Protein AF-A0A3D5BDI9-F1 (afdb_monomer_lite)

Radius of gyration: 42.27 Å; chains: 1; bounding box: 110×122×107 Å

Secondary structure (DSSP, 8-state):
--SHHHHHHHTTTS-HHHHHHHHTT-HHHHHHHHHTTEEEHHHHHHHHHHHHHHHHHHHHHHHHHTTS-SSS-----HHHHHHHHHHHHHHHHHHHHHHHHHHTT-EEE-STT-TTSPPHHHHHHHHT-SS-EEEEEEE-THHHHH-HHHHHHHHHHHHHHHHHHHHTTTSEEEEEE---TT-HHHHHHHHTTPPEEEEGGGTEEEEEEEEEEETT--EEEES---GGGGGGHHHHHHHHHHHTT--PEEEEEEESS-TT-EE-TTSS-EEPPPHHHHHHHHHEEEEE--SGGGGGS--SEEEEES--S--HHHHHHHHHHHHEEEEEEEE--SS-SGGGGT---S--------TTHHHHHTEEE-TTEEEEETTTEEEEE--S-TTT---EEEEEEEEEEEGGGB-TT-TTTTT--EEEEES---EEEPTT-SEEEEEEEE--SSEEEEETHHHHTT--HHHHHHH--------EEEEEEEE--TTSEEEEEEES-SGGGSHHHHEEEEEETTEEEEEESSSHHHHHHHHHHHHTT--TTTTTTT-SPPP---HHHHHHHHHHHHHHHHHHHHHHHHHHHHHHHHHHHHHHHHHTT-SS--HHHHHHHHHHHHHHHHHHHHHHHHHHHHHHHHHHHHHHHHHHHHHHHHHHHHHHHHHHHHH---------------THHHHHHHHHHHHHHHHHHHHHHTT--TTTTTTT-BSSTTHHHHGGGEEEEEEE-SS-EEEEEEETTEEEETT-TTSBB-HHHHHHHHHHHHH-EEEEE----GGGGGGGT---TTSTT---EEEEEEETTS-EEEEEEE-S--EEEETTEEEEEEEETT---EEEEE---------HHHHBT-BSS-GGG--EEEETTB--HHHHHHHHHHHTT-BEEEEES--SS-EEEEEEEEEETTTEEEEEEEEEETTEEEEEEEEE-SS--HHHHHHHHHHHH-EEEE-HHHHHHHHHHHHHHHHHTT--

Sequence (984 aa):
SGFEFVLSFFRLFLPDYMIDTIASFSFLTHFNSLINGLLEWRDVLFFASIIILFNFMTMLIVSFKTAGSSFWLKSTNKWVYACAIFLMLIGFMGFNLLANNLTRGTQFDFTQEKTWTLNKDSVHVLENLPENVTAKLYFSNILSKRNPDLRQMFDRVKMLLENYKTASNGKFNYRIYHPQNLDDSEDKAISDGLQAIPLIDINQNALFGLSITDSLDNKEVIPYLSPERLSFLEQDLTSLIYRLSHKKKTVGVISSLPILGGASENDSIMLQPFEISKKIGELYHLKLIQKPEDFDERPDLLLIIHPKSLSDEMVQKIRQYSQDFGKILLLLDGAAEAQRLYMNTANPYGASELGGLDNFWGFKFYSDYVVADLKNSITVDATSNYKTNPAYTQDVIQFKLSENNFNPFSSITKNLKSLMMTSASVIMPLENAEINFMPLLMASDDSALMPISVVYNGLNPRQILSFYQKDENVKFLAAYIHGRNPKNQFDLIVAGDTDFIYDSFWGSKQNFLEESYFVPLFNNADFILNALDFLANDKTLLDLRGKGAKNRPFNSLENLRKQSIFEYKVKEEEIFQRIEETKLKLQEVWNKRDFEERETFTPDELSLISNIKKELNTLRLNLSDVRSLSTSKIEKIALKTKLVNIFAVPLILSLCLIIIILLRRPRVQKTKSEKHLNKELGKIAALCLLLLVCGLLTSFMNNLSEIEQYEGKPIFPKLANEINQIKEIKISTHDKALTFVLKDGLWGLKERPEIPVYQERIRSFLSALIEGTLYEKKSDRAENLSAFGLTPTEIEGSVATRIELFADNGALIEGMDVGKYDIELGRGGSAAYIKFDGKFQVWKAEIELVDLSLDPDLWTYSHLWDLRFGRLFKINGQEDEALIAEYMKHFLNSTFKSTAQNLHQKKKIAGFMLDVENGVTAKIDIYQEDQKYFAKYKFEGENVNKHIELFDKSAQMYYFEIDAEDWEKIKNVNNLAKGKNRTL

pLDDT: mean 87.04, std 10.29, range [32.88, 98.62]

Structure (mmCIF, N/CA/C/O backbone):
data_AF-A0A3D5BDI9-F1
#
_entry.id   AF-A0A3D5BDI9-F1
#
loop_
_atom_site.group_PDB
_atom_site.id
_atom_site.type_symbol
_atom_site.label_atom_id
_atom_site.label_alt_id
_atom_site.label_comp_id
_atom_site.label_asym_id
_atom_site.label_entity_id
_atom_site.label_seq_id
_atom_site.pdbx_PDB_ins_code
_atom_site.Cartn_x
_atom_site.Cartn_y
_atom_site.Cartn_z
_atom_site.occupancy
_atom_site.B_iso_or_equiv
_atom_site.auth_seq_id
_atom_site.auth_comp_id
_atom_site.auth_asym_id
_atom_site.auth_atom_id
_atom_site.pdbx_PDB_model_num
ATOM 1 N N . SER A 1 1 ? 18.687 24.118 14.478 1.00 51.53 1 SER A N 1
ATOM 2 C CA . SER A 1 1 ? 17.332 23.794 14.961 1.00 51.53 1 SER A CA 1
ATOM 3 C C . SER A 1 1 ? 16.760 22.576 14.251 1.00 51.53 1 SER A C 1
ATOM 5 O O . SER A 1 1 ? 16.351 21.678 14.957 1.00 51.53 1 SER A O 1
ATOM 7 N N . GLY A 1 2 ? 16.788 22.469 12.916 1.00 58.03 2 GLY A N 1
ATOM 8 C CA . GLY A 1 2 ? 16.208 21.319 12.188 1.00 58.03 2 GLY A CA 1
ATOM 9 C C . GLY A 1 2 ? 17.203 20.258 11.719 1.00 58.03 2 GLY A C 1
ATOM 10 O O . GLY A 1 2 ? 16.930 19.552 10.761 1.00 58.03 2 GLY A O 1
ATOM 11 N N . PHE A 1 3 ? 18.372 20.166 12.358 1.00 67.88 3 PHE A N 1
ATOM 12 C CA . PHE A 1 3 ? 19.197 18.963 12.247 1.00 67.88 3 PHE A CA 1
ATOM 13 C C . PHE A 1 3 ? 18.609 17.911 13.186 1.00 67.88 3 PHE A C 1
ATOM 15 O O . PHE A 1 3 ? 18.302 18.245 14.332 1.00 67.88 3 PHE A O 1
ATOM 22 N N . GLU A 1 4 ? 18.510 16.660 12.736 1.00 66.06 4 GLU A N 1
ATOM 23 C CA . GLU A 1 4 ? 17.937 15.568 13.536 1.00 66.06 4 GLU A CA 1
ATOM 24 C C . GLU A 1 4 ? 18.602 15.432 14.908 1.00 66.06 4 GLU A C 1
ATOM 26 O O . GLU A 1 4 ? 17.901 15.298 15.898 1.00 66.06 4 GLU A O 1
ATOM 31 N N . PHE A 1 5 ? 19.920 15.629 15.010 1.00 70.81 5 PHE A N 1
ATOM 32 C CA . PHE A 1 5 ? 20.630 15.614 16.297 1.00 70.81 5 PHE A CA 1
ATOM 33 C C . PHE A 1 5 ? 20.089 16.632 17.324 1.00 70.81 5 PHE A C 1
ATOM 35 O O . PHE A 1 5 ? 20.125 16.396 18.529 1.00 70.81 5 PHE A O 1
ATOM 42 N N . VAL A 1 6 ? 19.585 17.780 16.858 1.00 76.00 6 VAL A N 1
ATOM 43 C CA . VAL A 1 6 ? 18.976 18.800 17.724 1.00 76.00 6 VAL A CA 1
ATOM 44 C C . VAL A 1 6 ? 17.532 18.424 18.050 1.00 76.00 6 VAL A C 1
ATOM 46 O O . VAL A 1 6 ? 17.134 18.494 19.209 1.00 76.00 6 VAL A O 1
ATOM 49 N N . LEU A 1 7 ? 16.749 18.005 17.052 1.00 77.00 7 LEU A N 1
ATOM 50 C CA . LEU A 1 7 ? 15.338 17.649 17.242 1.00 77.00 7 LEU A CA 1
ATOM 51 C C . LEU A 1 7 ? 15.169 16.398 18.115 1.00 77.00 7 LEU A C 1
ATOM 53 O O . LEU A 1 7 ? 14.285 16.367 18.969 1.00 77.00 7 LEU A O 1
ATOM 57 N N . SER A 1 8 ? 16.046 15.403 17.967 1.00 74.38 8 SER A N 1
ATOM 58 C CA . SER A 1 8 ? 16.024 14.158 18.739 1.00 74.38 8 SER A CA 1
ATOM 59 C C . SER A 1 8 ? 16.188 14.389 20.238 1.00 74.38 8 SER A C 1
ATOM 61 O O . SER A 1 8 ? 15.608 13.651 21.028 1.00 74.38 8 SER A O 1
ATOM 63 N N . PHE A 1 9 ? 16.952 15.412 20.636 1.00 78.81 9 PHE A N 1
ATOM 64 C CA . PHE A 1 9 ? 17.097 15.797 22.039 1.00 78.81 9 PHE A CA 1
ATOM 65 C C . PHE A 1 9 ? 15.774 16.312 22.615 1.00 78.81 9 PHE A C 1
ATOM 67 O O . PHE A 1 9 ? 15.340 15.860 23.670 1.00 78.81 9 PHE A O 1
ATOM 74 N N . PHE A 1 10 ? 15.105 17.222 21.905 1.00 79.56 10 PHE A N 1
ATOM 75 C CA . PHE A 1 10 ? 13.837 17.794 22.354 1.00 79.56 10 PHE A CA 1
ATOM 76 C C . PHE A 1 10 ? 12.688 16.776 22.340 1.00 79.56 10 PHE A C 1
ATOM 78 O O . PHE A 1 10 ? 11.836 16.820 23.223 1.00 79.56 10 PHE A O 1
ATOM 85 N N . ARG A 1 11 ? 12.689 15.815 21.401 1.00 75.44 11 ARG A N 1
ATOM 86 C CA . ARG A 1 11 ? 11.680 14.736 21.308 1.00 75.44 11 ARG A CA 1
ATOM 87 C C . ARG A 1 11 ? 11.629 13.827 22.541 1.00 75.44 11 ARG A C 1
ATOM 89 O O . ARG A 1 11 ? 10.670 13.087 22.703 1.00 75.44 11 ARG A O 1
ATOM 96 N N . LEU A 1 12 ? 12.643 13.860 23.409 1.00 72.25 12 LEU A N 1
ATOM 97 C CA . LEU A 1 12 ? 12.642 13.088 24.656 1.00 72.25 12 LEU A CA 1
ATOM 98 C C . LEU A 1 12 ? 11.611 13.594 25.674 1.00 72.25 12 LEU A C 1
ATOM 100 O O . LEU A 1 12 ? 11.240 12.841 26.568 1.00 72.25 12 LEU A O 1
ATOM 104 N N . PHE A 1 13 ? 11.192 14.858 25.579 1.00 78.81 13 PHE A N 1
ATOM 105 C CA . PHE A 1 13 ? 10.337 15.483 26.594 1.00 78.81 13 PHE A CA 1
ATOM 106 C C . PHE A 1 13 ? 9.327 16.497 26.042 1.00 78.81 13 PHE A C 1
ATOM 108 O O . PHE A 1 13 ? 8.457 16.939 26.790 1.00 78.81 13 PHE A O 1
ATOM 115 N N . LEU A 1 14 ? 9.429 16.896 24.770 1.00 75.94 14 LEU A N 1
ATOM 116 C CA . LEU A 1 14 ? 8.476 17.803 24.135 1.00 75.94 14 LEU A CA 1
ATOM 117 C C . LEU A 1 14 ? 7.514 17.046 23.204 1.00 75.94 14 LEU A C 1
ATOM 119 O O . LEU A 1 14 ? 7.967 16.183 22.451 1.00 75.94 14 LEU A O 1
ATOM 123 N N . PRO A 1 15 ? 6.219 17.412 23.185 1.00 68.56 15 PRO A N 1
ATOM 124 C CA . PRO A 1 15 ? 5.261 16.909 22.202 1.00 68.56 15 PRO A CA 1
ATOM 125 C C . PRO A 1 15 ? 5.637 17.286 20.761 1.00 68.56 15 PRO A C 1
ATOM 127 O O . PRO A 1 15 ? 6.251 18.332 20.529 1.00 68.56 15 PRO A O 1
ATOM 130 N N . ASP A 1 16 ? 5.171 16.507 19.783 1.00 68.25 16 ASP A N 1
ATOM 131 C CA . ASP A 1 16 ? 5.478 16.695 18.356 1.00 68.25 16 ASP A CA 1
ATOM 132 C C . ASP A 1 16 ? 5.198 18.111 17.835 1.00 68.25 16 ASP A C 1
ATOM 134 O O . ASP A 1 16 ? 5.994 18.651 17.071 1.00 68.25 16 ASP A O 1
ATOM 138 N N . TYR A 1 17 ? 4.137 18.780 18.298 1.00 68.88 17 TYR A N 1
ATOM 139 C CA . TYR A 1 17 ? 3.846 20.152 17.866 1.00 68.88 17 TYR A CA 1
ATOM 140 C C . TYR A 1 17 ? 4.933 21.164 18.276 1.00 68.88 17 TYR A C 1
ATOM 142 O O . TYR A 1 17 ? 5.201 22.141 17.567 1.00 68.88 17 TYR A O 1
ATOM 150 N N . MET A 1 18 ? 5.590 20.944 19.420 1.00 73.62 18 MET A N 1
ATOM 151 C CA . MET A 1 18 ? 6.717 21.769 19.861 1.00 73.62 18 MET A CA 1
ATOM 152 C C . MET A 1 18 ? 7.987 21.426 19.083 1.00 73.62 18 MET A C 1
ATOM 154 O O . MET A 1 18 ? 8.814 22.302 18.836 1.00 73.62 18 MET A O 1
ATOM 158 N N . ILE A 1 19 ? 8.131 20.173 18.653 1.00 77.69 19 ILE A N 1
ATOM 159 C CA . ILE A 1 19 ? 9.227 19.745 17.781 1.00 77.69 19 ILE A CA 1
ATOM 160 C C . ILE A 1 19 ? 9.089 20.377 16.401 1.00 77.69 19 ILE A C 1
ATOM 162 O O . ILE A 1 19 ? 10.052 20.972 15.918 1.00 77.69 19 ILE A O 1
ATOM 166 N N . ASP A 1 20 ? 7.893 20.337 15.816 1.00 72.88 20 ASP A N 1
ATOM 167 C CA . ASP A 1 20 ? 7.567 20.998 14.549 1.00 72.88 20 ASP A CA 1
ATOM 168 C C . ASP A 1 20 ? 7.825 22.512 14.650 1.00 72.88 20 ASP A C 1
ATOM 170 O O . ASP A 1 20 ? 8.404 23.120 13.748 1.00 72.88 20 ASP A O 1
ATOM 174 N N . THR A 1 21 ? 7.499 23.116 15.798 1.00 76.25 21 THR A N 1
ATOM 175 C CA . THR A 1 21 ? 7.841 24.512 16.108 1.00 76.25 21 THR A CA 1
ATOM 176 C C . THR A 1 21 ? 9.352 24.753 16.075 1.00 76.25 21 THR A C 1
ATOM 178 O O . THR A 1 21 ? 9.813 25.674 15.402 1.00 76.25 21 THR A O 1
ATOM 181 N N . ILE A 1 22 ? 10.154 23.930 16.755 1.00 82.06 22 ILE A N 1
ATOM 182 C CA . ILE A 1 22 ? 11.619 24.066 16.754 1.00 82.06 22 ILE A CA 1
ATOM 183 C C . ILE A 1 22 ? 12.176 23.860 15.338 1.00 82.06 22 ILE A C 1
ATOM 185 O O . ILE A 1 22 ? 13.044 24.622 14.900 1.00 82.06 22 ILE A O 1
ATOM 189 N N . ALA A 1 23 ? 11.661 22.873 14.605 1.00 79.69 23 ALA A N 1
ATOM 190 C CA . ALA A 1 23 ? 12.052 22.573 13.234 1.00 79.69 23 ALA A CA 1
ATOM 191 C C . ALA A 1 23 ? 11.729 23.724 12.267 1.00 79.69 23 ALA A C 1
ATOM 193 O O . ALA A 1 23 ? 12.532 23.987 11.371 1.00 79.69 23 ALA A O 1
ATOM 194 N N . SER A 1 24 ? 10.633 24.461 12.488 1.00 79.44 24 SER A N 1
ATOM 195 C CA . SER A 1 24 ? 10.248 25.642 11.695 1.00 79.44 24 SER A CA 1
ATOM 196 C C . SER A 1 24 ? 11.217 26.827 11.819 1.00 79.44 24 SER A C 1
ATOM 198 O O . SER A 1 24 ? 11.177 27.755 11.027 1.00 79.44 24 SER A O 1
ATOM 200 N N . PHE A 1 25 ? 12.146 26.814 12.780 1.00 83.31 25 PHE A N 1
ATOM 201 C CA . PHE A 1 25 ? 13.216 27.818 12.847 1.00 83.31 25 PHE A CA 1
ATOM 202 C C . PHE A 1 25 ? 14.475 27.406 12.083 1.00 83.31 25 PHE A C 1
ATOM 204 O O . PHE A 1 25 ? 15.537 28.011 12.247 1.00 83.31 25 PHE A O 1
ATOM 211 N N . SER A 1 26 ? 14.427 26.313 11.330 1.00 84.56 26 SER A N 1
ATOM 212 C CA . SER A 1 26 ? 15.588 25.760 10.646 1.00 84.56 26 SER A CA 1
ATOM 213 C C . SER A 1 26 ? 15.671 26.230 9.210 1.00 84.56 26 SER A C 1
ATOM 215 O O . SER A 1 26 ? 14.778 25.968 8.412 1.00 84.56 26 SER A O 1
ATOM 217 N N . PHE A 1 27 ? 16.823 26.792 8.845 1.00 86.25 27 PHE A N 1
ATOM 218 C CA . PHE A 1 27 ? 17.146 27.061 7.446 1.00 86.25 27 PHE A CA 1
ATOM 219 C C . PHE A 1 27 ? 16.989 25.812 6.573 1.00 86.25 27 PHE A C 1
ATOM 221 O O . PHE A 1 27 ? 16.417 25.890 5.494 1.00 86.25 27 PHE A O 1
ATOM 228 N N . LEU A 1 28 ? 17.470 24.660 7.054 1.00 81.38 28 LEU A N 1
ATOM 229 C CA . LEU A 1 28 ? 17.475 23.425 6.272 1.00 81.38 28 LEU A CA 1
ATOM 230 C C . LEU A 1 28 ? 16.056 22.918 5.984 1.00 81.38 28 LEU A C 1
ATOM 232 O O . LEU A 1 28 ? 15.816 22.423 4.893 1.00 81.38 28 LEU A O 1
ATOM 236 N N . THR A 1 29 ? 15.118 23.096 6.922 1.00 80.62 29 THR A N 1
ATOM 237 C CA . THR A 1 29 ? 13.716 22.683 6.744 1.00 80.62 29 THR A CA 1
ATOM 238 C C . THR A 1 29 ? 13.091 23.422 5.563 1.00 80.62 29 THR A C 1
ATOM 240 O O . THR A 1 29 ? 12.624 22.786 4.626 1.00 80.62 29 THR A O 1
ATOM 243 N N . HIS A 1 30 ? 13.186 24.753 5.554 1.00 85.38 30 HIS A N 1
ATOM 244 C CA . HIS A 1 30 ? 12.644 25.588 4.476 1.00 85.38 30 HIS A CA 1
ATOM 245 C C . HIS A 1 30 ? 13.423 25.456 3.160 1.00 85.38 30 HIS A C 1
ATOM 247 O O . HIS A 1 30 ? 12.868 25.565 2.070 1.00 85.38 30 HIS A O 1
ATOM 253 N N . PHE A 1 31 ? 14.735 25.225 3.239 1.00 85.00 31 PHE A N 1
ATOM 254 C CA . PHE A 1 31 ? 15.569 25.052 2.053 1.00 85.00 31 PHE A CA 1
ATOM 255 C C . PHE A 1 31 ? 15.320 23.708 1.354 1.00 85.00 31 PHE A C 1
ATOM 257 O O . PHE A 1 31 ? 15.345 23.647 0.126 1.00 85.00 31 PHE A O 1
ATOM 264 N N . ASN A 1 32 ? 15.040 22.646 2.114 1.00 78.69 32 ASN A N 1
ATOM 265 C CA . ASN A 1 32 ? 14.738 21.329 1.558 1.00 78.69 32 ASN A CA 1
ATOM 266 C C . ASN A 1 32 ? 13.440 21.333 0.740 1.00 78.69 32 ASN A C 1
ATOM 268 O O . ASN A 1 32 ? 13.427 20.729 -0.331 1.00 78.69 32 ASN A O 1
ATOM 272 N N . SER A 1 33 ? 12.394 22.048 1.179 1.00 79.56 33 SER A N 1
ATOM 273 C CA . SER A 1 33 ? 11.170 22.244 0.382 1.00 79.56 33 SER A CA 1
ATOM 274 C C . SER A 1 33 ? 11.510 22.796 -1.009 1.00 79.56 33 SER A C 1
ATOM 276 O O . SER A 1 33 ? 11.173 22.181 -2.023 1.00 79.56 33 SER A O 1
ATOM 278 N N . LEU A 1 34 ? 12.303 23.876 -1.061 1.00 84.00 34 LEU A N 1
ATOM 279 C CA . LEU A 1 34 ? 12.725 24.516 -2.312 1.00 84.00 34 LEU A CA 1
ATOM 280 C C . LEU A 1 34 ? 13.545 23.592 -3.220 1.00 84.00 34 LEU A C 1
ATOM 282 O O . LEU A 1 34 ? 13.296 23.548 -4.425 1.00 84.00 34 LEU A O 1
ATOM 286 N N . ILE A 1 35 ? 14.518 22.853 -2.667 1.00 83.31 35 ILE A N 1
ATOM 287 C CA . ILE A 1 35 ? 15.323 21.891 -3.443 1.00 83.31 35 ILE A CA 1
ATOM 288 C C . ILE A 1 35 ? 14.434 20.801 -4.049 1.00 83.31 35 ILE A C 1
ATOM 290 O O . ILE A 1 35 ? 14.657 20.387 -5.186 1.00 83.31 35 ILE A O 1
ATOM 294 N N . ASN A 1 36 ? 13.409 20.370 -3.316 1.00 78.69 36 ASN A N 1
ATOM 295 C CA . ASN A 1 36 ? 12.465 19.349 -3.757 1.00 78.69 36 ASN A CA 1
ATOM 296 C C . ASN A 1 36 ? 11.431 19.865 -4.774 1.00 78.69 36 ASN A C 1
ATOM 298 O O . ASN A 1 36 ? 10.546 19.108 -5.177 1.00 78.69 36 ASN A O 1
ATOM 302 N N . GLY A 1 37 ? 11.539 21.129 -5.202 1.00 83.81 37 GLY A N 1
ATOM 303 C CA . GLY A 1 37 ? 10.620 21.761 -6.147 1.00 83.81 37 GLY A CA 1
ATOM 304 C C . GLY A 1 37 ? 9.299 22.205 -5.520 1.00 83.81 37 GLY A C 1
ATOM 305 O O . GLY A 1 37 ? 8.358 22.499 -6.255 1.00 83.81 37 GLY A O 1
ATOM 306 N N . LEU A 1 38 ? 9.215 22.265 -4.190 1.00 85.94 38 LEU A N 1
ATOM 307 C CA . LEU A 1 38 ? 8.049 22.733 -3.451 1.00 85.94 38 LEU A CA 1
ATOM 308 C C . LEU A 1 38 ? 8.302 24.154 -2.936 1.00 85.94 38 LEU A C 1
ATOM 310 O O . LEU A 1 38 ? 9.282 24.413 -2.243 1.00 85.94 38 LEU A O 1
ATOM 314 N N . LEU A 1 39 ? 7.420 25.090 -3.276 1.00 88.75 39 LEU A N 1
ATOM 315 C CA . LEU A 1 39 ? 7.457 26.449 -2.744 1.00 88.75 39 LEU A CA 1
ATOM 316 C C . LEU A 1 39 ? 6.278 26.649 -1.802 1.00 88.75 39 LEU A C 1
ATOM 318 O O . LEU A 1 39 ? 5.142 26.827 -2.247 1.00 88.75 39 LEU A O 1
ATOM 322 N N . GLU A 1 40 ? 6.543 26.664 -0.504 1.00 87.50 40 GLU A N 1
ATOM 323 C CA . GLU A 1 40 ? 5.521 26.949 0.495 1.00 87.50 40 GLU A CA 1
ATOM 324 C C . GLU A 1 40 ? 5.587 28.427 0.891 1.00 87.50 40 GLU A C 1
ATOM 326 O O . GLU A 1 40 ? 6.665 29.024 0.996 1.00 87.50 40 GLU A O 1
ATOM 331 N N . TRP A 1 41 ? 4.435 29.050 1.154 1.00 90.00 41 TRP A N 1
ATOM 332 C CA . TRP A 1 41 ? 4.426 30.447 1.604 1.00 90.00 41 TRP A CA 1
ATOM 333 C C . TRP A 1 41 ? 5.192 30.644 2.913 1.00 90.00 41 TRP A C 1
ATOM 335 O O . TRP A 1 41 ? 5.843 31.677 3.083 1.00 90.00 41 TRP A O 1
ATOM 345 N N . ARG A 1 42 ? 5.189 29.645 3.805 1.00 88.19 42 ARG A N 1
ATOM 346 C CA . ARG A 1 42 ? 5.994 29.680 5.032 1.00 88.19 42 ARG A CA 1
ATOM 347 C C . ARG A 1 42 ? 7.491 29.798 4.748 1.00 88.19 42 ARG A C 1
ATOM 349 O O . ARG A 1 42 ? 8.166 30.519 5.474 1.00 88.19 42 ARG A O 1
ATOM 356 N N . ASP A 1 43 ? 7.995 29.177 3.680 1.00 90.25 43 ASP A N 1
ATOM 357 C CA . ASP A 1 43 ? 9.415 29.222 3.312 1.00 90.25 43 ASP A CA 1
ATOM 358 C C . ASP A 1 43 ? 9.789 30.615 2.814 1.00 90.25 43 ASP A C 1
ATOM 360 O O . ASP A 1 43 ? 10.785 31.200 3.242 1.00 90.25 43 ASP A O 1
ATOM 364 N N . VAL A 1 44 ? 8.945 31.185 1.948 1.00 91.44 44 VAL A N 1
ATOM 365 C CA . VAL A 1 44 ? 9.119 32.550 1.434 1.00 91.44 44 VAL A CA 1
ATOM 366 C C . VAL A 1 44 ? 9.130 33.552 2.586 1.00 91.44 44 VAL A C 1
ATOM 368 O O . VAL A 1 44 ? 10.025 34.397 2.662 1.00 91.44 44 VAL A O 1
ATOM 371 N N . LEU A 1 45 ? 8.168 33.443 3.506 1.00 92.75 45 LEU A N 1
ATOM 372 C CA . LEU A 1 45 ? 8.072 34.309 4.681 1.00 92.75 45 LEU A CA 1
ATOM 373 C C . LEU A 1 45 ? 9.257 34.109 5.633 1.00 92.75 45 LEU A C 1
ATOM 375 O O . LEU A 1 45 ? 9.785 35.096 6.151 1.00 92.75 45 LEU A O 1
ATOM 379 N N . PHE A 1 46 ? 9.735 32.876 5.808 1.00 92.56 46 PHE A N 1
ATOM 380 C CA . PHE A 1 46 ? 10.919 32.574 6.604 1.00 92.56 46 PHE A CA 1
ATOM 381 C C . PHE A 1 46 ? 12.174 33.231 6.025 1.00 92.56 46 PHE A C 1
ATOM 383 O O . PHE A 1 46 ? 12.827 34.016 6.719 1.00 92.56 46 PHE A O 1
ATOM 390 N N . PHE A 1 47 ? 12.489 33.010 4.744 1.00 92.88 47 PHE A N 1
ATOM 391 C CA . PHE A 1 47 ? 13.667 33.615 4.114 1.00 92.88 47 PHE A CA 1
ATOM 392 C C . PHE A 1 47 ? 13.569 35.141 4.055 1.00 92.88 47 PHE A C 1
ATOM 394 O O . PHE A 1 47 ? 14.550 35.828 4.349 1.00 92.88 47 PHE A O 1
ATOM 401 N N . ALA A 1 48 ? 12.386 35.690 3.763 1.00 93.38 48 ALA A N 1
ATOM 402 C CA . ALA A 1 48 ? 12.151 37.129 3.824 1.00 93.38 48 ALA A CA 1
ATOM 403 C C . ALA A 1 48 ? 12.385 37.675 5.241 1.00 93.38 48 ALA A C 1
ATOM 405 O O . ALA A 1 48 ? 13.067 38.688 5.403 1.00 93.38 48 ALA A O 1
ATOM 406 N N . SER A 1 49 ? 11.891 36.989 6.277 1.00 93.12 49 SER A N 1
ATOM 407 C CA . SER A 1 49 ? 12.081 37.407 7.669 1.00 93.12 49 SER A CA 1
ATOM 408 C C . SER A 1 49 ? 13.542 37.310 8.116 1.00 93.12 49 SER A C 1
ATOM 410 O O . SER A 1 49 ? 14.004 38.205 8.819 1.00 93.12 49 SER A O 1
ATOM 412 N N . ILE A 1 50 ? 14.307 36.312 7.648 1.00 91.62 50 ILE A N 1
ATOM 413 C CA . ILE A 1 50 ? 15.762 36.228 7.853 1.00 91.62 50 ILE A CA 1
ATOM 414 C C . ILE A 1 50 ? 16.457 37.430 7.217 1.00 91.62 50 ILE A C 1
ATOM 416 O O . ILE A 1 50 ? 17.254 38.103 7.873 1.00 91.62 50 ILE A O 1
ATOM 420 N N . ILE A 1 51 ? 16.148 37.730 5.954 1.00 91.50 51 ILE A N 1
ATOM 421 C CA . ILE A 1 51 ? 16.742 38.863 5.236 1.00 91.50 51 ILE A CA 1
ATOM 422 C C . ILE A 1 51 ? 16.438 40.170 5.976 1.00 91.50 51 ILE A C 1
ATOM 424 O O . ILE A 1 51 ? 17.337 40.988 6.180 1.00 91.50 51 ILE A O 1
ATOM 428 N N . ILE A 1 52 ? 15.191 40.365 6.413 1.00 90.31 52 ILE A N 1
ATOM 429 C CA . ILE A 1 52 ? 14.769 41.545 7.176 1.00 90.31 52 ILE A CA 1
ATOM 430 C C . ILE A 1 52 ? 15.508 41.613 8.519 1.00 90.31 52 ILE A C 1
ATOM 432 O O . ILE A 1 52 ? 16.064 42.663 8.845 1.00 90.31 52 ILE A O 1
ATOM 436 N N . LEU A 1 53 ? 15.580 40.505 9.263 1.00 90.31 53 LEU A N 1
ATOM 437 C CA . LEU A 1 53 ? 16.256 40.417 10.559 1.00 90.31 53 LEU A CA 1
ATOM 438 C C . LEU A 1 53 ? 17.734 40.810 10.446 1.00 90.31 53 LEU A C 1
ATOM 440 O O . LEU A 1 53 ? 18.194 41.676 11.189 1.00 90.31 53 LEU A O 1
ATOM 444 N N . PHE A 1 54 ? 18.478 40.231 9.499 1.00 89.69 54 PHE A N 1
ATOM 445 C CA . PHE A 1 54 ? 19.908 40.511 9.333 1.00 89.69 54 PHE A CA 1
ATOM 446 C C . PHE A 1 54 ? 20.189 41.905 8.768 1.00 89.69 54 PHE A C 1
ATOM 448 O O . PHE A 1 54 ? 21.155 42.548 9.192 1.00 89.69 54 PHE A O 1
ATOM 455 N N . ASN A 1 55 ? 19.348 42.420 7.867 1.00 87.38 55 ASN A N 1
ATOM 456 C CA . ASN A 1 55 ? 19.460 43.807 7.413 1.00 87.38 55 ASN A CA 1
ATOM 457 C C . ASN A 1 55 ? 19.224 44.786 8.567 1.00 87.38 55 ASN A C 1
ATOM 459 O O . ASN A 1 55 ? 19.996 45.728 8.753 1.00 87.38 55 ASN A O 1
ATOM 463 N N . PHE A 1 56 ? 18.206 44.541 9.392 1.00 84.94 56 PHE A N 1
ATOM 464 C CA . PHE A 1 56 ? 17.915 45.393 10.539 1.00 84.94 56 PHE A CA 1
ATOM 465 C C . PHE A 1 56 ? 18.982 45.273 11.630 1.00 84.94 56 PHE A C 1
ATOM 467 O O . PHE A 1 56 ? 19.385 46.280 12.208 1.00 84.94 56 PHE A O 1
ATOM 474 N N . MET A 1 57 ? 19.514 44.071 11.865 1.00 84.94 57 MET A N 1
ATOM 475 C CA . MET A 1 57 ? 20.644 43.857 12.769 1.00 84.94 57 MET A CA 1
ATOM 476 C C . MET A 1 57 ? 21.888 44.598 12.272 1.00 84.94 57 MET A C 1
ATOM 478 O O . MET A 1 57 ? 22.552 45.276 13.054 1.00 84.94 57 MET A O 1
ATOM 482 N N . THR A 1 58 ? 22.166 44.554 10.967 1.00 84.44 58 THR A N 1
ATOM 483 C CA . THR A 1 58 ? 23.255 45.322 10.350 1.00 84.44 58 THR A CA 1
ATOM 484 C C . THR A 1 58 ? 23.038 46.817 10.558 1.00 84.44 58 THR A C 1
ATOM 486 O O . THR A 1 58 ? 23.955 47.516 10.983 1.00 84.44 58 THR A O 1
ATOM 489 N N . MET A 1 59 ? 21.818 47.314 10.350 1.00 78.88 59 MET A N 1
ATOM 490 C CA . MET A 1 59 ? 21.467 48.711 10.597 1.00 78.88 59 MET A CA 1
ATOM 491 C C . MET A 1 59 ? 21.617 49.104 12.073 1.00 78.88 59 MET A C 1
ATOM 493 O O . MET A 1 59 ? 22.127 50.185 12.357 1.00 78.88 59 MET A O 1
ATOM 497 N N . LEU A 1 60 ? 21.246 48.232 13.017 1.00 79.06 60 LEU A N 1
ATOM 498 C CA . LEU A 1 60 ? 21.455 48.432 14.455 1.00 79.06 60 LEU A CA 1
ATOM 499 C C . LEU A 1 60 ? 22.945 48.480 14.812 1.00 79.06 60 LEU A C 1
ATOM 501 O O . LEU A 1 60 ? 23.361 49.373 15.547 1.00 79.06 60 LEU A O 1
ATOM 505 N N . ILE A 1 61 ? 23.756 47.568 14.266 1.00 79.94 61 ILE A N 1
ATOM 506 C CA . ILE A 1 61 ? 25.208 47.507 14.495 1.00 79.94 61 ILE A CA 1
ATOM 507 C C . ILE A 1 61 ? 25.908 48.726 13.885 1.00 79.94 61 ILE A C 1
ATOM 509 O O . ILE A 1 61 ? 26.766 49.331 14.530 1.00 79.94 61 ILE A O 1
ATOM 513 N N . VAL A 1 62 ? 25.540 49.113 12.661 1.00 77.56 62 VAL A N 1
ATOM 514 C CA . VAL A 1 62 ? 26.045 50.326 12.007 1.00 77.56 62 VAL A CA 1
ATOM 515 C C . VAL A 1 62 ? 25.626 51.547 12.815 1.00 77.56 62 VAL A C 1
ATOM 517 O O . VAL A 1 62 ? 26.492 52.333 13.174 1.00 77.56 62 VAL A O 1
ATOM 520 N N . SER A 1 63 ? 24.350 51.669 13.195 1.00 73.50 63 SER A N 1
ATOM 521 C CA . SER A 1 63 ? 23.849 52.778 14.016 1.00 73.50 63 SER A CA 1
ATOM 522 C C . SER A 1 63 ? 24.591 52.873 15.348 1.00 73.50 63 SER A C 1
ATOM 524 O O . SER A 1 63 ? 25.003 53.969 15.723 1.00 73.50 63 SER A O 1
ATOM 526 N N . PHE A 1 64 ? 24.857 51.744 16.012 1.00 71.00 64 PHE A N 1
ATOM 527 C CA . PHE A 1 64 ? 25.685 51.688 17.216 1.00 71.00 64 PHE A CA 1
ATOM 528 C C . PHE A 1 64 ? 27.108 52.210 16.953 1.00 71.00 64 PHE A C 1
ATOM 530 O O . PHE A 1 64 ? 27.574 53.095 17.670 1.00 71.00 64 PHE A O 1
ATOM 537 N N . LYS A 1 65 ? 27.773 51.738 15.887 1.00 71.88 65 LYS A N 1
ATOM 538 C CA . LYS A 1 65 ? 29.132 52.176 15.504 1.00 71.88 65 LYS A CA 1
ATOM 539 C C . LYS A 1 65 ? 29.199 53.633 15.034 1.00 71.88 65 LYS A C 1
ATOM 541 O O . LYS A 1 65 ? 30.231 54.274 15.193 1.00 71.88 65 LYS A O 1
ATOM 546 N N . THR A 1 66 ? 28.114 54.164 14.478 1.00 68.62 66 THR A N 1
ATOM 547 C CA . THR A 1 66 ? 28.010 55.549 13.987 1.00 68.62 66 THR A CA 1
ATOM 548 C C . THR A 1 66 ? 27.288 56.486 14.965 1.00 68.62 66 THR A C 1
ATOM 550 O O . THR A 1 66 ? 26.910 57.586 14.576 1.00 68.62 66 THR A O 1
ATOM 553 N N . ALA A 1 67 ? 27.074 56.058 16.216 1.00 62.00 67 ALA A N 1
ATOM 554 C CA . ALA A 1 67 ? 26.440 56.833 17.288 1.00 62.00 67 ALA A CA 1
ATOM 555 C C . ALA A 1 67 ? 25.018 57.372 16.983 1.00 62.00 67 ALA A C 1
ATOM 557 O O . ALA A 1 67 ? 24.703 58.519 17.296 1.00 62.00 67 ALA A O 1
ATOM 558 N N . GLY A 1 68 ? 24.131 56.537 16.429 1.00 58.94 68 GLY A N 1
ATOM 559 C CA . GLY A 1 68 ? 22.700 56.840 16.281 1.00 58.94 68 GLY A CA 1
ATOM 560 C C . GLY A 1 68 ? 22.285 57.406 14.919 1.00 58.94 68 GLY A C 1
ATOM 561 O O . GLY A 1 68 ? 21.454 58.311 14.864 1.00 58.94 68 GLY A O 1
ATOM 562 N N . SER A 1 69 ? 22.850 56.891 13.822 1.00 59.75 69 SER A N 1
ATOM 563 C CA . SER A 1 69 ? 22.478 57.291 12.453 1.00 59.75 69 SER A CA 1
ATOM 564 C C . SER A 1 69 ? 21.122 56.738 11.988 1.00 59.75 69 SER A C 1
ATOM 566 O O . SER A 1 69 ? 20.585 57.215 10.990 1.00 59.75 69 SER A O 1
ATOM 568 N N . SER A 1 70 ? 20.548 55.759 12.698 1.00 61.75 70 SER A N 1
ATOM 569 C CA . SER A 1 70 ? 19.220 55.219 12.387 1.00 61.75 70 SER A CA 1
ATOM 570 C C . SER A 1 70 ? 18.092 56.166 12.822 1.00 61.75 70 SER A C 1
ATOM 572 O O . SER A 1 70 ? 18.138 56.777 13.892 1.00 61.75 70 SER A O 1
ATOM 574 N N . PHE A 1 71 ? 17.039 56.253 12.003 1.00 61.34 71 PHE A N 1
ATOM 575 C CA . PHE A 1 71 ? 15.871 57.103 12.246 1.00 61.34 71 PHE A CA 1
ATOM 576 C C . PHE A 1 71 ? 15.054 56.679 13.485 1.00 61.34 71 PHE A C 1
ATOM 578 O O . PHE A 1 71 ? 14.520 57.552 14.169 1.00 61.34 71 PHE A O 1
ATOM 585 N N . TRP A 1 72 ? 14.985 55.379 13.823 1.00 59.50 72 TRP A N 1
ATOM 586 C CA . TRP A 1 72 ? 14.102 54.878 14.898 1.00 59.50 72 TRP A CA 1
ATOM 587 C C . TRP A 1 72 ? 14.799 54.593 16.244 1.00 59.50 72 TRP A C 1
ATOM 589 O O . TRP A 1 72 ? 14.121 54.544 17.271 1.00 59.50 72 TRP A O 1
ATOM 599 N N . LEU A 1 73 ? 16.128 54.405 16.277 1.00 65.81 73 LEU A N 1
ATOM 600 C CA . LEU A 1 73 ? 16.873 54.067 17.500 1.00 65.81 73 LEU A CA 1
ATOM 601 C C . LEU A 1 73 ? 18.117 54.947 17.659 1.00 65.81 73 LEU A C 1
ATOM 603 O O . LEU A 1 73 ? 19.192 54.649 17.137 1.00 65.81 73 LEU A O 1
ATOM 607 N N . LYS A 1 74 ? 17.970 56.023 18.435 1.00 67.31 74 LYS A N 1
ATOM 608 C CA . LYS A 1 74 ? 19.046 56.968 18.756 1.00 67.31 74 LYS A CA 1
ATOM 609 C C . LYS A 1 74 ? 19.474 56.785 20.206 1.00 67.31 74 LYS A C 1
ATOM 611 O O . LYS A 1 74 ? 18.963 57.439 21.110 1.00 67.31 74 LYS A O 1
ATOM 616 N N . SER A 1 75 ? 20.395 55.859 20.435 1.00 67.00 75 SER A N 1
ATOM 617 C CA . SER A 1 75 ? 20.990 55.624 21.752 1.00 67.00 75 SER A CA 1
ATOM 618 C C . SER A 1 75 ? 22.489 55.388 21.611 1.00 67.00 75 SER A C 1
ATOM 620 O O . SER A 1 75 ? 22.962 54.992 20.546 1.00 67.00 75 SER A O 1
ATOM 622 N N . THR A 1 76 ? 23.237 55.624 22.682 1.00 65.62 76 THR A N 1
ATOM 623 C CA . THR A 1 76 ? 24.650 55.238 22.823 1.00 65.62 76 THR A CA 1
ATOM 624 C C . THR A 1 76 ? 24.826 54.066 23.794 1.00 65.62 76 THR A C 1
ATOM 626 O O . THR A 1 76 ? 25.928 53.545 23.945 1.00 65.62 76 THR A O 1
ATOM 629 N N . ASN A 1 77 ? 23.749 53.618 24.452 1.00 74.69 77 ASN A N 1
ATOM 630 C CA . ASN A 1 77 ? 23.801 52.552 25.446 1.00 74.69 77 ASN A CA 1
ATOM 631 C C . ASN A 1 77 ? 23.731 51.168 24.783 1.00 74.69 77 ASN A C 1
ATOM 633 O O . ASN A 1 77 ? 22.714 50.814 24.184 1.00 74.69 77 ASN A O 1
ATOM 637 N N . LYS A 1 78 ? 24.782 50.358 24.967 1.00 77.06 78 LYS A N 1
ATOM 638 C CA . LYS A 1 78 ? 24.885 48.975 24.468 1.00 77.06 78 LYS A CA 1
ATOM 639 C C . LYS A 1 78 ? 23.686 48.094 24.841 1.00 77.06 78 LYS A C 1
ATOM 641 O O . LYS A 1 78 ? 23.240 47.300 24.020 1.00 77.06 78 LYS A O 1
ATOM 646 N N . TRP A 1 79 ? 23.115 48.277 26.032 1.00 78.31 79 TRP A N 1
ATOM 647 C CA . TRP A 1 79 ? 21.983 47.477 26.505 1.00 78.31 79 TRP A CA 1
ATOM 648 C C . TRP A 1 79 ? 20.677 47.798 25.779 1.00 78.31 79 TRP A C 1
ATOM 650 O O . TRP A 1 79 ? 19.847 46.914 25.612 1.00 78.31 79 TRP A O 1
ATOM 660 N N . VAL A 1 80 ? 20.508 49.029 25.282 1.00 77.44 80 VAL A N 1
ATOM 661 C CA . VAL A 1 80 ? 19.329 49.406 24.485 1.00 77.44 80 VAL A CA 1
ATOM 662 C C . VAL A 1 80 ? 19.364 48.718 23.120 1.00 77.44 80 VAL A C 1
ATOM 664 O O . VAL A 1 80 ? 18.340 48.217 22.667 1.00 77.44 80 VAL A O 1
ATOM 667 N N . TYR A 1 81 ? 20.539 48.624 22.489 1.00 78.50 81 TYR A N 1
ATOM 668 C CA . TYR A 1 81 ? 20.702 47.855 21.250 1.00 78.50 81 TYR A CA 1
ATOM 669 C C . TYR A 1 81 ? 20.571 46.351 21.492 1.00 78.50 81 TYR A C 1
ATOM 671 O O . TYR A 1 81 ? 19.915 45.678 20.705 1.00 78.50 81 TYR A O 1
ATOM 679 N N . ALA A 1 82 ? 21.131 45.827 22.589 1.00 81.44 82 ALA A N 1
ATOM 680 C CA . ALA A 1 82 ? 20.963 44.422 22.963 1.00 81.44 82 ALA A CA 1
ATOM 681 C C . ALA A 1 82 ? 19.482 44.069 23.197 1.00 81.44 82 ALA A C 1
ATOM 683 O O . ALA A 1 82 ? 19.003 43.067 22.677 1.00 81.44 82 ALA A O 1
ATOM 684 N N . CYS A 1 83 ? 18.740 44.931 23.898 1.00 83.44 83 CYS A N 1
ATOM 685 C CA . CYS A 1 83 ? 17.300 44.784 24.105 1.00 83.44 83 CYS A CA 1
ATOM 686 C C . CYS A 1 83 ? 16.521 44.868 22.782 1.00 83.44 83 CYS A C 1
ATOM 688 O O . CYS A 1 83 ? 15.651 44.041 22.533 1.00 83.44 83 CYS A O 1
ATOM 690 N N . ALA A 1 84 ? 16.867 45.799 21.886 1.00 83.12 84 ALA A N 1
ATOM 691 C CA . ALA A 1 84 ? 16.239 45.898 20.567 1.00 83.12 84 ALA A CA 1
ATOM 692 C C . ALA A 1 84 ? 16.485 44.648 19.701 1.00 83.12 84 ALA A C 1
ATOM 694 O O . ALA A 1 84 ? 15.558 44.162 19.058 1.00 83.12 84 ALA A O 1
ATOM 695 N N . ILE A 1 85 ? 17.706 44.099 19.717 1.00 85.69 85 ILE A N 1
ATOM 696 C CA . ILE A 1 85 ? 18.035 42.832 19.047 1.00 85.69 85 ILE A CA 1
ATOM 697 C C . ILE A 1 85 ? 17.218 41.688 19.653 1.00 85.69 85 ILE A C 1
ATOM 699 O O . ILE A 1 85 ? 16.639 40.895 18.919 1.00 85.69 85 ILE A O 1
ATOM 703 N N . PHE A 1 86 ? 17.129 41.617 20.980 1.00 87.38 86 PHE A N 1
ATOM 704 C CA . PHE A 1 86 ? 16.362 40.580 21.664 1.00 87.38 86 PHE A CA 1
ATOM 705 C C . PHE A 1 86 ? 14.863 40.647 21.334 1.00 87.38 86 PHE A C 1
ATOM 707 O O . PHE A 1 86 ? 14.267 39.635 20.975 1.00 87.38 86 PHE A O 1
ATOM 714 N N . LEU A 1 87 ? 14.263 41.842 21.359 1.00 87.06 87 LEU A N 1
ATOM 715 C CA . LEU A 1 87 ? 12.871 42.052 20.951 1.00 87.06 87 LEU A CA 1
ATOM 716 C C . LEU A 1 87 ? 12.638 41.659 19.491 1.00 87.06 87 LEU A C 1
ATOM 718 O O . LEU A 1 87 ? 11.616 41.055 19.179 1.00 87.06 87 LEU A O 1
ATOM 722 N N . MET A 1 88 ? 13.592 41.942 18.603 1.00 86.88 88 MET A N 1
ATOM 723 C CA . MET A 1 88 ? 13.520 41.483 17.219 1.00 86.88 88 MET A CA 1
ATOM 724 C C . MET A 1 88 ? 13.591 39.972 17.078 1.00 86.88 88 MET A C 1
ATOM 726 O O . MET A 1 88 ? 12.866 39.429 16.254 1.00 86.88 88 MET A O 1
ATOM 730 N N . LEU A 1 89 ? 14.423 39.292 17.867 1.00 89.12 89 LEU A N 1
ATOM 731 C CA . LEU A 1 89 ? 14.462 37.831 17.879 1.00 89.12 89 LEU A CA 1
ATOM 732 C C . LEU A 1 89 ? 13.121 37.253 18.350 1.00 89.12 89 LEU A C 1
ATOM 734 O O . LEU A 1 89 ? 12.632 36.309 17.739 1.00 89.12 89 LEU A O 1
ATOM 738 N N . ILE A 1 90 ? 12.483 37.859 19.358 1.00 88.56 90 ILE A N 1
ATOM 739 C CA . ILE A 1 90 ? 11.128 37.485 19.800 1.00 88.56 90 ILE A CA 1
ATOM 740 C C . ILE A 1 90 ? 10.097 37.735 18.693 1.00 88.56 90 ILE A C 1
ATOM 742 O O . ILE A 1 90 ? 9.279 36.866 18.406 1.00 88.56 90 ILE A O 1
ATOM 746 N N . GLY A 1 91 ? 10.138 38.902 18.046 1.00 89.88 91 GLY A N 1
ATOM 747 C CA . GLY A 1 91 ? 9.229 39.232 16.949 1.00 89.88 91 GLY A CA 1
ATOM 748 C C . GLY A 1 91 ? 9.408 38.309 15.745 1.00 89.88 91 GLY A C 1
ATOM 749 O O . GLY A 1 91 ? 8.423 37.849 15.180 1.00 89.88 91 GLY A O 1
ATOM 750 N N . PHE A 1 92 ? 10.654 37.985 15.398 1.00 90.50 92 PHE A N 1
ATOM 751 C CA . PHE A 1 92 ? 11.001 36.982 14.394 1.00 90.50 92 PHE A CA 1
ATOM 752 C C . PHE A 1 92 ? 10.448 35.608 14.780 1.00 90.50 92 PHE A C 1
ATOM 754 O O . PHE A 1 92 ? 9.855 34.938 13.938 1.00 90.50 92 PHE A O 1
ATOM 761 N N . MET A 1 93 ? 10.587 35.213 16.049 1.00 88.94 93 MET A N 1
ATOM 762 C CA . MET A 1 93 ? 10.069 33.947 16.559 1.00 88.94 93 MET A CA 1
ATOM 763 C C . MET A 1 93 ? 8.543 33.867 16.416 1.00 88.94 93 MET A C 1
ATOM 765 O O . MET A 1 93 ? 8.024 32.925 15.822 1.00 88.94 93 MET A O 1
ATOM 769 N N . GLY A 1 94 ? 7.831 34.885 16.904 1.00 89.00 94 GLY A N 1
ATOM 770 C CA . GLY A 1 94 ? 6.374 34.968 16.829 1.00 89.00 94 GLY A CA 1
ATOM 771 C C . GLY A 1 94 ? 5.839 35.053 15.401 1.00 89.00 94 GLY A C 1
ATOM 772 O O . GLY A 1 94 ? 4.892 34.353 15.055 1.00 89.00 94 GLY A O 1
ATOM 773 N N . PHE A 1 95 ? 6.478 35.858 14.547 1.00 91.12 95 PHE A N 1
ATOM 774 C CA . PHE A 1 95 ? 6.105 35.984 13.139 1.00 91.12 95 PHE A CA 1
ATOM 775 C C . PHE A 1 95 ? 6.254 34.662 12.387 1.00 91.12 95 PHE A C 1
ATOM 777 O O . PHE A 1 95 ? 5.336 34.276 11.675 1.00 91.12 95 PHE A O 1
ATOM 784 N N . ASN A 1 96 ? 7.373 33.952 12.560 1.00 90.62 96 ASN A N 1
ATOM 785 C CA . ASN A 1 96 ? 7.585 32.673 11.882 1.00 90.62 96 ASN A CA 1
ATOM 786 C C . ASN A 1 96 ? 6.650 31.580 12.406 1.00 90.62 96 ASN A C 1
ATOM 788 O O . ASN A 1 96 ? 6.145 30.803 11.606 1.00 90.62 96 ASN A O 1
ATOM 792 N N . LEU A 1 97 ? 6.335 31.563 13.706 1.00 87.19 97 LEU A N 1
ATOM 793 C CA . LEU A 1 97 ? 5.293 30.687 14.256 1.00 87.19 97 LEU A CA 1
ATOM 794 C C . LEU A 1 97 ? 3.928 30.948 13.619 1.00 87.19 97 LEU A C 1
ATOM 796 O O . LEU A 1 97 ? 3.241 30.022 13.189 1.00 87.19 97 LEU A O 1
ATOM 800 N N . LEU A 1 98 ? 3.537 32.218 13.553 1.00 88.31 98 LEU A N 1
ATOM 801 C CA . LEU A 1 98 ? 2.269 32.629 12.968 1.00 88.31 98 LEU A CA 1
ATOM 802 C C . LEU A 1 98 ? 2.218 32.294 11.470 1.00 88.31 98 LEU A C 1
ATOM 804 O O . LEU A 1 98 ? 1.253 31.692 11.007 1.00 88.31 98 LEU A O 1
ATOM 808 N N . ALA A 1 99 ? 3.275 32.632 10.730 1.00 87.31 99 ALA A N 1
ATOM 809 C CA . ALA A 1 99 ? 3.412 32.341 9.308 1.00 87.31 99 ALA A CA 1
ATOM 810 C C . ALA A 1 99 ? 3.376 30.834 9.039 1.00 87.31 99 ALA A C 1
ATOM 812 O O . ALA A 1 99 ? 2.602 30.393 8.192 1.00 87.31 99 ALA A O 1
ATOM 813 N N . ASN A 1 100 ? 4.149 30.040 9.783 1.00 83.94 100 ASN A N 1
ATOM 814 C CA . ASN A 1 100 ? 4.188 28.590 9.634 1.00 83.94 100 ASN A CA 1
ATOM 815 C C . ASN A 1 100 ? 2.802 27.975 9.828 1.00 83.94 100 ASN A C 1
ATOM 817 O O . ASN A 1 100 ? 2.419 27.140 9.027 1.00 83.94 100 ASN A O 1
ATOM 821 N N . ASN A 1 101 ? 2.027 28.413 10.824 1.00 81.25 101 ASN A N 1
ATOM 822 C CA . ASN A 1 101 ? 0.707 27.836 11.088 1.00 81.25 101 ASN A CA 1
ATOM 823 C C . ASN A 1 101 ? -0.382 28.314 10.115 1.00 81.25 101 ASN A C 1
ATOM 825 O O . ASN A 1 101 ? -1.187 27.501 9.671 1.00 81.25 101 ASN A O 1
ATOM 829 N N . LEU A 1 102 ? -0.406 29.604 9.757 1.00 82.81 102 LEU A N 1
ATOM 830 C CA . LEU A 1 102 ? -1.437 30.161 8.869 1.00 82.81 102 LEU A CA 1
ATOM 831 C C . LEU A 1 102 ? -1.217 29.822 7.394 1.00 82.81 102 LEU A C 1
ATOM 833 O O . LEU A 1 102 ? -2.175 29.769 6.630 1.00 82.81 102 LEU A O 1
ATOM 837 N N . THR A 1 103 ? 0.036 29.624 6.977 1.00 83.62 103 THR A N 1
ATOM 838 C CA . THR A 1 103 ? 0.379 29.433 5.559 1.00 83.62 103 THR A CA 1
ATOM 839 C C . THR A 1 103 ? 0.822 28.013 5.212 1.00 83.62 103 THR A C 1
ATOM 841 O O . THR A 1 103 ? 1.116 27.749 4.049 1.00 83.62 103 THR A O 1
ATOM 844 N N . ARG A 1 104 ? 0.807 27.076 6.179 1.00 71.94 104 ARG A N 1
ATOM 845 C CA . ARG A 1 104 ? 1.187 25.659 5.983 1.00 71.94 104 ARG A CA 1
ATOM 846 C C . ARG A 1 104 ? 0.443 24.991 4.828 1.00 71.94 104 ARG A C 1
ATOM 848 O O . ARG A 1 104 ? 1.039 24.223 4.092 1.00 71.94 104 ARG A O 1
ATOM 855 N N . GLY A 1 105 ? -0.846 25.297 4.669 1.00 67.19 105 GLY A N 1
ATOM 856 C CA . GLY A 1 105 ? -1.694 24.694 3.637 1.00 67.19 105 GLY A CA 1
ATOM 857 C C . GLY A 1 105 ? -1.547 25.313 2.245 1.00 67.19 105 GLY A C 1
ATOM 858 O O . GLY A 1 105 ? -2.170 24.834 1.304 1.00 67.19 105 GLY A O 1
ATOM 859 N N . THR A 1 106 ? -0.769 26.392 2.086 1.00 80.69 106 THR A N 1
ATOM 860 C CA . THR A 1 106 ? -0.606 27.059 0.786 1.00 80.69 106 THR A CA 1
ATOM 861 C C . THR A 1 106 ? 0.766 26.752 0.198 1.00 80.69 106 THR A C 1
ATOM 863 O O . THR A 1 106 ? 1.761 27.426 0.483 1.00 80.69 106 THR A O 1
ATOM 866 N N . GLN A 1 107 ? 0.788 25.730 -0.651 1.00 83.38 107 GLN A N 1
ATOM 867 C CA . GLN A 1 107 ? 1.979 25.229 -1.325 1.00 83.38 107 GLN A CA 1
ATOM 868 C C . GLN A 1 107 ? 1.830 25.307 -2.845 1.00 83.38 107 GLN A C 1
ATOM 870 O O . GLN A 1 107 ? 0.749 25.090 -3.395 1.00 83.38 107 GLN A O 1
ATOM 875 N N . PHE A 1 108 ? 2.937 25.586 -3.526 1.00 87.50 108 PHE A N 1
ATOM 876 C CA . PHE A 1 108 ? 3.039 25.511 -4.975 1.00 87.50 108 PHE A CA 1
ATOM 877 C C . PHE A 1 108 ? 4.066 24.456 -5.350 1.00 87.50 108 PHE A C 1
ATOM 879 O O . PHE A 1 108 ? 5.265 24.611 -5.128 1.00 87.50 108 PHE A O 1
ATOM 886 N N . ASP A 1 109 ? 3.576 23.380 -5.946 1.00 88.25 109 ASP A N 1
ATOM 887 C CA . ASP A 1 109 ? 4.413 22.319 -6.474 1.00 88.25 109 ASP A CA 1
ATOM 888 C C . ASP A 1 109 ? 4.918 22.706 -7.872 1.00 88.25 109 ASP A C 1
ATOM 890 O O . ASP A 1 109 ? 4.157 22.720 -8.847 1.00 88.25 109 ASP A O 1
ATOM 894 N N . PHE A 1 110 ? 6.197 23.056 -7.975 1.00 89.38 110 PHE A N 1
ATOM 895 C CA . PHE A 1 110 ? 6.874 23.372 -9.235 1.00 89.38 110 PHE A CA 1
ATOM 896 C C . PHE A 1 110 ? 7.494 22.140 -9.900 1.00 89.38 110 PHE A C 1
ATOM 898 O O . PHE A 1 110 ? 8.086 22.266 -10.974 1.00 89.38 110 PHE A O 1
ATOM 905 N N . THR A 1 111 ? 7.344 20.948 -9.315 1.00 84.88 111 THR A N 1
ATOM 906 C CA . THR A 1 111 ? 7.748 19.716 -9.992 1.00 84.88 111 THR A CA 1
ATOM 907 C C . THR A 1 111 ? 6.879 19.500 -11.233 1.00 84.88 111 THR A C 1
ATOM 909 O O . THR A 1 111 ? 5.682 19.808 -11.253 1.00 84.88 111 THR A O 1
ATOM 912 N N . GLN A 1 112 ? 7.487 18.994 -12.308 1.00 82.00 112 GLN A N 1
ATOM 913 C CA . GLN A 1 112 ? 6.790 18.815 -13.583 1.00 82.00 112 GLN A CA 1
ATOM 914 C C . GLN A 1 112 ? 5.662 17.773 -13.466 1.00 82.00 112 GLN A C 1
ATOM 916 O O . GLN A 1 112 ? 4.611 17.937 -14.078 1.00 82.00 112 GLN A O 1
ATOM 921 N N . GLU A 1 113 ? 5.864 16.727 -12.663 1.00 79.56 113 GLU A N 1
ATOM 922 C CA . GLU A 1 113 ? 4.920 15.627 -12.426 1.00 79.56 113 GLU A CA 1
ATOM 923 C C . GLU A 1 113 ? 3.997 15.846 -11.233 1.00 79.56 113 GLU A C 1
ATOM 925 O O . GLU A 1 113 ? 3.212 14.957 -10.904 1.00 79.56 113 GLU A O 1
ATOM 930 N N . LYS A 1 114 ? 4.094 17.003 -10.574 1.00 85.31 114 LYS A N 1
ATOM 931 C CA . LYS A 1 114 ? 3.300 17.317 -9.389 1.00 85.31 114 LYS A CA 1
ATOM 932 C C . LYS A 1 114 ? 3.438 16.248 -8.294 1.00 85.31 114 LYS A C 1
ATOM 934 O O . LYS A 1 114 ? 2.447 15.721 -7.793 1.00 85.31 114 LYS A O 1
ATOM 939 N N . THR A 1 115 ? 4.677 15.879 -7.954 1.00 78.69 115 THR A N 1
ATOM 940 C CA . THR A 1 115 ? 4.982 14.777 -7.020 1.00 78.69 115 THR A CA 1
ATOM 941 C C . THR A 1 115 ? 4.590 15.059 -5.570 1.00 78.69 115 THR A C 1
ATOM 943 O O . THR A 1 115 ? 4.587 14.131 -4.765 1.00 78.69 115 THR A O 1
ATOM 946 N N . TRP A 1 116 ? 4.292 16.316 -5.237 1.00 79.31 116 TRP A N 1
ATOM 947 C CA . TRP A 1 116 ? 3.874 16.771 -3.908 1.00 79.31 116 TRP A CA 1
ATOM 948 C C . TRP A 1 116 ? 2.408 17.223 -3.867 1.00 79.31 116 TRP A C 1
ATOM 950 O O . TRP A 1 116 ? 1.854 17.438 -2.793 1.00 79.31 116 TRP A O 1
ATOM 960 N N . THR A 1 117 ? 1.761 17.345 -5.026 1.00 86.69 117 THR A N 1
ATOM 961 C CA . THR A 1 117 ? 0.319 17.601 -5.141 1.00 86.69 117 THR A CA 1
ATOM 962 C C . THR A 1 117 ? -0.417 16.276 -5.236 1.00 86.69 117 THR A C 1
ATOM 964 O O . THR A 1 117 ? 0.052 15.385 -5.934 1.00 86.69 117 THR A O 1
ATOM 967 N N . LEU A 1 118 ? -1.589 16.137 -4.617 1.00 90.19 118 LEU A N 1
ATOM 968 C CA . LEU A 1 118 ? -2.417 14.941 -4.804 1.00 90.19 118 LEU A CA 1
ATOM 969 C C . LEU A 1 118 ? -2.851 14.770 -6.265 1.00 90.19 118 LEU A C 1
ATOM 971 O O . LEU A 1 118 ? -3.073 15.738 -6.993 1.00 90.19 118 LEU A O 1
ATOM 975 N N . ASN A 1 119 ? -2.939 13.518 -6.709 1.00 91.50 119 ASN A N 1
ATOM 976 C CA . ASN A 1 119 ? -3.519 13.169 -7.996 1.00 91.50 119 ASN A CA 1
ATOM 977 C C . ASN A 1 119 ? -5.006 13.536 -7.982 1.00 91.50 119 ASN A C 1
ATOM 979 O O . ASN A 1 119 ? -5.666 13.455 -6.948 1.00 91.50 119 ASN A O 1
ATOM 983 N N . LYS A 1 120 ? -5.534 13.917 -9.145 1.00 90.75 120 LYS A N 1
ATOM 984 C CA . LYS A 1 120 ? -6.960 14.188 -9.324 1.00 90.75 120 LYS A CA 1
ATOM 985 C C . LYS A 1 120 ? -7.810 12.972 -8.965 1.00 90.75 120 LYS A C 1
ATOM 987 O O . LYS A 1 120 ? -8.851 13.149 -8.350 1.00 90.75 120 LYS A O 1
ATOM 992 N N . ASP A 1 121 ? -7.329 11.774 -9.280 1.00 91.81 121 ASP A N 1
ATOM 993 C CA . ASP A 1 121 ? -7.980 10.513 -8.924 1.00 91.81 121 ASP A CA 1
ATOM 994 C C . ASP A 1 121 ? -8.020 10.312 -7.406 1.00 91.81 121 ASP A C 1
ATOM 996 O O . ASP A 1 121 ? -9.080 10.036 -6.854 1.00 91.81 121 ASP A O 1
ATOM 1000 N N . SER A 1 122 ? -6.904 10.563 -6.706 1.00 94.44 122 SER A N 1
ATOM 1001 C CA . SER A 1 122 ? -6.850 10.538 -5.237 1.00 94.44 122 SER A CA 1
ATOM 1002 C C . SER A 1 122 ? -7.850 11.520 -4.630 1.00 94.44 122 SER A C 1
ATOM 1004 O O . SER A 1 122 ? -8.608 11.159 -3.737 1.00 94.44 122 SER A O 1
ATOM 1006 N N . VAL A 1 123 ? -7.897 12.757 -5.141 1.00 94.44 123 VAL A N 1
ATOM 1007 C CA . VAL A 1 123 ? -8.865 13.771 -4.691 1.00 94.44 123 VAL A CA 1
ATOM 1008 C C . VAL A 1 123 ? -10.298 13.304 -4.950 1.00 94.44 123 VAL A C 1
ATOM 1010 O O . VAL A 1 123 ? -11.119 13.350 -4.042 1.00 94.44 123 VAL A O 1
ATOM 1013 N N . HIS A 1 124 ? -10.588 12.781 -6.141 1.00 93.25 124 HIS A N 1
ATOM 1014 C CA . HIS A 1 124 ? -11.914 12.285 -6.494 1.00 93.25 124 HIS A CA 1
ATOM 1015 C C . HIS A 1 124 ? -12.356 11.116 -5.601 1.00 93.25 124 HIS A C 1
ATOM 1017 O O . HIS A 1 124 ? -13.513 11.077 -5.184 1.00 93.25 124 HIS A O 1
ATOM 1023 N N . VAL A 1 125 ? -11.461 10.173 -5.284 1.00 94.44 125 VAL A N 1
ATOM 1024 C CA . VAL A 1 125 ? -11.740 9.085 -4.330 1.00 94.44 125 VAL A CA 1
ATOM 1025 C C . VAL A 1 125 ? -12.064 9.657 -2.949 1.00 94.44 125 VAL A C 1
ATOM 1027 O O . VAL A 1 125 ? -13.053 9.255 -2.343 1.00 94.44 125 VAL A O 1
ATOM 1030 N N . LEU A 1 126 ? -11.279 10.626 -2.472 1.00 95.12 126 LEU A N 1
ATOM 1031 C CA . LEU A 1 126 ? -11.437 11.224 -1.144 1.00 95.12 126 LEU A CA 1
ATOM 1032 C C . LEU A 1 126 ? -12.705 12.086 -1.004 1.00 95.12 126 LEU A C 1
ATOM 1034 O O . LEU A 1 126 ? -13.345 12.064 0.045 1.00 95.12 126 LEU A O 1
ATOM 1038 N N . GLU A 1 127 ? -13.099 12.826 -2.042 1.00 93.56 127 GLU A N 1
ATOM 1039 C CA . GLU A 1 127 ? -14.337 13.622 -2.049 1.00 93.56 127 GLU A CA 1
ATOM 1040 C C . GLU A 1 127 ? -15.590 12.723 -2.066 1.00 93.56 127 GLU A C 1
ATOM 1042 O O . GLU A 1 127 ? -16.600 13.009 -1.405 1.00 93.56 127 GLU A O 1
ATOM 1047 N N . ASN A 1 128 ? -15.505 11.591 -2.772 1.00 92.44 128 ASN A N 1
ATOM 1048 C CA . ASN A 1 128 ? -16.611 10.658 -2.989 1.00 92.44 128 ASN A CA 1
ATOM 1049 C C . ASN A 1 128 ? -16.597 9.441 -2.052 1.00 92.44 128 ASN A C 1
ATOM 1051 O O . ASN A 1 128 ? -17.244 8.439 -2.354 1.00 92.44 128 ASN A O 1
ATOM 1055 N N . LEU A 1 129 ? -15.916 9.521 -0.903 1.00 92.31 129 LEU A N 1
ATOM 1056 C CA . LEU A 1 129 ? -15.960 8.448 0.093 1.00 92.31 129 LEU A CA 1
ATOM 1057 C C . LEU A 1 129 ? -17.414 8.185 0.535 1.00 92.31 129 LEU A C 1
ATOM 1059 O O . LEU A 1 129 ? -18.104 9.146 0.920 1.00 92.31 129 LEU A O 1
ATOM 1063 N N . PRO A 1 130 ? -17.895 6.926 0.474 1.00 89.00 130 PRO A N 1
ATOM 1064 C CA . PRO A 1 130 ? -19.254 6.583 0.891 1.00 89.00 130 PRO A CA 1
ATOM 1065 C C . PRO A 1 130 ? -19.408 6.634 2.414 1.00 89.00 130 PRO A C 1
ATOM 1067 O O . PRO A 1 130 ? -20.435 7.089 2.922 1.00 89.00 130 PRO A O 1
ATOM 1070 N N . GLU A 1 131 ? -18.356 6.233 3.123 1.00 89.62 131 GLU A N 1
ATOM 1071 C CA . GLU A 1 131 ? -18.262 6.184 4.577 1.00 89.62 131 GLU A CA 1
ATOM 1072 C C . GLU A 1 131 ? -17.053 6.981 5.067 1.00 89.62 131 GLU A C 1
ATOM 1074 O O . GLU A 1 131 ? -16.089 7.191 4.326 1.00 89.62 131 GLU A O 1
ATOM 1079 N N . ASN A 1 132 ? -17.099 7.429 6.322 1.00 91.88 132 ASN A N 1
ATOM 1080 C CA . ASN A 1 132 ? -15.941 8.066 6.943 1.00 91.88 132 ASN A CA 1
ATOM 1081 C C . ASN A 1 132 ? -14.818 7.038 7.115 1.00 91.88 132 ASN A C 1
ATOM 1083 O O . ASN A 1 132 ? -15.060 5.918 7.562 1.00 91.88 132 ASN A O 1
ATOM 1087 N N . VAL A 1 133 ? -13.592 7.435 6.789 1.00 94.69 133 VAL A N 1
ATOM 1088 C CA . VAL A 1 133 ? -12.399 6.588 6.821 1.00 94.69 133 VAL A CA 1
ATOM 1089 C C . VAL A 1 133 ? -11.419 7.124 7.857 1.00 94.69 133 VAL A C 1
ATOM 1091 O O . VAL A 1 133 ? -11.106 8.315 7.875 1.00 94.69 133 VAL A O 1
ATOM 1094 N N . THR A 1 134 ? -10.902 6.236 8.703 1.00 93.94 134 THR A N 1
ATOM 1095 C CA . THR A 1 134 ? -9.879 6.550 9.703 1.00 93.94 134 THR A CA 1
ATOM 1096 C C . THR A 1 134 ? -8.616 5.742 9.441 1.00 93.94 134 THR A C 1
ATOM 1098 O O . THR A 1 134 ? -8.656 4.513 9.409 1.00 93.94 134 THR A O 1
ATOM 1101 N N . ALA A 1 135 ? -7.486 6.431 9.288 1.00 95.62 135 ALA A N 1
ATOM 1102 C CA . ALA A 1 135 ? -6.170 5.817 9.154 1.00 95.62 135 ALA A CA 1
ATOM 1103 C C . ALA A 1 135 ? -5.367 5.897 10.466 1.00 95.62 135 ALA A C 1
ATOM 1105 O O . ALA A 1 135 ? -5.231 6.967 11.058 1.00 95.62 135 ALA A O 1
ATOM 1106 N N . LYS A 1 136 ? -4.776 4.791 10.910 1.00 95.06 136 LYS A N 1
ATOM 1107 C CA . LYS A 1 136 ? -3.889 4.731 12.076 1.00 95.06 136 LYS A CA 1
ATOM 1108 C C . LYS A 1 136 ? -2.464 4.463 11.622 1.00 95.06 136 LYS A C 1
ATOM 1110 O O . LYS A 1 136 ? -2.153 3.393 11.106 1.00 95.06 136 LYS A O 1
ATOM 1115 N N . LEU A 1 137 ? -1.595 5.451 11.796 1.00 96.38 137 LEU A N 1
ATOM 1116 C CA . LEU A 1 137 ? -0.172 5.353 11.485 1.00 96.38 137 LEU A CA 1
ATOM 1117 C C . LEU A 1 137 ? 0.595 4.973 12.747 1.00 96.38 137 LEU A C 1
ATOM 1119 O O . LEU A 1 137 ? 0.591 5.727 13.715 1.00 96.38 137 LEU A O 1
ATOM 1123 N N . TYR A 1 138 ? 1.300 3.850 12.719 1.00 96.00 138 TYR A N 1
ATOM 1124 C CA . TYR A 1 138 ? 2.128 3.401 13.833 1.00 96.00 138 TYR A CA 1
ATOM 1125 C C . TYR A 1 138 ? 3.598 3.612 13.493 1.00 96.00 138 TYR A C 1
ATOM 1127 O O . TYR A 1 138 ? 4.059 3.178 12.438 1.00 96.00 138 TYR A O 1
ATOM 1135 N N . PHE A 1 139 ? 4.342 4.276 14.379 1.00 95.00 139 PHE A N 1
ATOM 1136 C CA . PHE A 1 139 ? 5.775 4.503 14.204 1.00 95.00 139 PHE A CA 1
ATOM 1137 C C . PHE A 1 139 ? 6.528 4.456 15.535 1.00 95.00 139 PHE A C 1
ATOM 1139 O O . PHE A 1 139 ? 6.467 5.390 16.341 1.00 95.00 139 PHE A O 1
ATOM 1146 N N . SER A 1 140 ? 7.304 3.394 15.749 1.00 94.19 140 SER A N 1
ATOM 1147 C CA . SER A 1 140 ? 8.178 3.275 16.915 1.00 94.19 140 SER A CA 1
ATOM 1148 C C . SER A 1 140 ? 9.371 4.228 16.809 1.00 94.19 140 SER A C 1
ATOM 1150 O O . SER A 1 140 ? 10.240 4.095 15.944 1.00 94.19 140 SER A O 1
ATOM 1152 N N . ASN A 1 141 ? 9.479 5.158 17.759 1.00 88.00 141 ASN A N 1
ATOM 1153 C CA . ASN A 1 141 ? 10.487 6.226 17.742 1.00 88.00 141 ASN A CA 1
ATOM 1154 C C . ASN A 1 141 ? 11.948 5.734 17.705 1.00 88.00 141 ASN A C 1
ATOM 1156 O O . ASN A 1 141 ? 12.827 6.456 17.224 1.00 88.00 141 ASN A O 1
ATOM 1160 N N . ILE A 1 142 ? 12.228 4.512 18.173 1.00 88.19 142 ILE A N 1
ATOM 1161 C CA . ILE A 1 142 ? 13.557 3.883 18.089 1.00 88.19 142 ILE A CA 1
ATOM 1162 C C . ILE A 1 142 ? 14.069 3.777 16.641 1.00 88.19 142 ILE A C 1
ATOM 1164 O O . ILE A 1 142 ? 15.272 3.913 16.419 1.00 88.19 142 ILE A O 1
ATOM 1168 N N . LEU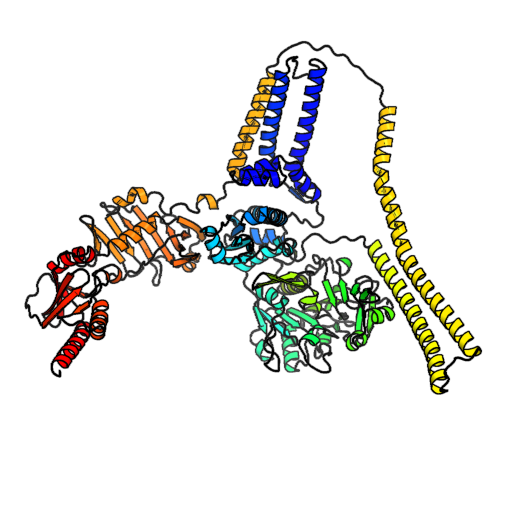 A 1 143 ? 13.179 3.629 15.652 1.00 90.00 143 LEU A N 1
ATOM 1169 C CA . LEU A 1 143 ? 13.548 3.525 14.237 1.00 90.00 143 LEU A CA 1
ATOM 1170 C C . LEU A 1 143 ? 14.230 4.802 13.744 1.00 90.00 143 LEU A C 1
ATOM 1172 O O . LEU A 1 143 ? 15.261 4.728 13.080 1.00 90.00 143 LEU A O 1
ATOM 1176 N N . SER A 1 144 ? 13.728 5.971 14.158 1.00 84.50 144 SER A N 1
ATOM 1177 C CA . SER A 1 144 ? 14.324 7.265 13.793 1.00 84.50 144 SER A CA 1
ATOM 1178 C C . SER A 1 144 ? 15.748 7.448 14.327 1.00 84.50 144 SER A C 1
ATOM 1180 O O . SER A 1 144 ? 16.589 8.041 13.658 1.00 84.50 144 SER A O 1
ATOM 1182 N N . LYS A 1 145 ? 16.043 6.905 15.518 1.00 80.19 145 LYS A N 1
ATOM 1183 C CA . LYS A 1 145 ? 17.378 6.981 16.131 1.00 80.19 145 LYS A CA 1
ATOM 1184 C C . LYS A 1 145 ? 18.401 6.119 15.391 1.00 80.19 145 LYS A C 1
ATOM 1186 O O . LYS A 1 145 ? 19.585 6.440 15.414 1.00 80.19 145 LYS A O 1
ATOM 1191 N N . ARG A 1 146 ? 17.953 5.022 14.773 1.00 81.94 146 ARG A N 1
ATOM 1192 C CA . ARG A 1 146 ? 18.816 4.049 14.088 1.00 81.94 146 ARG A CA 1
ATOM 1193 C C . ARG A 1 146 ? 18.999 4.369 12.611 1.00 81.94 146 ARG A C 1
ATOM 1195 O O . ARG A 1 146 ? 20.097 4.202 12.093 1.00 81.94 146 ARG A O 1
ATOM 1202 N N . ASN A 1 147 ? 17.937 4.820 11.948 1.00 82.81 147 ASN A N 1
ATOM 1203 C CA . ASN A 1 147 ? 17.950 5.150 10.532 1.00 82.81 147 ASN A CA 1
ATOM 1204 C C . ASN A 1 147 ? 17.215 6.485 10.276 1.00 82.81 147 ASN A C 1
ATOM 1206 O O . ASN A 1 147 ? 15.980 6.519 10.288 1.00 82.81 147 ASN A O 1
ATOM 1210 N N . PRO A 1 148 ? 17.955 7.578 10.006 1.00 80.19 148 PRO A N 1
ATOM 1211 C CA . PRO A 1 148 ? 17.371 8.870 9.651 1.00 80.19 148 PRO A CA 1
ATOM 1212 C C . PRO A 1 148 ? 16.450 8.829 8.421 1.00 80.19 148 PRO A C 1
ATOM 1214 O O . PRO A 1 148 ? 15.521 9.631 8.340 1.00 80.19 148 PRO A O 1
ATOM 1217 N N . ASP A 1 149 ? 16.648 7.892 7.491 1.00 83.00 149 ASP A N 1
ATOM 1218 C CA . ASP A 1 149 ? 15.811 7.773 6.291 1.00 83.00 149 ASP A CA 1
ATOM 1219 C C . ASP A 1 149 ? 14.401 7.276 6.637 1.00 83.00 149 ASP A C 1
ATOM 1221 O O . ASP A 1 149 ? 13.418 7.765 6.080 1.00 83.00 149 ASP A O 1
ATOM 1225 N N . LEU A 1 150 ? 14.267 6.388 7.634 1.00 87.75 150 LEU A N 1
ATOM 1226 C CA . LEU A 1 150 ? 12.954 5.964 8.145 1.00 87.75 150 LEU A CA 1
ATOM 1227 C C . LEU A 1 150 ? 12.195 7.129 8.782 1.00 87.75 150 LEU A C 1
ATOM 1229 O O . LEU A 1 150 ? 10.967 7.180 8.713 1.00 87.75 150 LEU A O 1
ATOM 1233 N N . ARG A 1 151 ? 12.910 8.100 9.365 1.00 83.56 151 ARG A N 1
ATOM 1234 C CA . ARG A 1 151 ? 12.277 9.320 9.872 1.00 83.56 151 ARG A CA 1
ATOM 1235 C C . ARG A 1 151 ? 11.747 10.188 8.736 1.00 83.56 151 ARG A C 1
ATOM 1237 O O . ARG A 1 151 ? 10.592 10.597 8.790 1.00 83.56 151 ARG A O 1
ATOM 1244 N N . GLN A 1 152 ? 12.557 10.425 7.705 1.00 81.19 152 GLN A N 1
ATOM 1245 C CA . GLN A 1 152 ? 12.113 11.178 6.526 1.00 81.19 152 GLN A CA 1
ATOM 1246 C C . GLN A 1 152 ? 10.908 10.508 5.857 1.00 81.19 152 GLN A C 1
ATOM 1248 O O . GLN A 1 152 ? 9.976 11.184 5.421 1.00 81.19 152 GLN A O 1
ATOM 1253 N N . MET A 1 153 ? 10.904 9.175 5.817 1.00 88.56 153 MET A N 1
ATOM 1254 C CA . MET A 1 153 ? 9.777 8.398 5.322 1.00 88.56 153 MET A CA 1
ATOM 1255 C C . MET A 1 153 ? 8.517 8.618 6.168 1.00 88.56 153 MET A C 1
ATOM 1257 O O . MET A 1 153 ? 7.470 8.929 5.605 1.00 88.56 153 MET A O 1
ATOM 1261 N N . PHE A 1 154 ? 8.610 8.519 7.498 1.00 90.44 154 PHE A N 1
ATOM 1262 C CA . PHE A 1 154 ? 7.497 8.818 8.405 1.00 90.44 154 PHE A CA 1
ATOM 1263 C C . PHE A 1 154 ? 6.939 10.232 8.187 1.00 90.44 154 PHE A C 1
ATOM 1265 O O . PHE A 1 154 ? 5.727 10.397 8.049 1.00 90.44 154 PHE A O 1
ATOM 1272 N N . ASP A 1 155 ? 7.810 11.239 8.081 1.00 82.62 155 ASP A N 1
ATOM 1273 C CA . ASP A 1 155 ? 7.394 12.627 7.854 1.00 82.62 155 ASP A CA 1
ATOM 1274 C C . ASP A 1 155 ? 6.668 12.785 6.499 1.00 82.62 155 ASP A C 1
ATOM 1276 O O . ASP A 1 155 ? 5.675 13.510 6.404 1.00 82.62 155 ASP A O 1
ATOM 1280 N N . ARG A 1 156 ? 7.088 12.043 5.462 1.00 84.94 156 ARG A N 1
ATOM 1281 C CA . ARG A 1 156 ? 6.402 12.004 4.159 1.00 84.94 156 ARG A CA 1
ATOM 1282 C C . ARG A 1 156 ? 5.033 11.324 4.230 1.00 84.94 156 ARG A C 1
ATOM 1284 O O . ARG A 1 156 ? 4.094 11.808 3.601 1.00 84.94 156 ARG A O 1
ATOM 1291 N N . VAL A 1 157 ? 4.899 10.239 4.995 1.00 92.88 157 VAL A N 1
ATOM 1292 C CA . VAL A 1 157 ? 3.609 9.559 5.212 1.00 92.88 157 VAL A CA 1
ATOM 1293 C C . VAL A 1 157 ? 2.650 10.471 5.976 1.00 92.88 157 VAL A C 1
ATOM 1295 O O . VAL A 1 157 ? 1.521 10.667 5.535 1.00 92.88 157 VAL A O 1
ATOM 1298 N N . LYS A 1 158 ? 3.114 11.105 7.062 1.00 88.75 158 LYS A N 1
ATOM 1299 C CA . LYS A 1 158 ? 2.338 12.091 7.829 1.00 88.75 158 LYS A CA 1
ATOM 1300 C C . LYS A 1 158 ? 1.828 13.222 6.932 1.00 88.75 158 LYS A C 1
ATOM 1302 O O . LYS A 1 158 ? 0.639 13.523 6.952 1.00 88.75 158 LYS A O 1
ATOM 1307 N N . MET A 1 159 ? 2.699 13.801 6.104 1.00 83.56 159 MET A N 1
ATOM 1308 C CA . MET A 1 159 ? 2.321 14.866 5.167 1.00 83.56 159 MET A CA 1
ATOM 1309 C C . MET A 1 159 ? 1.267 14.404 4.147 1.00 83.56 159 MET A C 1
ATOM 1311 O O . MET A 1 159 ? 0.344 15.150 3.825 1.00 83.56 159 MET A O 1
ATOM 1315 N N . LEU A 1 160 ? 1.368 13.169 3.649 1.00 90.56 160 LEU A N 1
ATOM 1316 C CA . LEU A 1 160 ? 0.371 12.613 2.735 1.00 90.56 160 LEU A CA 1
ATOM 1317 C C . LEU A 1 160 ? -1.001 12.463 3.412 1.00 90.56 160 LEU A C 1
ATOM 1319 O O . LEU A 1 160 ? -2.004 12.873 2.834 1.00 90.56 160 LEU A O 1
ATOM 1323 N N . LEU A 1 161 ? -1.042 11.939 4.642 1.00 93.19 161 LEU A N 1
ATOM 1324 C CA . LEU A 1 161 ? -2.277 11.802 5.424 1.00 93.19 161 LEU A CA 1
ATOM 1325 C C . LEU A 1 161 ? -2.912 13.168 5.749 1.00 93.19 161 LEU A C 1
ATOM 1327 O O . LEU A 1 161 ? -4.132 13.312 5.660 1.00 93.19 161 LEU A O 1
ATOM 1331 N N . GLU A 1 162 ? -2.096 14.188 6.048 1.00 86.06 162 GLU A N 1
ATOM 1332 C CA . GLU A 1 162 ? -2.539 15.586 6.205 1.00 86.06 162 GLU A CA 1
ATOM 1333 C C . GLU A 1 162 ? -3.228 16.106 4.929 1.00 86.06 162 GLU A C 1
ATOM 1335 O O . GLU A 1 162 ? -4.316 16.694 4.987 1.00 86.06 162 GLU A O 1
ATOM 1340 N N . ASN A 1 163 ? -2.637 15.839 3.760 1.00 87.69 163 ASN A N 1
ATOM 1341 C CA . ASN A 1 163 ? -3.221 16.217 2.473 1.00 87.69 163 ASN A CA 1
ATOM 1342 C C . ASN A 1 163 ? -4.533 15.465 2.197 1.00 87.69 163 ASN A C 1
ATOM 1344 O O . ASN A 1 163 ? -5.479 16.066 1.688 1.00 87.69 163 ASN A O 1
ATOM 1348 N N . TYR A 1 164 ? -4.621 14.182 2.561 1.00 94.00 164 TYR A N 1
ATOM 1349 C CA . TYR A 1 164 ? -5.830 13.372 2.368 1.00 94.00 164 TYR A CA 1
ATOM 1350 C C . TYR A 1 164 ? -6.985 13.882 3.228 1.00 94.00 164 TYR A C 1
ATOM 1352 O O . TYR A 1 164 ? -8.093 14.078 2.727 1.00 94.00 164 TYR A O 1
ATOM 1360 N N . LYS A 1 165 ? -6.710 14.186 4.503 1.00 90.56 165 LYS A N 1
ATOM 1361 C CA . LYS A 1 165 ? -7.683 14.809 5.406 1.00 90.56 165 LYS A CA 1
ATOM 1362 C C . LYS A 1 165 ? -8.230 16.103 4.808 1.00 90.56 165 LYS A C 1
ATOM 1364 O O . LYS A 1 165 ? -9.445 16.277 4.734 1.00 90.56 165 LYS A O 1
ATOM 1369 N N . THR A 1 166 ? -7.336 16.963 4.321 1.00 86.81 166 THR A N 1
ATOM 1370 C CA . THR A 1 166 ? -7.698 18.253 3.715 1.00 86.81 166 THR A CA 1
ATOM 1371 C C . THR A 1 166 ? -8.551 18.084 2.452 1.00 86.81 166 THR A C 1
ATOM 1373 O O . THR A 1 166 ? -9.526 18.809 2.284 1.00 86.81 166 THR A O 1
ATOM 1376 N N . ALA A 1 167 ? -8.227 17.119 1.585 1.00 91.00 167 ALA A N 1
ATOM 1377 C CA . ALA A 1 167 ? -8.962 16.873 0.340 1.00 91.00 167 ALA A CA 1
ATOM 1378 C C . ALA A 1 167 ? -10.326 16.182 0.545 1.00 91.00 167 ALA A C 1
ATOM 13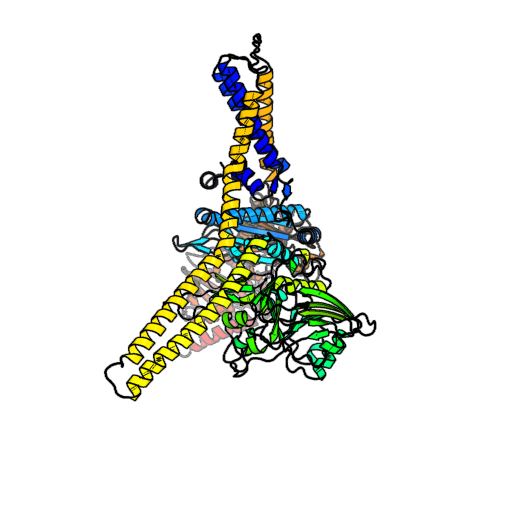80 O O . ALA A 1 167 ? -11.226 16.347 -0.268 1.00 91.00 167 ALA A O 1
ATOM 1381 N N . SER A 1 168 ? -10.501 15.428 1.632 1.00 92.38 168 SER A N 1
ATOM 1382 C CA . SER A 1 168 ? -11.719 14.642 1.893 1.00 92.38 168 SER A CA 1
ATOM 1383 C C . SER A 1 168 ? -12.922 15.428 2.435 1.00 92.38 168 SER A C 1
ATOM 1385 O O . SER A 1 168 ? -13.970 14.836 2.696 1.00 92.38 168 SER A O 1
ATOM 1387 N N . ASN A 1 169 ? -12.778 16.735 2.687 1.00 84.88 169 ASN A N 1
ATOM 1388 C CA . ASN A 1 169 ? -13.794 17.563 3.353 1.00 84.88 169 ASN A CA 1
ATOM 1389 C C . ASN A 1 169 ? -14.297 16.979 4.695 1.00 84.88 169 ASN A C 1
ATOM 1391 O O . ASN A 1 169 ? -15.474 17.095 5.027 1.00 84.88 169 ASN A O 1
ATOM 1395 N N . GLY A 1 170 ? -13.405 16.348 5.467 1.00 83.88 170 GLY A N 1
ATOM 1396 C CA . GLY A 1 170 ? -13.705 15.797 6.796 1.00 83.88 170 GLY A CA 1
ATOM 1397 C C . GLY A 1 170 ? -14.139 14.328 6.818 1.00 83.88 170 GLY A C 1
ATOM 1398 O O . GLY A 1 170 ? -14.314 13.780 7.903 1.00 83.88 170 GLY A O 1
ATOM 1399 N N . LYS A 1 171 ? -14.269 13.666 5.658 1.00 90.38 171 LYS A N 1
ATOM 1400 C CA . LYS A 1 171 ? -14.582 12.226 5.586 1.00 90.38 171 LYS A CA 1
ATOM 1401 C C . LYS A 1 171 ? -13.381 11.324 5.865 1.00 90.38 171 LYS A C 1
ATOM 1403 O O . LYS A 1 171 ? -13.566 10.179 6.256 1.00 90.38 171 LYS A O 1
ATOM 1408 N N . PHE A 1 172 ? -12.159 11.811 5.661 1.00 93.75 172 PHE A N 1
ATOM 1409 C CA . PHE A 1 172 ? -10.925 11.100 5.985 1.00 93.75 172 PHE A CA 1
ATOM 1410 C C . PHE A 1 172 ? -10.252 11.744 7.195 1.00 93.75 172 PHE A C 1
ATOM 1412 O O . PHE A 1 172 ? -9.961 12.941 7.199 1.00 93.75 172 PHE A O 1
ATOM 1419 N N . ASN A 1 173 ? -9.943 10.936 8.200 1.00 92.31 173 ASN A N 1
ATOM 1420 C CA . ASN A 1 173 ? -9.201 11.339 9.387 1.00 92.31 173 ASN A CA 1
ATOM 1421 C C . ASN A 1 173 ? -8.033 10.377 9.636 1.00 92.31 173 ASN A C 1
ATOM 1423 O O . ASN A 1 173 ? -7.996 9.266 9.110 1.00 92.31 173 ASN A O 1
ATOM 1427 N N . TYR A 1 174 ? -7.053 10.801 10.435 1.00 92.62 174 TYR A N 1
ATOM 1428 C CA . TYR A 1 174 ? -5.934 9.939 10.806 1.00 92.62 174 TYR A CA 1
ATOM 1429 C C . TYR A 1 174 ? -5.441 10.196 12.232 1.00 92.62 174 TYR A C 1
ATOM 1431 O O . TYR A 1 174 ? -5.593 11.300 12.765 1.00 92.62 174 TYR A O 1
ATOM 1439 N N . ARG A 1 175 ? -4.820 9.175 12.826 1.00 89.94 175 ARG A N 1
ATOM 1440 C CA . ARG A 1 175 ? -4.195 9.194 14.155 1.00 89.94 175 ARG A CA 1
ATOM 1441 C C . ARG A 1 175 ? -2.797 8.586 14.083 1.00 89.94 175 ARG A C 1
ATOM 1443 O O . ARG A 1 175 ? -2.575 7.643 13.328 1.00 89.94 175 ARG A O 1
ATOM 1450 N N . ILE A 1 176 ? -1.855 9.137 14.849 1.00 91.81 176 ILE A N 1
ATOM 1451 C CA . ILE A 1 176 ? -0.473 8.644 14.911 1.00 91.81 176 ILE A CA 1
ATOM 1452 C C . ILE A 1 176 ? -0.212 8.031 16.286 1.00 91.81 176 ILE A C 1
ATOM 1454 O O . ILE A 1 176 ? -0.368 8.698 17.310 1.00 91.81 176 ILE A O 1
ATOM 1458 N N . TYR A 1 177 ? 0.241 6.783 16.295 1.00 90.94 177 TYR A N 1
ATOM 1459 C CA . TYR A 1 177 ? 0.646 6.045 17.483 1.00 90.94 177 TYR A CA 1
ATOM 1460 C C . TYR A 1 177 ? 2.161 5.851 17.486 1.00 90.94 177 TYR A C 1
ATOM 1462 O O . TYR A 1 177 ? 2.783 5.637 16.440 1.00 90.94 177 TYR A O 1
ATOM 1470 N N . HIS A 1 178 ? 2.753 5.866 18.679 1.00 91.81 178 HIS A N 1
ATOM 1471 C CA . HIS A 1 178 ? 4.183 5.638 18.875 1.00 91.81 178 HIS A CA 1
ATOM 1472 C C . HIS A 1 178 ? 4.438 4.410 19.756 1.00 91.81 178 HIS A C 1
ATOM 1474 O O . HIS A 1 178 ? 4.834 4.589 20.911 1.00 91.81 178 HIS A O 1
ATOM 1480 N N . PRO A 1 179 ? 4.247 3.182 19.224 1.00 92.00 179 PRO A N 1
ATOM 1481 C CA . PRO A 1 179 ? 4.395 1.963 20.005 1.00 92.00 179 PRO A CA 1
ATOM 1482 C C . PRO A 1 179 ? 5.751 1.836 20.677 1.00 92.00 179 PRO A C 1
ATOM 1484 O O . PRO A 1 179 ? 6.800 2.007 20.032 1.00 92.00 179 PRO A O 1
ATOM 1487 N N . GLN A 1 180 ? 5.703 1.516 21.967 1.00 88.94 180 GLN A N 1
ATOM 1488 C CA . GLN A 1 180 ? 6.850 1.138 22.781 1.00 88.94 180 GLN A CA 1
ATOM 1489 C C . GLN A 1 180 ? 6.808 -0.368 23.052 1.00 88.94 180 GLN A C 1
ATOM 1491 O O . GLN A 1 180 ? 5.764 -0.995 22.937 1.00 88.94 180 GLN A O 1
ATOM 1496 N N . ASN A 1 181 ? 7.960 -0.948 23.380 1.00 86.75 181 ASN A N 1
ATOM 1497 C CA . ASN A 1 181 ? 8.058 -2.378 23.657 1.00 86.75 181 ASN A CA 1
ATOM 1498 C C . ASN A 1 181 ? 7.211 -2.745 24.888 1.00 86.75 181 ASN A C 1
ATOM 1500 O O . ASN A 1 181 ? 7.430 -2.167 25.954 1.00 86.75 181 ASN A O 1
ATOM 1504 N N . LEU A 1 182 ? 6.326 -3.733 24.739 1.00 84.75 182 LEU A N 1
ATOM 1505 C CA . LEU A 1 182 ? 5.375 -4.224 25.743 1.00 84.75 182 LEU A CA 1
ATOM 1506 C C . LEU A 1 182 ? 4.329 -3.186 26.192 1.00 84.75 182 LEU A C 1
ATOM 1508 O O . LEU A 1 182 ? 3.881 -3.231 27.335 1.00 84.75 182 LEU A O 1
ATOM 1512 N N . ASP A 1 183 ? 3.973 -2.247 25.314 1.00 87.38 183 ASP A N 1
ATOM 1513 C CA . ASP A 1 183 ? 2.930 -1.241 25.554 1.00 87.38 183 ASP A CA 1
ATOM 1514 C C . ASP A 1 183 ? 1.614 -1.605 24.847 1.00 87.38 183 ASP A C 1
ATOM 1516 O O . ASP A 1 183 ? 1.633 -2.210 23.775 1.00 87.38 183 ASP A O 1
ATOM 1520 N N . ASP A 1 184 ? 0.473 -1.150 25.373 1.00 85.94 184 ASP A N 1
ATOM 1521 C CA . ASP A 1 184 ? -0.861 -1.439 24.813 1.00 85.94 184 ASP A CA 1
ATOM 1522 C C . ASP A 1 184 ? -0.976 -1.014 23.340 1.00 85.94 184 ASP A C 1
ATOM 1524 O O . ASP A 1 184 ? -1.683 -1.625 22.536 1.00 85.94 184 ASP A O 1
ATOM 1528 N N . SER A 1 185 ? -0.269 0.054 22.953 1.00 87.94 185 SER A N 1
ATOM 1529 C CA . SER A 1 185 ? -0.265 0.532 21.570 1.00 87.94 185 SER A CA 1
ATOM 1530 C C . SER A 1 185 ? 0.520 -0.373 20.609 1.00 87.94 185 SER A C 1
ATOM 1532 O O . SER A 1 185 ? 0.217 -0.372 19.414 1.00 87.94 185 SER A O 1
ATOM 1534 N N . GLU A 1 186 ? 1.486 -1.161 21.100 1.00 90.81 186 GLU A N 1
ATOM 1535 C CA . GLU A 1 186 ? 2.139 -2.234 20.335 1.00 90.81 186 GLU A CA 1
ATOM 1536 C C . GLU A 1 186 ? 1.162 -3.383 20.094 1.00 90.81 186 GLU A C 1
ATOM 1538 O O . GLU A 1 186 ? 1.014 -3.834 18.958 1.00 90.81 186 GLU A O 1
ATOM 1543 N N . ASP A 1 187 ? 0.437 -3.797 21.130 1.00 88.88 187 ASP A N 1
ATOM 1544 C CA . ASP A 1 187 ? -0.513 -4.906 21.043 1.00 88.88 187 ASP A CA 1
ATOM 1545 C C . ASP A 1 187 ? -1.683 -4.573 20.112 1.00 88.88 187 ASP A C 1
ATOM 1547 O O . ASP A 1 187 ? -2.035 -5.377 19.244 1.00 88.88 187 ASP A O 1
ATOM 1551 N N . LYS A 1 188 ? -2.187 -3.335 20.188 1.00 89.00 188 LYS A N 1
ATOM 1552 C CA . LYS A 1 188 ? -3.178 -2.792 19.248 1.00 89.00 188 LYS A CA 1
ATOM 1553 C C . LYS A 1 188 ? -2.663 -2.754 17.819 1.00 89.00 188 LYS A C 1
ATOM 1555 O O . LYS A 1 188 ? -3.412 -3.070 16.904 1.00 89.00 188 LYS A O 1
ATOM 1560 N N . ALA A 1 189 ? -1.402 -2.387 17.602 1.00 92.31 189 ALA A N 1
ATOM 1561 C CA . ALA A 1 189 ? -0.811 -2.374 16.267 1.00 92.31 189 ALA A CA 1
ATOM 1562 C C . ALA A 1 189 ? -0.712 -3.786 15.668 1.00 92.31 189 ALA A C 1
ATOM 1564 O O . ALA A 1 189 ? -1.037 -3.986 14.498 1.00 92.31 189 ALA A O 1
ATOM 1565 N N . ILE A 1 190 ? -0.288 -4.766 16.470 1.00 91.19 190 ILE A N 1
ATOM 1566 C CA . ILE A 1 190 ? -0.174 -6.170 16.052 1.00 91.19 190 ILE A CA 1
ATOM 1567 C C . ILE A 1 190 ? -1.563 -6.750 15.765 1.00 91.19 190 ILE A C 1
ATOM 1569 O O . ILE A 1 190 ? -1.767 -7.330 14.700 1.00 91.19 190 ILE A O 1
ATOM 1573 N N . SER A 1 191 ? -2.538 -6.516 16.652 1.00 89.12 191 SER A N 1
ATOM 1574 C CA . SER A 1 191 ? -3.953 -6.835 16.401 1.00 89.12 191 SER A CA 1
ATOM 1575 C C . SER A 1 191 ? -4.479 -6.103 15.165 1.00 89.12 191 SER A C 1
ATOM 1577 O O . SER A 1 191 ? -5.371 -6.593 14.463 1.00 89.12 191 SER A O 1
ATOM 1579 N N . ASP A 1 192 ? -3.901 -4.937 14.852 1.00 90.00 192 ASP A N 1
ATOM 1580 C CA . ASP A 1 192 ? -4.217 -4.201 13.644 1.00 90.00 192 ASP A CA 1
ATOM 1581 C C . ASP A 1 192 ? -3.634 -4.784 12.348 1.00 90.00 192 ASP A C 1
ATOM 1583 O O . ASP A 1 192 ? -3.986 -4.321 11.264 1.00 90.00 192 ASP A O 1
ATOM 1587 N N . GLY A 1 193 ? -2.856 -5.864 12.441 1.00 91.44 193 GLY A N 1
ATOM 1588 C CA . GLY A 1 193 ? -2.244 -6.561 11.312 1.00 91.44 193 GLY A CA 1
ATOM 1589 C C . GLY A 1 193 ? -0.868 -6.016 10.931 1.00 91.44 193 GLY A C 1
ATOM 1590 O O . GLY A 1 193 ? -0.382 -6.305 9.837 1.00 91.44 193 GLY A O 1
ATOM 1591 N N . LEU A 1 194 ? -0.242 -5.199 11.787 1.00 93.38 194 LEU A N 1
ATOM 1592 C CA . LEU A 1 194 ? 1.108 -4.701 11.539 1.00 93.38 194 LEU A CA 1
ATOM 1593 C C . LEU A 1 194 ? 2.164 -5.759 11.841 1.00 93.38 194 LEU A C 1
ATOM 1595 O O . LEU A 1 194 ? 2.042 -6.556 12.770 1.00 93.38 194 LEU A O 1
ATOM 1599 N N . GLN A 1 195 ? 3.254 -5.702 11.078 1.00 91.12 195 GLN A N 1
ATOM 1600 C CA . GLN A 1 195 ? 4.381 -6.605 11.240 1.00 91.12 195 GLN A CA 1
ATOM 1601 C C . GLN A 1 195 ? 5.493 -5.940 12.057 1.00 91.12 195 GLN A C 1
ATOM 1603 O O . GLN A 1 195 ? 5.952 -4.836 11.749 1.00 91.12 195 GLN A O 1
ATOM 1608 N N . ALA A 1 196 ? 5.947 -6.633 13.100 1.00 90.94 196 ALA A N 1
ATOM 1609 C CA . ALA A 1 196 ? 7.062 -6.190 13.925 1.00 90.94 196 ALA A CA 1
ATOM 1610 C C . ALA A 1 196 ? 8.394 -6.240 13.159 1.00 90.94 196 ALA A C 1
ATOM 1612 O O . ALA A 1 196 ? 8.699 -7.200 12.461 1.00 90.94 196 ALA A O 1
ATOM 1613 N N . ILE A 1 197 ? 9.219 -5.213 13.343 1.00 91.12 197 ILE A N 1
ATOM 1614 C CA . ILE A 1 197 ? 10.603 -5.102 12.882 1.00 91.12 197 ILE A CA 1
ATOM 1615 C C . ILE A 1 197 ? 11.512 -5.471 14.064 1.00 91.12 197 ILE A C 1
ATOM 1617 O O . ILE A 1 197 ? 11.644 -4.667 14.994 1.00 91.12 197 ILE A O 1
ATOM 1621 N N . PRO A 1 198 ? 12.150 -6.655 14.070 1.00 89.88 198 PRO A N 1
ATOM 1622 C CA . PRO A 1 198 ? 12.983 -7.072 15.186 1.00 89.88 198 PRO A CA 1
ATOM 1623 C C . PRO A 1 198 ? 14.292 -6.283 15.213 1.00 89.88 198 PRO A C 1
ATOM 1625 O O . PRO A 1 198 ? 15.047 -6.230 14.240 1.00 89.88 198 PRO A O 1
ATOM 1628 N N . LEU A 1 199 ? 14.594 -5.697 16.367 1.00 89.94 199 LEU A N 1
ATOM 1629 C CA . LEU A 1 199 ? 15.863 -5.037 16.655 1.00 89.94 199 LEU A CA 1
ATOM 1630 C C . LEU A 1 199 ? 16.712 -5.985 17.504 1.00 89.94 199 LEU A C 1
ATOM 1632 O O . LEU A 1 199 ? 16.713 -5.932 18.734 1.00 89.94 199 LEU A O 1
ATOM 1636 N N . ILE A 1 200 ? 17.401 -6.891 16.806 1.00 87.19 200 ILE A N 1
ATOM 1637 C CA . ILE A 1 200 ? 18.097 -8.058 17.374 1.00 87.19 200 ILE A CA 1
ATOM 1638 C C . ILE A 1 200 ? 19.116 -7.660 18.452 1.00 87.19 200 ILE A C 1
ATOM 1640 O O . ILE A 1 200 ? 19.251 -8.339 19.463 1.00 87.19 200 ILE A O 1
ATOM 1644 N N . ASP A 1 201 ? 19.816 -6.542 18.268 1.00 88.75 201 ASP A N 1
ATOM 1645 C CA . ASP A 1 201 ? 20.870 -6.071 19.172 1.00 88.75 201 ASP A CA 1
ATOM 1646 C C . ASP A 1 201 ? 20.361 -5.608 20.543 1.00 88.75 201 ASP A C 1
ATOM 1648 O O . ASP A 1 201 ? 21.121 -5.595 21.509 1.00 88.75 201 ASP A O 1
ATOM 1652 N N . ILE A 1 202 ? 19.085 -5.236 20.628 1.00 88.50 202 ILE A N 1
ATOM 1653 C CA . ILE A 1 202 ? 18.437 -4.746 21.850 1.00 88.50 202 ILE A CA 1
ATOM 1654 C C . ILE A 1 202 ? 17.251 -5.621 22.279 1.00 88.50 202 ILE A C 1
ATOM 1656 O O . ILE A 1 202 ? 16.569 -5.282 23.241 1.00 88.50 202 ILE A O 1
ATOM 1660 N N . ASN A 1 203 ? 17.035 -6.751 21.593 1.00 88.12 203 ASN A N 1
ATOM 1661 C CA . ASN A 1 203 ? 15.983 -7.732 21.862 1.00 88.12 203 ASN A CA 1
ATOM 1662 C C . ASN A 1 203 ? 14.591 -7.101 22.060 1.00 88.12 203 ASN A C 1
ATOM 1664 O O . ASN A 1 203 ? 13.879 -7.409 23.015 1.00 88.12 203 ASN A O 1
ATOM 1668 N N . GLN A 1 204 ? 14.227 -6.181 21.169 1.00 90.69 204 GLN A N 1
ATOM 1669 C CA . GLN A 1 204 ? 12.918 -5.527 21.161 1.00 90.69 204 GLN A CA 1
ATOM 1670 C C . GLN A 1 204 ? 12.386 -5.407 19.739 1.00 90.69 204 GLN A C 1
ATOM 1672 O O . GLN A 1 204 ? 13.152 -5.369 18.773 1.00 90.69 204 GLN A O 1
ATOM 1677 N N . ASN A 1 205 ? 11.072 -5.279 19.627 1.00 89.56 205 ASN A N 1
ATOM 1678 C CA . ASN A 1 205 ? 10.404 -5.023 18.365 1.00 89.56 205 ASN A CA 1
ATOM 1679 C C . ASN A 1 205 ? 10.195 -3.522 18.148 1.00 89.56 205 ASN A C 1
ATOM 1681 O O . ASN A 1 205 ? 10.209 -2.707 19.073 1.00 89.56 205 ASN A O 1
ATOM 1685 N N . ALA A 1 206 ? 10.048 -3.149 16.885 1.00 93.25 206 ALA A N 1
ATOM 1686 C CA . ALA A 1 206 ? 9.640 -1.823 16.462 1.00 93.25 206 ALA A CA 1
ATOM 1687 C C . ALA A 1 206 ? 8.585 -1.948 15.366 1.00 93.25 206 ALA A C 1
ATOM 1689 O O . ALA A 1 206 ? 8.573 -2.922 14.628 1.00 93.25 206 ALA A O 1
ATOM 1690 N N . LEU A 1 207 ? 7.713 -0.960 15.225 1.00 94.31 207 LEU A N 1
ATOM 1691 C CA . LEU A 1 207 ? 6.617 -0.995 14.263 1.00 94.31 207 LEU A CA 1
ATOM 1692 C C . LEU A 1 207 ? 6.688 0.218 13.342 1.00 94.31 207 LEU A C 1
ATOM 1694 O O . LEU A 1 207 ? 6.943 1.338 13.793 1.00 94.31 207 LEU A O 1
ATOM 1698 N N . PHE A 1 208 ? 6.454 -0.008 12.050 1.00 95.12 208 PHE A N 1
ATOM 1699 C CA . PHE A 1 208 ? 6.224 1.061 11.085 1.00 95.12 208 PHE A CA 1
ATOM 1700 C C . PHE A 1 208 ? 5.249 0.601 10.004 1.00 95.12 208 PHE A C 1
ATOM 1702 O O . PHE A 1 208 ? 5.651 -0.038 9.037 1.00 95.12 208 PHE A O 1
ATOM 1709 N N . GLY A 1 209 ? 3.974 0.932 10.174 1.00 95.56 209 GLY A N 1
ATOM 1710 C CA . GLY A 1 209 ? 2.895 0.483 9.297 1.00 95.56 209 GLY A CA 1
ATOM 1711 C C . GLY A 1 209 ? 1.651 1.353 9.441 1.00 95.56 209 GLY A C 1
ATOM 1712 O O . GLY A 1 209 ? 1.632 2.309 10.222 1.00 95.56 209 GLY A O 1
ATOM 1713 N N . LEU A 1 210 ? 0.616 1.034 8.671 1.00 96.81 210 LEU A N 1
ATOM 1714 C CA . LEU A 1 210 ? -0.620 1.810 8.601 1.00 96.81 210 LEU A CA 1
ATOM 1715 C C . LEU A 1 210 ? -1.822 0.866 8.564 1.00 96.81 210 LEU A C 1
ATOM 1717 O O . LEU A 1 210 ? -1.847 -0.033 7.730 1.00 96.81 210 LEU A O 1
ATOM 1721 N N . SER A 1 211 ? -2.835 1.098 9.394 1.00 96.06 211 SER A N 1
ATOM 1722 C CA . SER A 1 211 ? -4.156 0.475 9.245 1.00 96.06 211 SER A CA 1
ATOM 1723 C C . SER A 1 211 ? -5.182 1.521 8.809 1.00 96.06 211 SER A C 1
ATOM 1725 O O . SER A 1 211 ? -5.059 2.703 9.130 1.00 96.06 211 SER A O 1
ATOM 1727 N N . ILE A 1 212 ? -6.171 1.117 8.020 1.00 96.06 212 ILE A N 1
ATOM 1728 C CA . ILE A 1 212 ? -7.239 1.976 7.509 1.00 96.06 212 ILE A CA 1
ATOM 1729 C C . ILE A 1 212 ? -8.551 1.253 7.753 1.00 96.06 212 ILE A C 1
ATOM 1731 O O . ILE A 1 212 ? -8.681 0.078 7.420 1.00 96.06 212 ILE A O 1
ATOM 1735 N N . THR A 1 213 ? -9.512 1.958 8.334 1.00 94.50 213 THR A N 1
ATOM 1736 C CA . THR A 1 213 ? -10.835 1.414 8.644 1.00 94.50 213 THR A CA 1
ATOM 1737 C C . THR A 1 213 ? -11.923 2.369 8.188 1.00 94.50 213 THR A C 1
ATOM 1739 O O . THR A 1 213 ? -11.731 3.586 8.234 1.00 94.50 213 THR A O 1
ATOM 1742 N N . ASP A 1 214 ? -13.052 1.836 7.734 1.00 93.81 214 ASP A N 1
ATOM 1743 C CA . ASP A 1 214 ? -14.244 2.635 7.453 1.00 93.81 214 ASP A CA 1
ATOM 1744 C C . ASP A 1 214 ? -15.222 2.655 8.644 1.00 93.81 214 ASP A C 1
ATOM 1746 O O . ASP A 1 214 ? -14.975 2.084 9.716 1.00 93.81 214 ASP A O 1
ATOM 1750 N N . SER A 1 215 ? -16.355 3.336 8.458 1.00 91.19 215 SER A N 1
ATOM 1751 C CA . SER A 1 215 ? -17.396 3.442 9.479 1.00 91.19 215 SER A CA 1
ATOM 1752 C C . SER A 1 215 ? -18.026 2.092 9.829 1.00 91.19 215 SER A C 1
ATOM 1754 O O . SER A 1 215 ? -18.551 1.994 10.934 1.00 91.19 215 SER A O 1
ATOM 1756 N N . LEU A 1 216 ? -17.945 1.089 8.938 1.00 91.31 216 LEU A N 1
ATOM 1757 C CA . LEU A 1 216 ? -18.498 -0.269 9.030 1.00 91.31 216 LEU A CA 1
ATOM 1758 C C . LEU A 1 216 ? -17.518 -1.300 9.617 1.00 91.31 216 LEU A C 1
ATOM 1760 O O . LEU A 1 216 ? -17.873 -2.470 9.734 1.00 91.31 216 LEU A O 1
ATOM 1764 N N . ASP A 1 217 ? -16.326 -0.863 10.039 1.00 89.62 217 ASP A N 1
ATOM 1765 C CA . ASP A 1 217 ? -15.222 -1.716 10.514 1.00 89.62 217 ASP A CA 1
ATOM 1766 C C . ASP A 1 217 ? -14.609 -2.612 9.418 1.00 89.62 217 ASP A C 1
ATOM 1768 O O . ASP A 1 217 ? -13.863 -3.540 9.731 1.00 89.62 217 ASP A O 1
ATOM 1772 N N . ASN A 1 218 ? -14.846 -2.312 8.130 1.00 92.12 218 ASN A N 1
ATOM 1773 C CA . ASN A 1 218 ? -14.035 -2.877 7.051 1.00 92.12 218 ASN A CA 1
ATOM 1774 C C . ASN A 1 218 ? -12.615 -2.326 7.170 1.00 92.12 218 ASN A C 1
ATOM 1776 O O . ASN A 1 218 ? -12.424 -1.150 7.495 1.00 92.12 218 ASN A O 1
ATOM 1780 N N . LYS A 1 219 ? -11.616 -3.168 6.899 1.00 92.69 219 LYS A N 1
ATOM 1781 C CA . LYS A 1 219 ? -10.225 -2.871 7.229 1.00 92.69 219 LYS A CA 1
ATOM 1782 C C . LYS A 1 219 ? -9.261 -3.242 6.114 1.00 92.69 219 LYS A C 1
ATOM 1784 O O . LYS A 1 219 ? -9.341 -4.319 5.536 1.00 92.69 219 LYS A O 1
ATOM 1789 N N . GLU A 1 220 ? -8.304 -2.353 5.892 1.00 95.75 220 GLU A N 1
ATOM 1790 C CA . GLU A 1 220 ? -7.197 -2.490 4.951 1.00 95.75 220 GLU A CA 1
ATOM 1791 C C . GLU A 1 220 ? -5.894 -2.085 5.651 1.00 95.75 220 GLU A C 1
ATOM 1793 O O . GLU A 1 220 ? -5.886 -1.184 6.492 1.00 95.75 220 GLU A O 1
ATOM 1798 N N . VAL A 1 221 ? -4.784 -2.766 5.356 1.00 94.44 221 VAL A N 1
ATOM 1799 C CA . VAL A 1 221 ? -3.541 -2.629 6.136 1.00 94.44 221 VAL A CA 1
ATOM 1800 C C . VAL A 1 221 ? -2.321 -2.574 5.219 1.00 94.44 221 VAL A C 1
ATOM 1802 O O . VAL A 1 221 ? -2.218 -3.323 4.251 1.00 94.44 221 VAL A O 1
ATOM 1805 N N . ILE A 1 222 ? -1.368 -1.704 5.559 1.00 94.25 222 ILE A N 1
ATOM 1806 C CA . ILE A 1 222 ? 0.031 -1.766 5.127 1.00 94.25 222 ILE A CA 1
ATOM 1807 C C . ILE A 1 222 ? 0.829 -2.292 6.327 1.00 94.25 222 ILE A C 1
ATOM 1809 O O . ILE A 1 222 ? 1.156 -1.498 7.218 1.00 94.25 222 ILE A O 1
ATOM 1813 N N . PRO A 1 223 ? 1.147 -3.601 6.379 1.00 92.94 223 PRO A N 1
ATOM 1814 C CA . PRO A 1 223 ? 1.770 -4.205 7.558 1.00 92.94 223 PRO A CA 1
ATOM 1815 C C . PRO A 1 223 ? 3.135 -3.599 7.880 1.00 92.94 223 PRO A C 1
ATOM 1817 O O . PRO A 1 223 ? 3.491 -3.446 9.047 1.00 92.94 223 PRO A O 1
ATOM 1820 N N . TYR A 1 224 ? 3.871 -3.226 6.828 1.00 92.12 224 TYR A N 1
ATOM 1821 C CA . TYR A 1 224 ? 5.169 -2.577 6.899 1.00 92.12 224 TYR A CA 1
ATOM 1822 C C . TYR A 1 224 ? 5.320 -1.517 5.799 1.00 92.12 224 TYR A C 1
ATOM 1824 O O . TYR A 1 224 ? 5.150 -1.787 4.608 1.00 92.12 224 TYR A O 1
ATOM 1832 N N . LEU A 1 225 ? 5.672 -0.296 6.200 1.00 92.69 225 LEU A N 1
ATOM 1833 C CA . LEU A 1 225 ? 6.020 0.799 5.301 1.00 92.69 225 LEU A CA 1
ATOM 1834 C C . LEU A 1 225 ? 7.498 0.687 4.899 1.00 92.69 225 LEU A C 1
ATOM 1836 O O . LEU A 1 225 ? 8.390 1.167 5.599 1.00 92.69 225 LEU A O 1
ATOM 1840 N N . SER A 1 226 ? 7.742 0.073 3.737 1.00 88.69 226 SER A N 1
ATOM 1841 C CA . SER A 1 226 ? 9.091 -0.141 3.198 1.00 88.69 226 SER A CA 1
ATOM 1842 C C . SER A 1 226 ? 9.642 1.095 2.454 1.00 88.69 226 SER A C 1
ATOM 1844 O O . SER A 1 226 ? 8.923 1.703 1.646 1.00 88.69 226 SER A O 1
ATOM 1846 N N . PRO A 1 227 ? 10.923 1.469 2.656 1.00 87.94 227 PRO A N 1
ATOM 1847 C CA . PRO A 1 227 ? 11.567 2.562 1.921 1.00 87.94 227 PRO A CA 1
ATOM 1848 C C . PRO A 1 227 ? 11.509 2.407 0.396 1.00 87.94 227 PRO A C 1
ATOM 1850 O O . PRO A 1 227 ? 11.324 3.386 -0.328 1.00 87.94 227 PRO A O 1
ATOM 1853 N N . GLU A 1 228 ? 11.614 1.176 -0.100 1.00 87.56 228 GLU A N 1
ATOM 1854 C CA . GLU A 1 228 ? 11.594 0.827 -1.523 1.00 87.56 228 GLU A CA 1
ATOM 1855 C C . GLU A 1 228 ? 10.242 1.162 -2.170 1.00 87.56 228 GLU A C 1
ATOM 1857 O O . GLU A 1 228 ? 10.181 1.515 -3.351 1.00 87.56 228 GLU A O 1
ATOM 1862 N N . ARG A 1 229 ? 9.152 1.115 -1.392 1.00 87.88 229 ARG A N 1
ATOM 1863 C CA . ARG A 1 229 ? 7.794 1.437 -1.850 1.00 87.88 229 ARG A CA 1
ATOM 1864 C C . ARG A 1 229 ? 7.397 2.900 -1.664 1.00 87.88 229 ARG A C 1
ATOM 1866 O O . ARG A 1 229 ? 6.328 3.300 -2.118 1.00 87.88 229 ARG A O 1
ATOM 1873 N N . LEU A 1 230 ? 8.258 3.743 -1.090 1.00 85.81 230 LEU A N 1
ATOM 1874 C CA . LEU A 1 230 ? 7.932 5.142 -0.785 1.00 85.81 230 LEU A CA 1
ATOM 1875 C C . LEU A 1 230 ? 7.475 5.955 -2.011 1.00 85.81 230 LEU A C 1
ATOM 1877 O O . LEU A 1 230 ? 6.666 6.875 -1.888 1.00 85.81 230 LEU A O 1
ATOM 1881 N N . SER A 1 231 ? 7.977 5.630 -3.205 1.00 84.06 231 SER A N 1
ATOM 1882 C CA . SER A 1 231 ? 7.568 6.310 -4.442 1.00 84.06 231 SER A CA 1
ATOM 1883 C C . SER A 1 231 ? 6.140 5.977 -4.902 1.00 84.06 231 SER A C 1
ATOM 1885 O O . SER A 1 231 ? 5.572 6.759 -5.662 1.00 84.06 231 SER A O 1
ATOM 1887 N N . PHE A 1 232 ? 5.556 4.886 -4.396 1.00 88.12 232 PHE A N 1
ATOM 1888 C CA . PHE A 1 232 ? 4.204 4.404 -4.696 1.00 88.12 232 PHE A CA 1
ATOM 1889 C C . PHE A 1 232 ? 3.199 4.714 -3.581 1.00 88.12 232 PHE A C 1
ATOM 1891 O O . PHE A 1 232 ? 2.031 4.372 -3.709 1.00 88.12 232 PHE A O 1
ATOM 1898 N N . LEU A 1 233 ? 3.623 5.382 -2.503 1.00 90.62 233 LEU A N 1
ATOM 1899 C CA . LEU A 1 233 ? 2.821 5.549 -1.288 1.00 90.62 233 LEU A CA 1
ATOM 1900 C C . LEU A 1 233 ? 1.421 6.133 -1.544 1.00 90.62 233 LEU A C 1
ATOM 1902 O O . LEU A 1 233 ? 0.451 5.655 -0.970 1.00 90.62 233 LEU A O 1
ATOM 1906 N N . GLU A 1 234 ? 1.299 7.146 -2.408 1.00 93.12 234 GLU A N 1
ATOM 1907 C CA . GLU A 1 234 ? -0.007 7.719 -2.762 1.00 93.12 234 GLU A CA 1
ATOM 1908 C C . GLU A 1 234 ? -0.889 6.719 -3.522 1.00 93.12 234 GLU A C 1
ATOM 1910 O O . GLU A 1 234 ? -2.082 6.620 -3.241 1.00 93.12 234 GLU A O 1
ATOM 1915 N N . GLN A 1 235 ? -0.297 5.967 -4.455 1.00 92.06 235 GLN A N 1
ATOM 1916 C CA . GLN A 1 235 ? -0.995 4.931 -5.213 1.00 92.06 235 GLN A CA 1
ATOM 1917 C C . GLN A 1 235 ? -1.479 3.817 -4.284 1.00 92.06 235 GLN A C 1
ATOM 1919 O O . GLN A 1 235 ? -2.649 3.443 -4.346 1.00 92.06 235 GLN A O 1
ATOM 1924 N N . ASP A 1 236 ? -0.600 3.325 -3.412 1.00 92.31 236 ASP A N 1
ATOM 1925 C CA . ASP A 1 236 ? -0.902 2.269 -2.448 1.00 92.31 236 ASP A CA 1
ATOM 1926 C C . ASP A 1 236 ? -2.018 2.718 -1.495 1.00 92.31 236 ASP A C 1
ATOM 1928 O O . ASP A 1 236 ? -3.027 2.031 -1.353 1.00 92.31 236 ASP A O 1
ATOM 1932 N N . LEU A 1 237 ? -1.890 3.916 -0.914 1.00 94.94 237 LEU A N 1
ATOM 1933 C CA . LEU A 1 237 ? -2.857 4.449 0.042 1.00 94.94 237 LEU A CA 1
ATOM 1934 C C . LEU A 1 237 ? -4.234 4.700 -0.585 1.00 94.94 237 LEU A C 1
ATOM 1936 O O . LEU A 1 237 ? -5.247 4.293 -0.022 1.00 94.94 237 LEU A O 1
ATOM 1940 N N . THR A 1 238 ? -4.290 5.337 -1.758 1.00 95.62 238 THR A N 1
ATOM 1941 C CA . THR A 1 238 ? -5.569 5.569 -2.451 1.00 95.62 238 THR A CA 1
ATOM 1942 C C . THR A 1 238 ? -6.207 4.253 -2.892 1.00 95.62 238 THR A C 1
ATOM 1944 O O . THR A 1 238 ? -7.421 4.107 -2.776 1.00 95.62 238 THR A O 1
ATOM 1947 N N . SER A 1 239 ? -5.412 3.277 -3.345 1.00 94.12 239 SER A N 1
ATOM 1948 C CA . SER A 1 239 ? -5.935 1.961 -3.733 1.00 94.12 239 SER A CA 1
ATOM 1949 C C . SER A 1 239 ? -6.545 1.232 -2.535 1.00 94.12 239 SER A C 1
ATOM 1951 O O . SER A 1 239 ? -7.643 0.704 -2.660 1.00 94.12 239 SER A O 1
ATOM 1953 N N . LEU A 1 240 ? -5.896 1.259 -1.365 1.00 94.81 240 LEU A N 1
ATOM 1954 C CA . LEU A 1 240 ? -6.442 0.683 -0.128 1.00 94.81 240 LEU A CA 1
ATOM 1955 C C . LEU A 1 240 ? -7.775 1.328 0.259 1.00 94.81 240 LEU A C 1
ATOM 1957 O O . LEU A 1 240 ? -8.747 0.629 0.521 1.00 94.81 240 LEU A O 1
ATOM 1961 N N . ILE A 1 241 ? -7.842 2.661 0.236 1.00 95.38 241 ILE A N 1
ATOM 1962 C CA . ILE A 1 241 ? -9.075 3.398 0.543 1.00 95.38 241 ILE A CA 1
ATOM 1963 C C . ILE A 1 241 ? -10.187 3.045 -0.451 1.00 95.38 241 ILE A C 1
ATOM 1965 O O . ILE A 1 241 ? -11.330 2.836 -0.054 1.00 95.38 241 ILE A O 1
ATOM 1969 N N . TYR A 1 242 ? -9.857 2.945 -1.739 1.00 94.38 242 TYR A N 1
ATOM 1970 C CA . TYR A 1 242 ? -10.806 2.548 -2.773 1.00 94.38 242 TYR A CA 1
ATOM 1971 C C . TYR A 1 242 ? -11.353 1.130 -2.533 1.00 94.38 242 TYR A C 1
ATOM 1973 O O . TYR A 1 242 ? -12.560 0.913 -2.644 1.00 94.38 242 TYR A O 1
ATOM 1981 N N . ARG A 1 243 ? -10.502 0.177 -2.121 1.00 93.56 243 ARG A N 1
ATOM 1982 C CA . ARG A 1 243 ? -10.903 -1.216 -1.848 1.00 93.56 243 ARG A CA 1
ATOM 1983 C C . ARG A 1 243 ? -11.912 -1.372 -0.714 1.00 93.56 243 ARG A C 1
ATOM 1985 O O . ARG A 1 243 ? -12.732 -2.279 -0.806 1.00 93.56 243 ARG A O 1
ATOM 1992 N N . LEU A 1 244 ? -11.924 -0.477 0.278 1.00 92.38 244 LEU A N 1
ATOM 1993 C CA . LEU A 1 244 ? -12.873 -0.537 1.404 1.00 92.38 244 LEU A CA 1
ATOM 1994 C C . LEU A 1 244 ? -14.345 -0.563 0.962 1.00 92.38 244 LEU A C 1
ATOM 1996 O O . LEU A 1 244 ? -15.180 -1.132 1.654 1.00 92.38 244 LEU A O 1
ATOM 2000 N N . SER A 1 245 ? -14.668 0.034 -0.190 1.00 86.50 245 SER A N 1
ATOM 2001 C CA . SER A 1 245 ? -16.047 0.115 -0.698 1.00 86.50 245 SER A CA 1
ATOM 2002 C C . SER A 1 245 ? -16.221 -0.364 -2.143 1.00 86.50 245 SER A C 1
ATOM 2004 O O . SER A 1 245 ? -17.337 -0.362 -2.669 1.00 86.50 245 SER A O 1
ATOM 2006 N N . HIS A 1 246 ? -15.140 -0.786 -2.804 1.00 89.06 246 HIS A N 1
ATOM 2007 C CA . HIS A 1 246 ? -15.191 -1.203 -4.199 1.00 89.06 246 HIS A CA 1
ATOM 2008 C C . HIS A 1 246 ? -15.843 -2.580 -4.367 1.00 89.06 246 HIS A C 1
ATOM 2010 O O . HIS A 1 246 ? -15.381 -3.589 -3.831 1.00 89.06 246 HIS A O 1
ATOM 2016 N N . LYS A 1 247 ? -16.879 -2.645 -5.207 1.00 90.31 247 LYS A N 1
ATOM 2017 C CA . LYS A 1 247 ? -17.467 -3.911 -5.646 1.00 90.31 247 LYS A CA 1
ATOM 2018 C C . LYS A 1 247 ? -16.681 -4.474 -6.831 1.00 90.31 247 LYS A C 1
ATOM 2020 O O . LYS A 1 247 ? -16.771 -3.948 -7.939 1.00 90.31 247 LYS A O 1
ATOM 2025 N N . LYS A 1 248 ? -15.981 -5.585 -6.599 1.00 93.94 248 LYS A N 1
ATOM 2026 C CA . LYS A 1 248 ? -15.150 -6.260 -7.603 1.00 93.94 248 LYS A CA 1
ATOM 2027 C C . LYS A 1 248 ? -15.985 -6.806 -8.769 1.00 93.94 248 LYS A C 1
ATOM 2029 O O . LYS A 1 248 ? -16.981 -7.501 -8.560 1.00 93.94 248 LYS A O 1
ATOM 2034 N N . LYS A 1 249 ? -15.543 -6.528 -9.996 1.00 95.19 249 LYS A N 1
ATOM 2035 C CA . LYS A 1 249 ? -16.057 -7.143 -11.237 1.00 95.19 249 LYS A CA 1
ATOM 2036 C C . LYS A 1 249 ? -15.373 -8.485 -11.503 1.00 95.19 249 LYS A C 1
ATOM 2038 O O . LYS A 1 249 ? -14.268 -8.717 -11.014 1.00 95.19 249 LYS A O 1
ATOM 2043 N N . THR A 1 250 ? -15.997 -9.352 -12.292 1.00 96.88 250 THR A N 1
ATOM 2044 C CA . THR A 1 250 ? -15.460 -10.680 -12.620 1.00 96.88 250 THR A CA 1
ATOM 2045 C C . THR A 1 250 ? -14.602 -10.636 -13.883 1.00 96.88 250 THR A C 1
ATOM 2047 O O . THR A 1 250 ? -15.079 -10.271 -14.956 1.00 96.88 250 THR A O 1
ATOM 2050 N N . VAL A 1 251 ? -13.344 -11.061 -13.773 1.00 98.00 251 VAL A N 1
ATOM 2051 C CA . VAL A 1 251 ? -12.417 -11.256 -14.893 1.00 98.00 251 VAL A CA 1
ATOM 2052 C C . VAL A 1 251 ? -12.302 -12.751 -15.167 1.00 98.00 251 VAL A C 1
ATOM 2054 O O . VAL A 1 251 ? -11.757 -13.501 -14.355 1.00 98.00 251 VAL A O 1
ATOM 2057 N N . GLY A 1 252 ? -12.802 -13.181 -16.322 1.00 97.50 252 GLY A N 1
ATOM 2058 C CA . GLY A 1 252 ? -12.563 -14.516 -16.853 1.00 97.50 252 GLY A CA 1
ATOM 2059 C C . GLY A 1 252 ? -11.123 -14.636 -17.340 1.00 97.50 252 GLY A C 1
ATOM 2060 O O . GLY A 1 252 ? -10.665 -13.778 -18.086 1.00 97.50 252 GLY A O 1
ATOM 2061 N N . VAL A 1 253 ? -10.402 -15.675 -16.934 1.00 97.38 253 VAL A N 1
ATOM 2062 C CA . VAL A 1 253 ? -8.984 -15.872 -17.246 1.00 97.38 253 VAL A CA 1
ATOM 2063 C C . VAL A 1 253 ? -8.816 -17.140 -18.070 1.00 97.38 253 VAL A C 1
ATOM 2065 O O . VAL A 1 253 ? -9.120 -18.227 -17.591 1.00 97.38 253 VAL A O 1
ATOM 2068 N N . ILE A 1 254 ? -8.287 -17.012 -19.283 1.00 95.81 254 ILE A N 1
ATOM 2069 C CA . ILE A 1 254 ? -7.861 -18.129 -20.133 1.00 95.81 254 ILE A CA 1
ATOM 2070 C C . ILE A 1 254 ? -6.343 -18.044 -20.232 1.00 95.81 254 ILE A C 1
ATOM 2072 O O . ILE A 1 254 ? -5.824 -17.054 -20.743 1.00 95.81 254 ILE A O 1
ATOM 2076 N N . SER A 1 255 ? -5.619 -19.045 -19.737 1.00 92.19 255 SER A N 1
ATOM 2077 C CA . SER A 1 255 ? -4.155 -19.014 -19.737 1.00 92.19 255 SER A CA 1
ATOM 2078 C C . SER A 1 255 ? -3.559 -20.401 -19.907 1.00 92.19 255 SER A C 1
ATOM 2080 O O . SER A 1 255 ? -3.965 -21.322 -19.203 1.00 92.19 255 SER A O 1
ATOM 2082 N N . SER A 1 256 ? -2.561 -20.538 -20.786 1.00 87.69 256 SER A N 1
ATOM 2083 C CA . SER A 1 256 ? -1.698 -21.731 -20.806 1.00 87.69 256 SER A CA 1
ATOM 2084 C C . SER A 1 256 ? -0.521 -21.620 -19.827 1.00 87.69 256 SER A C 1
ATOM 2086 O O . SER A 1 256 ? 0.230 -22.575 -19.651 1.00 87.69 256 SER A O 1
ATOM 2088 N N . LEU A 1 257 ? -0.313 -20.442 -19.231 1.00 87.50 257 LEU A N 1
ATOM 2089 C CA . LEU A 1 257 ? 0.704 -20.191 -18.214 1.00 87.50 257 LEU A CA 1
ATOM 2090 C C . LEU A 1 257 ? 0.096 -20.337 -16.807 1.00 87.50 257 LEU A C 1
ATOM 2092 O O . LEU A 1 257 ? -1.068 -19.960 -16.615 1.00 87.50 257 LEU A O 1
ATOM 2096 N N . PRO A 1 258 ? 0.865 -20.800 -15.801 1.00 85.62 258 PRO A N 1
ATOM 2097 C CA . PRO A 1 258 ? 0.392 -21.040 -14.434 1.00 85.62 258 PRO A CA 1
ATOM 2098 C C . PRO A 1 258 ? 0.251 -19.738 -13.620 1.00 85.62 258 PRO A C 1
ATOM 2100 O O . PRO A 1 258 ? 0.742 -19.623 -12.500 1.00 85.62 258 PRO A O 1
ATOM 2103 N N . ILE A 1 259 ? -0.417 -18.724 -14.176 1.00 89.06 259 ILE A N 1
ATOM 2104 C CA . ILE A 1 259 ? -0.487 -17.377 -13.591 1.00 89.06 259 ILE A CA 1
ATOM 2105 C C . ILE A 1 259 ? -1.208 -17.339 -12.238 1.00 89.06 259 ILE A C 1
ATOM 2107 O O . ILE A 1 259 ? -0.866 -16.513 -11.396 1.00 89.06 259 ILE A O 1
ATOM 2111 N N . LEU A 1 260 ? -2.171 -18.243 -12.020 1.00 89.62 260 LEU A N 1
ATOM 2112 C CA . LEU A 1 260 ? -2.906 -18.407 -10.761 1.00 89.62 260 LEU A CA 1
ATOM 2113 C C . LEU A 1 260 ? -2.226 -19.417 -9.815 1.00 89.62 260 LEU A C 1
ATOM 2115 O O . LEU A 1 260 ? -2.762 -19.708 -8.749 1.00 89.62 260 LEU A O 1
ATOM 2119 N N . GLY A 1 261 ? -1.051 -19.939 -10.182 1.00 86.75 261 GLY A N 1
ATOM 2120 C CA . GLY A 1 261 ? -0.375 -21.019 -9.466 1.00 86.75 261 GLY A CA 1
ATOM 2121 C C . GLY A 1 261 ? -1.062 -22.372 -9.668 1.00 86.75 261 GLY A C 1
ATOM 2122 O O . GLY A 1 261 ? -1.791 -22.571 -10.640 1.00 86.75 261 GLY A O 1
ATOM 2123 N N . GLY A 1 262 ? -0.817 -23.305 -8.747 1.00 79.69 262 GLY A N 1
ATOM 2124 C CA . GLY A 1 262 ? -1.441 -24.633 -8.727 1.00 79.69 262 GLY A CA 1
ATOM 2125 C C . GLY A 1 262 ? -0.434 -25.783 -8.754 1.00 79.69 262 GLY A C 1
ATOM 2126 O O . GLY A 1 262 ? 0.779 -25.572 -8.766 1.00 79.69 262 GLY A O 1
ATOM 2127 N N . ALA A 1 263 ? -0.935 -27.016 -8.740 1.00 66.81 263 ALA A N 1
ATOM 2128 C CA . ALA A 1 263 ? -0.093 -28.198 -8.889 1.00 66.81 263 ALA A CA 1
ATOM 2129 C C . ALA A 1 263 ? 0.409 -28.311 -10.339 1.00 66.81 263 ALA A C 1
ATOM 2131 O O . ALA A 1 263 ? -0.348 -28.108 -11.288 1.00 66.81 263 ALA A O 1
ATOM 2132 N N . SER A 1 264 ? 1.698 -28.606 -10.510 1.00 66.50 264 SER A N 1
ATOM 2133 C CA . SER A 1 264 ? 2.268 -28.973 -11.813 1.00 66.50 264 SER A CA 1
ATOM 2134 C C . SER A 1 264 ? 1.646 -30.282 -12.330 1.00 66.50 264 SER A C 1
ATOM 2136 O O . SER A 1 264 ? 1.215 -31.102 -11.528 1.00 66.50 264 SER A O 1
ATOM 2138 N N . GLU A 1 265 ? 1.665 -30.527 -13.647 1.00 61.12 265 GLU A N 1
ATOM 2139 C CA . GLU A 1 265 ? 1.091 -31.726 -14.302 1.00 61.12 265 GLU A CA 1
ATOM 2140 C C . GLU A 1 265 ? 1.562 -33.076 -13.718 1.00 61.12 265 GLU A C 1
ATOM 2142 O O . GLU A 1 265 ? 0.871 -34.079 -13.865 1.00 61.12 265 GLU A O 1
ATOM 2147 N N . ASN A 1 266 ? 2.713 -33.111 -13.033 1.00 61.94 266 ASN A N 1
ATOM 2148 C CA . ASN A 1 266 ? 3.255 -34.308 -12.372 1.00 61.94 266 ASN A CA 1
ATOM 2149 C C . ASN A 1 266 ? 3.012 -34.349 -10.844 1.00 61.94 266 ASN A C 1
ATOM 2151 O O . ASN A 1 266 ? 3.698 -35.100 -10.147 1.00 61.94 266 ASN A O 1
ATOM 2155 N N . ASP A 1 267 ? 2.135 -33.495 -10.298 1.00 60.75 267 ASP A N 1
ATOM 2156 C CA . ASP A 1 267 ? 1.742 -33.370 -8.875 1.00 60.75 267 ASP A CA 1
ATOM 2157 C C . ASP A 1 267 ? 2.892 -33.212 -7.850 1.00 60.75 267 ASP A C 1
ATOM 2159 O O . ASP A 1 267 ? 2.680 -33.196 -6.639 1.00 60.75 267 ASP A O 1
ATOM 2163 N N . SER A 1 268 ? 4.135 -33.050 -8.313 1.00 66.50 268 SER A N 1
ATOM 2164 C CA . SER A 1 268 ? 5.338 -33.069 -7.467 1.00 66.50 268 SER A CA 1
ATOM 2165 C C . SER A 1 268 ? 5.834 -31.672 -7.071 1.00 66.50 268 SER A C 1
ATOM 2167 O O . SER A 1 268 ? 6.671 -31.543 -6.180 1.00 66.50 268 SER A O 1
ATOM 2169 N N . ILE A 1 269 ? 5.359 -30.621 -7.749 1.00 68.31 269 ILE A N 1
ATOM 2170 C CA . ILE A 1 269 ? 5.793 -29.230 -7.552 1.00 68.31 269 ILE A CA 1
ATOM 2171 C C . ILE A 1 269 ? 4.552 -28.337 -7.472 1.00 68.31 269 ILE A C 1
ATOM 2173 O O . ILE A 1 269 ? 3.751 -28.301 -8.406 1.00 68.31 269 ILE A O 1
ATOM 2177 N N . MET A 1 270 ? 4.417 -27.596 -6.370 1.00 75.81 270 MET A N 1
ATOM 2178 C CA . MET A 1 270 ? 3.417 -26.537 -6.214 1.00 75.81 270 MET A CA 1
ATOM 2179 C C . MET A 1 270 ? 3.953 -25.230 -6.800 1.00 75.81 270 MET A C 1
ATOM 2181 O O . MET A 1 270 ? 4.959 -24.694 -6.331 1.00 75.81 270 MET A O 1
ATOM 2185 N N . LEU A 1 271 ? 3.277 -24.718 -7.824 1.00 80.44 271 LEU A N 1
ATOM 2186 C CA . LEU A 1 271 ? 3.588 -23.448 -8.464 1.00 80.44 271 LEU A CA 1
ATOM 2187 C C . LEU A 1 271 ? 2.904 -22.309 -7.708 1.00 80.44 271 LEU A C 1
ATOM 2189 O O . LEU A 1 271 ? 1.703 -22.347 -7.434 1.00 80.44 271 LEU A O 1
ATOM 2193 N N . GLN A 1 272 ? 3.680 -21.280 -7.380 1.00 83.12 272 GLN A N 1
ATOM 2194 C CA . GLN A 1 272 ? 3.164 -20.066 -6.755 1.00 83.12 272 GLN A CA 1
ATOM 2195 C C . GLN A 1 272 ? 2.482 -19.173 -7.804 1.00 83.12 272 GLN A C 1
ATOM 2197 O O . GLN A 1 272 ? 3.008 -19.053 -8.914 1.00 83.12 272 GLN A O 1
ATOM 2202 N N . PRO A 1 273 ? 1.353 -18.519 -7.472 1.00 90.19 273 PRO A N 1
ATOM 2203 C CA . PRO A 1 273 ? 0.721 -17.545 -8.356 1.00 90.19 273 PRO A CA 1
ATOM 2204 C C . PRO A 1 273 ? 1.660 -16.375 -8.647 1.00 90.19 273 PRO A C 1
ATOM 2206 O O . PRO A 1 273 ? 2.406 -15.927 -7.771 1.00 90.19 273 PRO A O 1
ATOM 2209 N N . PHE A 1 274 ? 1.583 -15.851 -9.870 1.00 91.88 274 PHE A N 1
ATOM 2210 C CA . PHE A 1 274 ? 2.354 -14.674 -10.267 1.00 91.88 274 PHE A CA 1
ATOM 2211 C C . PHE A 1 274 ? 1.840 -13.451 -9.505 1.00 91.88 274 PHE A C 1
ATOM 2213 O O . PHE A 1 274 ? 0.634 -13.312 -9.275 1.00 91.88 274 PHE A O 1
ATOM 2220 N N . GLU A 1 275 ? 2.723 -12.516 -9.169 1.00 93.44 275 GLU A N 1
ATOM 2221 C CA . GLU A 1 275 ? 2.374 -11.322 -8.387 1.00 93.44 275 GLU A CA 1
ATOM 2222 C C . GLU A 1 275 ? 1.374 -10.420 -9.119 1.00 93.44 275 GLU A C 1
ATOM 2224 O O . GLU A 1 275 ? 0.553 -9.747 -8.493 1.00 93.44 275 GLU A O 1
ATOM 2229 N N . ILE A 1 276 ? 1.369 -10.456 -10.456 1.00 94.69 276 ILE A N 1
ATOM 2230 C CA . ILE A 1 276 ? 0.371 -9.746 -11.260 1.00 94.69 276 ILE A CA 1
ATOM 2231 C C . ILE A 1 276 ? -1.054 -10.244 -10.989 1.00 94.69 276 ILE A C 1
ATOM 2233 O O . ILE A 1 276 ? -1.975 -9.435 -10.894 1.00 94.69 276 ILE A O 1
ATOM 2237 N N . SER A 1 277 ? -1.246 -11.555 -10.807 1.00 95.12 277 SER A N 1
ATOM 2238 C CA . SER A 1 277 ? -2.568 -12.131 -10.544 1.00 95.12 277 SER A CA 1
ATOM 2239 C C . SER A 1 277 ? -3.091 -11.712 -9.171 1.00 95.12 277 SER A C 1
ATOM 2241 O O . SER A 1 277 ? -4.257 -11.340 -9.052 1.00 95.12 277 SER A O 1
ATOM 2243 N N . LYS A 1 278 ? -2.213 -11.657 -8.159 1.00 93.94 278 LYS A N 1
ATOM 2244 C CA . LYS A 1 278 ? -2.542 -11.146 -6.822 1.00 93.94 278 LYS A CA 1
ATOM 2245 C C . LYS A 1 278 ? -3.008 -9.692 -6.900 1.00 93.94 278 LYS A C 1
ATOM 2247 O O . LYS A 1 278 ? -4.081 -9.374 -6.400 1.00 93.94 278 LYS A O 1
ATOM 2252 N N . LYS A 1 279 ? -2.269 -8.841 -7.625 1.00 93.44 279 LYS A N 1
ATOM 2253 C CA . LYS A 1 279 ? -2.634 -7.431 -7.852 1.00 93.44 279 LYS A CA 1
ATOM 2254 C C . LYS A 1 279 ? -3.964 -7.251 -8.580 1.00 93.44 279 LYS A C 1
ATOM 2256 O O . LYS A 1 279 ? -4.722 -6.354 -8.231 1.00 93.44 279 LYS A O 1
ATOM 2261 N N . ILE A 1 280 ? -4.266 -8.078 -9.582 1.00 96.31 280 ILE A N 1
ATOM 2262 C CA . ILE A 1 280 ? -5.579 -8.035 -10.243 1.00 96.31 280 ILE A CA 1
ATOM 2263 C C . ILE A 1 280 ? -6.669 -8.487 -9.259 1.00 96.31 280 ILE A C 1
ATOM 2265 O O . ILE A 1 280 ? -7.705 -7.834 -9.157 1.00 96.31 280 ILE A O 1
ATOM 2269 N N . GLY A 1 281 ? -6.412 -9.545 -8.482 1.00 95.62 281 GLY A N 1
ATOM 2270 C CA . GLY A 1 281 ? -7.319 -10.084 -7.463 1.00 95.62 281 GLY A CA 1
ATOM 2271 C C . GLY A 1 281 ? -7.671 -9.107 -6.333 1.00 95.62 281 GLY A C 1
ATOM 2272 O O . GLY A 1 281 ? -8.718 -9.239 -5.695 1.00 95.62 281 GLY A O 1
ATOM 2273 N N . GLU A 1 282 ? -6.841 -8.089 -6.093 1.00 93.31 282 GLU A N 1
ATOM 2274 C CA . GLU A 1 282 ? -7.139 -7.001 -5.156 1.00 93.31 282 GLU A CA 1
ATOM 2275 C C . GLU A 1 282 ? -8.345 -6.156 -5.602 1.00 93.31 282 GLU A C 1
ATOM 2277 O O . GLU A 1 282 ? -9.099 -5.696 -4.746 1.00 93.31 282 GLU A O 1
ATOM 2282 N N . LEU A 1 283 ? -8.572 -5.998 -6.913 1.00 94.31 283 LEU A N 1
ATOM 2283 C CA . LEU A 1 283 ? -9.630 -5.149 -7.490 1.00 94.31 283 LEU A CA 1
ATOM 2284 C C . LEU A 1 283 ? -10.720 -5.940 -8.234 1.00 94.31 283 LEU A C 1
ATOM 2286 O O . LEU A 1 283 ? -11.837 -5.460 -8.389 1.00 94.31 283 LEU A O 1
ATOM 2290 N N . TYR A 1 284 ? -10.428 -7.168 -8.658 1.00 96.69 284 TYR A N 1
ATOM 2291 C CA . TYR A 1 284 ? -11.313 -7.993 -9.478 1.00 96.69 284 TYR A CA 1
ATOM 2292 C C . TYR A 1 284 ? -11.466 -9.403 -8.902 1.00 96.69 284 TYR A C 1
ATOM 2294 O O . TYR A 1 284 ? -10.581 -9.921 -8.225 1.00 96.69 284 TYR A O 1
ATOM 2302 N N . HIS A 1 285 ? -12.587 -10.057 -9.198 1.00 96.94 285 HIS A N 1
ATOM 2303 C CA . HIS A 1 285 ? -12.759 -11.489 -8.971 1.00 96.94 285 HIS A CA 1
ATOM 2304 C C . HIS A 1 285 ? -12.212 -12.258 -10.174 1.00 96.94 285 HIS A C 1
ATOM 2306 O O . HIS A 1 285 ? -12.748 -12.151 -11.273 1.00 96.94 285 HIS A O 1
ATOM 2312 N N . LEU A 1 286 ? -11.138 -13.024 -9.979 1.00 96.38 286 LEU A N 1
ATOM 2313 C CA . LEU A 1 286 ? -10.556 -13.855 -11.033 1.00 96.38 286 LEU A CA 1
ATOM 2314 C C . LEU A 1 286 ? -11.299 -15.193 -11.121 1.00 96.38 286 LEU A C 1
ATOM 2316 O O . LEU A 1 286 ? -11.347 -15.935 -10.141 1.00 96.38 286 LEU A O 1
ATOM 2320 N N . LYS A 1 287 ? -11.840 -15.515 -12.299 1.00 95.25 287 LYS A N 1
ATOM 2321 C CA . LYS A 1 287 ? -12.464 -16.809 -12.606 1.00 95.25 287 LYS A CA 1
ATOM 2322 C C . LYS A 1 287 ? -11.673 -17.490 -13.715 1.00 95.25 287 LYS A C 1
ATOM 2324 O O . LYS A 1 287 ? -11.606 -16.972 -14.823 1.00 95.25 287 LYS A O 1
ATOM 2329 N N . LEU A 1 288 ? -11.070 -18.641 -13.432 1.00 94.19 288 LEU A N 1
ATOM 2330 C CA . LEU A 1 288 ? -10.384 -19.431 -14.456 1.00 94.19 288 LEU A CA 1
ATOM 2331 C C . LEU A 1 288 ? -11.413 -20.050 -15.415 1.00 94.19 288 LEU A C 1
ATOM 2333 O O . LEU A 1 288 ? -12.418 -20.590 -14.961 1.00 94.19 288 LEU A O 1
ATOM 2337 N N . ILE A 1 289 ? -11.158 -19.967 -16.719 1.00 94.19 289 ILE A N 1
ATOM 2338 C CA . ILE A 1 289 ? -11.992 -20.535 -17.783 1.00 94.19 289 ILE A CA 1
ATOM 2339 C C . ILE A 1 289 ? -11.151 -21.585 -18.511 1.00 94.19 289 ILE A C 1
ATOM 2341 O O . ILE A 1 289 ? -10.199 -21.249 -19.218 1.00 94.19 289 ILE A O 1
ATOM 2345 N N . GLN A 1 290 ? -11.492 -22.857 -18.320 1.00 90.81 290 GLN A N 1
ATOM 2346 C CA . GLN A 1 290 ? -10.802 -23.996 -18.930 1.00 90.81 290 GLN A CA 1
ATOM 2347 C C . GLN A 1 290 ? -11.658 -24.686 -19.992 1.00 90.81 290 GLN A C 1
ATOM 2349 O O . GLN A 1 290 ? -11.111 -25.293 -20.913 1.00 90.81 290 GLN A O 1
ATOM 2354 N N . LYS A 1 291 ? -12.986 -24.613 -19.866 1.00 93.56 291 LYS A N 1
ATOM 2355 C CA . LYS A 1 291 ? -13.934 -25.311 -20.735 1.00 93.56 291 LYS A CA 1
ATOM 2356 C C . LYS A 1 291 ? -15.012 -24.364 -21.277 1.00 93.56 291 LYS A C 1
ATOM 2358 O O . LYS A 1 291 ? -15.281 -23.331 -20.662 1.00 93.56 291 LYS A O 1
ATOM 2363 N N . PRO A 1 292 ? -15.659 -24.699 -22.409 1.00 92.81 292 PRO A N 1
ATOM 2364 C CA . PRO A 1 292 ? -16.731 -23.885 -22.984 1.00 92.81 292 PRO A CA 1
ATOM 2365 C C . PRO A 1 292 ? -17.913 -23.612 -22.040 1.00 92.81 292 PRO A C 1
ATOM 2367 O O . PRO A 1 292 ? -18.547 -22.563 -22.168 1.00 92.81 292 PRO A O 1
ATOM 2370 N N . GLU A 1 293 ? -18.209 -24.518 -21.103 1.00 93.50 293 GLU A N 1
ATOM 2371 C CA . GLU A 1 293 ? -19.289 -24.383 -20.112 1.00 93.50 293 GLU A CA 1
ATOM 2372 C C . GLU A 1 293 ? -18.986 -23.323 -19.042 1.00 93.50 293 GLU A C 1
ATOM 2374 O O . GLU A 1 293 ? -19.900 -22.741 -18.465 1.00 93.50 293 GLU A O 1
ATOM 2379 N N . ASP A 1 294 ? -17.714 -22.981 -18.809 1.00 92.75 294 ASP A N 1
ATOM 2380 C CA . ASP A 1 294 ? -17.340 -21.967 -17.812 1.00 92.75 294 ASP A CA 1
ATOM 2381 C C . ASP A 1 294 ? -17.862 -20.559 -18.182 1.00 92.75 294 ASP A C 1
ATOM 2383 O O . ASP A 1 294 ? -17.940 -19.675 -17.320 1.00 92.75 294 ASP A O 1
ATOM 2387 N N . PHE A 1 295 ? -18.260 -20.364 -19.449 1.00 91.75 295 PHE A N 1
ATOM 2388 C CA . PHE A 1 295 ? -18.923 -19.161 -19.965 1.00 91.75 295 PHE A CA 1
ATOM 2389 C C . PHE A 1 295 ? -20.414 -19.053 -19.613 1.00 91.75 295 PHE A C 1
ATOM 2391 O O . PHE A 1 295 ? -21.010 -18.018 -19.919 1.00 91.75 295 PHE A O 1
ATOM 2398 N N . ASP A 1 296 ? -21.024 -20.068 -18.990 1.00 88.12 296 ASP A N 1
ATOM 2399 C CA . ASP A 1 296 ? -22.439 -20.028 -18.588 1.00 88.12 296 ASP A CA 1
ATOM 2400 C C . ASP A 1 296 ? -22.728 -18.842 -17.649 1.00 88.12 296 ASP A C 1
ATOM 2402 O O . ASP A 1 296 ? -23.764 -18.185 -17.757 1.00 88.12 296 ASP A O 1
ATOM 2406 N N . GLU A 1 297 ? -21.760 -18.488 -16.799 1.00 88.38 297 GLU A N 1
ATOM 2407 C CA . GLU A 1 297 ? -21.719 -17.188 -16.129 1.00 88.38 297 GLU A CA 1
ATOM 2408 C C . GLU A 1 297 ? -20.770 -16.263 -16.896 1.00 88.38 297 GLU A C 1
ATOM 2410 O O . GLU A 1 297 ? -19.545 -16.333 -16.752 1.00 88.38 297 GLU A O 1
ATOM 2415 N N . ARG A 1 298 ? -21.343 -15.387 -17.723 1.00 93.12 298 ARG A N 1
ATOM 2416 C CA . ARG A 1 298 ? -20.581 -14.438 -18.541 1.00 93.12 298 ARG A CA 1
ATOM 2417 C C . ARG A 1 298 ? -19.728 -13.516 -17.649 1.00 93.12 298 ARG A C 1
ATOM 2419 O O . ARG A 1 298 ? -20.304 -12.769 -16.857 1.00 93.12 298 ARG A O 1
ATOM 2426 N N . PRO A 1 299 ? -18.391 -13.489 -17.805 1.00 96.06 299 PRO A N 1
ATOM 2427 C CA . PRO A 1 299 ? -17.545 -12.557 -17.064 1.00 96.06 299 PRO A CA 1
ATOM 2428 C C . PRO A 1 299 ? -17.734 -11.109 -17.557 1.00 96.06 299 PRO A C 1
ATOM 2430 O O . PRO A 1 299 ? -18.164 -10.875 -18.690 1.00 96.06 299 PRO A O 1
ATOM 2433 N N . ASP A 1 300 ? -17.391 -10.126 -16.720 1.00 96.25 300 ASP A N 1
ATOM 2434 C CA . ASP A 1 300 ? -17.424 -8.704 -17.093 1.00 96.25 300 ASP A CA 1
ATOM 2435 C C . ASP A 1 300 ? -16.290 -8.352 -18.068 1.00 96.25 300 ASP A C 1
ATOM 2437 O O . ASP A 1 300 ? -16.457 -7.523 -18.965 1.00 96.25 300 ASP A O 1
ATOM 2441 N N . LEU A 1 301 ? -15.132 -8.990 -17.873 1.00 97.75 301 LEU A N 1
ATOM 2442 C CA . LEU A 1 301 ? -13.908 -8.832 -18.654 1.00 97.75 301 LEU A CA 1
ATOM 2443 C C . LEU A 1 301 ? -13.314 -10.206 -18.969 1.00 97.75 301 LEU A C 1
ATOM 2445 O O . LEU A 1 301 ? -13.410 -11.123 -18.156 1.00 97.75 301 LEU A O 1
ATOM 2449 N N . LEU A 1 302 ? -12.627 -10.333 -20.101 1.00 98.25 302 LEU A N 1
ATOM 2450 C CA . LEU A 1 302 ? -11.907 -11.547 -20.475 1.00 98.25 302 LEU A CA 1
ATOM 2451 C C . LEU A 1 302 ? -10.411 -11.246 -20.612 1.00 98.25 302 LEU A C 1
ATOM 2453 O O . LEU A 1 302 ? -10.013 -10.398 -21.405 1.00 98.25 302 LEU A O 1
ATOM 2457 N N . LEU A 1 303 ? -9.585 -11.945 -19.843 1.00 98.44 303 LEU A N 1
ATOM 2458 C CA . LEU A 1 303 ? -8.131 -11.910 -19.898 1.00 98.44 303 LEU A CA 1
ATOM 2459 C C . LEU A 1 303 ? -7.634 -13.209 -20.532 1.00 98.44 303 LEU A C 1
ATOM 2461 O O . LEU A 1 303 ? -7.782 -14.283 -19.955 1.00 98.44 303 LEU A O 1
ATOM 2465 N N . ILE A 1 304 ? -7.048 -13.110 -21.720 1.00 97.81 304 ILE A N 1
ATOM 2466 C CA . ILE A 1 304 ? -6.510 -14.247 -22.467 1.00 97.81 304 ILE A CA 1
ATOM 2467 C C . ILE A 1 304 ? -4.991 -14.105 -22.514 1.00 97.81 304 ILE A C 1
ATOM 2469 O O . ILE A 1 304 ? -4.479 -13.115 -23.030 1.00 97.81 304 ILE A O 1
ATOM 2473 N N . ILE A 1 305 ? -4.268 -15.082 -21.978 1.00 96.00 305 ILE A N 1
ATOM 2474 C CA . ILE A 1 305 ? -2.812 -15.053 -21.837 1.00 96.00 305 ILE A CA 1
ATOM 2475 C C . ILE A 1 305 ? -2.231 -16.283 -22.511 1.00 96.00 305 ILE A C 1
ATOM 2477 O O . ILE A 1 305 ? -2.490 -17.408 -22.095 1.00 96.00 305 ILE A O 1
ATOM 2481 N N . HIS A 1 306 ? -1.426 -16.060 -23.545 1.00 94.00 306 HIS A N 1
ATOM 2482 C CA . HIS A 1 306 ? -0.718 -17.116 -24.260 1.00 94.00 306 HIS A CA 1
ATOM 2483 C C . HIS A 1 306 ? -1.604 -18.334 -24.608 1.00 94.00 306 HIS A C 1
ATOM 2485 O O . HIS A 1 306 ? -1.313 -19.449 -24.189 1.00 94.00 306 HIS A O 1
ATOM 2491 N N . PRO A 1 307 ? -2.740 -18.163 -25.311 1.00 93.19 307 PRO A N 1
ATOM 2492 C CA . PRO A 1 307 ? -3.616 -19.293 -25.599 1.00 93.19 307 PRO A CA 1
ATOM 2493 C C . PRO A 1 307 ? -2.889 -20.316 -26.481 1.00 93.19 307 PRO A C 1
ATOM 2495 O O . PRO A 1 307 ? -2.248 -19.942 -27.463 1.00 93.19 307 PRO A O 1
ATOM 2498 N N . LYS A 1 308 ? -3.009 -21.602 -26.143 1.00 86.81 308 LYS A N 1
ATOM 2499 C CA . LYS A 1 308 ? -2.485 -22.728 -26.928 1.00 86.81 308 LYS A CA 1
ATOM 2500 C C . LYS A 1 308 ? -3.575 -23.763 -27.125 1.00 86.81 308 LYS A C 1
ATOM 2502 O O . LYS A 1 308 ? -4.290 -24.070 -26.174 1.00 86.81 308 LYS A O 1
ATOM 2507 N N . SER A 1 309 ? -3.690 -24.289 -28.345 1.00 82.62 309 SER A N 1
ATOM 2508 C CA . SER A 1 309 ? -4.571 -25.422 -28.648 1.00 82.62 309 SER A CA 1
ATOM 2509 C C . SER A 1 309 ? -6.030 -25.232 -28.189 1.00 82.62 309 SER A C 1
ATOM 2511 O O . SER A 1 309 ? -6.637 -26.142 -27.625 1.00 82.62 309 SER A O 1
ATOM 2513 N N . LEU A 1 310 ? -6.605 -24.043 -28.418 1.00 90.06 310 LEU A N 1
ATOM 2514 C CA . LEU A 1 310 ? -8.024 -23.783 -28.145 1.00 90.06 310 LEU A CA 1
ATOM 2515 C C . LEU A 1 310 ? -8.907 -24.708 -28.999 1.00 90.06 310 LEU A C 1
ATOM 2517 O O . LEU A 1 310 ? -8.714 -24.794 -30.211 1.00 90.06 310 LEU A O 1
ATOM 2521 N N . SER A 1 311 ? -9.896 -25.366 -28.387 1.00 93.81 311 SER A N 1
ATOM 2522 C CA . SER A 1 311 ? -10.878 -26.157 -29.137 1.00 93.81 311 SER A CA 1
ATOM 2523 C C . SER A 1 311 ? -11.760 -25.258 -30.011 1.00 93.81 311 SER A C 1
ATOM 2525 O O . SER A 1 311 ? -12.018 -24.102 -29.666 1.00 93.81 311 SER A O 1
ATOM 2527 N N . ASP A 1 312 ? -12.281 -25.794 -31.118 1.00 94.62 312 ASP A N 1
ATOM 2528 C CA . ASP A 1 312 ? -13.182 -25.045 -32.008 1.00 94.62 312 ASP A CA 1
ATOM 2529 C C . ASP A 1 312 ? -14.395 -24.480 -31.253 1.00 94.62 312 ASP A C 1
ATOM 2531 O O . ASP A 1 312 ? -14.817 -23.349 -31.494 1.00 94.62 312 ASP A O 1
ATOM 2535 N N . GLU A 1 313 ? -14.931 -25.235 -30.292 1.00 95.56 313 GLU A N 1
ATOM 2536 C CA . GLU A 1 313 ? -16.043 -24.801 -29.446 1.00 95.56 313 GLU A CA 1
ATOM 2537 C C . GLU A 1 313 ? -15.662 -23.613 -28.552 1.00 95.56 313 GLU A C 1
ATOM 2539 O O . GLU A 1 313 ? -16.407 -22.634 -28.463 1.00 95.56 313 GLU A O 1
ATOM 2544 N N . MET A 1 314 ? -14.471 -23.649 -27.950 1.00 95.88 314 MET A N 1
ATOM 2545 C CA . MET A 1 314 ? -13.942 -22.545 -27.153 1.00 95.88 314 MET A CA 1
ATOM 2546 C C . MET A 1 314 ? -13.757 -21.282 -28.004 1.00 95.88 314 MET A C 1
ATOM 2548 O O . MET A 1 314 ? -14.143 -20.186 -27.593 1.00 95.88 314 MET A O 1
ATOM 2552 N N . VAL A 1 315 ? -13.229 -21.430 -29.224 1.00 96.44 315 VAL A N 1
ATOM 2553 C CA . VAL A 1 315 ? -13.094 -20.328 -30.190 1.00 96.44 315 VAL A CA 1
ATOM 2554 C C . VAL A 1 315 ? -14.461 -19.721 -30.524 1.00 96.44 315 VAL A C 1
ATOM 2556 O O . VAL A 1 315 ? -14.586 -18.494 -30.575 1.00 96.44 315 VAL A O 1
ATOM 2559 N N . GLN A 1 316 ? -15.506 -20.540 -30.699 1.00 95.56 316 GLN A N 1
ATOM 2560 C CA . GLN A 1 316 ? -16.866 -20.033 -30.922 1.00 95.56 316 GLN A CA 1
ATOM 2561 C C . GLN A 1 316 ? -17.424 -19.290 -29.703 1.00 95.56 316 GLN A C 1
ATOM 2563 O O . GLN A 1 316 ? -18.012 -18.224 -29.877 1.00 95.56 316 GLN A O 1
ATOM 2568 N N . LYS A 1 317 ? -17.203 -19.782 -28.476 1.00 96.12 317 LYS A N 1
ATOM 2569 C CA . LYS A 1 317 ? -17.616 -19.078 -27.248 1.00 96.12 317 LYS A CA 1
ATOM 2570 C C . LYS A 1 317 ? -16.932 -17.718 -27.108 1.00 96.12 317 LYS A C 1
ATOM 2572 O O . LYS A 1 317 ? -17.606 -16.726 -26.838 1.00 96.12 317 LYS A O 1
ATOM 2577 N N . ILE A 1 318 ? -15.624 -17.639 -27.365 1.00 96.50 318 ILE A N 1
ATOM 2578 C CA . ILE A 1 318 ? -14.877 -16.369 -27.346 1.00 96.50 318 ILE A CA 1
ATOM 2579 C C . ILE A 1 318 ? -15.405 -15.416 -28.426 1.00 96.50 318 ILE A C 1
ATOM 2581 O O . ILE A 1 318 ? -15.579 -14.222 -28.171 1.00 96.50 318 ILE A O 1
ATOM 2585 N N . ARG A 1 319 ? -15.709 -15.931 -29.624 1.00 94.94 319 ARG A N 1
ATOM 2586 C CA . ARG A 1 319 ? -16.304 -15.138 -30.706 1.00 94.94 319 ARG A CA 1
ATOM 2587 C C . ARG A 1 319 ? -17.670 -14.582 -30.312 1.00 94.94 319 ARG A C 1
ATOM 2589 O O . ARG A 1 319 ? -17.899 -13.391 -30.502 1.00 94.94 319 ARG A O 1
ATOM 2596 N N . GLN A 1 320 ? -18.542 -15.409 -29.739 1.00 94.06 320 GLN A N 1
ATOM 2597 C CA . GLN A 1 320 ? -19.855 -14.984 -29.258 1.00 94.06 320 GLN A CA 1
ATOM 2598 C C . GLN A 1 320 ? -19.722 -13.916 -28.164 1.00 94.06 320 GLN A C 1
ATOM 2600 O O . GLN A 1 320 ? -20.321 -12.850 -28.277 1.00 94.06 320 GLN A O 1
ATOM 2605 N N . TYR A 1 321 ? -18.859 -14.146 -27.169 1.00 95.44 321 TYR A N 1
ATOM 2606 C CA . TYR A 1 321 ? -18.553 -13.157 -26.133 1.00 95.44 321 TYR A CA 1
ATOM 2607 C C . TYR A 1 321 ? -18.102 -11.821 -26.740 1.00 95.44 321 TYR A C 1
ATOM 2609 O O . TYR A 1 321 ? -18.564 -10.762 -26.319 1.00 95.44 321 TYR A O 1
ATOM 2617 N N . SER A 1 322 ? -17.230 -11.866 -27.753 1.00 93.75 322 SER A N 1
ATOM 2618 C CA . SER A 1 322 ? -16.758 -10.678 -28.463 1.00 93.75 322 SER A CA 1
ATOM 2619 C C . SER A 1 322 ? -17.890 -9.951 -29.194 1.00 93.75 322 SER A C 1
ATOM 2621 O O . SER A 1 322 ? -17.955 -8.732 -29.095 1.00 93.75 322 SER A O 1
ATOM 2623 N N . GLN A 1 323 ? -18.774 -10.665 -29.900 1.00 91.12 323 GLN A N 1
ATOM 2624 C CA . GLN A 1 323 ? -19.907 -10.074 -30.632 1.00 91.12 323 GLN A CA 1
ATOM 2625 C C . GLN A 1 323 ? -20.911 -9.388 -29.700 1.00 91.12 323 GLN A C 1
ATOM 2627 O O . GLN A 1 323 ? -21.469 -8.350 -30.059 1.00 91.12 323 GLN A O 1
ATOM 2632 N N . ASP A 1 324 ? -21.074 -9.914 -28.487 1.00 89.75 324 ASP A N 1
ATOM 2633 C CA . ASP A 1 324 ? -21.915 -9.353 -27.426 1.00 89.75 324 ASP A CA 1
ATOM 2634 C C . ASP A 1 324 ? -21.217 -8.200 -26.676 1.00 89.75 324 ASP A C 1
ATOM 2636 O O . ASP A 1 324 ? -21.315 -8.073 -25.450 1.00 89.75 324 ASP A O 1
ATOM 2640 N N . PHE A 1 325 ? -20.470 -7.361 -27.402 1.00 91.31 325 PHE A N 1
ATOM 2641 C CA . PHE A 1 325 ? -19.701 -6.235 -26.869 1.00 91.31 325 PHE A CA 1
ATOM 2642 C C . PHE A 1 325 ? -18.686 -6.626 -25.787 1.00 91.31 325 PHE A C 1
ATOM 2644 O O . PHE A 1 325 ? -18.474 -5.905 -24.804 1.00 91.31 325 PHE A O 1
ATOM 2651 N N . GLY A 1 326 ? -18.055 -7.785 -25.981 1.00 92.81 326 GLY A N 1
ATOM 2652 C CA . GLY A 1 326 ? -17.041 -8.325 -25.089 1.00 92.81 326 GLY A CA 1
ATOM 2653 C C . GLY A 1 326 ? -15.854 -7.382 -24.909 1.00 92.81 326 GLY A C 1
ATOM 2654 O O . GLY A 1 326 ? -15.416 -6.699 -25.840 1.00 92.81 326 GLY A O 1
ATOM 2655 N N . LYS A 1 327 ? -15.337 -7.356 -23.680 1.00 97.25 327 LYS A N 1
ATOM 2656 C CA . LYS A 1 327 ? -14.142 -6.609 -23.278 1.00 97.25 327 LYS A CA 1
ATOM 2657 C C . LYS A 1 327 ? -13.000 -7.586 -23.069 1.00 97.25 327 LYS A C 1
ATOM 2659 O O . LYS A 1 327 ? -13.143 -8.498 -22.250 1.00 97.25 327 LYS A O 1
ATOM 2664 N N . ILE A 1 328 ? -11.917 -7.436 -23.827 1.00 98.31 328 ILE A N 1
ATOM 2665 C CA . ILE A 1 328 ? -10.857 -8.442 -23.911 1.00 98.31 328 ILE A CA 1
ATOM 2666 C C . ILE A 1 328 ? -9.488 -7.787 -23.731 1.00 98.31 328 ILE A C 1
ATOM 2668 O O . ILE A 1 328 ? -9.142 -6.850 -24.447 1.00 98.31 328 ILE A O 1
ATOM 2672 N N . LEU A 1 329 ? -8.693 -8.311 -22.802 1.00 98.62 329 LEU A N 1
ATOM 2673 C CA . LEU A 1 329 ? -7.253 -8.086 -22.729 1.00 98.62 329 LEU A CA 1
ATOM 2674 C C . LEU A 1 329 ? -6.550 -9.362 -23.199 1.00 98.62 329 LEU A C 1
ATOM 2676 O O . LEU A 1 329 ? -6.705 -10.419 -22.593 1.00 98.62 329 LEU A O 1
ATOM 2680 N N . LEU A 1 330 ? -5.802 -9.262 -24.291 1.00 98.44 330 LEU A N 1
ATOM 2681 C CA . LEU A 1 330 ? -5.142 -10.373 -24.961 1.00 98.44 330 LEU A CA 1
ATOM 2682 C C . LEU A 1 330 ? -3.623 -10.193 -24.924 1.00 98.44 330 LEU A C 1
ATOM 2684 O O . LEU A 1 330 ? -3.091 -9.246 -25.500 1.00 98.44 330 LEU A O 1
ATOM 2688 N N . LEU A 1 331 ? -2.923 -11.122 -24.283 1.00 97.88 331 LEU A N 1
ATOM 2689 C CA . LEU A 1 331 ? -1.464 -11.174 -24.258 1.00 97.88 331 LEU A CA 1
ATOM 2690 C C . LEU A 1 331 ? -0.998 -12.354 -25.116 1.00 97.88 331 LEU A C 1
ATOM 2692 O O . LEU A 1 331 ? -1.380 -13.503 -24.879 1.00 97.88 331 LEU A O 1
ATOM 2696 N N . LEU A 1 332 ? -0.208 -12.057 -26.141 1.00 96.31 332 LEU A N 1
ATOM 2697 C CA . LEU A 1 332 ? 0.306 -13.012 -27.118 1.00 96.31 332 LEU A CA 1
ATOM 2698 C C . LEU A 1 332 ? 1.816 -13.094 -27.025 1.00 96.31 332 LEU A C 1
ATOM 2700 O O . LEU A 1 332 ? 2.457 -12.119 -26.669 1.00 96.31 332 LEU A O 1
ATOM 2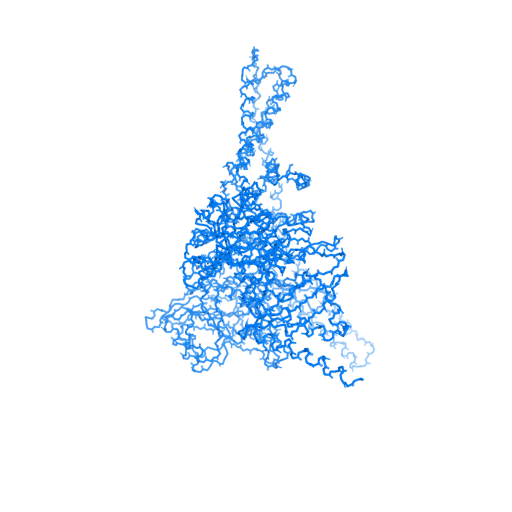704 N N . ASP A 1 333 ? 2.380 -14.231 -27.408 1.00 93.38 333 ASP A N 1
ATOM 2705 C CA . ASP A 1 333 ? 3.822 -14.408 -27.403 1.00 93.38 333 ASP A CA 1
ATOM 2706 C C . ASP A 1 333 ? 4.253 -15.358 -28.515 1.00 93.38 333 ASP A C 1
ATOM 2708 O O . ASP A 1 333 ? 3.584 -16.362 -28.773 1.00 93.38 333 ASP A O 1
ATOM 2712 N N . GLY A 1 334 ? 5.349 -15.029 -29.194 1.00 90.69 334 GLY A N 1
ATOM 2713 C CA . GLY A 1 334 ? 5.994 -15.923 -30.153 1.00 90.69 334 GLY A CA 1
ATOM 2714 C C . GLY A 1 334 ? 6.952 -16.891 -29.459 1.00 90.69 334 GLY A C 1
ATOM 2715 O O . GLY A 1 334 ? 7.130 -18.023 -29.911 1.00 90.69 334 GLY A O 1
ATOM 2716 N N . ALA A 1 335 ? 7.547 -16.474 -28.341 1.00 86.25 335 ALA A N 1
ATOM 2717 C CA . ALA A 1 335 ? 8.599 -17.195 -27.645 1.00 86.25 335 ALA A CA 1
ATOM 2718 C C . ALA A 1 335 ? 8.568 -16.934 -26.132 1.00 86.25 335 ALA A C 1
ATOM 2720 O O . ALA A 1 335 ? 9.559 -16.462 -25.589 1.00 86.25 335 ALA A O 1
ATOM 2721 N N . ALA A 1 336 ? 7.473 -17.314 -25.462 1.00 85.62 336 ALA A N 1
ATOM 2722 C CA . ALA A 1 336 ? 7.304 -17.122 -24.020 1.00 85.62 336 ALA A CA 1
ATOM 2723 C C . ALA A 1 336 ? 8.454 -17.762 -23.216 1.00 85.62 336 ALA A C 1
ATOM 2725 O O . ALA A 1 336 ? 8.502 -18.982 -23.011 1.00 85.62 336 ALA A O 1
ATOM 2726 N N . GLU A 1 337 ? 9.391 -16.947 -22.738 1.00 80.50 337 GLU A N 1
ATOM 2727 C CA . GLU A 1 337 ? 10.571 -17.396 -22.005 1.00 80.50 337 GLU A CA 1
ATOM 2728 C C . GLU A 1 337 ? 10.216 -17.892 -20.603 1.00 80.50 337 GLU A C 1
ATOM 2730 O O . GLU A 1 337 ? 10.834 -18.841 -20.103 1.00 80.50 337 GLU A O 1
ATOM 2735 N N . ALA A 1 338 ? 9.182 -17.312 -19.985 1.00 72.88 338 ALA A N 1
ATOM 2736 C CA . ALA A 1 338 ? 8.667 -17.729 -18.686 1.00 72.88 338 ALA A CA 1
ATOM 2737 C C . ALA A 1 338 ? 8.266 -19.214 -18.679 1.00 72.88 338 ALA A C 1
ATOM 2739 O O . ALA A 1 338 ? 8.486 -19.909 -17.687 1.00 72.88 338 ALA A O 1
ATOM 2740 N N . GLN A 1 339 ? 7.755 -19.744 -19.796 1.00 73.75 339 GLN A N 1
ATOM 2741 C CA . GLN A 1 339 ? 7.344 -21.146 -19.917 1.00 73.75 339 GLN A CA 1
ATOM 2742 C C . GLN A 1 339 ? 8.500 -22.127 -19.637 1.00 73.75 339 GLN A C 1
ATOM 2744 O O . GLN A 1 339 ? 8.284 -23.185 -19.037 1.00 73.75 339 GLN A O 1
ATOM 2749 N N . ARG A 1 340 ? 9.744 -21.757 -19.982 1.00 69.12 340 ARG A N 1
ATOM 2750 C CA . ARG A 1 340 ? 10.957 -22.570 -19.757 1.00 69.12 340 ARG A CA 1
ATOM 2751 C C . ARG A 1 340 ? 11.227 -22.844 -18.275 1.00 69.12 340 ARG A C 1
ATOM 2753 O O . ARG A 1 340 ? 11.921 -23.799 -17.943 1.00 69.12 340 ARG A O 1
ATOM 2760 N N . LEU A 1 341 ? 10.711 -21.998 -17.387 1.00 64.12 341 LEU A N 1
ATOM 2761 C CA . LEU A 1 341 ? 10.904 -22.130 -15.943 1.00 64.12 341 LEU A CA 1
ATOM 2762 C C . LEU A 1 341 ? 9.919 -23.118 -15.306 1.00 64.12 341 LEU A C 1
ATOM 2764 O O . LEU A 1 341 ? 10.173 -23.594 -14.202 1.00 64.12 341 LEU A O 1
ATOM 2768 N N . TYR A 1 342 ? 8.822 -23.436 -15.998 1.00 62.59 342 TYR A N 1
ATOM 2769 C CA . TYR A 1 342 ? 7.710 -24.217 -15.450 1.00 62.59 342 TYR A CA 1
ATOM 2770 C C . TYR A 1 342 ? 7.470 -25.545 -16.168 1.00 62.59 342 TYR A C 1
ATOM 2772 O O . TYR A 1 342 ? 6.864 -26.442 -15.586 1.00 62.59 342 TYR A O 1
ATOM 2780 N N . MET A 1 343 ? 7.952 -25.698 -17.406 1.00 64.19 343 MET A N 1
ATOM 2781 C CA . MET A 1 343 ? 7.794 -26.923 -18.191 1.00 64.19 343 MET A CA 1
ATOM 2782 C C . MET A 1 343 ? 9.134 -27.626 -18.395 1.00 64.19 343 MET A C 1
ATOM 2784 O O . MET A 1 343 ? 10.061 -27.080 -18.989 1.00 64.19 343 MET A O 1
ATOM 2788 N N . ASN A 1 344 ? 9.220 -28.880 -17.948 1.00 55.75 344 ASN A N 1
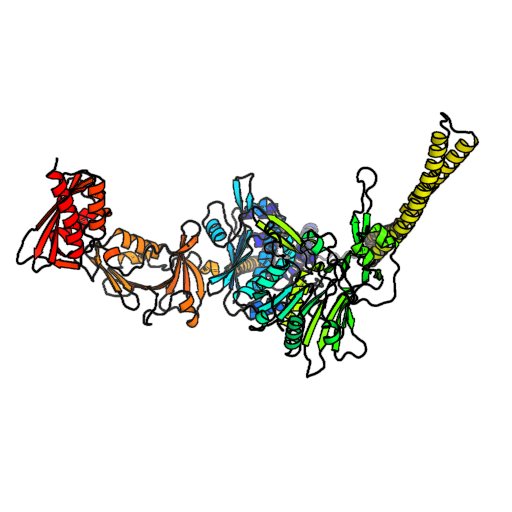ATOM 2789 C CA . ASN A 1 344 ? 10.388 -29.741 -18.144 1.00 55.75 344 ASN A CA 1
ATOM 2790 C C . ASN A 1 344 ? 10.273 -30.537 -19.459 1.00 55.75 344 ASN A C 1
ATOM 2792 O O . ASN A 1 344 ? 10.312 -31.767 -19.466 1.00 55.75 344 ASN A O 1
ATOM 2796 N N . THR A 1 345 ? 10.039 -29.842 -20.575 1.00 55.66 345 THR A N 1
ATOM 2797 C CA . THR A 1 345 ? 9.844 -30.458 -21.899 1.00 55.66 345 THR A CA 1
ATOM 2798 C C . THR A 1 345 ? 10.996 -30.131 -22.841 1.00 55.66 345 THR A C 1
ATOM 2800 O O . THR A 1 345 ? 11.499 -29.011 -22.840 1.00 55.66 345 THR A O 1
ATOM 2803 N N . ALA A 1 346 ? 11.363 -31.084 -23.705 1.00 48.94 346 ALA A N 1
ATOM 2804 C CA . ALA A 1 346 ? 12.477 -30.959 -24.653 1.00 48.94 346 ALA A CA 1
ATOM 2805 C C . ALA A 1 346 ? 12.307 -29.846 -25.711 1.00 48.94 346 ALA A C 1
ATOM 2807 O O . ALA A 1 346 ? 13.288 -29.473 -26.347 1.00 48.94 346 ALA A O 1
ATOM 2808 N N . ASN A 1 347 ? 11.091 -29.316 -25.901 1.00 52.03 347 ASN A N 1
ATOM 2809 C CA . ASN A 1 347 ? 10.822 -28.196 -26.801 1.00 52.03 347 ASN A CA 1
ATOM 2810 C C . ASN A 1 347 ? 9.807 -27.227 -26.151 1.00 52.03 347 ASN A C 1
ATOM 2812 O O . ASN A 1 347 ? 8.605 -27.376 -26.361 1.00 52.03 347 ASN A O 1
ATOM 2816 N N . PRO A 1 348 ? 10.250 -26.287 -25.294 1.00 58.31 348 PRO A N 1
ATOM 2817 C CA . PRO A 1 348 ? 9.350 -25.409 -24.538 1.00 58.31 348 PRO A CA 1
ATOM 2818 C C . PRO A 1 348 ? 8.728 -24.299 -25.400 1.00 58.31 348 PRO A C 1
ATOM 2820 O O . PRO A 1 348 ? 7.813 -23.615 -24.951 1.00 58.31 348 PRO A O 1
ATOM 2823 N N . TYR A 1 349 ? 9.212 -24.112 -26.629 1.00 63.88 349 TYR A N 1
ATOM 2824 C CA . TYR A 1 349 ? 8.830 -23.004 -27.489 1.00 63.88 349 TYR A CA 1
ATOM 2825 C C . TYR A 1 349 ? 7.620 -23.344 -28.363 1.00 63.88 349 TYR A C 1
ATOM 2827 O O . TYR A 1 349 ? 7.653 -24.268 -29.173 1.00 63.88 349 TYR A O 1
ATOM 2835 N N . GLY A 1 350 ? 6.560 -22.555 -28.216 1.00 74.50 350 GLY A N 1
ATOM 2836 C CA . GLY A 1 350 ? 5.430 -22.534 -29.138 1.00 74.50 350 GLY A CA 1
ATOM 2837 C C . GLY A 1 350 ? 4.747 -21.180 -29.060 1.00 74.50 350 GLY A C 1
ATOM 2838 O O . GLY A 1 350 ? 4.547 -20.672 -27.955 1.00 74.50 350 GLY A O 1
ATOM 2839 N N . ALA A 1 351 ? 4.420 -20.602 -30.211 1.00 89.31 351 ALA A N 1
ATOM 2840 C CA . ALA A 1 351 ? 3.712 -19.333 -30.279 1.00 89.31 351 ALA A CA 1
ATOM 2841 C C . ALA A 1 351 ? 2.273 -19.461 -29.752 1.00 89.31 351 ALA A C 1
ATOM 2843 O O . ALA A 1 351 ? 1.713 -20.556 -29.687 1.00 89.31 351 ALA A O 1
ATOM 2844 N N . SER A 1 352 ? 1.665 -18.333 -29.392 1.00 93.00 352 SER A N 1
ATOM 2845 C CA . SER A 1 352 ? 0.228 -18.265 -29.130 1.00 93.00 352 SER A CA 1
ATOM 2846 C C . SER A 1 352 ? -0.578 -18.680 -30.366 1.00 93.00 352 SER A C 1
ATOM 2848 O O . SER A 1 352 ? -0.345 -18.179 -31.466 1.00 93.00 352 SER A O 1
ATOM 2850 N N . GLU A 1 353 ? -1.590 -19.520 -30.166 1.00 91.94 353 GLU A N 1
ATOM 2851 C CA . GLU A 1 353 ? -2.496 -20.014 -31.203 1.00 91.94 353 GLU A CA 1
ATOM 2852 C C . GLU A 1 353 ? -3.920 -19.502 -30.955 1.00 91.94 353 GLU A C 1
ATOM 2854 O O . GLU A 1 353 ? -4.555 -19.814 -29.948 1.00 91.94 353 GLU A O 1
ATOM 2859 N N . LEU A 1 354 ? -4.443 -18.714 -31.897 1.00 91.50 354 LEU A N 1
ATOM 2860 C CA . LEU A 1 354 ? -5.733 -18.028 -31.752 1.00 91.50 354 LEU A CA 1
ATOM 2861 C C . LEU A 1 354 ? -6.897 -18.673 -32.513 1.00 91.50 354 LEU A C 1
ATOM 2863 O O . LEU A 1 354 ? -8.011 -18.159 -32.446 1.00 91.50 354 LEU A O 1
ATOM 2867 N N . GLY A 1 355 ? -6.669 -19.744 -33.279 1.00 90.81 355 GLY A N 1
ATOM 2868 C CA . GLY A 1 355 ? -7.734 -20.409 -34.048 1.00 90.81 355 GLY A CA 1
ATOM 2869 C C . GLY A 1 355 ? -8.474 -19.485 -35.034 1.00 90.81 355 GLY A C 1
ATOM 2870 O O . GLY A 1 355 ? -9.654 -19.686 -35.313 1.00 90.81 355 GLY A O 1
ATOM 2871 N N . GLY A 1 356 ? -7.811 -18.431 -35.530 1.00 92.12 356 GLY A N 1
ATOM 2872 C CA . GLY A 1 356 ? -8.390 -17.433 -36.438 1.00 92.12 356 GLY A CA 1
ATOM 2873 C C . GLY A 1 356 ? -9.128 -16.265 -35.766 1.00 92.12 356 GLY A C 1
ATOM 2874 O O . GLY A 1 356 ? -9.785 -15.487 -36.465 1.00 92.12 356 GLY A O 1
ATOM 2875 N N . LEU A 1 357 ? -9.059 -16.122 -34.435 1.00 94.69 357 LEU A N 1
ATOM 2876 C CA . LEU A 1 357 ? -9.629 -14.966 -33.725 1.00 94.69 357 LEU A CA 1
ATOM 2877 C C . LEU A 1 357 ? -8.931 -13.639 -34.075 1.00 94.69 357 LEU A C 1
ATOM 2879 O O . LEU A 1 357 ? -9.585 -12.602 -34.110 1.00 94.69 357 LEU A O 1
ATOM 2883 N N . ASP A 1 358 ? -7.638 -13.663 -34.393 1.00 94.44 358 ASP A N 1
ATOM 2884 C CA . ASP A 1 358 ? -6.870 -12.515 -34.897 1.00 94.44 358 ASP A CA 1
ATOM 2885 C C . ASP A 1 358 ? -7.486 -11.921 -36.172 1.00 94.44 358 ASP A C 1
ATOM 2887 O O . ASP A 1 358 ? -7.782 -10.724 -36.229 1.00 94.44 358 ASP A O 1
ATOM 2891 N N . ASN A 1 359 ? -7.803 -12.776 -37.150 1.00 93.31 359 ASN A N 1
ATOM 2892 C CA . ASN A 1 359 ? -8.491 -12.366 -38.375 1.00 93.31 359 ASN A CA 1
ATOM 2893 C C . ASN A 1 359 ? -9.897 -11.826 -38.090 1.00 93.31 359 ASN A C 1
ATOM 2895 O O . ASN A 1 359 ? -10.312 -10.832 -38.687 1.00 93.31 359 ASN A O 1
ATOM 2899 N N . PHE A 1 360 ? -10.625 -12.454 -37.162 1.00 93.38 360 PHE A N 1
ATOM 2900 C CA . PHE A 1 360 ? -11.949 -11.994 -36.738 1.00 93.38 360 PHE A CA 1
ATOM 2901 C C . PHE A 1 360 ? -11.906 -10.600 -36.088 1.00 93.38 360 PHE A C 1
ATOM 2903 O O . PHE A 1 360 ? -12.783 -9.775 -36.347 1.00 93.38 360 PHE A O 1
ATOM 2910 N N . TRP A 1 361 ? -10.873 -10.316 -35.291 1.00 95.38 361 TRP A N 1
ATOM 2911 C CA . TRP A 1 361 ? -10.639 -9.011 -34.669 1.00 95.38 361 TRP A CA 1
ATOM 2912 C C . TRP A 1 361 ? -9.927 -8.003 -35.584 1.00 95.38 361 TRP A C 1
ATOM 2914 O O . TRP A 1 361 ? -9.750 -6.849 -35.196 1.00 95.38 361 TRP A O 1
ATOM 2924 N N . GLY A 1 362 ? -9.546 -8.395 -36.802 1.00 95.31 362 GLY A N 1
ATOM 2925 C CA . GLY A 1 362 ? -9.006 -7.490 -37.815 1.00 95.31 362 GLY A CA 1
ATOM 2926 C C . GLY A 1 362 ? -7.522 -7.145 -37.657 1.00 95.31 362 GLY A C 1
ATOM 2927 O O . GLY A 1 362 ? -7.097 -6.104 -38.161 1.00 95.31 362 GLY A O 1
ATOM 2928 N N . PHE A 1 363 ? -6.724 -7.976 -36.982 1.00 96.69 363 PHE A N 1
ATOM 2929 C CA . PHE A 1 363 ? -5.275 -7.777 -36.854 1.00 96.69 363 PHE A CA 1
ATOM 2930 C C . PHE A 1 363 ? -4.486 -9.039 -37.215 1.00 96.69 363 PHE A C 1
ATOM 2932 O O . PHE A 1 363 ? -5.031 -10.133 -37.305 1.00 96.69 363 PHE A O 1
ATOM 2939 N N . LYS A 1 364 ? -3.179 -8.873 -37.419 1.00 96.25 364 LYS A N 1
ATOM 2940 C CA . LYS A 1 364 ? -2.213 -9.948 -37.623 1.00 96.25 364 LYS A CA 1
ATOM 2941 C C . LYS A 1 364 ? -1.152 -9.917 -36.530 1.00 96.25 364 LYS A C 1
ATOM 2943 O O . LYS A 1 364 ? -0.548 -8.872 -36.280 1.00 96.25 364 LYS A O 1
ATOM 2948 N N . PHE A 1 365 ? -0.918 -11.073 -35.919 1.00 96.06 365 PHE A N 1
ATOM 2949 C CA . PHE A 1 365 ? 0.193 -11.318 -35.004 1.00 96.06 365 PHE A CA 1
ATOM 2950 C C . PHE A 1 365 ? 1.354 -11.974 -35.763 1.00 96.06 365 PHE A C 1
ATOM 2952 O O . PHE A 1 365 ? 1.162 -12.983 -36.437 1.00 96.06 365 PHE A O 1
ATOM 2959 N N . TYR A 1 366 ? 2.551 -11.392 -35.693 1.00 95.19 366 TYR A N 1
ATOM 2960 C CA . TYR A 1 366 ? 3.735 -11.896 -36.400 1.00 95.19 366 TYR A CA 1
ATOM 2961 C C . TYR A 1 366 ? 4.571 -12.804 -35.491 1.00 95.19 366 TYR A C 1
ATOM 2963 O O . TYR A 1 366 ? 5.655 -12.420 -35.067 1.00 95.19 366 TYR A O 1
ATOM 2971 N N . SER A 1 367 ? 4.071 -14.009 -35.210 1.00 93.06 367 SER A N 1
ATOM 2972 C CA . SER A 1 367 ? 4.705 -14.979 -34.297 1.00 93.06 367 SER A CA 1
ATOM 2973 C C . SER A 1 367 ? 6.100 -15.456 -34.720 1.00 93.06 367 SER A C 1
ATOM 2975 O O . SER A 1 367 ? 6.865 -15.925 -33.884 1.00 93.06 367 SER A O 1
ATOM 2977 N N . ASP A 1 368 ? 6.437 -15.344 -36.006 1.00 93.62 368 ASP A N 1
ATOM 2978 C CA . ASP A 1 368 ? 7.721 -15.802 -36.557 1.00 93.62 368 ASP A CA 1
ATOM 2979 C C . ASP A 1 368 ? 8.863 -14.788 -36.366 1.00 93.62 368 ASP A C 1
ATOM 2981 O O . ASP A 1 368 ? 10.009 -15.056 -36.748 1.00 93.62 368 ASP A O 1
ATOM 2985 N N . TYR A 1 369 ? 8.572 -13.618 -35.787 1.00 94.94 369 TYR A N 1
ATOM 2986 C CA . TYR A 1 369 ? 9.515 -12.512 -35.655 1.00 94.94 369 TYR A CA 1
ATOM 2987 C C . TYR A 1 369 ? 9.519 -11.912 -34.253 1.00 94.94 369 TYR A C 1
ATOM 2989 O O . TYR A 1 369 ? 8.478 -11.735 -33.634 1.00 94.94 369 TYR A O 1
ATOM 2997 N N . VAL A 1 370 ? 10.702 -11.492 -33.817 1.00 95.62 370 VAL A N 1
ATOM 2998 C CA . VAL A 1 370 ? 10.928 -10.733 -32.587 1.00 95.62 370 VAL A CA 1
ATOM 2999 C C . VAL A 1 370 ? 11.441 -9.336 -32.918 1.00 95.62 370 VAL A C 1
ATOM 3001 O O . VAL A 1 370 ? 12.167 -9.134 -33.896 1.00 95.62 370 VAL A O 1
ATOM 3004 N N . VAL A 1 371 ? 11.065 -8.354 -32.107 1.00 97.12 371 VAL A N 1
ATOM 3005 C CA . VAL A 1 371 ? 11.581 -6.990 -32.197 1.00 97.12 371 VAL A CA 1
ATOM 3006 C C . VAL A 1 371 ? 12.915 -6.896 -31.466 1.00 97.12 371 VAL A C 1
ATOM 3008 O O . VAL A 1 371 ? 13.019 -7.224 -30.290 1.00 97.12 371 VAL A O 1
ATOM 3011 N N . ALA A 1 372 ? 13.927 -6.389 -32.161 1.00 96.50 372 ALA A N 1
ATOM 3012 C CA . ALA A 1 372 ? 15.196 -5.976 -31.586 1.00 96.50 372 ALA A CA 1
ATOM 3013 C C . ALA A 1 372 ? 15.265 -4.439 -31.550 1.00 96.50 372 ALA A C 1
ATOM 3015 O O . ALA A 1 372 ? 15.131 -3.804 -32.590 1.00 96.50 372 ALA A O 1
ATOM 3016 N N . ASP A 1 373 ? 15.478 -3.817 -30.392 1.00 96.00 373 ASP A N 1
ATOM 3017 C CA . ASP A 1 373 ? 15.487 -2.358 -30.210 1.00 96.00 373 ASP A CA 1
ATOM 3018 C C . ASP A 1 373 ? 16.791 -1.885 -29.550 1.00 96.00 373 ASP A C 1
ATOM 3020 O O . ASP A 1 373 ? 16.989 -1.997 -28.337 1.00 96.00 373 ASP A O 1
ATOM 3024 N N . LEU A 1 374 ? 17.698 -1.319 -30.353 1.00 94.19 374 LEU A N 1
ATOM 3025 C CA . LEU A 1 374 ? 19.010 -0.879 -29.877 1.00 94.19 374 LEU A CA 1
ATOM 3026 C C . LEU A 1 374 ? 18.921 0.380 -29.007 1.00 94.19 374 LEU A C 1
ATOM 3028 O O . LEU A 1 374 ? 19.667 0.535 -28.040 1.00 94.19 374 LEU A O 1
ATOM 3032 N N . LYS A 1 375 ? 17.997 1.295 -29.304 1.00 92.25 375 LYS A N 1
ATOM 3033 C CA . LYS A 1 375 ? 17.853 2.532 -28.523 1.00 92.25 375 LYS A CA 1
ATOM 3034 C C . LYS A 1 375 ? 17.263 2.268 -27.145 1.00 92.25 375 LYS A C 1
ATOM 3036 O O . LYS A 1 375 ? 17.675 2.917 -26.180 1.00 92.25 375 LYS A O 1
ATOM 3041 N N . ASN A 1 376 ? 16.364 1.295 -27.023 1.00 94.06 376 ASN A N 1
ATOM 3042 C CA . ASN A 1 376 ? 15.757 0.897 -25.752 1.00 94.06 376 ASN A CA 1
ATOM 3043 C C . ASN A 1 376 ? 16.472 -0.268 -25.045 1.00 94.06 376 ASN A C 1
ATOM 3045 O O . ASN A 1 376 ? 16.112 -0.582 -23.911 1.00 94.06 376 ASN A O 1
ATOM 3049 N N . SER A 1 377 ? 17.515 -0.844 -25.652 1.00 94.00 377 SER A N 1
ATOM 3050 C CA . SER A 1 377 ? 18.299 -1.969 -25.117 1.00 94.00 377 SER A CA 1
ATOM 3051 C C . SER A 1 377 ? 18.723 -1.800 -23.655 1.00 94.00 377 SER A C 1
ATOM 3053 O O . SER A 1 377 ? 18.973 -0.680 -23.182 1.00 94.00 377 SER A O 1
ATOM 3055 N N . ILE A 1 378 ? 18.884 -2.909 -22.941 1.00 91.31 378 ILE A N 1
ATOM 3056 C CA . ILE A 1 378 ? 19.541 -2.902 -21.630 1.00 91.31 378 ILE A CA 1
ATOM 3057 C C . ILE A 1 378 ? 20.974 -3.422 -21.727 1.00 91.31 378 ILE A C 1
ATOM 3059 O O . ILE A 1 378 ? 21.337 -4.164 -22.635 1.00 91.31 378 ILE A O 1
ATOM 3063 N N . THR A 1 379 ? 21.814 -3.009 -20.779 1.00 88.50 379 THR A N 1
ATOM 3064 C CA . THR A 1 379 ? 23.168 -3.558 -20.665 1.00 88.50 379 THR A CA 1
ATOM 3065 C C . THR A 1 379 ? 23.119 -4.814 -19.811 1.00 88.50 379 THR A C 1
ATOM 3067 O O . THR A 1 379 ? 22.667 -4.750 -18.669 1.00 88.50 379 THR A O 1
ATOM 3070 N N . VAL A 1 380 ? 23.611 -5.925 -20.349 1.00 88.75 380 VAL A N 1
ATOM 3071 C CA . VAL A 1 380 ? 23.627 -7.235 -19.691 1.00 88.75 380 VAL A CA 1
ATOM 3072 C C . VAL A 1 380 ? 25.051 -7.748 -19.535 1.00 88.75 380 VAL A C 1
ATOM 3074 O O . VAL A 1 380 ? 25.962 -7.381 -20.288 1.00 88.75 380 VAL A O 1
ATOM 3077 N N . ASP A 1 381 ? 25.242 -8.595 -18.530 1.00 84.00 381 ASP A N 1
ATOM 3078 C CA . ASP A 1 381 ? 26.489 -9.315 -18.324 1.00 84.00 381 ASP A CA 1
ATOM 3079 C C . ASP A 1 381 ? 26.539 -10.531 -19.262 1.00 84.00 381 ASP A C 1
ATOM 3081 O O . ASP A 1 381 ? 25.724 -11.443 -19.164 1.00 84.00 381 ASP A O 1
ATOM 3085 N N . ALA A 1 382 ? 27.490 -10.526 -20.193 1.00 78.31 382 ALA A N 1
ATOM 3086 C CA . ALA A 1 382 ? 27.761 -11.611 -21.134 1.00 78.31 382 ALA A CA 1
ATOM 3087 C C . ALA A 1 382 ? 29.087 -12.323 -20.801 1.00 78.31 382 ALA A C 1
ATOM 3089 O O . ALA A 1 382 ? 29.753 -12.878 -21.680 1.00 78.31 382 ALA A O 1
ATOM 3090 N N . THR A 1 383 ? 29.514 -12.269 -19.537 1.00 73.94 383 THR A N 1
ATOM 3091 C CA . THR A 1 383 ? 30.762 -12.874 -19.078 1.00 73.94 383 THR A CA 1
ATOM 3092 C C . THR A 1 383 ? 30.640 -14.392 -19.013 1.00 73.94 383 THR A C 1
ATOM 3094 O O . THR A 1 383 ? 29.951 -14.941 -18.162 1.00 73.94 383 THR A O 1
ATOM 3097 N N . SER A 1 384 ? 31.391 -15.093 -19.861 1.00 68.69 384 SER A N 1
ATOM 3098 C CA . SER A 1 384 ? 31.547 -16.551 -19.771 1.00 68.69 384 SER A CA 1
ATOM 3099 C C . SER A 1 384 ? 32.632 -16.981 -18.771 1.00 68.69 384 SER A C 1
ATOM 3101 O O . SER A 1 384 ? 32.587 -18.095 -18.256 1.00 68.69 384 SER A O 1
ATOM 3103 N N . ASN A 1 385 ? 33.610 -16.114 -18.467 1.00 65.88 385 ASN A N 1
ATOM 3104 C CA . ASN A 1 385 ? 34.674 -16.388 -17.496 1.00 65.88 385 ASN A CA 1
ATOM 3105 C C . ASN A 1 385 ? 35.121 -15.126 -16.729 1.00 65.88 385 ASN A C 1
ATOM 3107 O O . ASN A 1 385 ? 35.952 -14.342 -17.202 1.00 65.88 385 ASN A O 1
ATOM 3111 N N . TYR A 1 386 ? 34.632 -14.985 -15.493 1.00 70.50 386 TYR A N 1
ATOM 3112 C CA . TYR A 1 386 ? 34.953 -13.857 -14.608 1.00 70.50 386 TYR A CA 1
ATOM 3113 C C . TYR A 1 386 ? 36.425 -13.781 -14.181 1.00 70.50 386 TYR A C 1
ATOM 3115 O O . TYR A 1 386 ? 36.881 -12.709 -13.791 1.00 70.50 386 TYR A O 1
ATOM 3123 N N . LYS A 1 387 ? 37.197 -14.877 -14.254 1.00 62.94 387 LYS A N 1
ATOM 3124 C CA . LYS A 1 387 ? 38.605 -14.877 -13.817 1.00 62.94 387 LYS A CA 1
ATOM 3125 C C . LYS A 1 387 ? 39.530 -14.118 -14.767 1.00 62.94 387 LYS A C 1
ATOM 3127 O O . LYS A 1 387 ? 40.622 -13.742 -14.353 1.00 62.94 387 LYS A O 1
ATOM 3132 N N . THR A 1 388 ? 39.133 -13.926 -16.025 1.00 56.91 388 THR A N 1
ATOM 3133 C CA . THR A 1 388 ? 40.038 -13.392 -17.054 1.00 56.91 388 THR A CA 1
ATOM 3134 C C . THR A 1 388 ? 39.510 -12.162 -17.776 1.00 56.91 388 THR A C 1
ATOM 3136 O O . THR A 1 388 ? 40.332 -11.330 -18.151 1.00 56.91 388 THR A O 1
ATOM 3139 N N . ASN A 1 389 ? 38.192 -12.015 -17.994 1.00 61.06 389 ASN A N 1
ATOM 3140 C CA . ASN A 1 389 ? 37.665 -10.808 -18.643 1.00 61.06 389 ASN A CA 1
ATOM 3141 C C . ASN A 1 389 ? 36.136 -10.649 -18.466 1.00 61.06 389 ASN A C 1
ATOM 3143 O O . ASN A 1 389 ? 35.387 -11.323 -19.177 1.00 61.06 389 ASN A O 1
ATOM 3147 N N . PRO A 1 390 ? 35.648 -9.773 -17.567 1.00 69.00 390 PRO A N 1
ATOM 3148 C CA . PRO A 1 390 ? 34.229 -9.437 -17.528 1.00 69.00 390 PRO A CA 1
ATOM 3149 C C . PRO A 1 390 ? 33.818 -8.719 -18.822 1.00 69.00 390 PRO A C 1
ATOM 3151 O O . PRO A 1 390 ? 34.486 -7.779 -19.264 1.00 69.00 390 PRO A O 1
ATOM 3154 N N . ALA A 1 391 ? 32.730 -9.166 -19.444 1.00 74.00 391 ALA A N 1
ATOM 3155 C CA . ALA A 1 391 ? 32.244 -8.674 -20.724 1.00 74.00 391 ALA A CA 1
ATOM 3156 C C . ALA A 1 391 ? 30.767 -8.281 -20.621 1.00 74.00 391 ALA A C 1
ATOM 3158 O O . ALA A 1 391 ? 29.898 -9.131 -20.497 1.00 74.00 391 ALA A O 1
ATOM 3159 N N . TYR A 1 392 ? 30.481 -6.986 -20.750 1.00 82.88 392 TYR A N 1
ATOM 3160 C CA . TYR A 1 392 ? 29.115 -6.460 -20.834 1.00 82.88 392 TYR A CA 1
ATOM 3161 C C . TYR A 1 392 ? 28.748 -6.169 -22.289 1.00 82.88 392 TYR A C 1
ATOM 3163 O O . TYR A 1 392 ? 29.612 -5.747 -23.062 1.00 82.88 392 TYR A O 1
ATOM 3171 N N . THR A 1 393 ? 27.488 -6.368 -22.667 1.00 86.88 393 THR A N 1
ATOM 3172 C CA . THR A 1 393 ? 26.958 -6.064 -24.010 1.00 86.88 393 THR A CA 1
ATOM 3173 C C . THR A 1 393 ? 25.559 -5.453 -23.919 1.00 86.88 393 THR A C 1
ATOM 3175 O O . THR A 1 393 ? 24.982 -5.399 -22.835 1.00 86.88 393 THR A O 1
ATOM 3178 N N . GLN A 1 394 ? 25.032 -4.953 -25.037 1.00 90.62 394 GLN A N 1
ATOM 3179 C CA . GLN A 1 394 ? 23.619 -4.583 -25.135 1.00 90.62 394 GLN A CA 1
ATOM 3180 C C . GLN A 1 394 ? 22.792 -5.811 -25.505 1.00 90.62 394 GLN A C 1
ATOM 3182 O O . GLN A 1 394 ? 23.170 -6.536 -26.426 1.00 90.62 394 GLN A O 1
ATOM 3187 N N . ASP A 1 395 ? 21.680 -6.010 -24.808 1.00 93.00 395 ASP A N 1
ATOM 3188 C CA . ASP A 1 395 ? 20.625 -6.926 -25.220 1.00 93.00 395 ASP A CA 1
ATOM 3189 C C . ASP A 1 395 ? 19.572 -6.145 -26.003 1.00 93.00 395 ASP A C 1
ATOM 3191 O O . ASP A 1 395 ? 19.019 -5.169 -25.500 1.00 93.00 395 ASP A O 1
ATOM 3195 N N . VAL A 1 396 ? 19.368 -6.519 -27.264 1.00 94.56 396 VAL A N 1
ATOM 3196 C CA . VAL A 1 396 ? 18.445 -5.818 -28.164 1.00 94.56 396 VAL A CA 1
ATOM 3197 C C . VAL A 1 396 ? 17.056 -6.440 -28.174 1.00 94.56 396 VAL A C 1
ATOM 3199 O O . VAL A 1 396 ? 16.118 -5.732 -28.510 1.00 94.56 396 VAL A O 1
ATOM 3202 N N . ILE A 1 397 ? 16.896 -7.711 -27.800 1.00 94.31 397 ILE A N 1
ATOM 3203 C CA . ILE A 1 397 ? 15.576 -8.365 -27.720 1.00 94.31 397 ILE A CA 1
ATOM 3204 C C . ILE A 1 397 ? 14.938 -8.181 -26.341 1.00 94.31 397 ILE A C 1
ATOM 3206 O O . ILE A 1 397 ? 13.718 -8.241 -26.207 1.00 94.31 397 ILE A O 1
ATOM 3210 N N . GLN A 1 398 ? 15.762 -7.892 -25.333 1.00 93.56 398 GLN A N 1
ATOM 3211 C CA . GLN A 1 398 ? 15.327 -7.459 -24.019 1.00 93.56 398 GLN A CA 1
ATOM 3212 C C . GLN A 1 398 ? 15.545 -5.945 -23.876 1.00 93.56 398 GLN A C 1
ATOM 3214 O O . GLN A 1 398 ? 16.674 -5.457 -23.797 1.00 93.56 398 GLN A O 1
ATOM 3219 N N . PHE A 1 399 ? 14.465 -5.167 -23.835 1.00 94.75 399 PHE A N 1
ATOM 3220 C CA . PHE A 1 399 ? 14.552 -3.708 -23.889 1.00 94.75 399 PHE A CA 1
ATOM 3221 C C . PHE A 1 399 ? 13.538 -3.015 -22.982 1.00 94.75 399 PHE A C 1
ATOM 3223 O O . PHE A 1 399 ? 12.445 -3.502 -22.699 1.00 94.75 399 PHE A O 1
ATOM 3230 N N . LYS A 1 400 ? 13.915 -1.818 -22.529 1.00 95.19 400 LYS A N 1
ATOM 3231 C CA . LYS A 1 400 ? 13.103 -0.985 -21.648 1.00 95.19 400 LYS A CA 1
ATOM 3232 C C . LYS A 1 400 ? 12.454 0.136 -22.448 1.00 95.19 400 LYS A C 1
ATOM 3234 O O . LYS A 1 400 ? 13.116 1.118 -22.788 1.00 95.19 400 LYS A O 1
ATOM 3239 N N . LEU A 1 401 ? 11.151 0.027 -22.680 1.00 95.12 401 LEU A N 1
ATOM 3240 C CA . LEU A 1 401 ? 10.360 1.108 -23.254 1.00 95.12 401 LEU A CA 1
ATOM 3241 C C . LEU A 1 401 ? 10.296 2.296 -22.291 1.00 95.12 401 LEU A C 1
ATOM 3243 O O . LEU A 1 401 ? 10.246 2.134 -21.069 1.00 95.12 401 LEU A O 1
ATOM 3247 N N . SER A 1 402 ? 10.275 3.496 -22.860 1.00 92.06 402 SER A N 1
ATOM 3248 C CA . SER A 1 402 ? 10.168 4.764 -22.135 1.00 92.06 402 SER A CA 1
ATOM 3249 C C . SER A 1 402 ? 8.992 5.591 -22.656 1.00 92.06 402 SER A C 1
ATOM 3251 O O . SER A 1 402 ? 8.316 5.195 -23.595 1.00 92.06 402 SER A O 1
ATOM 3253 N N . GLU A 1 403 ? 8.761 6.772 -22.091 1.00 88.44 403 GLU A N 1
ATOM 3254 C CA . GLU A 1 403 ? 7.634 7.652 -22.446 1.00 88.44 403 GLU A CA 1
ATOM 3255 C C . GLU A 1 403 ? 7.472 7.920 -23.948 1.00 88.44 403 GLU A C 1
ATOM 3257 O O . GLU A 1 403 ? 6.352 8.006 -24.439 1.00 88.44 403 GLU A O 1
ATOM 3262 N N . ASN A 1 404 ? 8.574 8.007 -24.698 1.00 90.31 404 ASN A N 1
ATOM 3263 C CA . ASN A 1 404 ? 8.529 8.245 -26.146 1.00 90.31 404 ASN A CA 1
ATOM 3264 C C . ASN A 1 404 ? 7.975 7.049 -26.940 1.00 90.31 404 ASN A C 1
ATOM 3266 O O . ASN A 1 404 ? 7.649 7.190 -28.115 1.00 90.31 404 ASN A O 1
ATOM 3270 N N . ASN A 1 405 ? 7.906 5.876 -26.313 1.00 95.56 405 ASN A N 1
ATOM 3271 C CA . ASN A 1 405 ? 7.378 4.640 -26.877 1.00 95.56 405 ASN A CA 1
ATOM 3272 C C . ASN A 1 405 ? 5.899 4.424 -26.545 1.00 95.56 405 ASN A C 1
ATOM 3274 O O . ASN A 1 405 ? 5.294 3.469 -27.031 1.00 95.56 405 ASN A O 1
ATOM 3278 N N . PHE A 1 406 ? 5.328 5.276 -25.696 1.00 96.31 406 PHE A N 1
ATOM 3279 C CA . PHE A 1 406 ? 3.962 5.167 -25.208 1.00 96.31 406 PHE A CA 1
ATOM 3280 C C . PHE A 1 406 ? 3.061 6.146 -25.943 1.00 96.31 406 PHE A C 1
ATOM 3282 O O . PHE A 1 406 ? 3.477 7.246 -26.302 1.00 96.31 406 PHE A O 1
ATOM 3289 N N . ASN A 1 407 ? 1.796 5.778 -26.129 1.00 96.50 407 ASN A N 1
ATOM 3290 C CA . ASN A 1 407 ? 0.809 6.718 -26.635 1.00 96.50 407 ASN A CA 1
ATOM 3291 C C . ASN A 1 407 ? 0.488 7.769 -25.549 1.00 96.50 407 ASN A C 1
ATOM 3293 O O . ASN A 1 407 ? -0.093 7.412 -24.518 1.00 96.50 407 ASN A O 1
ATOM 3297 N N . PRO A 1 408 ? 0.819 9.059 -25.754 1.00 92.94 408 PRO A N 1
ATOM 3298 C CA . PRO A 1 408 ? 0.617 10.090 -24.736 1.00 92.94 408 PRO A CA 1
ATOM 3299 C C . PRO A 1 408 ? -0.854 10.510 -24.593 1.00 92.94 408 PRO A C 1
ATOM 3301 O O . PRO A 1 408 ? -1.204 11.196 -23.634 1.00 92.94 408 PRO A O 1
ATOM 3304 N N . PHE A 1 409 ? -1.720 10.118 -25.534 1.00 93.81 409 PHE A N 1
ATOM 3305 C CA . PHE A 1 409 ? -3.145 10.459 -25.541 1.00 93.81 409 PHE A CA 1
ATOM 3306 C C . PHE A 1 409 ? -4.026 9.373 -24.912 1.00 93.81 409 PHE A C 1
ATOM 3308 O O . PHE A 1 409 ? -5.182 9.639 -24.588 1.00 93.81 409 PHE A O 1
ATOM 3315 N N . SER A 1 410 ? -3.498 8.161 -24.723 1.00 94.25 410 SER A N 1
ATOM 3316 C CA . SER A 1 410 ? -4.233 7.061 -24.098 1.00 94.25 410 SER A CA 1
ATOM 3317 C C . SER A 1 410 ? -4.131 7.133 -22.576 1.00 94.25 410 SER A C 1
ATOM 3319 O O . SER A 1 410 ? -3.031 7.189 -22.027 1.00 94.25 410 SER A O 1
ATOM 3321 N N . SER A 1 411 ? -5.263 7.060 -21.870 1.00 91.88 411 SER A N 1
ATOM 3322 C CA . SER A 1 411 ? -5.281 6.955 -20.402 1.00 91.88 411 SER A CA 1
ATOM 3323 C C . SER A 1 411 ? -4.591 5.693 -19.886 1.00 91.88 411 SER A C 1
ATOM 3325 O O . SER A 1 411 ? -4.143 5.680 -18.749 1.00 91.88 411 SER A O 1
ATOM 3327 N N . ILE A 1 412 ? -4.451 4.661 -20.726 1.00 95.12 412 ILE A N 1
ATOM 3328 C CA . ILE A 1 412 ? -3.773 3.413 -20.362 1.00 95.12 412 ILE A CA 1
ATOM 3329 C C . ILE A 1 412 ? -2.267 3.649 -20.167 1.00 95.12 412 ILE A C 1
ATOM 3331 O O . ILE A 1 412 ? -1.666 3.106 -19.240 1.00 95.12 412 ILE A O 1
ATOM 3335 N N . THR A 1 413 ? -1.658 4.472 -21.031 1.00 94.81 413 THR A N 1
ATOM 3336 C CA . THR A 1 413 ? -0.195 4.573 -21.168 1.00 94.81 413 THR A CA 1
ATOM 3337 C C . THR A 1 413 ? 0.398 5.943 -20.830 1.00 94.81 413 THR A C 1
ATOM 3339 O O . THR A 1 413 ? 1.596 6.022 -20.573 1.00 94.81 413 THR A O 1
ATOM 3342 N N . LYS A 1 414 ? -0.398 7.024 -20.787 1.00 90.44 414 LYS A N 1
ATOM 3343 C CA . LYS A 1 414 ? 0.098 8.414 -20.650 1.00 90.44 414 LYS A CA 1
ATOM 3344 C C . LYS A 1 414 ? 0.945 8.689 -19.397 1.00 90.44 414 LYS A C 1
ATOM 3346 O O . LYS A 1 414 ? 1.806 9.568 -19.427 1.00 90.44 414 LYS A O 1
ATOM 3351 N N . ASN A 1 415 ? 0.698 7.956 -18.310 1.00 89.06 415 ASN A N 1
ATOM 3352 C CA . ASN A 1 415 ? 1.381 8.132 -17.024 1.00 89.06 415 ASN A CA 1
ATOM 3353 C C . ASN A 1 415 ? 2.440 7.056 -16.744 1.00 89.06 415 ASN A C 1
ATOM 3355 O O . ASN A 1 415 ? 3.146 7.153 -15.744 1.00 89.06 415 ASN A O 1
ATOM 3359 N N . LEU A 1 416 ? 2.586 6.050 -17.611 1.00 91.88 416 LEU A N 1
ATOM 3360 C CA . LEU A 1 416 ? 3.613 5.024 -17.441 1.00 91.88 416 LEU A CA 1
ATOM 3361 C C . LEU A 1 416 ? 5.000 5.641 -17.665 1.00 91.88 416 LEU A C 1
ATOM 3363 O O . LEU A 1 416 ? 5.189 6.473 -18.554 1.00 91.88 416 LEU A O 1
ATOM 3367 N N . LYS A 1 417 ? 5.988 5.230 -16.866 1.00 90.19 417 LYS A N 1
ATOM 3368 C CA . LYS A 1 417 ? 7.366 5.741 -16.957 1.00 90.19 417 LYS A CA 1
ATOM 3369 C C . LYS A 1 417 ? 8.246 4.821 -17.781 1.00 90.19 417 LYS A C 1
ATOM 3371 O O . LYS A 1 417 ? 9.003 5.271 -18.640 1.00 90.19 417 LYS A O 1
ATOM 3376 N N . SER A 1 418 ? 8.155 3.527 -17.498 1.00 92.69 418 SER A N 1
ATOM 3377 C CA . SER A 1 418 ? 8.924 2.513 -18.204 1.00 92.69 418 SER A CA 1
ATOM 3378 C C . SER A 1 418 ? 8.275 1.147 -18.121 1.00 92.69 418 SER A C 1
ATOM 3380 O O . SER A 1 418 ? 7.744 0.783 -17.073 1.00 92.69 418 SER A O 1
ATOM 3382 N N . LEU A 1 419 ? 8.394 0.389 -19.205 1.00 94.94 419 LEU A N 1
ATOM 3383 C CA . LEU A 1 419 ? 7.979 -1.005 -19.299 1.00 94.94 419 LEU A CA 1
ATOM 3384 C C . LEU A 1 419 ? 9.177 -1.839 -19.722 1.00 94.94 419 LEU A C 1
ATOM 3386 O O . LEU A 1 419 ? 9.940 -1.420 -20.593 1.00 94.94 419 LEU A O 1
ATOM 3390 N N . MET A 1 420 ? 9.333 -2.995 -19.097 1.00 95.12 420 MET A N 1
ATOM 3391 C CA . MET A 1 420 ? 10.313 -3.983 -19.520 1.00 95.12 420 MET A CA 1
ATOM 3392 C C . MET A 1 420 ? 9.647 -4.958 -20.482 1.00 95.12 420 MET A C 1
ATOM 3394 O O . MET A 1 420 ? 8.618 -5.517 -20.118 1.00 95.12 420 MET A O 1
ATOM 3398 N N . MET A 1 421 ? 10.216 -5.135 -21.670 1.00 94.75 421 MET A N 1
ATOM 3399 C CA . MET A 1 421 ? 9.753 -6.090 -22.678 1.00 94.75 421 MET A CA 1
ATOM 3400 C C . MET A 1 421 ? 10.871 -7.091 -22.958 1.00 94.75 421 MET A C 1
ATOM 3402 O O . MET A 1 421 ? 12.052 -6.718 -22.945 1.00 94.75 421 MET A O 1
ATOM 3406 N N . THR A 1 422 ? 10.498 -8.331 -23.249 1.00 91.69 422 THR A N 1
ATOM 3407 C CA . THR A 1 422 ? 11.443 -9.394 -23.587 1.00 91.69 422 THR A CA 1
ATOM 3408 C C . THR A 1 422 ? 10.860 -10.204 -24.728 1.00 91.69 422 THR A C 1
ATOM 3410 O O . THR A 1 422 ? 9.715 -10.620 -24.665 1.00 91.69 422 THR A O 1
ATOM 3413 N N . SER A 1 423 ? 11.630 -10.399 -25.796 1.00 91.62 423 SER A N 1
ATOM 3414 C CA . SER A 1 423 ? 11.214 -11.248 -26.919 1.00 91.62 423 SER A CA 1
ATOM 3415 C C . SER A 1 423 ? 9.870 -10.843 -27.564 1.00 91.62 423 SER A C 1
ATOM 3417 O O . SER A 1 423 ? 9.199 -11.636 -28.225 1.00 91.62 423 SER A O 1
ATOM 3419 N N . ALA A 1 424 ? 9.519 -9.558 -27.453 1.00 95.19 424 ALA A N 1
ATOM 3420 C CA . ALA A 1 424 ? 8.255 -9.013 -27.929 1.00 95.19 424 ALA A CA 1
ATOM 3421 C C . ALA A 1 424 ? 8.106 -9.089 -29.457 1.00 95.19 424 ALA A C 1
ATOM 3423 O O . ALA A 1 424 ? 9.031 -8.800 -30.218 1.00 95.19 424 ALA A O 1
ATOM 3424 N N . SER A 1 425 ? 6.898 -9.410 -29.905 1.00 95.44 425 SER A N 1
ATOM 3425 C CA . SER A 1 425 ? 6.501 -9.550 -31.307 1.00 95.44 425 SER A CA 1
ATOM 3426 C C . SER A 1 425 ? 5.605 -8.392 -31.772 1.00 95.44 425 SER A C 1
ATOM 3428 O O . SER A 1 425 ? 5.120 -7.580 -30.980 1.00 95.44 425 SER A O 1
ATOM 3430 N N . VAL A 1 426 ? 5.381 -8.299 -33.087 1.00 96.31 426 VAL A N 1
ATOM 3431 C CA . VAL A 1 426 ? 4.636 -7.188 -33.707 1.00 96.31 426 VAL A CA 1
ATOM 3432 C C . VAL A 1 426 ? 3.165 -7.537 -33.929 1.00 96.31 426 VAL A C 1
ATOM 3434 O O . VAL A 1 426 ? 2.826 -8.640 -34.364 1.00 96.31 426 VAL A O 1
ATOM 3437 N N . ILE A 1 427 ? 2.298 -6.548 -33.704 1.00 96.75 427 ILE A N 1
ATOM 3438 C CA . ILE A 1 427 ? 0.868 -6.590 -34.022 1.00 96.75 427 ILE A CA 1
ATOM 3439 C C . ILE A 1 427 ? 0.555 -5.510 -35.058 1.00 96.75 427 ILE A C 1
ATOM 3441 O O . ILE A 1 427 ? 0.832 -4.336 -34.830 1.00 96.75 427 ILE A O 1
ATOM 3445 N N . MET A 1 428 ? -0.065 -5.879 -36.179 1.00 96.50 428 MET A N 1
ATOM 3446 C CA . MET A 1 428 ? -0.475 -4.920 -37.216 1.00 96.50 428 MET A CA 1
ATOM 3447 C C . MET A 1 428 ? -1.957 -5.076 -37.559 1.00 96.50 428 MET A C 1
ATOM 3449 O O . MET A 1 428 ? -2.454 -6.201 -37.557 1.00 96.50 428 MET A O 1
ATOM 3453 N N . PRO A 1 429 ? -2.677 -3.992 -37.897 1.00 96.94 429 PRO A N 1
ATOM 3454 C CA . PRO A 1 429 ? -4.029 -4.110 -38.433 1.00 96.94 429 PRO A CA 1
ATOM 3455 C C . PRO A 1 429 ? -4.013 -4.796 -39.808 1.00 96.94 429 PRO A C 1
ATOM 3457 O O . PRO A 1 429 ? -3.081 -4.606 -40.592 1.00 96.94 429 PRO A O 1
ATOM 3460 N N . LEU A 1 430 ? -5.057 -5.568 -40.117 1.00 95.81 430 LEU A N 1
ATOM 3461 C CA . LEU A 1 430 ? -5.263 -6.117 -41.458 1.00 95.81 430 LEU A CA 1
ATOM 3462 C C . LEU A 1 430 ? -5.688 -5.015 -42.438 1.00 95.81 430 LEU A C 1
ATOM 3464 O O . LEU A 1 430 ? -6.388 -4.064 -42.076 1.00 95.81 430 LEU A O 1
ATOM 3468 N N . GLU A 1 431 ? -5.299 -5.165 -43.704 1.00 89.69 431 GLU A N 1
ATOM 3469 C CA . GLU A 1 431 ? -5.740 -4.265 -44.770 1.00 89.69 431 GLU A CA 1
ATOM 3470 C C . GLU A 1 431 ? -7.274 -4.283 -44.889 1.00 89.69 431 GLU A C 1
ATOM 3472 O O . GLU A 1 431 ? -7.896 -5.342 -44.939 1.00 89.69 431 GLU A O 1
ATOM 3477 N N . ASN A 1 432 ? -7.891 -3.097 -44.943 1.00 86.50 432 ASN A N 1
ATOM 3478 C CA . ASN A 1 432 ? -9.346 -2.897 -45.026 1.00 86.50 432 ASN A CA 1
ATOM 3479 C C . ASN A 1 432 ? -10.175 -3.434 -43.840 1.00 86.50 432 ASN A C 1
ATOM 3481 O O . ASN A 1 432 ? -11.388 -3.598 -43.971 1.00 86.50 432 ASN A O 1
ATOM 3485 N N . ALA A 1 433 ? -9.571 -3.664 -42.671 1.00 90.19 433 ALA A N 1
ATOM 3486 C CA . ALA A 1 433 ? -10.320 -4.065 -41.484 1.00 90.19 433 ALA A CA 1
ATOM 3487 C C . ALA A 1 433 ? -11.314 -2.975 -41.012 1.00 90.19 433 ALA A C 1
ATOM 3489 O O . ALA A 1 433 ? -10.998 -1.781 -40.918 1.00 90.19 433 ALA A O 1
ATOM 3490 N N . GLU A 1 434 ? -12.533 -3.381 -40.645 1.00 92.00 434 GLU A N 1
ATOM 3491 C CA . GLU A 1 434 ? -13.566 -2.502 -40.072 1.00 92.00 434 GLU A CA 1
ATOM 3492 C C . GLU A 1 434 ? -13.311 -2.207 -38.581 1.00 92.00 434 GLU A C 1
ATOM 3494 O O . GLU A 1 434 ? -14.193 -2.343 -37.735 1.00 92.00 434 GLU A O 1
ATOM 3499 N N . ILE A 1 435 ? -12.095 -1.775 -38.244 1.00 95.19 435 ILE A N 1
ATOM 3500 C CA . ILE A 1 435 ? -11.666 -1.503 -36.866 1.00 95.19 435 ILE A CA 1
ATOM 3501 C C . ILE A 1 435 ? -11.082 -0.099 -36.722 1.00 95.19 435 ILE A C 1
ATOM 3503 O O . ILE A 1 435 ? -10.629 0.501 -37.698 1.00 95.19 435 ILE A O 1
ATOM 3507 N N . ASN A 1 436 ? -11.078 0.411 -35.495 1.00 95.50 436 ASN A N 1
ATOM 3508 C CA . ASN A 1 436 ? -10.209 1.503 -35.078 1.00 95.50 436 ASN A CA 1
ATOM 3509 C C . ASN A 1 436 ? -8.994 0.896 -34.380 1.00 95.50 436 ASN A C 1
ATOM 3511 O O . ASN A 1 436 ? -9.155 0.247 -33.350 1.00 95.50 436 ASN A O 1
ATOM 3515 N N . PHE A 1 437 ? -7.801 1.114 -34.929 1.00 96.69 437 PHE A N 1
ATOM 3516 C CA . PHE A 1 437 ? -6.542 0.633 -34.363 1.00 96.69 437 PHE A CA 1
ATOM 3517 C C . PHE A 1 437 ? -5.785 1.805 -33.731 1.00 96.69 437 PHE A C 1
ATOM 3519 O O . PHE A 1 437 ? -5.326 2.704 -34.436 1.00 96.69 437 PHE A O 1
ATOM 3526 N N . MET A 1 438 ? -5.663 1.808 -32.404 1.00 97.69 438 MET A N 1
ATOM 3527 C CA . MET A 1 438 ? -4.914 2.809 -31.647 1.00 97.69 438 MET A CA 1
ATOM 3528 C C . MET A 1 438 ? -3.655 2.166 -31.051 1.00 97.69 438 MET A C 1
ATOM 3530 O O . MET A 1 438 ? -3.765 1.426 -30.071 1.00 97.69 438 MET A O 1
ATOM 3534 N N . PRO A 1 439 ? -2.454 2.460 -31.580 1.00 97.75 439 PRO A N 1
ATOM 3535 C CA . PRO A 1 439 ? -1.209 1.998 -30.977 1.00 97.75 439 PRO A CA 1
ATOM 3536 C C . PRO A 1 439 ? -1.105 2.466 -29.524 1.00 97.75 439 PRO A C 1
ATOM 3538 O O . PRO A 1 439 ? -1.382 3.630 -29.227 1.00 97.75 439 PRO A O 1
ATOM 3541 N N . LEU A 1 440 ? -0.703 1.572 -28.624 1.00 98.19 440 LEU A N 1
ATOM 3542 C CA . LEU A 1 440 ? -0.446 1.877 -27.214 1.00 98.19 440 LEU A CA 1
ATOM 3543 C C . LEU A 1 440 ? 1.054 1.905 -26.929 1.00 98.19 440 LEU A C 1
ATOM 3545 O O . LEU A 1 440 ? 1.533 2.845 -26.296 1.00 98.19 440 LEU A O 1
ATOM 3549 N N . LEU A 1 441 ? 1.776 0.898 -27.430 1.00 98.31 441 LEU A N 1
ATOM 3550 C CA . LEU A 1 441 ? 3.214 0.712 -27.246 1.00 98.31 441 LEU A CA 1
ATOM 3551 C C . LEU A 1 441 ? 3.892 0.519 -28.605 1.00 98.31 441 LEU A C 1
ATOM 3553 O O . LEU A 1 441 ? 3.400 -0.238 -29.445 1.00 98.31 441 LEU A O 1
ATOM 3557 N N . MET A 1 442 ? 5.029 1.180 -28.816 1.00 97.50 442 MET A N 1
ATOM 3558 C CA . MET A 1 442 ? 5.779 1.134 -30.076 1.00 97.50 442 MET A CA 1
ATOM 3559 C C . MET A 1 442 ? 7.276 0.973 -29.826 1.00 97.50 442 MET A C 1
ATOM 3561 O O . MET A 1 442 ? 7.826 1.604 -28.920 1.00 97.50 442 MET A O 1
ATOM 3565 N N . ALA A 1 443 ? 7.951 0.185 -30.660 1.00 96.94 443 ALA A N 1
ATOM 3566 C CA . ALA A 1 443 ? 9.411 0.132 -30.656 1.00 96.94 443 ALA A CA 1
ATOM 3567 C C . ALA A 1 443 ? 10.014 1.480 -31.086 1.00 96.94 443 ALA A C 1
ATOM 3569 O O . ALA A 1 443 ? 9.331 2.346 -31.640 1.00 96.94 443 ALA A O 1
ATOM 3570 N N . SER A 1 444 ? 11.300 1.678 -30.815 1.00 94.94 444 SER A N 1
ATOM 3571 C CA . SER A 1 444 ? 12.002 2.885 -31.232 1.00 94.94 444 SER A CA 1
ATOM 3572 C C . SER A 1 444 ? 12.235 2.945 -32.747 1.00 94.94 444 SER A C 1
ATOM 3574 O O . SER A 1 444 ? 12.097 1.965 -33.479 1.00 94.94 444 SER A O 1
ATOM 3576 N N . ASP A 1 445 ? 12.646 4.121 -33.214 1.00 93.12 445 ASP A N 1
ATOM 3577 C CA . ASP A 1 445 ? 13.127 4.368 -34.573 1.00 93.12 445 ASP A CA 1
ATOM 3578 C C . ASP A 1 445 ? 14.477 3.698 -34.883 1.00 93.12 445 ASP A C 1
ATOM 3580 O O . ASP A 1 445 ? 14.918 3.716 -36.030 1.00 93.12 445 ASP A O 1
ATOM 3584 N N . ASP A 1 446 ? 15.156 3.138 -33.884 1.00 93.62 446 ASP A N 1
ATOM 3585 C CA . ASP A 1 446 ? 16.367 2.331 -34.032 1.00 93.62 446 ASP A CA 1
ATOM 3586 C C . ASP A 1 446 ? 16.067 0.911 -33.542 1.00 93.62 446 ASP A C 1
ATOM 3588 O O . ASP A 1 446 ? 16.531 0.459 -32.491 1.00 93.62 446 ASP A O 1
ATOM 3592 N N . SER A 1 447 ? 15.203 0.252 -34.314 1.00 96.31 447 SER A N 1
ATOM 3593 C CA . SER A 1 447 ? 14.757 -1.117 -34.094 1.00 96.31 447 SER A CA 1
ATOM 3594 C C . SER A 1 447 ? 14.745 -1.924 -35.394 1.00 96.31 447 SER A C 1
ATOM 3596 O O . SER A 1 447 ? 14.695 -1.371 -36.496 1.00 96.31 447 SER A O 1
ATOM 3598 N N . ALA A 1 448 ? 14.736 -3.245 -35.259 1.00 96.50 448 ALA A N 1
ATOM 3599 C CA . ALA A 1 448 ? 14.762 -4.217 -36.338 1.00 96.50 448 ALA A CA 1
ATOM 3600 C C . ALA A 1 448 ? 13.822 -5.395 -36.047 1.00 96.50 448 ALA A C 1
ATOM 3602 O O . ALA A 1 448 ? 13.587 -5.727 -34.886 1.00 96.50 448 ALA A O 1
ATOM 3603 N N . LEU A 1 449 ? 13.311 -6.049 -37.087 1.00 96.19 449 LEU A N 1
ATOM 3604 C CA . LEU A 1 449 ? 12.718 -7.381 -36.982 1.00 96.19 449 LEU A CA 1
ATOM 3605 C C . LEU A 1 449 ? 13.797 -8.452 -37.141 1.00 96.19 449 LEU A C 1
ATOM 3607 O O . LEU A 1 449 ? 14.568 -8.442 -38.100 1.00 96.19 449 LEU A O 1
ATOM 3611 N N . MET A 1 450 ? 13.819 -9.408 -36.220 1.00 95.50 450 MET A N 1
ATOM 3612 C CA . MET A 1 450 ? 14.675 -10.589 -36.278 1.00 95.50 450 MET A CA 1
ATOM 3613 C C . MET A 1 450 ? 13.824 -11.856 -36.346 1.00 95.50 450 MET A C 1
ATOM 3615 O O . MET A 1 450 ? 12.715 -11.870 -35.813 1.00 95.50 450 MET A O 1
ATOM 3619 N N . PRO A 1 451 ? 14.309 -12.935 -36.983 1.00 95.00 451 PRO A N 1
ATOM 3620 C CA . PRO A 1 451 ? 13.605 -14.211 -36.957 1.00 95.00 451 PRO A CA 1
ATOM 3621 C C . PRO A 1 451 ? 13.543 -14.749 -35.523 1.00 95.00 451 PRO A C 1
ATOM 3623 O O . PRO A 1 451 ? 14.546 -14.716 -34.808 1.00 95.00 451 PRO A O 1
ATOM 3626 N N . ILE A 1 452 ? 12.400 -15.309 -35.119 1.00 92.06 452 ILE A N 1
ATOM 3627 C CA . ILE A 1 452 ? 12.174 -15.832 -33.757 1.00 92.06 452 ILE A CA 1
ATOM 3628 C C . ILE A 1 452 ? 13.197 -16.904 -33.339 1.00 92.06 452 ILE A C 1
ATOM 3630 O O . ILE A 1 452 ? 13.472 -17.103 -32.156 1.00 92.06 452 ILE A O 1
ATOM 3634 N N . SER A 1 453 ? 13.854 -17.541 -34.315 1.00 91.12 453 SER A N 1
ATOM 3635 C CA . SER A 1 453 ? 14.931 -18.508 -34.099 1.00 91.12 453 SER A CA 1
ATOM 3636 C C . SER A 1 453 ? 16.095 -17.970 -33.260 1.00 91.12 453 SER A C 1
ATOM 3638 O O . SER A 1 453 ? 16.808 -18.769 -32.660 1.00 91.12 453 SER A O 1
ATOM 3640 N N . VAL A 1 454 ? 16.318 -16.648 -33.204 1.00 91.56 454 VAL A N 1
ATOM 3641 C CA . VAL A 1 454 ? 17.362 -16.077 -32.331 1.00 91.56 454 VAL A CA 1
ATOM 3642 C C . VAL A 1 454 ? 17.078 -16.339 -30.848 1.00 91.56 454 VAL A C 1
ATOM 3644 O O . VAL A 1 454 ? 18.019 -16.550 -30.086 1.00 91.56 454 VAL A O 1
ATOM 3647 N N . VAL A 1 455 ? 15.795 -16.406 -30.471 1.00 89.12 455 VAL A N 1
ATOM 3648 C CA . VAL A 1 455 ? 15.328 -16.723 -29.115 1.00 89.12 455 VAL A CA 1
ATOM 3649 C C . VAL A 1 455 ? 15.288 -18.237 -28.910 1.00 89.12 455 VAL A C 1
ATOM 3651 O O . VAL A 1 455 ? 15.866 -18.742 -27.951 1.00 89.12 455 VAL A O 1
ATOM 3654 N N . TYR A 1 456 ? 14.690 -18.987 -29.846 1.00 85.88 456 TYR A N 1
ATOM 3655 C CA . TYR A 1 456 ? 14.560 -20.451 -29.736 1.00 85.88 456 TYR A CA 1
ATOM 3656 C C . TYR A 1 456 ? 15.908 -21.174 -29.652 1.00 85.88 456 TYR A C 1
ATOM 3658 O O . TYR A 1 456 ? 16.045 -22.157 -28.926 1.00 85.88 456 TYR A O 1
ATOM 3666 N N . ASN A 1 457 ? 16.920 -20.673 -30.364 1.00 86.56 457 ASN A N 1
ATOM 3667 C CA . ASN A 1 457 ? 18.265 -21.243 -30.339 1.00 86.56 457 ASN A CA 1
ATOM 3668 C C . ASN A 1 457 ? 19.088 -20.792 -29.119 1.00 86.56 457 ASN A C 1
ATOM 3670 O O . ASN A 1 457 ? 20.240 -21.205 -28.990 1.00 86.56 457 ASN A O 1
ATOM 3674 N N . GLY A 1 458 ? 18.540 -19.931 -28.250 1.00 83.50 458 GLY A N 1
ATOM 3675 C CA . GLY A 1 458 ? 19.227 -19.420 -27.065 1.00 83.50 458 GLY A CA 1
ATOM 3676 C C . GLY A 1 458 ? 20.521 -18.673 -27.394 1.00 83.50 458 GLY A C 1
ATOM 3677 O O . GLY A 1 458 ? 21.519 -18.836 -26.686 1.00 83.50 458 GLY A O 1
ATOM 3678 N N . LEU A 1 459 ? 20.539 -17.904 -28.491 1.00 87.69 459 LEU A N 1
ATOM 3679 C CA . LEU A 1 459 ? 21.724 -17.138 -28.876 1.00 87.69 459 LEU A CA 1
ATOM 3680 C C . LEU A 1 459 ? 22.064 -16.129 -27.780 1.00 87.69 459 LEU A C 1
ATOM 3682 O O . LEU A 1 459 ? 21.183 -15.493 -27.206 1.00 87.69 459 LEU A O 1
ATOM 3686 N N . ASN A 1 460 ? 23.352 -15.957 -27.486 1.00 85.81 460 ASN A N 1
ATOM 3687 C CA . ASN A 1 460 ? 23.731 -14.998 -26.456 1.00 85.81 460 ASN A CA 1
ATOM 3688 C C . ASN A 1 460 ? 23.528 -13.547 -26.954 1.00 85.81 460 ASN A C 1
ATOM 3690 O O . ASN A 1 460 ? 23.641 -13.284 -28.157 1.00 85.81 460 ASN A O 1
ATOM 3694 N N . PRO A 1 461 ? 23.311 -12.569 -26.055 1.00 89.75 461 PRO A N 1
ATOM 3695 C CA . PRO A 1 461 ? 23.024 -11.185 -26.450 1.00 89.75 461 PRO A CA 1
ATOM 3696 C C . PRO A 1 461 ? 24.096 -10.542 -27.341 1.00 89.75 461 PRO A C 1
ATOM 3698 O O . PRO A 1 461 ? 23.797 -9.710 -28.194 1.00 89.75 461 PRO A O 1
ATOM 3701 N N . ARG A 1 462 ? 25.364 -10.952 -27.199 1.00 84.69 462 ARG A N 1
ATOM 3702 C CA . ARG A 1 462 ? 26.471 -10.466 -28.037 1.00 84.69 462 ARG A CA 1
ATOM 3703 C C . ARG A 1 462 ? 26.343 -10.946 -29.487 1.00 84.69 462 ARG A C 1
ATOM 3705 O O . ARG A 1 462 ? 26.573 -10.159 -30.401 1.00 84.69 462 ARG A O 1
ATOM 3712 N N . GLN A 1 463 ? 25.966 -12.206 -29.697 1.00 85.75 463 GLN A N 1
ATOM 3713 C CA . GLN A 1 463 ? 25.703 -12.767 -31.023 1.00 85.75 463 GLN A CA 1
ATOM 3714 C C . GLN A 1 463 ? 24.482 -12.104 -31.660 1.00 85.75 463 GLN A C 1
ATOM 3716 O O . GLN A 1 463 ? 24.559 -11.674 -32.807 1.00 85.75 463 GLN A O 1
ATOM 3721 N N . ILE A 1 464 ? 23.393 -11.937 -30.905 1.00 90.62 464 ILE A N 1
ATOM 3722 C CA . ILE A 1 464 ? 22.181 -11.260 -31.390 1.00 90.62 464 ILE A CA 1
ATOM 3723 C C . ILE A 1 464 ? 22.506 -9.826 -31.833 1.00 90.62 464 ILE A C 1
ATOM 3725 O O . ILE A 1 464 ? 22.143 -9.423 -32.937 1.00 90.62 464 ILE A O 1
ATOM 3729 N N . LEU A 1 465 ? 23.274 -9.079 -31.029 1.00 90.88 465 LEU A N 1
ATOM 3730 C CA . LEU A 1 465 ? 23.716 -7.724 -31.368 1.00 90.88 465 LEU A CA 1
ATOM 3731 C C . LEU A 1 465 ? 24.530 -7.675 -32.672 1.00 90.88 465 LEU A C 1
ATOM 3733 O O . LEU A 1 465 ? 24.428 -6.704 -33.415 1.00 90.88 465 LEU A O 1
ATOM 3737 N N . SER A 1 466 ? 25.318 -8.712 -32.977 1.00 86.75 466 SER A N 1
ATOM 3738 C CA . SER A 1 466 ? 26.098 -8.776 -34.222 1.00 86.75 466 SER A CA 1
ATOM 3739 C C . SER A 1 466 ? 25.235 -8.961 -35.477 1.00 86.75 466 SER A C 1
ATOM 3741 O O . SER A 1 466 ? 25.633 -8.538 -36.560 1.00 86.75 466 SER A O 1
ATOM 3743 N N . PHE A 1 467 ? 24.038 -9.540 -35.328 1.00 89.75 467 PHE A N 1
ATOM 3744 C CA . PHE A 1 467 ? 23.062 -9.702 -36.408 1.00 89.75 467 PHE A CA 1
ATOM 3745 C C . PHE A 1 467 ? 22.105 -8.510 -36.537 1.00 89.75 467 PHE A C 1
ATOM 3747 O O . PHE A 1 467 ? 21.309 -8.465 -37.474 1.00 89.75 467 PHE A O 1
ATOM 3754 N N . TYR A 1 468 ? 22.172 -7.540 -35.620 1.00 93.56 468 TYR A N 1
ATOM 3755 C CA . TYR A 1 468 ? 21.303 -6.370 -35.634 1.00 93.56 468 TYR A CA 1
ATOM 3756 C C . TYR A 1 468 ? 21.548 -5.487 -36.857 1.00 93.56 468 TYR A C 1
ATOM 3758 O O . TYR A 1 468 ? 22.643 -4.965 -37.074 1.00 93.56 468 TYR A O 1
ATOM 3766 N N . GLN A 1 469 ? 20.481 -5.279 -37.626 1.00 92.12 469 GLN A N 1
ATOM 3767 C CA . GLN A 1 469 ? 20.434 -4.340 -38.737 1.00 92.12 469 GLN A CA 1
ATOM 3768 C C . GLN A 1 469 ? 19.121 -3.577 -38.667 1.00 92.12 469 GLN A C 1
ATOM 3770 O O . GLN A 1 469 ? 18.057 -4.158 -38.855 1.00 92.12 469 GLN A O 1
ATOM 3775 N N . LYS A 1 470 ? 19.207 -2.275 -38.384 1.00 93.69 470 LYS A N 1
ATOM 3776 C CA . LYS A 1 470 ? 18.047 -1.383 -38.337 1.00 93.69 470 LYS A CA 1
ATOM 3777 C C . LYS A 1 470 ? 17.222 -1.493 -39.626 1.00 93.69 470 LYS A C 1
ATOM 3779 O O . LYS A 1 470 ? 17.781 -1.415 -40.720 1.00 93.69 470 LYS A O 1
ATOM 3784 N N . ASP A 1 471 ? 15.901 -1.562 -39.479 1.00 93.12 471 ASP A N 1
ATOM 3785 C CA . ASP A 1 471 ? 14.947 -1.447 -40.585 1.00 93.12 471 ASP A CA 1
ATOM 3786 C C . ASP A 1 471 ? 14.038 -0.206 -40.421 1.00 93.12 471 ASP A C 1
ATOM 3788 O O . ASP A 1 471 ? 14.065 0.467 -39.388 1.00 93.12 471 ASP A O 1
ATOM 3792 N N . GLU A 1 472 ? 13.261 0.134 -41.455 1.00 92.81 472 GLU A N 1
ATOM 3793 C CA . GLU A 1 472 ? 12.394 1.328 -41.473 1.00 92.81 472 GLU A CA 1
ATOM 3794 C C . GLU A 1 472 ? 10.934 1.050 -41.066 1.00 92.81 472 GLU A C 1
ATOM 3796 O O . GLU A 1 472 ? 10.103 1.959 -41.060 1.00 92.81 472 GLU A O 1
ATOM 3801 N N . ASN A 1 473 ? 10.594 -0.191 -40.710 1.00 91.44 473 ASN A N 1
ATOM 3802 C CA . ASN A 1 473 ? 9.226 -0.565 -40.371 1.00 91.44 473 ASN A CA 1
ATOM 3803 C C . ASN 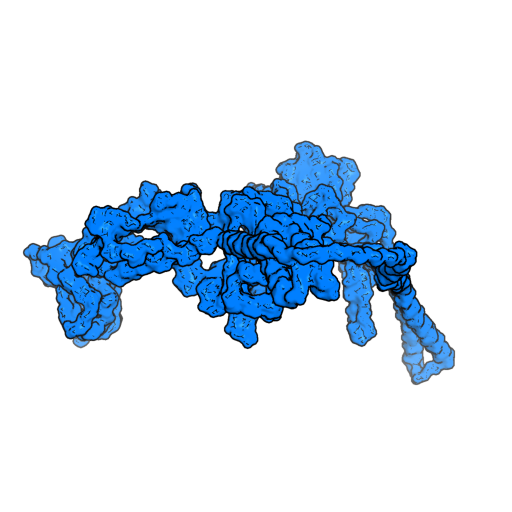A 1 473 ? 8.838 -0.036 -38.987 1.00 91.44 473 ASN A C 1
ATOM 3805 O O . ASN A 1 473 ? 9.582 -0.168 -38.009 1.00 91.44 473 ASN A O 1
ATOM 3809 N N . VAL A 1 474 ? 7.620 0.492 -38.878 1.00 93.94 474 VAL A N 1
ATOM 3810 C CA . VAL A 1 474 ? 7.007 0.797 -37.582 1.00 93.94 474 VAL A CA 1
ATOM 3811 C C . VAL A 1 474 ? 6.569 -0.513 -36.933 1.00 93.94 474 VAL A C 1
ATOM 3813 O O . VAL A 1 474 ? 5.888 -1.318 -37.564 1.00 93.94 474 VAL A O 1
ATOM 3816 N N . LYS A 1 475 ? 6.947 -0.726 -35.669 1.00 97.00 475 LYS A N 1
ATOM 3817 C CA . LYS A 1 475 ? 6.603 -1.936 -34.910 1.00 97.00 475 LYS A CA 1
ATOM 3818 C C . LYS A 1 475 ? 5.705 -1.567 -33.736 1.00 97.00 475 LYS A C 1
ATOM 3820 O O . LYS A 1 475 ? 6.165 -0.948 -32.772 1.00 97.00 475 LYS A O 1
ATOM 3825 N N . PHE A 1 476 ? 4.428 -1.933 -33.820 1.00 97.88 476 PHE A N 1
ATOM 3826 C CA . PHE A 1 476 ? 3.497 -1.809 -32.702 1.00 97.88 476 PHE A CA 1
ATOM 3827 C C . PHE A 1 476 ? 3.581 -3.062 -31.829 1.00 97.88 476 PHE A C 1
ATOM 3829 O O . PHE A 1 476 ? 3.412 -4.179 -32.314 1.00 97.88 476 PHE A O 1
ATOM 3836 N N . LEU A 1 477 ? 3.857 -2.856 -30.544 1.00 97.88 477 LEU A N 1
ATOM 3837 C CA . LEU A 1 477 ? 4.019 -3.917 -29.545 1.00 97.88 477 LEU A CA 1
ATOM 3838 C C . LEU A 1 477 ? 2.718 -4.167 -28.775 1.00 97.88 477 LEU A C 1
ATOM 3840 O O . LEU A 1 477 ? 2.490 -5.261 -28.272 1.00 97.88 477 LEU A O 1
ATOM 3844 N N . ALA A 1 478 ? 1.860 -3.148 -28.681 1.00 98.44 478 ALA A N 1
ATOM 3845 C CA . ALA A 1 478 ? 0.514 -3.271 -28.142 1.00 98.44 478 ALA A CA 1
ATOM 3846 C C . ALA A 1 478 ? -0.421 -2.228 -28.759 1.00 98.44 478 ALA A C 1
ATOM 3848 O O . ALA A 1 478 ? 0.012 -1.127 -29.119 1.00 98.44 478 ALA A O 1
ATOM 3849 N N . ALA A 1 479 ? -1.710 -2.549 -28.835 1.00 98.38 479 ALA A N 1
ATOM 3850 C CA . ALA A 1 479 ? -2.735 -1.676 -29.389 1.00 98.38 479 ALA A CA 1
ATOM 3851 C C . ALA A 1 479 ? -4.090 -1.872 -28.703 1.00 98.38 479 ALA A C 1
ATOM 3853 O O . ALA A 1 479 ? -4.407 -2.951 -28.206 1.00 98.38 479 ALA A O 1
ATOM 3854 N N . TYR A 1 480 ? -4.898 -0.817 -28.719 1.00 98.12 480 TYR A N 1
ATOM 3855 C CA . TYR A 1 480 ? -6.328 -0.880 -28.454 1.00 98.12 480 TYR A CA 1
ATOM 3856 C C . TYR A 1 480 ? -7.075 -0.928 -29.788 1.00 98.12 480 TYR A C 1
ATOM 3858 O O . TYR A 1 480 ? -6.824 -0.116 -30.683 1.00 98.12 480 TYR A O 1
ATOM 3866 N N . ILE A 1 481 ? -7.979 -1.890 -29.916 1.00 97.38 481 ILE A N 1
ATOM 3867 C CA . ILE A 1 481 ? -8.748 -2.189 -31.113 1.00 97.38 481 ILE A CA 1
ATOM 3868 C C . ILE A 1 481 ? -10.230 -2.131 -30.759 1.00 97.38 481 ILE A C 1
ATOM 3870 O O . ILE A 1 481 ? -10.695 -2.830 -29.860 1.00 97.38 481 ILE A O 1
ATOM 3874 N N . HIS A 1 482 ? -10.969 -1.314 -31.504 1.00 96.00 482 HIS A N 1
ATOM 3875 C CA . HIS A 1 482 ? -12.418 -1.201 -31.382 1.00 96.00 482 HIS A CA 1
ATOM 3876 C C . HIS A 1 482 ? -13.099 -1.596 -32.694 1.00 96.00 482 HIS A C 1
ATOM 3878 O O . HIS A 1 482 ? -12.787 -1.035 -33.751 1.00 96.00 482 HIS A O 1
ATOM 3884 N N . GLY A 1 483 ? -14.038 -2.541 -32.634 1.00 93.75 483 GLY A N 1
ATOM 3885 C CA . GLY A 1 483 ? -14.820 -2.979 -33.793 1.00 93.75 483 GLY A CA 1
ATOM 3886 C C . GLY A 1 483 ? -15.817 -1.908 -34.246 1.00 93.75 483 GLY A C 1
ATOM 3887 O O . GLY A 1 483 ? -16.718 -1.545 -33.495 1.00 93.75 483 GLY A O 1
ATOM 3888 N N . ARG A 1 484 ? -15.693 -1.402 -35.482 1.00 89.31 484 ARG A N 1
ATOM 3889 C CA . ARG A 1 484 ? -16.612 -0.377 -36.024 1.00 89.31 484 ARG A CA 1
ATOM 3890 C C . ARG A 1 484 ? -17.938 -0.953 -36.503 1.00 89.31 484 ARG A C 1
ATOM 3892 O O . ARG A 1 484 ? -18.905 -0.209 -36.654 1.00 89.31 484 ARG A O 1
ATOM 3899 N N . ASN A 1 485 ? -17.980 -2.251 -36.783 1.00 86.38 485 ASN A N 1
ATOM 3900 C CA . ASN A 1 485 ? -19.168 -2.904 -37.301 1.00 86.38 485 ASN A CA 1
ATOM 3901 C C . ASN A 1 485 ? -20.235 -3.013 -36.196 1.00 86.38 485 ASN A C 1
ATOM 3903 O O . ASN A 1 485 ? -19.996 -3.698 -35.205 1.00 86.38 485 ASN A O 1
ATOM 3907 N N . PRO A 1 486 ? -21.434 -2.421 -36.351 1.00 82.12 486 PRO A N 1
ATOM 3908 C CA . PRO A 1 486 ? -22.490 -2.504 -35.338 1.00 82.12 486 PRO A CA 1
ATOM 3909 C C . PRO A 1 486 ? -22.948 -3.931 -35.012 1.00 82.12 486 PRO A C 1
ATOM 3911 O O . PRO A 1 486 ? -23.501 -4.161 -33.944 1.00 82.12 486 PRO A O 1
ATOM 3914 N N . LYS A 1 487 ? -22.734 -4.889 -35.923 1.00 80.00 487 LYS A N 1
ATOM 3915 C CA . LYS A 1 487 ? -23.049 -6.314 -35.724 1.00 80.00 487 LYS A CA 1
ATOM 3916 C C . LYS A 1 487 ? -21.895 -7.108 -35.100 1.00 80.00 487 LYS A C 1
ATOM 3918 O O . LYS A 1 487 ? -22.050 -8.297 -34.850 1.00 80.00 487 LYS A O 1
ATOM 3923 N N . ASN A 1 488 ? -20.737 -6.478 -34.918 1.00 81.88 488 ASN A N 1
ATOM 3924 C CA . ASN A 1 488 ? -19.540 -7.069 -34.331 1.00 81.88 488 ASN A CA 1
ATOM 3925 C C . ASN A 1 488 ? -18.744 -5.987 -33.584 1.00 81.88 488 ASN A C 1
ATOM 3927 O O . ASN A 1 488 ? -17.623 -5.640 -33.965 1.00 81.88 488 ASN A O 1
ATOM 3931 N N . GLN A 1 489 ? -19.370 -5.393 -32.567 1.00 88.31 489 GLN A N 1
ATOM 3932 C CA . GLN A 1 489 ? -18.709 -4.416 -31.708 1.00 88.31 489 GLN A CA 1
ATOM 3933 C C . GLN A 1 489 ? -17.980 -5.153 -30.592 1.00 88.31 489 GLN A C 1
ATOM 3935 O O . GLN A 1 489 ? -18.574 -5.990 -29.928 1.00 88.31 489 GLN A O 1
ATOM 3940 N N . PHE A 1 490 ? -16.721 -4.806 -30.357 1.00 94.12 490 PHE A N 1
ATOM 3941 C CA . PHE A 1 490 ? -15.898 -5.347 -29.278 1.00 94.12 490 PHE A CA 1
ATOM 3942 C C . PHE A 1 490 ? -14.840 -4.321 -28.878 1.00 94.12 490 PHE A C 1
ATOM 3944 O O . PHE A 1 490 ? -14.491 -3.450 -29.682 1.00 94.12 490 PHE A O 1
ATOM 3951 N N . ASP A 1 491 ? -14.315 -4.456 -27.660 1.00 96.69 491 ASP A N 1
ATOM 3952 C CA . ASP A 1 491 ? -13.114 -3.747 -27.223 1.00 96.69 491 ASP A CA 1
ATOM 3953 C C . ASP A 1 491 ? -12.020 -4.754 -26.892 1.00 96.69 491 ASP A C 1
ATOM 3955 O O . ASP A 1 491 ? -12.185 -5.609 -26.021 1.00 96.69 491 ASP A O 1
ATOM 3959 N N . LEU A 1 492 ? -10.894 -4.622 -27.584 1.00 97.75 492 LEU A N 1
ATOM 3960 C CA . LEU A 1 492 ? -9.742 -5.495 -27.446 1.00 97.75 492 LEU A CA 1
ATOM 3961 C C . LEU A 1 492 ? -8.501 -4.653 -27.160 1.00 97.75 492 LEU A C 1
ATOM 3963 O O . LEU A 1 492 ? -8.151 -3.771 -27.936 1.00 97.75 492 LEU A O 1
ATOM 3967 N N . ILE A 1 493 ? -7.798 -4.947 -26.076 1.00 98.56 493 ILE A N 1
ATOM 3968 C CA . ILE A 1 493 ? -6.416 -4.510 -25.885 1.00 98.56 493 ILE A CA 1
ATOM 3969 C C . ILE A 1 493 ? -5.539 -5.724 -26.139 1.00 98.56 493 ILE A C 1
ATOM 3971 O O . ILE A 1 493 ? -5.730 -6.757 -25.507 1.00 98.56 493 ILE A O 1
ATOM 3975 N N . VAL A 1 494 ? -4.592 -5.609 -27.063 1.00 98.31 494 VAL A N 1
ATOM 3976 C CA . VAL A 1 494 ? -3.690 -6.700 -27.437 1.00 98.31 494 VAL A CA 1
ATOM 3977 C C . VAL A 1 494 ? -2.237 -6.277 -27.241 1.00 98.31 494 VAL A C 1
ATOM 3979 O O . VAL A 1 494 ? -1.875 -5.160 -27.610 1.00 98.31 494 VAL A O 1
ATOM 3982 N N . ALA A 1 495 ? -1.413 -7.152 -26.663 1.00 98.06 495 ALA A N 1
ATOM 3983 C CA . ALA A 1 495 ? 0.029 -6.968 -26.501 1.00 98.06 495 ALA A CA 1
ATOM 3984 C C . ALA A 1 495 ? 0.789 -8.213 -26.979 1.00 98.06 495 ALA A C 1
ATOM 3986 O O . ALA A 1 495 ? 0.354 -9.335 -26.735 1.00 98.06 495 ALA A O 1
ATOM 3987 N N . GLY A 1 496 ? 1.897 -8.002 -27.691 1.00 96.12 496 GLY A N 1
ATOM 3988 C CA . GLY A 1 496 ? 2.682 -9.043 -28.362 1.00 96.12 496 GLY A CA 1
ATOM 3989 C C . GLY A 1 496 ? 3.827 -9.599 -27.519 1.00 96.12 496 GLY A C 1
ATOM 3990 O O . GLY A 1 496 ? 4.866 -9.930 -28.075 1.00 96.12 496 GLY A O 1
ATOM 3991 N N . ASP A 1 497 ? 3.667 -9.619 -26.202 1.00 94.75 497 ASP A N 1
ATOM 3992 C CA . ASP A 1 497 ? 4.607 -10.205 -25.246 1.00 94.75 497 ASP A CA 1
ATOM 3993 C C . ASP A 1 497 ? 3.792 -10.715 -24.042 1.00 94.75 497 ASP A C 1
ATOM 3995 O O . ASP A 1 497 ? 2.820 -10.066 -23.637 1.00 94.75 497 ASP A O 1
ATOM 3999 N N . THR A 1 498 ? 4.146 -11.868 -23.475 1.00 93.88 498 THR A N 1
ATOM 4000 C CA . THR A 1 498 ? 3.590 -12.354 -22.200 1.00 93.88 498 THR A CA 1
ATOM 4001 C C . THR A 1 498 ? 4.614 -12.337 -21.074 1.00 93.88 498 THR A C 1
ATOM 4003 O O . THR A 1 498 ? 4.229 -12.224 -19.911 1.00 93.88 498 THR A O 1
ATOM 4006 N N . ASP A 1 499 ? 5.908 -12.360 -21.384 1.00 91.00 499 ASP A N 1
ATOM 4007 C CA . ASP A 1 499 ? 6.999 -12.345 -20.414 1.00 91.00 499 ASP A CA 1
ATOM 4008 C C . ASP A 1 499 ? 7.004 -11.068 -19.572 1.00 91.00 499 ASP A C 1
ATOM 4010 O O . ASP A 1 499 ? 7.369 -11.090 -18.396 1.00 91.00 499 ASP A O 1
ATOM 4014 N N . PHE A 1 500 ? 6.495 -9.957 -20.104 1.00 91.44 500 PHE A N 1
ATOM 4015 C CA . PHE A 1 500 ? 6.409 -8.707 -19.354 1.00 91.44 500 PHE A CA 1
ATOM 4016 C C . PHE A 1 500 ? 5.517 -8.788 -18.089 1.00 91.44 500 PHE A C 1
ATOM 4018 O O . PHE A 1 500 ? 5.619 -7.907 -17.230 1.00 91.44 500 PHE A O 1
ATOM 4025 N N . ILE A 1 501 ? 4.671 -9.818 -17.927 1.00 93.38 501 ILE A N 1
ATOM 4026 C CA . ILE A 1 501 ? 3.874 -10.040 -16.700 1.00 93.38 501 ILE A CA 1
ATOM 4027 C C . ILE A 1 501 ? 4.562 -10.970 -15.689 1.00 93.38 501 ILE A C 1
ATOM 4029 O O . ILE A 1 501 ? 4.088 -11.098 -14.557 1.00 93.38 501 ILE A O 1
ATOM 4033 N N . TYR A 1 502 ? 5.668 -11.612 -16.071 1.00 90.44 502 TYR A N 1
ATOM 4034 C CA . TYR A 1 502 ? 6.402 -12.525 -15.205 1.00 90.44 502 TYR A CA 1
ATOM 4035 C C . TYR A 1 502 ? 7.259 -11.762 -14.181 1.00 90.44 502 TYR A C 1
ATOM 4037 O O . TYR A 1 502 ? 7.999 -10.836 -14.520 1.00 90.44 502 TYR A O 1
ATOM 4045 N N . ASP A 1 503 ? 7.143 -12.160 -12.909 1.00 91.06 503 ASP A N 1
ATOM 4046 C CA . ASP A 1 503 ? 7.623 -11.437 -11.723 1.00 91.06 503 ASP A CA 1
ATOM 4047 C C . ASP A 1 503 ? 9.042 -10.857 -11.864 1.00 91.06 503 ASP A C 1
ATOM 4049 O O . ASP A 1 503 ? 9.261 -9.693 -11.526 1.00 91.06 503 ASP A O 1
ATOM 4053 N N . SER A 1 504 ? 10.002 -11.633 -12.386 1.00 88.19 504 SER A N 1
ATOM 4054 C CA . SER A 1 504 ? 11.412 -11.218 -12.460 1.00 88.19 504 SER A CA 1
ATOM 4055 C C . SER A 1 504 ? 11.705 -10.137 -13.500 1.00 88.19 504 SER A C 1
ATOM 4057 O O . SER A 1 504 ? 12.761 -9.511 -13.435 1.00 88.19 504 SER A O 1
ATOM 4059 N N . PHE A 1 505 ? 10.817 -9.925 -14.475 1.00 88.94 505 PHE A N 1
ATOM 4060 C CA . PHE A 1 505 ? 11.021 -8.904 -15.505 1.00 88.94 505 PHE A CA 1
ATOM 4061 C C . PHE A 1 505 ? 10.549 -7.524 -15.063 1.00 88.94 505 PHE A C 1
ATOM 4063 O O . PHE A 1 505 ? 11.107 -6.523 -15.510 1.00 88.94 505 PHE A O 1
ATOM 4070 N N . TRP A 1 506 ? 9.549 -7.449 -14.180 1.00 92.25 506 TRP A N 1
ATOM 4071 C CA . TRP A 1 506 ? 8.943 -6.171 -13.808 1.00 92.25 506 TRP A CA 1
ATOM 4072 C C . TRP A 1 506 ? 9.133 -5.759 -12.349 1.00 92.25 506 TRP A C 1
ATOM 4074 O O . TRP A 1 506 ? 8.883 -4.600 -12.001 1.00 92.25 506 TRP A O 1
ATOM 4084 N N . GLY A 1 507 ? 9.631 -6.650 -11.496 1.00 91.94 507 GLY A N 1
ATOM 4085 C CA . GLY A 1 507 ? 9.967 -6.305 -10.126 1.00 91.94 507 GLY A CA 1
ATOM 4086 C C . GLY A 1 507 ? 10.824 -7.346 -9.428 1.00 91.94 507 GLY A C 1
ATOM 4087 O O . GLY A 1 507 ? 11.451 -8.203 -10.044 1.00 91.94 507 GLY A O 1
ATOM 4088 N N . SER A 1 508 ? 10.906 -7.211 -8.112 1.00 91.19 508 SER A N 1
ATOM 4089 C CA . SER A 1 508 ? 11.729 -8.068 -7.269 1.00 91.19 508 SER A CA 1
ATOM 4090 C C . SER A 1 508 ? 11.000 -8.374 -5.967 1.00 91.19 508 SER A C 1
ATOM 4092 O O . SER A 1 508 ? 10.375 -7.490 -5.377 1.00 91.19 508 SER A O 1
ATOM 4094 N N . LYS A 1 509 ? 11.084 -9.631 -5.521 1.00 89.19 509 LYS A N 1
ATOM 4095 C CA . LYS A 1 509 ? 10.598 -10.060 -4.206 1.00 89.19 509 LYS A CA 1
ATOM 4096 C C . LYS A 1 509 ? 11.664 -9.736 -3.165 1.00 89.19 509 LYS A C 1
ATOM 4098 O O . LYS A 1 509 ? 12.806 -10.172 -3.287 1.00 89.19 509 LYS A O 1
ATOM 4103 N N . GLN A 1 510 ? 11.284 -8.953 -2.165 1.00 85.62 510 GLN A N 1
ATOM 4104 C CA . GLN A 1 510 ? 12.106 -8.659 -1.000 1.00 85.62 510 GLN A CA 1
ATOM 4105 C C . GLN A 1 510 ? 11.596 -9.499 0.165 1.00 85.62 510 GLN A C 1
ATOM 4107 O O . GLN A 1 510 ? 10.402 -9.486 0.464 1.00 85.62 510 GLN A O 1
ATOM 4112 N N . ASN A 1 511 ? 12.498 -10.232 0.813 1.00 82.31 511 ASN A N 1
ATOM 4113 C CA . ASN A 1 511 ? 12.155 -11.017 1.993 1.00 82.31 511 ASN A CA 1
ATOM 4114 C C . ASN A 1 511 ? 12.268 -10.130 3.231 1.00 82.31 511 ASN A C 1
ATOM 4116 O O . ASN A 1 511 ? 13.290 -9.474 3.446 1.00 82.31 511 ASN A O 1
ATOM 4120 N N . PHE A 1 512 ? 11.229 -10.141 4.053 1.00 76.94 512 PHE A N 1
ATOM 4121 C CA . PHE A 1 512 ? 11.198 -9.485 5.345 1.00 76.94 512 PHE A CA 1
ATOM 4122 C C . PHE A 1 512 ? 10.620 -10.451 6.379 1.00 76.94 512 PHE A C 1
ATOM 4124 O O . PHE A 1 512 ? 9.417 -10.704 6.430 1.00 76.94 512 PHE A O 1
ATOM 4131 N N . LEU A 1 513 ? 11.515 -10.986 7.214 1.00 79.25 513 LEU A N 1
ATOM 4132 C CA . LEU A 1 513 ? 11.220 -12.071 8.152 1.00 79.25 513 LEU A CA 1
ATOM 4133 C C . LEU A 1 513 ? 10.710 -13.313 7.410 1.00 79.25 513 LEU A C 1
ATOM 4135 O O . LEU A 1 513 ? 11.409 -13.815 6.533 1.00 79.25 513 LEU A O 1
ATOM 4139 N N . GLU A 1 514 ? 9.534 -13.811 7.778 1.00 74.38 514 GLU A N 1
ATOM 4140 C CA . GLU A 1 514 ? 8.888 -14.979 7.169 1.00 74.38 514 GLU A CA 1
ATOM 4141 C C . GLU A 1 514 ? 8.033 -14.611 5.946 1.00 74.38 514 GLU A C 1
ATOM 4143 O O . GLU A 1 514 ? 7.615 -15.490 5.198 1.00 74.38 514 GLU A O 1
ATOM 4148 N N . GLU A 1 515 ? 7.821 -13.315 5.709 1.00 71.44 515 GLU A N 1
ATOM 4149 C CA . GLU A 1 515 ? 6.995 -12.798 4.623 1.00 71.44 515 GLU A CA 1
ATOM 4150 C C . GLU A 1 515 ? 7.858 -12.241 3.487 1.00 71.44 515 GLU A C 1
ATOM 4152 O O . GLU A 1 515 ? 9.005 -11.821 3.669 1.00 71.44 515 GLU A O 1
ATOM 4157 N N . SER A 1 516 ? 7.295 -12.202 2.282 1.00 78.00 516 SER A N 1
ATOM 4158 C CA . SER A 1 516 ? 7.926 -11.538 1.140 1.00 78.00 516 SER A CA 1
ATOM 4159 C C . SER A 1 516 ? 6.976 -10.509 0.551 1.00 78.00 516 SER A C 1
ATOM 4161 O O . SER A 1 516 ? 5.788 -10.775 0.384 1.00 78.00 516 SER A O 1
ATOM 4163 N N . TYR A 1 517 ? 7.495 -9.329 0.222 1.00 84.19 517 TYR A N 1
ATOM 4164 C CA . TYR A 1 517 ? 6.728 -8.295 -0.462 1.00 84.19 517 TYR A CA 1
ATOM 4165 C C . TYR A 1 517 ? 7.342 -7.987 -1.822 1.00 84.19 517 TYR A C 1
ATOM 4167 O O . TYR A 1 517 ? 8.553 -8.080 -2.037 1.00 84.19 517 TYR A O 1
ATOM 4175 N N . PHE A 1 518 ? 6.485 -7.617 -2.768 1.00 89.00 518 PHE A N 1
ATOM 4176 C CA . PHE A 1 518 ? 6.903 -7.334 -4.130 1.00 89.00 518 PHE A CA 1
ATOM 4177 C C . PHE A 1 518 ? 7.194 -5.844 -4.322 1.00 89.00 518 PHE A C 1
ATOM 4179 O O . PHE A 1 518 ? 6.353 -4.992 -4.019 1.00 89.00 518 PHE A O 1
ATOM 4186 N N . VAL A 1 519 ? 8.364 -5.519 -4.871 1.00 90.94 519 VAL A N 1
ATOM 4187 C CA . VAL A 1 519 ? 8.760 -4.155 -5.243 1.00 90.94 519 VAL A CA 1
ATOM 4188 C C . VAL A 1 519 ? 8.752 -4.034 -6.769 1.00 90.94 519 VAL A C 1
ATOM 4190 O O . VAL A 1 519 ? 9.609 -4.627 -7.429 1.00 90.94 519 VAL A O 1
ATOM 4193 N N . PRO A 1 520 ? 7.811 -3.269 -7.354 1.00 91.56 520 PRO A N 1
ATOM 4194 C CA . PRO A 1 520 ? 7.810 -2.988 -8.784 1.00 91.56 520 PRO A CA 1
ATOM 4195 C C . PRO A 1 520 ? 9.029 -2.145 -9.173 1.00 91.56 520 PRO A C 1
ATOM 4197 O O . PRO A 1 520 ? 9.275 -1.089 -8.591 1.00 91.56 520 PRO A O 1
ATOM 4200 N N . LEU A 1 521 ? 9.769 -2.594 -10.185 1.00 91.06 521 LEU A N 1
ATOM 4201 C CA . LEU A 1 521 ? 10.858 -1.837 -10.813 1.00 91.06 521 LEU A CA 1
ATOM 4202 C C . LEU A 1 521 ? 10.381 -1.119 -12.084 1.00 91.06 521 LEU A C 1
ATOM 4204 O O . LEU A 1 521 ? 10.907 -0.063 -12.439 1.00 91.06 521 LEU A O 1
ATOM 4208 N N . PHE A 1 522 ? 9.365 -1.678 -12.745 1.00 92.94 522 PHE A N 1
ATOM 4209 C CA . PHE A 1 522 ? 8.763 -1.174 -13.976 1.00 92.94 522 PHE A CA 1
ATOM 4210 C C . PHE A 1 522 ? 7.231 -1.119 -13.853 1.00 92.94 522 PHE A C 1
ATOM 4212 O O . PHE A 1 522 ? 6.640 -1.750 -12.977 1.00 92.94 522 PHE A O 1
ATOM 4219 N N . ASN A 1 523 ? 6.566 -0.371 -14.738 1.00 93.88 523 ASN A N 1
ATOM 4220 C CA . ASN A 1 523 ? 5.118 -0.133 -14.697 1.00 93.88 523 ASN A CA 1
ATOM 4221 C C . ASN A 1 523 ? 4.294 -1.225 -15.406 1.00 93.88 523 ASN A C 1
ATOM 4223 O O . ASN A 1 523 ? 3.179 -0.968 -15.856 1.00 93.88 523 ASN A O 1
ATOM 4227 N N . ASN A 1 524 ? 4.829 -2.439 -15.535 1.00 95.50 524 ASN A N 1
ATOM 4228 C CA . ASN A 1 524 ? 4.185 -3.534 -16.264 1.00 95.50 524 ASN A CA 1
ATOM 4229 C C . ASN A 1 524 ? 2.839 -3.918 -15.643 1.00 95.50 524 ASN A C 1
ATOM 4231 O O . ASN A 1 524 ? 1.842 -4.033 -16.353 1.00 95.50 524 ASN A O 1
ATOM 4235 N N . ALA A 1 525 ? 2.781 -4.022 -14.312 1.00 94.69 525 ALA A N 1
ATOM 4236 C CA . ALA A 1 525 ? 1.519 -4.253 -13.619 1.00 94.69 525 ALA A CA 1
ATOM 4237 C C . ALA A 1 525 ? 0.541 -3.082 -13.762 1.00 94.69 525 ALA A C 1
ATOM 4239 O O . ALA A 1 525 ? -0.653 -3.310 -13.933 1.00 94.69 525 ALA A O 1
ATOM 4240 N N . ASP A 1 526 ? 1.038 -1.842 -13.745 1.00 95.19 526 ASP A N 1
ATOM 4241 C CA . ASP A 1 526 ? 0.193 -0.664 -13.949 1.00 95.19 526 ASP A CA 1
ATOM 4242 C C . ASP A 1 526 ? -0.424 -0.663 -15.355 1.00 95.19 526 ASP A C 1
ATOM 4244 O O . ASP A 1 526 ? -1.593 -0.327 -15.487 1.00 95.19 526 ASP A O 1
ATOM 4248 N N . PHE A 1 527 ? 0.306 -1.093 -16.394 1.00 96.88 527 PHE A N 1
ATOM 4249 C CA . PHE A 1 527 ? -0.243 -1.237 -17.749 1.00 96.88 527 PHE A CA 1
ATOM 4250 C C . PHE A 1 527 ? -1.404 -2.237 -17.795 1.00 96.88 527 PHE A C 1
ATOM 4252 O O . PHE A 1 527 ? -2.452 -1.918 -18.354 1.00 96.88 527 PHE A O 1
ATOM 4259 N N . ILE A 1 528 ? -1.247 -3.413 -17.177 1.00 97.38 528 ILE A N 1
ATOM 4260 C CA . ILE A 1 528 ? -2.303 -4.437 -17.118 1.00 97.38 528 ILE A CA 1
ATOM 4261 C C . ILE A 1 528 ? -3.523 -3.924 -16.350 1.00 97.38 528 ILE A C 1
ATOM 4263 O O . ILE A 1 528 ? -4.643 -4.009 -16.849 1.00 97.38 528 ILE A O 1
ATOM 4267 N N . LEU A 1 529 ? -3.320 -3.352 -15.160 1.00 96.56 529 LEU A N 1
ATOM 4268 C CA . LEU A 1 529 ? -4.415 -2.810 -14.354 1.00 96.56 529 LEU A CA 1
ATOM 4269 C C . LEU A 1 529 ? -5.109 -1.643 -15.064 1.00 96.56 529 LEU A C 1
ATOM 4271 O O . LEU A 1 529 ? -6.333 -1.570 -15.065 1.00 96.56 529 LEU A O 1
ATOM 4275 N N . ASN A 1 530 ? -4.353 -0.770 -15.735 1.00 96.69 530 ASN A N 1
ATOM 4276 C CA . ASN A 1 530 ? -4.924 0.318 -16.520 1.00 96.69 530 ASN A CA 1
ATOM 4277 C C . ASN A 1 530 ? -5.702 -0.186 -17.739 1.00 96.69 530 ASN A C 1
ATOM 4279 O O . ASN A 1 530 ? -6.722 0.396 -18.095 1.00 96.69 530 ASN A O 1
ATOM 4283 N N . ALA A 1 531 ? -5.241 -1.257 -18.388 1.00 97.38 531 ALA A N 1
ATOM 4284 C CA . ALA A 1 531 ? -5.965 -1.888 -19.482 1.00 97.38 531 ALA A CA 1
ATOM 4285 C C . ALA A 1 531 ? -7.298 -2.481 -18.997 1.00 97.38 531 ALA A C 1
ATOM 4287 O O . ALA A 1 531 ? -8.329 -2.244 -19.625 1.00 97.38 531 ALA A O 1
ATOM 4288 N N . LEU A 1 532 ? -7.294 -3.190 -17.863 1.00 97.44 532 LEU A N 1
ATOM 4289 C CA . LEU A 1 532 ? -8.503 -3.760 -17.262 1.00 97.44 532 LEU A CA 1
ATOM 4290 C C . LEU A 1 532 ? -9.490 -2.676 -16.816 1.00 97.44 532 LEU A C 1
ATOM 4292 O O . LEU A 1 532 ? -10.651 -2.740 -17.203 1.00 97.44 532 LEU A O 1
ATOM 4296 N N . ASP A 1 533 ? -9.034 -1.653 -16.092 1.00 95.50 533 ASP A N 1
ATOM 4297 C CA . ASP A 1 533 ? -9.874 -0.534 -15.646 1.00 95.50 533 ASP A CA 1
ATOM 4298 C C . ASP A 1 533 ? -10.472 0.226 -16.839 1.00 95.50 533 ASP A C 1
ATOM 4300 O O . ASP A 1 533 ? -11.678 0.480 -16.887 1.00 95.50 533 ASP A O 1
ATOM 4304 N N . PHE A 1 534 ? -9.664 0.502 -17.869 1.00 96.50 534 PHE A N 1
ATOM 4305 C CA . PHE A 1 534 ? -10.144 1.133 -19.097 1.00 96.50 534 PHE A CA 1
ATOM 4306 C C . PHE A 1 534 ? -11.237 0.299 -19.780 1.00 96.50 534 PHE A C 1
ATOM 4308 O O . PHE A 1 534 ? -12.284 0.838 -20.139 1.00 96.50 534 PHE A O 1
ATOM 4315 N N . LEU A 1 535 ? -11.028 -1.015 -19.916 1.00 96.88 535 LEU A N 1
ATOM 4316 C CA . LEU A 1 535 ? -12.008 -1.948 -20.483 1.00 96.88 535 LEU A CA 1
ATOM 4317 C C . LEU A 1 535 ? -13.268 -2.078 -19.615 1.00 96.88 535 LEU A C 1
ATOM 4319 O O . LEU A 1 535 ? -14.374 -2.191 -20.145 1.00 96.88 535 LEU A O 1
ATOM 4323 N N . ALA A 1 536 ? -13.116 -2.007 -18.291 1.00 94.62 536 ALA A N 1
ATOM 4324 C CA . ALA A 1 536 ? -14.209 -2.004 -17.323 1.00 94.62 536 ALA A CA 1
ATOM 4325 C C . ALA A 1 536 ? -15.019 -0.700 -17.346 1.00 94.62 536 ALA A C 1
ATOM 4327 O O . ALA A 1 536 ? -16.048 -0.622 -16.662 1.00 94.62 536 ALA A O 1
ATOM 4328 N N . ASN A 1 537 ? -14.545 0.312 -18.085 1.00 92.25 537 ASN A N 1
ATOM 4329 C CA . ASN A 1 537 ? -14.990 1.700 -18.030 1.00 92.25 537 ASN A CA 1
ATOM 4330 C C . ASN A 1 537 ? -14.928 2.279 -16.603 1.00 92.25 537 ASN A C 1
ATOM 4332 O O . ASN A 1 537 ? -15.763 3.093 -16.210 1.00 92.25 537 ASN A O 1
ATOM 4336 N N . ASP A 1 538 ? -13.939 1.837 -15.828 1.00 89.81 538 ASP A N 1
ATOM 4337 C CA . ASP A 1 538 ? -13.585 2.396 -14.533 1.00 89.81 538 ASP A CA 1
ATOM 4338 C C . ASP A 1 538 ? -12.404 3.350 -14.717 1.00 89.81 538 ASP A C 1
ATOM 4340 O O . ASP A 1 538 ? -11.347 2.978 -15.219 1.00 89.81 538 ASP A O 1
ATOM 4344 N N . LYS A 1 539 ? -12.600 4.622 -14.376 1.00 87.81 539 LYS A N 1
ATOM 4345 C CA . LYS A 1 539 ? -11.574 5.658 -14.548 1.00 87.81 539 LYS A CA 1
ATOM 4346 C C . LYS A 1 539 ? -10.998 6.128 -13.223 1.00 87.81 539 LYS A C 1
ATOM 4348 O O . LYS A 1 539 ? -10.185 7.041 -13.234 1.00 87.81 539 LYS A O 1
ATOM 4353 N N . THR A 1 540 ? -11.414 5.539 -12.102 1.00 88.62 540 THR A N 1
ATOM 4354 C CA . THR A 1 540 ? -11.147 6.091 -10.772 1.00 88.62 540 THR A CA 1
ATOM 4355 C C . THR A 1 540 ? -9.678 6.011 -10.366 1.00 88.62 540 THR A C 1
ATOM 4357 O O . THR A 1 540 ? -9.243 6.848 -9.584 1.00 88.62 540 THR A O 1
ATOM 4360 N N . LEU A 1 541 ? -8.917 5.040 -10.884 1.00 91.19 541 LEU A N 1
ATOM 4361 C CA . LEU A 1 541 ? -7.500 4.842 -10.545 1.00 91.19 541 LEU A CA 1
ATOM 4362 C C . LEU A 1 541 ? -6.551 4.944 -11.755 1.00 91.19 541 LEU A C 1
ATOM 4364 O O . LEU A 1 541 ? -5.343 4.750 -11.602 1.00 91.19 541 LEU A O 1
ATOM 4368 N N . LEU A 1 542 ? -7.062 5.216 -12.960 1.00 90.69 542 LEU A N 1
ATOM 4369 C CA . LEU A 1 542 ? -6.266 5.186 -14.196 1.00 90.69 542 LEU A CA 1
ATOM 4370 C C . LEU A 1 542 ? -5.158 6.241 -14.216 1.00 90.69 542 LEU A C 1
ATOM 4372 O O . LEU A 1 542 ? -4.031 5.955 -14.624 1.00 90.69 542 LEU A O 1
ATOM 4376 N N . ASP A 1 543 ? -5.461 7.460 -13.775 1.00 87.38 543 ASP A N 1
ATOM 4377 C CA . ASP A 1 543 ? -4.502 8.556 -13.770 1.00 87.38 543 ASP A CA 1
ATOM 4378 C C . ASP A 1 543 ? -3.581 8.491 -12.545 1.00 87.38 543 ASP A C 1
ATOM 4380 O O . ASP A 1 543 ? -2.510 9.104 -12.562 1.00 87.38 543 ASP A O 1
ATOM 4384 N N . LEU A 1 544 ? -3.956 7.738 -11.506 1.00 89.44 544 LEU A N 1
ATOM 4385 C CA . LEU A 1 544 ? -3.145 7.481 -10.315 1.00 89.44 544 LEU A CA 1
ATOM 4386 C C . LEU A 1 544 ? -1.908 6.621 -10.606 1.00 89.44 544 LEU A C 1
ATOM 4388 O O . LEU A 1 544 ? -0.815 6.942 -10.126 1.00 89.44 544 LEU A O 1
ATOM 4392 N N . ARG A 1 545 ? -2.067 5.539 -11.379 1.00 89.38 545 ARG A N 1
ATOM 4393 C CA . ARG A 1 545 ? -0.991 4.564 -11.609 1.00 89.38 545 ARG A CA 1
ATOM 4394 C C . ARG A 1 545 ? 0.117 5.130 -12.496 1.00 89.38 545 ARG A C 1
ATOM 4396 O O . ARG A 1 545 ? -0.131 5.812 -13.489 1.00 89.38 545 ARG A O 1
ATOM 4403 N N . GLY A 1 546 ? 1.368 4.858 -12.122 1.00 77.81 546 GLY A N 1
ATOM 4404 C CA . GLY A 1 546 ? 2.551 5.384 -12.814 1.00 77.81 546 GLY A CA 1
ATOM 4405 C C . GLY A 1 546 ? 2.938 6.821 -12.433 1.00 77.81 546 GLY A C 1
ATOM 4406 O O . GLY A 1 546 ? 3.960 7.328 -12.902 1.00 77.81 546 GLY A O 1
ATOM 4407 N N . LYS A 1 547 ? 2.206 7.483 -11.525 1.00 78.25 547 LYS A N 1
ATOM 4408 C CA . LYS A 1 547 ? 2.582 8.816 -11.032 1.00 78.25 547 LYS A CA 1
ATOM 4409 C C . LYS A 1 547 ? 3.900 8.778 -10.246 1.00 78.25 547 LYS A C 1
ATOM 4411 O O . LYS A 1 547 ? 4.143 7.926 -9.400 1.00 78.25 547 LYS A O 1
ATOM 4416 N N . GLY A 1 548 ? 4.781 9.742 -10.502 1.00 72.25 548 GLY A N 1
ATOM 4417 C CA . GLY A 1 548 ? 5.960 10.034 -9.682 1.00 72.25 548 GLY A CA 1
ATOM 4418 C C . GLY A 1 548 ? 7.102 10.613 -10.510 1.00 72.25 548 GLY A C 1
ATOM 4419 O O . GLY A 1 548 ? 6.974 10.754 -11.723 1.00 72.25 548 GLY A O 1
ATOM 4420 N N . ALA A 1 549 ? 8.232 10.914 -9.869 1.00 70.06 549 ALA A N 1
ATOM 4421 C CA . ALA A 1 549 ? 9.369 11.528 -10.551 1.00 70.06 549 ALA A CA 1
ATOM 4422 C C . ALA A 1 549 ? 9.836 10.666 -11.736 1.00 70.06 549 ALA A C 1
ATOM 4424 O O . ALA A 1 549 ? 10.077 9.462 -11.579 1.00 70.06 549 ALA A O 1
ATOM 4425 N N . LYS A 1 550 ? 9.930 11.279 -12.919 1.00 71.06 550 LYS A N 1
ATOM 4426 C CA . LYS A 1 550 ? 10.449 10.637 -14.128 1.00 71.06 550 LYS A CA 1
ATOM 4427 C C . LYS A 1 550 ? 11.967 10.732 -14.133 1.00 71.06 550 LYS A C 1
ATOM 4429 O O . LYS A 1 550 ? 12.538 11.790 -13.851 1.00 71.06 550 LYS A O 1
ATOM 4434 N N . ASN A 1 551 ? 12.630 9.628 -14.468 1.00 71.56 551 ASN A N 1
ATOM 4435 C CA . ASN A 1 551 ? 14.070 9.651 -14.671 1.00 71.56 551 ASN A CA 1
ATOM 4436 C C . ASN A 1 551 ? 14.359 10.382 -15.987 1.00 71.56 551 ASN A C 1
ATOM 4438 O O . ASN A 1 551 ? 13.927 9.939 -17.048 1.00 71.56 551 ASN A O 1
ATOM 4442 N N . ARG A 1 552 ? 15.081 11.503 -15.918 1.00 73.75 552 ARG A N 1
ATOM 4443 C CA . ARG A 1 552 ? 15.467 12.309 -17.083 1.00 73.75 552 ARG A CA 1
ATOM 4444 C C . ARG A 1 552 ? 16.968 12.178 -17.322 1.00 73.75 552 ARG A C 1
ATOM 4446 O O . ARG A 1 552 ? 17.721 13.086 -16.959 1.00 73.75 552 ARG A O 1
ATOM 4453 N N . PRO A 1 553 ? 17.437 11.057 -17.897 1.00 79.94 553 PRO A N 1
ATOM 4454 C CA . PRO A 1 553 ? 18.827 10.961 -18.290 1.00 79.94 553 PRO A CA 1
ATOM 4455 C C . PRO A 1 553 ? 19.110 11.947 -19.428 1.00 79.94 553 PRO A C 1
ATOM 4457 O O . PRO A 1 553 ? 18.215 12.413 -20.139 1.00 79.94 553 PRO A O 1
ATOM 4460 N N . PHE A 1 554 ? 20.387 12.248 -19.642 1.00 84.12 554 PHE A N 1
ATOM 4461 C CA . PHE A 1 554 ? 20.813 12.994 -20.820 1.00 84.12 554 PHE A CA 1
ATOM 4462 C C . PHE A 1 554 ? 20.661 12.107 -22.065 1.00 84.12 554 PHE A C 1
ATOM 4464 O O . PHE A 1 554 ? 21.633 11.501 -22.504 1.00 84.12 554 PHE A O 1
ATOM 4471 N N . ASN A 1 555 ? 19.449 12.024 -22.626 1.00 81.62 555 ASN A N 1
ATOM 4472 C CA . ASN A 1 555 ? 19.087 11.101 -23.714 1.00 81.62 555 ASN A CA 1
ATOM 4473 C C . ASN A 1 555 ? 20.082 11.122 -24.880 1.00 81.62 555 ASN A C 1
ATOM 4475 O O . ASN A 1 555 ? 20.509 10.073 -25.344 1.00 81.62 555 ASN A O 1
ATOM 4479 N N . SER A 1 556 ? 20.523 12.303 -25.319 1.00 83.06 556 SER A N 1
ATOM 4480 C CA . SER A 1 556 ? 21.514 12.412 -26.396 1.00 83.06 556 SER A CA 1
ATOM 4481 C C . SER A 1 556 ? 22.856 11.774 -26.028 1.00 83.06 556 SER A C 1
ATOM 4483 O O . SER A 1 556 ? 23.493 11.156 -26.874 1.00 83.06 556 SER A O 1
ATOM 4485 N N . LEU A 1 557 ? 23.291 11.905 -24.771 1.00 85.75 557 LEU A N 1
ATOM 4486 C CA . LEU A 1 557 ? 24.522 11.285 -24.285 1.00 85.75 557 LEU A CA 1
ATOM 4487 C C . LEU A 1 557 ? 24.361 9.771 -24.127 1.00 85.75 557 LEU A C 1
ATOM 4489 O O . LEU A 1 557 ? 25.289 9.027 -24.430 1.00 85.75 557 LEU A O 1
ATOM 4493 N N . GLU A 1 558 ? 23.196 9.323 -23.669 1.00 84.38 558 GLU A N 1
ATOM 4494 C CA . GLU A 1 558 ? 22.907 7.904 -23.481 1.00 84.38 558 GLU A CA 1
ATOM 4495 C C . GLU A 1 558 ? 22.792 7.168 -24.819 1.00 84.38 558 GLU A C 1
ATOM 4497 O O . GLU A 1 558 ? 23.416 6.127 -25.005 1.00 84.38 558 GLU A O 1
ATOM 4502 N N . ASN A 1 559 ? 22.121 7.764 -25.805 1.00 83.88 559 ASN A N 1
ATOM 4503 C CA . ASN A 1 559 ? 22.079 7.235 -27.169 1.00 83.88 559 ASN A CA 1
ATOM 4504 C C . ASN A 1 559 ? 23.484 7.182 -27.781 1.00 83.88 559 ASN A C 1
ATOM 4506 O O . ASN A 1 559 ? 23.861 6.174 -28.370 1.00 83.88 559 ASN A O 1
ATOM 4510 N N . LEU A 1 560 ? 24.302 8.227 -27.585 1.00 85.12 560 LEU A N 1
ATOM 4511 C CA . LEU A 1 560 ? 25.702 8.210 -28.020 1.00 85.12 560 LEU A CA 1
ATOM 4512 C C . LEU A 1 560 ? 26.506 7.092 -27.345 1.00 85.12 560 LEU A C 1
ATOM 4514 O O . LEU A 1 560 ? 27.331 6.470 -28.007 1.00 85.12 560 LEU A O 1
ATOM 4518 N N . ARG A 1 561 ? 26.275 6.813 -26.055 1.00 84.94 561 ARG A N 1
ATOM 4519 C CA . ARG A 1 561 ? 26.910 5.686 -25.352 1.00 84.94 561 ARG A CA 1
ATOM 4520 C C . ARG A 1 561 ? 26.515 4.351 -25.964 1.00 84.94 561 ARG A C 1
ATOM 4522 O O . ARG A 1 561 ? 27.405 3.562 -26.260 1.00 84.94 561 ARG A O 1
ATOM 4529 N N . LYS A 1 562 ? 25.220 4.110 -26.178 1.00 85.00 562 LYS A N 1
ATOM 4530 C CA . LYS A 1 562 ? 24.721 2.860 -26.770 1.00 85.00 562 LYS A CA 1
ATOM 4531 C C . LYS A 1 562 ? 25.253 2.646 -28.184 1.00 85.00 562 LYS A C 1
ATOM 4533 O O . LYS A 1 562 ? 25.796 1.583 -28.463 1.00 85.00 562 LYS A O 1
ATOM 4538 N N . GLN A 1 563 ? 25.215 3.685 -29.019 1.00 84.75 563 GLN A N 1
ATOM 4539 C CA . GLN A 1 563 ? 25.787 3.665 -30.366 1.00 84.75 563 GLN A CA 1
ATOM 4540 C C . GLN A 1 563 ? 27.292 3.358 -30.337 1.00 84.75 563 GLN A C 1
ATOM 4542 O O . GLN A 1 563 ? 27.764 2.484 -31.060 1.00 84.75 563 GLN A O 1
ATOM 4547 N N . SER A 1 564 ? 28.051 4.039 -29.469 1.00 84.75 564 SER A N 1
ATOM 4548 C CA . SER A 1 564 ? 29.486 3.786 -29.294 1.00 84.75 564 SER A CA 1
ATOM 4549 C C . SER A 1 564 ? 29.766 2.351 -28.848 1.00 84.75 564 SER A C 1
ATOM 4551 O O . SER A 1 564 ? 30.723 1.748 -29.327 1.00 84.75 564 SER A O 1
ATOM 4553 N N . ILE A 1 565 ? 28.955 1.802 -27.933 1.00 83.12 565 ILE A N 1
ATOM 4554 C CA . ILE A 1 565 ? 29.076 0.413 -27.476 1.00 83.12 565 ILE A CA 1
ATOM 4555 C C . ILE A 1 565 ? 28.775 -0.547 -28.627 1.00 83.12 565 ILE A C 1
ATOM 4557 O O . ILE A 1 565 ? 29.541 -1.481 -28.823 1.00 83.12 565 ILE A O 1
ATOM 4561 N N . PHE A 1 566 ? 27.721 -0.313 -29.408 1.00 84.62 566 PHE A N 1
ATOM 4562 C CA . PHE A 1 566 ? 27.395 -1.127 -30.580 1.00 84.62 566 PHE A CA 1
ATOM 4563 C C . PHE A 1 566 ? 28.548 -1.158 -31.594 1.00 84.62 566 PHE A C 1
ATOM 4565 O O . PHE A 1 566 ? 29.064 -2.230 -31.904 1.00 84.62 566 PHE A O 1
ATOM 4572 N N . GLU A 1 567 ? 29.030 0.010 -32.035 1.00 83.62 567 GLU A N 1
ATOM 4573 C CA . GLU A 1 567 ? 30.154 0.113 -32.980 1.00 83.62 567 GLU A CA 1
ATOM 4574 C C . GLU A 1 567 ? 31.430 -0.551 -32.439 1.00 83.62 567 GLU A C 1
ATOM 4576 O O . GLU A 1 567 ? 32.179 -1.183 -33.189 1.00 83.62 567 GLU A O 1
ATOM 4581 N N . TYR A 1 568 ? 31.678 -0.411 -31.133 1.00 85.25 568 TYR A N 1
ATOM 4582 C CA . TYR A 1 568 ? 32.770 -1.085 -30.439 1.00 85.25 568 TYR A CA 1
ATOM 4583 C C . TYR A 1 568 ? 32.602 -2.607 -30.475 1.00 85.25 568 TYR A C 1
ATOM 4585 O O . TYR A 1 568 ? 33.547 -3.301 -30.835 1.00 85.25 568 TYR A O 1
ATOM 4593 N N . LYS A 1 569 ? 31.417 -3.126 -30.134 1.00 82.69 569 LYS A N 1
ATOM 4594 C CA . LYS A 1 569 ? 31.147 -4.566 -30.025 1.00 82.69 569 LYS A CA 1
ATOM 4595 C C . LYS A 1 569 ? 31.203 -5.289 -31.359 1.00 82.69 569 LYS A C 1
ATOM 4597 O O . LYS A 1 569 ? 31.768 -6.375 -31.416 1.00 82.69 569 LYS A O 1
ATOM 4602 N N . VAL A 1 570 ? 30.701 -4.671 -32.423 1.00 82.56 570 VAL A N 1
ATOM 4603 C CA . VAL A 1 570 ? 30.794 -5.228 -33.779 1.00 82.56 570 VAL A CA 1
ATOM 4604 C C . VAL A 1 570 ? 32.261 -5.375 -34.203 1.00 82.56 570 VAL A C 1
ATOM 4606 O O . VAL A 1 570 ? 32.676 -6.446 -34.637 1.00 82.56 570 VAL A O 1
ATOM 4609 N N . LYS A 1 571 ? 33.080 -4.334 -34.002 1.00 85.81 571 LYS A N 1
ATOM 4610 C CA . LYS A 1 571 ? 34.522 -4.379 -34.313 1.00 85.81 571 LYS A CA 1
ATOM 4611 C C . LYS A 1 571 ? 35.300 -5.315 -33.390 1.00 85.81 571 LYS A C 1
ATOM 4613 O O . LYS A 1 571 ? 36.244 -5.966 -33.823 1.00 85.81 571 LYS A O 1
ATOM 4618 N N . GLU A 1 572 ? 34.933 -5.361 -32.112 1.00 83.56 572 GLU A N 1
ATOM 4619 C CA . GLU A 1 572 ? 35.505 -6.285 -31.134 1.00 83.56 572 GLU A CA 1
ATOM 4620 C C . GLU A 1 572 ? 35.279 -7.734 -31.581 1.00 83.56 572 GLU A C 1
ATOM 4622 O O . GLU A 1 572 ? 36.236 -8.502 -31.610 1.00 83.56 572 GLU A O 1
ATOM 4627 N N . GLU A 1 573 ? 34.057 -8.094 -31.984 1.00 80.94 573 GLU A N 1
ATOM 4628 C CA . GLU A 1 573 ? 33.736 -9.429 -32.498 1.00 80.94 573 GLU A CA 1
ATOM 4629 C C . GLU A 1 573 ? 34.538 -9.774 -33.755 1.00 80.94 573 GLU A C 1
ATOM 4631 O O . GLU A 1 573 ? 35.151 -10.838 -33.810 1.00 80.94 573 GLU A O 1
ATOM 4636 N N . GLU A 1 574 ? 34.626 -8.850 -34.715 1.00 84.56 574 GLU A N 1
ATOM 4637 C CA . GLU A 1 574 ? 35.436 -9.027 -35.925 1.00 84.56 574 GLU A CA 1
ATOM 4638 C C . GLU A 1 574 ? 36.916 -9.303 -35.590 1.00 84.56 574 GLU A C 1
ATOM 4640 O O . GLU A 1 574 ? 37.546 -10.197 -36.159 1.00 84.56 574 GLU A O 1
ATOM 4645 N N . ILE A 1 575 ? 37.488 -8.566 -34.629 1.00 86.50 575 ILE A N 1
ATOM 4646 C CA . ILE A 1 575 ? 38.870 -8.778 -34.176 1.00 86.50 575 ILE A CA 1
ATOM 4647 C C . ILE A 1 575 ? 39.007 -10.125 -33.457 1.00 86.50 575 ILE A C 1
ATOM 4649 O O . ILE A 1 575 ? 39.999 -10.823 -33.669 1.00 86.50 575 ILE A O 1
ATOM 4653 N N . PHE A 1 576 ? 38.039 -10.511 -32.623 1.00 83.44 576 PHE A N 1
ATOM 4654 C CA . PHE A 1 576 ? 38.055 -11.802 -31.933 1.00 83.44 576 PHE A CA 1
ATOM 4655 C C . PHE A 1 576 ? 37.988 -12.980 -32.905 1.00 83.44 576 PHE A C 1
ATOM 4657 O O . PHE A 1 576 ? 38.774 -13.913 -32.751 1.00 83.44 576 PHE A O 1
ATOM 4664 N N . GLN A 1 577 ? 37.138 -12.916 -33.931 1.00 84.44 577 GLN A N 1
ATOM 4665 C CA . GLN A 1 577 ? 37.076 -13.936 -34.982 1.00 84.44 577 GLN A CA 1
ATOM 4666 C C . GLN A 1 577 ? 38.433 -14.089 -35.677 1.00 84.44 577 GLN A C 1
ATOM 4668 O O . GLN A 1 577 ? 38.968 -15.193 -35.747 1.00 84.44 577 GLN A O 1
ATOM 4673 N N . ARG A 1 578 ? 39.077 -12.976 -36.053 1.00 87.38 578 ARG A N 1
ATOM 4674 C CA . ARG A 1 578 ? 40.433 -12.994 -36.632 1.00 87.38 578 ARG A CA 1
ATOM 4675 C C . ARG A 1 578 ? 41.493 -13.541 -35.674 1.00 87.38 578 ARG A C 1
ATOM 4677 O O . ARG A 1 578 ? 42.450 -14.174 -36.120 1.00 87.38 578 ARG A O 1
ATOM 4684 N N . ILE A 1 579 ? 41.356 -13.305 -34.365 1.00 85.75 579 ILE A N 1
ATOM 4685 C CA . ILE A 1 579 ? 42.243 -13.881 -33.342 1.00 85.75 579 ILE A CA 1
ATOM 4686 C C . ILE A 1 579 ? 42.069 -15.399 -33.289 1.00 85.75 579 ILE A C 1
ATOM 4688 O O . ILE A 1 579 ? 43.076 -16.103 -33.264 1.00 85.75 579 ILE A O 1
ATOM 4692 N N . GLU A 1 580 ? 40.835 -15.905 -33.266 1.00 85.25 580 GLU A N 1
ATOM 4693 C CA . GLU A 1 580 ? 40.565 -17.347 -33.235 1.00 85.25 580 GLU A CA 1
ATOM 4694 C C . GLU A 1 580 ? 41.018 -18.035 -34.527 1.00 85.25 580 GLU A C 1
ATOM 4696 O O . GLU A 1 580 ? 41.747 -19.019 -34.456 1.00 85.25 580 GLU A O 1
ATOM 4701 N N . GLU A 1 581 ? 40.735 -17.467 -35.702 1.00 89.62 581 GLU A N 1
ATOM 4702 C CA . GLU A 1 581 ? 41.274 -17.951 -36.983 1.00 89.62 581 GLU A CA 1
ATOM 4703 C C . GLU A 1 581 ? 42.809 -18.014 -36.971 1.00 89.62 581 GLU A C 1
ATOM 4705 O O . GLU A 1 581 ? 43.420 -18.989 -37.407 1.00 89.62 581 GLU A O 1
ATOM 4710 N N . THR A 1 582 ? 43.459 -16.984 -36.427 1.00 89.56 582 THR A N 1
ATOM 4711 C CA . THR A 1 582 ? 44.921 -16.926 -36.317 1.00 89.56 582 THR A CA 1
ATOM 4712 C C . THR A 1 582 ? 45.470 -17.928 -35.287 1.00 89.56 582 THR A C 1
ATOM 4714 O O . THR A 1 582 ? 46.545 -18.497 -35.490 1.00 89.56 582 THR A O 1
ATOM 4717 N N . LYS A 1 583 ? 44.741 -18.203 -34.197 1.00 87.25 583 LYS A N 1
ATOM 4718 C CA . LYS A 1 583 ? 45.081 -19.273 -33.243 1.00 87.25 583 LYS A CA 1
ATOM 4719 C C . LYS A 1 583 ? 44.916 -20.659 -33.859 1.00 87.25 583 LYS A C 1
ATOM 4721 O O . LYS A 1 583 ? 45.761 -21.508 -33.600 1.00 87.25 583 LYS A O 1
ATOM 4726 N N . LEU A 1 584 ? 43.889 -20.879 -34.681 1.00 89.69 584 LEU A N 1
ATOM 4727 C CA . LEU A 1 584 ? 43.702 -22.135 -35.407 1.00 89.69 584 LEU A CA 1
ATOM 4728 C C . LEU A 1 584 ? 44.878 -22.390 -36.351 1.00 89.69 584 LEU A C 1
ATOM 4730 O O . LEU A 1 584 ? 45.467 -23.462 -36.286 1.00 89.69 584 LEU A O 1
ATOM 4734 N N . LYS A 1 585 ? 45.330 -21.377 -37.107 1.00 89.50 585 LYS A N 1
ATOM 4735 C CA . LYS A 1 585 ? 46.568 -21.472 -37.909 1.00 89.50 585 LYS A CA 1
ATOM 4736 C C . LYS A 1 585 ? 47.783 -21.848 -37.056 1.00 89.50 585 LYS A C 1
ATOM 4738 O O . LYS A 1 585 ? 48.616 -22.644 -37.477 1.00 89.50 585 LYS A O 1
ATOM 4743 N N . LEU A 1 586 ? 47.909 -21.286 -35.848 1.00 87.94 586 LEU A N 1
ATOM 4744 C CA . LEU A 1 586 ? 48.990 -21.655 -34.928 1.00 87.94 586 LEU A CA 1
ATOM 4745 C C . LEU A 1 586 ? 48.869 -23.117 -34.489 1.00 87.94 586 LEU A C 1
ATOM 4747 O O . LEU A 1 586 ? 49.866 -23.832 -34.454 1.00 87.94 586 LEU A O 1
ATOM 4751 N N . GLN A 1 587 ? 47.657 -23.556 -34.165 1.00 89.00 587 GLN A N 1
ATOM 4752 C CA . GLN A 1 587 ? 47.373 -24.921 -33.752 1.00 89.00 587 GLN A CA 1
ATOM 4753 C C . GLN A 1 587 ? 47.616 -25.919 -34.888 1.00 89.00 587 GLN A C 1
ATOM 4755 O O . GLN A 1 587 ? 48.159 -26.982 -34.630 1.00 89.00 587 GLN A O 1
ATOM 4760 N N . GLU A 1 588 ? 47.321 -25.572 -36.141 1.00 89.00 588 GLU A N 1
ATOM 4761 C CA . GLU A 1 588 ? 47.656 -26.385 -37.316 1.00 89.00 588 GLU A CA 1
ATOM 4762 C C . GLU A 1 588 ? 49.166 -26.629 -37.434 1.00 89.00 588 GLU A C 1
ATOM 4764 O O . GLU A 1 588 ? 49.584 -27.753 -37.705 1.00 89.00 588 GLU A O 1
ATOM 4769 N N . VAL A 1 589 ? 49.999 -25.617 -37.161 1.00 88.00 589 VAL A N 1
ATOM 4770 C CA . VAL A 1 589 ? 51.468 -25.768 -37.153 1.00 88.00 589 VAL A CA 1
ATOM 4771 C C . VAL A 1 589 ? 51.928 -26.712 -36.042 1.00 88.00 589 VAL A C 1
ATOM 4773 O O . VAL A 1 589 ? 52.826 -27.526 -36.250 1.00 88.00 589 VAL A O 1
ATOM 4776 N N . TRP A 1 590 ? 51.312 -26.619 -34.862 1.00 84.25 590 TRP A N 1
ATOM 4777 C CA . TRP A 1 590 ? 51.606 -27.511 -33.738 1.00 84.25 590 TRP A CA 1
ATOM 4778 C C . TRP A 1 590 ? 51.148 -28.943 -34.026 1.00 84.25 590 TRP A C 1
ATOM 4780 O O . TRP A 1 590 ? 51.944 -29.867 -33.900 1.00 84.25 590 TRP A O 1
ATOM 4790 N N . ASN A 1 591 ? 49.923 -29.112 -34.523 1.00 88.69 591 ASN A N 1
ATOM 4791 C CA . ASN A 1 591 ? 49.365 -30.399 -34.927 1.00 88.69 591 ASN A CA 1
ATOM 4792 C C . ASN A 1 591 ? 50.210 -31.056 -36.022 1.00 88.69 591 ASN A C 1
ATOM 4794 O O . ASN A 1 591 ? 50.420 -32.262 -35.979 1.00 88.69 591 ASN A O 1
ATOM 4798 N N . LYS A 1 592 ? 50.726 -30.282 -36.986 1.00 88.12 592 LYS A N 1
ATOM 4799 C CA . LYS A 1 592 ? 51.630 -30.792 -38.021 1.00 88.12 592 LYS A CA 1
ATOM 4800 C C . LYS A 1 592 ? 52.941 -31.307 -37.424 1.00 88.12 592 LYS A C 1
ATOM 4802 O O . LYS A 1 592 ? 53.381 -32.392 -37.787 1.00 88.12 592 LYS A O 1
ATOM 4807 N N . ARG A 1 593 ? 53.558 -30.561 -36.498 1.00 89.62 593 ARG A N 1
ATOM 4808 C CA . ARG A 1 593 ? 54.770 -31.014 -35.793 1.00 89.62 593 ARG A CA 1
ATOM 4809 C C . ARG A 1 593 ? 54.514 -32.313 -35.028 1.00 89.62 593 ARG A C 1
ATOM 4811 O O . ARG A 1 593 ? 55.334 -33.222 -35.112 1.00 89.62 593 ARG A O 1
ATOM 4818 N N . ASP A 1 594 ? 53.398 -32.375 -34.307 1.00 85.69 594 ASP A N 1
ATOM 4819 C CA . ASP A 1 594 ? 53.039 -33.521 -33.472 1.00 85.69 594 ASP A CA 1
ATOM 4820 C C . ASP A 1 594 ? 52.684 -34.749 -34.331 1.00 85.69 594 ASP A C 1
ATOM 4822 O O . ASP A 1 594 ? 53.105 -35.856 -34.012 1.00 85.69 594 ASP A O 1
ATOM 4826 N N . PHE A 1 595 ? 51.993 -34.554 -35.461 1.00 86.88 595 PHE A N 1
ATOM 4827 C CA . PHE A 1 595 ? 51.705 -35.602 -36.449 1.00 86.88 595 PHE A CA 1
ATOM 4828 C C . PHE A 1 595 ? 52.974 -36.166 -37.102 1.00 86.88 595 PHE A C 1
ATOM 4830 O O . PHE A 1 595 ? 53.051 -37.361 -37.368 1.00 86.88 595 PHE A O 1
ATOM 4837 N N . GLU A 1 596 ? 53.978 -35.322 -37.350 1.00 87.62 596 GLU A N 1
ATOM 4838 C CA . GLU A 1 596 ? 55.287 -35.741 -37.868 1.00 87.62 596 GLU A CA 1
ATOM 4839 C C . GLU A 1 596 ? 56.224 -36.295 -36.766 1.00 87.62 596 GLU A C 1
ATOM 4841 O O . GLU A 1 596 ? 57.394 -36.555 -37.044 1.00 87.62 596 GLU A O 1
ATOM 4846 N N . GLU A 1 597 ? 55.735 -36.458 -35.526 1.00 83.69 597 GLU A N 1
ATOM 4847 C CA . GLU A 1 597 ? 56.467 -36.964 -34.348 1.00 83.69 597 GLU A CA 1
ATOM 4848 C C . GLU A 1 597 ? 57.803 -36.240 -34.078 1.00 83.69 597 GLU A C 1
ATOM 4850 O O . GLU A 1 597 ? 58.774 -36.817 -33.583 1.00 83.69 597 GLU A O 1
ATOM 4855 N N . ARG A 1 598 ? 57.881 -34.942 -34.403 1.00 87.75 598 ARG A N 1
ATOM 4856 C CA . ARG A 1 598 ? 59.119 -34.159 -34.258 1.00 87.75 598 ARG A CA 1
ATOM 4857 C C . ARG A 1 598 ? 59.203 -33.465 -32.904 1.00 87.75 598 ARG A C 1
ATOM 4859 O O . ARG A 1 598 ? 58.272 -32.782 -32.485 1.00 87.75 598 ARG A O 1
ATOM 4866 N N . GLU A 1 599 ? 60.379 -33.508 -32.277 1.00 79.38 599 GLU A N 1
ATOM 4867 C CA . GLU A 1 599 ? 60.628 -32.777 -31.022 1.00 79.38 599 GLU A CA 1
ATOM 4868 C C . GLU A 1 599 ? 60.776 -31.254 -31.219 1.00 79.38 599 GLU A C 1
ATOM 4870 O O . GLU A 1 599 ? 60.523 -30.475 -30.297 1.00 79.38 599 GLU A O 1
ATOM 4875 N N . THR A 1 600 ? 61.163 -30.795 -32.415 1.00 83.62 600 THR A N 1
ATOM 4876 C CA . THR A 1 600 ? 61.447 -29.378 -32.703 1.00 83.62 600 THR A CA 1
ATOM 4877 C C . THR A 1 600 ? 60.727 -28.871 -33.959 1.00 83.62 600 THR A C 1
ATOM 4879 O O . THR A 1 600 ? 60.361 -29.642 -34.844 1.00 83.62 600 THR A O 1
ATOM 4882 N N . PHE A 1 601 ? 60.481 -27.555 -34.020 1.00 88.75 601 PHE A N 1
ATOM 4883 C CA . PHE A 1 601 ? 59.903 -26.882 -35.192 1.00 88.75 601 PHE A CA 1
ATOM 4884 C C . PHE A 1 601 ? 60.979 -26.604 -36.250 1.00 88.75 601 PHE A C 1
ATOM 4886 O O . PHE A 1 601 ? 62.115 -26.266 -35.910 1.00 88.75 601 PHE A O 1
ATOM 4893 N N . THR A 1 602 ? 60.613 -26.677 -37.530 1.00 89.00 602 THR A N 1
ATOM 4894 C CA . THR A 1 602 ? 61.513 -26.313 -38.639 1.00 89.00 602 THR A CA 1
ATOM 4895 C C . THR A 1 602 ? 61.753 -24.795 -38.713 1.00 89.00 602 THR A C 1
ATOM 4897 O O . THR A 1 602 ? 60.945 -24.019 -38.194 1.00 89.00 602 THR A O 1
ATOM 4900 N N . PRO A 1 603 ? 62.830 -24.322 -39.375 1.00 86.38 603 PRO A N 1
ATOM 4901 C CA . PRO A 1 603 ? 63.073 -22.887 -39.569 1.00 86.38 603 PRO A CA 1
ATOM 4902 C C . PRO A 1 603 ? 61.906 -22.150 -40.243 1.00 86.38 603 PRO A C 1
ATOM 4904 O O . PRO A 1 603 ? 61.543 -21.050 -39.819 1.00 86.38 603 PRO A O 1
ATOM 4907 N N . ASP A 1 604 ? 61.272 -22.782 -41.235 1.00 83.94 604 ASP A N 1
ATOM 4908 C CA . ASP A 1 604 ? 60.117 -22.223 -41.939 1.00 83.94 604 ASP A CA 1
ATOM 4909 C C . ASP A 1 604 ? 58.895 -22.125 -41.012 1.00 83.94 604 ASP A C 1
ATOM 4911 O O . ASP A 1 604 ? 58.239 -21.083 -40.959 1.00 83.94 604 ASP A O 1
ATOM 4915 N N . GLU A 1 605 ? 58.633 -23.145 -40.189 1.00 87.38 605 GLU A N 1
ATOM 4916 C CA . GLU A 1 605 ? 57.560 -23.118 -39.184 1.00 87.38 605 GLU A CA 1
ATOM 4917 C C . GLU A 1 605 ? 57.822 -22.098 -38.072 1.00 87.38 605 GLU A C 1
ATOM 4919 O O . GLU A 1 605 ? 56.898 -21.406 -37.655 1.00 87.38 605 GLU A O 1
ATOM 4924 N N . LEU A 1 606 ? 59.068 -21.934 -37.616 1.00 85.69 606 LEU A N 1
ATOM 4925 C CA . LEU A 1 606 ? 59.438 -20.891 -36.652 1.00 85.69 606 LEU A CA 1
ATOM 4926 C C . LEU A 1 606 ? 59.193 -19.486 -37.218 1.00 85.69 606 LEU A C 1
ATOM 4928 O O . LEU A 1 606 ? 58.717 -18.606 -36.494 1.00 85.69 606 LEU A O 1
ATOM 4932 N N . SER A 1 607 ? 59.473 -19.277 -38.508 1.00 85.88 607 SER A N 1
ATOM 4933 C CA . SER A 1 607 ? 59.175 -18.015 -39.194 1.00 85.88 607 SER A CA 1
ATOM 4934 C C . SER A 1 607 ? 57.663 -17.755 -39.273 1.00 85.88 607 SER A C 1
ATOM 4936 O O . SER A 1 607 ? 57.204 -16.643 -38.997 1.00 85.88 607 SER A O 1
ATOM 4938 N N . LEU A 1 608 ? 56.875 -18.800 -39.540 1.00 86.81 608 LEU A N 1
ATOM 4939 C CA . LEU A 1 608 ? 55.420 -18.737 -39.628 1.00 86.81 608 LEU A CA 1
ATOM 4940 C C . LEU A 1 608 ? 54.781 -18.505 -38.248 1.00 86.81 608 LEU A C 1
ATOM 4942 O O . LEU A 1 608 ? 53.930 -17.630 -38.109 1.00 86.81 608 LEU A O 1
ATOM 4946 N N . ILE A 1 609 ? 55.272 -19.176 -37.199 1.00 88.25 609 ILE A N 1
ATOM 4947 C CA . ILE A 1 609 ? 54.898 -18.930 -35.796 1.00 88.25 609 ILE A CA 1
ATOM 4948 C C . ILE A 1 609 ? 55.225 -17.488 -35.391 1.00 88.25 609 ILE A C 1
ATOM 4950 O O . ILE A 1 609 ? 54.425 -16.848 -34.709 1.00 88.25 609 ILE A O 1
ATOM 4954 N N . SER A 1 610 ? 56.385 -16.957 -35.788 1.00 89.00 610 SER A N 1
ATOM 4955 C CA . SER A 1 610 ? 56.769 -15.566 -35.509 1.00 89.00 610 SER A CA 1
ATOM 4956 C C . SER A 1 610 ? 55.808 -14.569 -36.167 1.00 89.00 610 SER A C 1
ATOM 4958 O O . SER A 1 610 ? 55.327 -13.645 -35.506 1.00 89.00 610 SER A O 1
ATOM 4960 N N . ASN A 1 611 ? 55.454 -14.797 -37.436 1.00 90.06 611 ASN A N 1
ATOM 4961 C CA . ASN A 1 611 ? 54.481 -13.979 -38.161 1.00 90.06 611 ASN A CA 1
ATOM 4962 C C . ASN A 1 611 ? 53.090 -14.042 -37.515 1.00 90.06 611 ASN A C 1
ATOM 4964 O O . ASN A 1 611 ? 52.499 -12.994 -37.261 1.00 90.06 611 ASN A O 1
ATOM 4968 N N . ILE A 1 612 ? 52.619 -15.238 -37.148 1.00 90.31 612 ILE A N 1
ATOM 4969 C CA . ILE A 1 612 ? 51.355 -15.430 -36.425 1.00 90.31 612 ILE A CA 1
ATOM 4970 C C . ILE A 1 612 ? 51.373 -14.704 -35.071 1.00 90.31 612 ILE A C 1
ATOM 4972 O O . ILE A 1 612 ? 50.426 -14.003 -34.721 1.00 90.31 612 ILE A O 1
ATOM 4976 N N . LYS A 1 613 ? 52.462 -14.809 -34.297 1.00 88.81 613 LYS A N 1
ATOM 4977 C CA . LYS A 1 613 ? 52.605 -14.083 -33.022 1.00 88.81 613 LYS A CA 1
ATOM 4978 C C . LYS A 1 613 ? 52.562 -12.567 -33.219 1.00 88.81 613 LYS A C 1
ATOM 4980 O O . LYS A 1 613 ? 51.968 -11.867 -32.398 1.00 88.81 613 LYS A O 1
ATOM 4985 N N . LYS A 1 614 ? 53.180 -12.057 -34.288 1.00 92.50 614 LYS A N 1
ATOM 4986 C CA . LYS A 1 614 ? 53.150 -10.632 -34.639 1.00 92.50 614 LYS A CA 1
ATOM 4987 C C . LYS A 1 614 ? 51.734 -10.186 -35.004 1.00 92.50 614 LYS A C 1
ATOM 4989 O O . LYS A 1 614 ? 51.284 -9.174 -34.476 1.00 92.50 614 LYS A O 1
ATOM 4994 N N . GLU A 1 615 ? 51.026 -10.965 -35.818 1.00 91.12 615 GLU A N 1
ATOM 4995 C CA . GLU A 1 615 ? 49.626 -10.724 -36.186 1.00 91.12 615 GLU A CA 1
ATOM 4996 C C . GLU A 1 615 ? 48.709 -10.715 -34.954 1.00 91.12 615 GLU A C 1
ATOM 4998 O O . GLU A 1 615 ? 47.956 -9.762 -34.756 1.00 91.12 615 GLU A O 1
ATOM 5003 N N . LEU A 1 616 ? 48.852 -11.691 -34.047 1.00 89.00 616 LEU A N 1
ATOM 5004 C CA . LEU A 1 616 ? 48.124 -11.719 -32.772 1.00 89.00 616 LEU A CA 1
ATOM 5005 C C . LEU A 1 616 ? 48.391 -10.474 -31.916 1.00 89.00 616 LEU A C 1
ATOM 5007 O O . LEU A 1 616 ? 47.472 -9.957 -31.280 1.00 89.00 616 LEU A O 1
ATOM 5011 N N . ASN A 1 617 ? 49.631 -9.978 -31.881 1.00 90.69 617 ASN A N 1
ATOM 5012 C CA . ASN A 1 617 ? 49.955 -8.754 -31.149 1.00 90.69 617 ASN A CA 1
ATOM 5013 C C . ASN A 1 617 ? 49.311 -7.517 -31.796 1.00 90.69 617 ASN A C 1
ATOM 5015 O O . ASN A 1 617 ? 48.751 -6.677 -31.096 1.00 90.69 617 ASN A O 1
ATOM 5019 N N . THR A 1 618 ? 49.325 -7.426 -33.128 1.00 92.94 618 THR A N 1
ATOM 5020 C CA . THR A 1 618 ? 48.646 -6.353 -33.865 1.00 92.94 618 THR A CA 1
ATOM 5021 C C . THR A 1 618 ? 47.136 -6.370 -33.622 1.00 92.94 618 THR A C 1
ATOM 5023 O O . THR A 1 618 ? 46.561 -5.327 -33.329 1.00 92.94 618 THR A O 1
ATOM 5026 N N . LEU A 1 619 ? 46.495 -7.543 -33.653 1.00 89.62 619 LEU A N 1
ATOM 5027 C CA . LEU A 1 619 ? 45.067 -7.683 -33.351 1.00 89.62 619 LEU A CA 1
ATOM 5028 C C . LEU A 1 619 ? 44.736 -7.248 -31.911 1.00 89.62 619 LEU A C 1
ATOM 5030 O O . LEU A 1 619 ? 43.734 -6.568 -31.690 1.00 89.62 619 LEU A O 1
ATOM 5034 N N . ARG A 1 620 ? 45.601 -7.556 -30.934 1.00 85.50 620 ARG A N 1
ATOM 5035 C CA . ARG A 1 620 ? 45.453 -7.084 -29.542 1.00 85.50 620 ARG A CA 1
ATOM 5036 C C . ARG A 1 620 ? 45.584 -5.566 -29.405 1.00 85.50 620 ARG A C 1
ATOM 5038 O O . ARG A 1 620 ? 44.830 -4.968 -28.641 1.00 85.50 620 ARG A O 1
ATOM 5045 N N . LEU A 1 621 ? 46.516 -4.942 -30.127 1.00 88.31 621 LEU A N 1
ATOM 5046 C CA . LEU A 1 621 ? 46.662 -3.482 -30.141 1.00 88.31 621 LEU A CA 1
ATOM 5047 C C . LEU A 1 621 ? 45.441 -2.810 -30.781 1.00 88.31 621 LEU A C 1
ATOM 5049 O O . LEU A 1 621 ? 44.875 -1.899 -30.183 1.00 88.31 621 LEU A O 1
ATOM 5053 N N . ASN A 1 622 ? 44.960 -3.337 -31.910 1.00 88.62 622 ASN A N 1
ATOM 5054 C CA . ASN A 1 622 ? 43.738 -2.851 -32.556 1.00 88.62 622 ASN A CA 1
ATOM 5055 C C . ASN A 1 622 ? 42.530 -2.907 -31.606 1.00 88.62 622 ASN A C 1
ATOM 5057 O O . ASN A 1 622 ? 41.736 -1.970 -31.566 1.00 88.62 622 ASN A O 1
ATOM 5061 N N . LEU A 1 623 ? 42.406 -3.970 -30.803 1.00 84.81 623 LEU A N 1
ATOM 5062 C CA . LEU A 1 623 ? 41.351 -4.090 -29.792 1.00 84.81 623 LEU A CA 1
ATOM 5063 C C . LEU A 1 623 ? 41.421 -2.962 -28.745 1.00 84.81 623 LEU A C 1
ATOM 5065 O O . LEU A 1 623 ? 40.398 -2.377 -28.383 1.00 84.81 623 LEU A O 1
ATOM 5069 N N . SER A 1 624 ? 42.630 -2.631 -28.279 1.00 84.12 624 SER A N 1
ATOM 5070 C CA . SER A 1 624 ? 42.867 -1.520 -27.347 1.00 84.12 624 SER A CA 1
ATOM 5071 C C . SER A 1 624 ? 42.501 -0.167 -27.965 1.00 84.12 624 SER A C 1
ATOM 5073 O O . SER A 1 624 ? 41.826 0.647 -27.328 1.00 84.12 624 SER A O 1
ATOM 5075 N N . ASP A 1 625 ? 42.893 0.062 -29.219 1.00 87.31 625 ASP A N 1
ATOM 5076 C CA . ASP A 1 625 ? 42.606 1.308 -29.933 1.00 87.31 625 ASP A CA 1
ATOM 5077 C C . ASP A 1 625 ? 41.099 1.499 -30.128 1.00 87.31 625 ASP A C 1
ATOM 5079 O O . ASP A 1 625 ? 40.561 2.561 -29.801 1.00 87.31 625 ASP A O 1
ATOM 5083 N N . VAL A 1 626 ? 40.393 0.449 -30.561 1.00 86.31 626 VAL A N 1
ATOM 5084 C CA . VAL A 1 626 ? 38.931 0.451 -30.718 1.00 86.31 626 VAL A CA 1
ATOM 5085 C C . VAL A 1 626 ? 38.232 0.778 -29.394 1.00 86.31 626 VAL A C 1
ATOM 5087 O O . VAL A 1 626 ? 37.304 1.593 -29.374 1.00 86.31 626 VAL A O 1
ATOM 5090 N N . ARG A 1 627 ? 38.720 0.240 -28.269 1.00 79.56 627 ARG A N 1
ATOM 5091 C CA . ARG A 1 627 ? 38.197 0.568 -26.935 1.00 79.56 627 ARG A CA 1
ATOM 5092 C C . ARG A 1 627 ? 38.387 2.046 -26.590 1.00 79.56 627 ARG A C 1
ATOM 5094 O O . ARG A 1 627 ? 37.425 2.687 -26.172 1.00 79.56 627 ARG A O 1
ATOM 5101 N N . SER A 1 628 ? 39.580 2.604 -26.800 1.00 81.50 628 SER A N 1
ATOM 5102 C CA . SER A 1 628 ? 39.878 4.014 -26.488 1.00 81.50 628 SER A CA 1
ATOM 5103 C C . SER A 1 628 ? 39.073 5.007 -27.343 1.00 81.50 628 SER A C 1
ATOM 5105 O O . SER A 1 628 ? 38.601 6.038 -26.858 1.00 81.50 628 SER A O 1
ATOM 5107 N N . LEU A 1 629 ? 38.844 4.679 -28.617 1.00 82.94 629 LEU A N 1
ATOM 5108 C CA . LEU A 1 629 ? 38.085 5.526 -29.535 1.00 82.94 629 LEU A CA 1
ATOM 5109 C C . LEU A 1 629 ? 36.595 5.589 -29.173 1.00 82.94 629 LEU A C 1
ATOM 5111 O O . LEU A 1 629 ? 35.965 6.628 -29.385 1.00 82.94 629 LEU A O 1
ATOM 5115 N N . SER A 1 630 ? 36.047 4.521 -28.582 1.00 80.38 630 SER A N 1
ATOM 5116 C CA . SER A 1 630 ? 34.631 4.445 -28.199 1.00 80.38 630 SER A CA 1
ATOM 5117 C C . SER A 1 630 ? 34.226 5.480 -27.132 1.00 80.38 630 SER A C 1
ATOM 5119 O O . SER A 1 630 ? 33.105 5.998 -27.175 1.00 80.38 630 SER A O 1
ATOM 5121 N N . THR A 1 631 ? 35.140 5.859 -26.223 1.00 81.88 631 THR A N 1
ATOM 5122 C CA . THR A 1 631 ? 34.868 6.810 -25.124 1.00 81.88 631 THR A CA 1
ATOM 5123 C C . THR A 1 631 ? 35.261 8.254 -25.443 1.00 81.88 631 THR A C 1
ATOM 5125 O O . THR A 1 631 ? 34.715 9.187 -24.848 1.00 81.88 631 THR A O 1
ATOM 5128 N N . SER A 1 632 ? 36.134 8.480 -26.432 1.00 85.38 632 SER A N 1
ATOM 5129 C CA . SER A 1 632 ? 36.712 9.802 -26.730 1.00 85.38 632 SER A CA 1
ATOM 5130 C C . SER A 1 632 ? 35.668 10.902 -26.994 1.00 85.38 632 SER A C 1
ATOM 5132 O O . SER A 1 632 ? 35.823 12.044 -26.550 1.00 85.38 632 SER A O 1
ATOM 5134 N N . LYS A 1 633 ? 34.568 10.582 -27.694 1.00 84.25 633 LYS A N 1
ATOM 5135 C CA . LYS A 1 633 ? 33.478 11.546 -27.958 1.00 84.25 633 LYS A CA 1
ATOM 5136 C C . LYS A 1 633 ? 32.802 12.008 -26.659 1.00 84.25 633 LYS A C 1
ATOM 5138 O O . LYS A 1 633 ? 32.563 13.203 -26.484 1.00 84.25 633 LYS A O 1
ATOM 5143 N N . ILE A 1 634 ? 32.531 11.073 -25.748 1.00 84.94 634 ILE A N 1
ATOM 5144 C CA . ILE A 1 634 ? 31.876 11.328 -24.456 1.00 84.94 634 ILE A CA 1
ATOM 5145 C C . ILE A 1 634 ? 32.778 12.184 -23.562 1.00 84.94 634 ILE A C 1
ATOM 5147 O O . ILE A 1 634 ? 32.318 13.163 -22.971 1.00 84.94 634 ILE A O 1
ATOM 5151 N N . GLU A 1 635 ? 34.072 11.869 -23.509 1.00 88.25 635 GLU A N 1
ATOM 5152 C CA . GLU A 1 635 ? 35.053 12.601 -22.701 1.00 88.25 635 GLU A CA 1
ATOM 5153 C C . GLU A 1 635 ? 35.188 14.068 -23.129 1.00 88.25 635 GLU A C 1
ATOM 5155 O O . GLU A 1 635 ? 35.207 14.963 -22.279 1.00 88.25 635 GLU A O 1
ATOM 5160 N N . LYS A 1 636 ? 35.190 14.345 -24.441 1.00 89.62 636 LYS A N 1
ATOM 5161 C CA . LYS A 1 636 ? 35.232 15.718 -24.976 1.00 89.62 636 LYS A CA 1
ATOM 5162 C C . LYS A 1 636 ? 34.014 16.544 -24.553 1.00 89.62 636 LYS A C 1
ATOM 5164 O O . LYS A 1 636 ? 34.165 17.698 -24.144 1.00 89.62 636 LYS A O 1
ATOM 5169 N N . ILE A 1 637 ? 32.814 15.961 -24.619 1.00 88.94 637 ILE A N 1
ATOM 5170 C CA . ILE A 1 637 ? 31.570 16.622 -24.186 1.00 88.94 637 ILE A CA 1
ATOM 5171 C C . ILE A 1 637 ? 31.602 16.884 -22.674 1.00 88.94 637 ILE A C 1
ATOM 5173 O O . ILE A 1 637 ? 31.287 17.993 -22.227 1.00 88.94 637 ILE A O 1
ATOM 5177 N N . ALA A 1 638 ? 32.029 15.895 -21.885 1.00 87.06 638 ALA A N 1
ATOM 5178 C CA . ALA A 1 638 ? 32.124 16.013 -20.434 1.00 87.06 638 ALA A CA 1
ATOM 5179 C C . ALA A 1 638 ? 33.104 17.119 -20.010 1.00 87.06 638 ALA A C 1
ATOM 5181 O O . ALA A 1 638 ? 32.772 17.944 -19.157 1.00 87.06 638 ALA A O 1
ATOM 5182 N N . LEU A 1 639 ? 34.288 17.180 -20.628 1.00 90.69 639 LEU A N 1
ATOM 5183 C CA . LEU A 1 639 ? 35.302 18.190 -20.326 1.00 90.69 639 LEU A CA 1
ATOM 5184 C C . LEU A 1 639 ? 34.813 19.609 -20.648 1.00 90.69 639 LEU A C 1
ATOM 5186 O O . LEU A 1 639 ? 34.925 20.498 -19.804 1.00 90.69 639 LEU A O 1
ATOM 5190 N N . LYS A 1 640 ? 34.196 19.814 -21.821 1.00 92.00 640 LYS A N 1
ATOM 5191 C CA . LYS A 1 640 ? 33.618 21.113 -22.204 1.00 92.00 640 LYS A CA 1
ATOM 5192 C C . LYS A 1 640 ? 32.557 21.577 -21.201 1.00 92.00 640 LYS A C 1
ATOM 5194 O O . LYS A 1 640 ? 32.574 22.731 -20.781 1.00 92.00 640 LYS A O 1
ATOM 5199 N N . THR A 1 641 ? 31.670 20.673 -20.785 1.00 88.56 641 THR A N 1
ATOM 5200 C CA . THR A 1 641 ? 30.585 20.978 -19.837 1.00 88.56 641 THR A CA 1
ATOM 5201 C C . THR A 1 641 ? 31.128 21.357 -18.456 1.00 88.56 641 THR A C 1
ATOM 5203 O O . THR A 1 641 ? 30.688 22.344 -17.868 1.00 88.56 641 THR A O 1
ATOM 5206 N N . LYS A 1 642 ? 32.135 20.625 -17.956 1.00 89.31 642 LYS A N 1
ATOM 5207 C CA . LYS A 1 642 ? 32.798 20.928 -16.676 1.00 89.31 642 LYS A CA 1
ATOM 5208 C C . LYS A 1 642 ? 33.451 22.310 -16.680 1.00 89.31 642 LYS A C 1
ATOM 5210 O O . LYS A 1 642 ? 33.242 23.073 -15.741 1.00 89.31 642 LYS A O 1
ATOM 5215 N N . LEU A 1 643 ? 34.204 22.641 -17.734 1.00 91.69 643 LEU A N 1
ATOM 5216 C CA . LEU A 1 643 ? 34.877 23.940 -17.842 1.00 91.69 643 LEU A CA 1
ATOM 5217 C C . LEU A 1 643 ? 33.876 25.103 -17.819 1.00 91.69 643 LEU A C 1
ATOM 5219 O O . LEU A 1 643 ? 34.094 26.078 -17.106 1.00 91.69 643 LEU A O 1
ATOM 5223 N N . VAL A 1 644 ? 32.756 24.989 -18.536 1.00 93.44 644 VAL A N 1
ATOM 5224 C CA . VAL A 1 644 ? 31.727 26.040 -18.545 1.00 93.44 644 VAL A CA 1
ATOM 5225 C C . VAL A 1 644 ? 31.102 26.217 -17.156 1.00 93.44 644 VAL A C 1
ATOM 5227 O O . VAL A 1 644 ? 31.068 27.336 -16.652 1.00 93.44 644 VAL A O 1
ATOM 5230 N N . ASN A 1 645 ? 30.669 25.135 -16.500 1.00 87.69 645 ASN A N 1
ATOM 5231 C CA . ASN A 1 645 ? 29.977 25.232 -15.208 1.00 87.69 645 ASN A CA 1
ATOM 5232 C C . ASN A 1 645 ? 30.870 25.737 -14.066 1.00 87.69 645 ASN A C 1
ATOM 5234 O O . ASN A 1 645 ? 30.407 26.507 -13.230 1.00 87.69 645 ASN A O 1
ATOM 5238 N N . ILE A 1 646 ? 32.141 25.323 -14.026 1.00 89.31 646 ILE A N 1
ATOM 5239 C CA . ILE A 1 646 ? 33.070 25.724 -12.958 1.00 89.31 646 ILE A CA 1
ATOM 5240 C C . ILE A 1 646 ? 33.425 27.211 -13.074 1.00 89.31 646 ILE A C 1
ATOM 5242 O O . ILE A 1 646 ? 33.471 27.916 -12.067 1.00 89.31 646 ILE A O 1
ATOM 5246 N N . PHE A 1 647 ? 33.676 27.698 -14.292 1.00 90.88 647 PHE A N 1
ATOM 5247 C CA . PHE A 1 647 ? 34.240 29.033 -14.479 1.00 90.88 647 PHE A CA 1
ATOM 5248 C C . PHE A 1 647 ? 33.206 30.124 -14.776 1.00 90.88 647 PHE A C 1
ATOM 5250 O O . PHE A 1 647 ? 33.508 31.283 -14.508 1.00 90.88 647 PHE A O 1
ATOM 5257 N N . ALA A 1 648 ? 31.997 29.811 -15.260 1.00 91.81 648 ALA A N 1
ATOM 5258 C CA . ALA A 1 648 ? 31.039 30.832 -15.702 1.00 91.81 648 ALA A CA 1
ATOM 5259 C C . ALA A 1 648 ? 30.588 31.800 -14.590 1.00 91.81 648 ALA A C 1
ATOM 5261 O O . ALA A 1 648 ? 30.697 33.014 -14.759 1.00 91.81 648 ALA A O 1
ATOM 5262 N N . VAL A 1 649 ? 30.100 31.295 -13.448 1.00 89.88 649 VAL A N 1
ATOM 5263 C CA . VAL A 1 649 ? 29.533 32.144 -12.377 1.00 89.88 649 VAL A CA 1
ATOM 5264 C C . VAL A 1 649 ? 30.591 33.033 -11.708 1.00 89.88 649 VAL A C 1
ATOM 5266 O O . VAL A 1 649 ? 30.340 34.236 -11.598 1.00 89.88 649 VAL A O 1
ATOM 5269 N N . PRO A 1 650 ? 31.779 32.526 -11.311 1.00 89.06 650 PRO A N 1
ATOM 5270 C CA . PRO A 1 650 ? 32.840 33.383 -10.787 1.00 89.06 650 PRO A CA 1
ATOM 5271 C C . PRO A 1 650 ? 33.254 34.472 -11.779 1.00 89.06 650 PRO A C 1
ATOM 5273 O O . PRO A 1 650 ? 33.375 35.625 -11.375 1.00 89.06 650 PRO A O 1
ATOM 5276 N N . LEU A 1 651 ? 33.389 34.150 -13.075 1.00 91.12 651 LEU A N 1
ATOM 5277 C CA . LEU A 1 651 ? 33.729 35.145 -14.101 1.00 91.12 651 LEU A CA 1
ATOM 5278 C C . LEU A 1 651 ? 32.663 36.239 -14.215 1.00 91.12 651 LEU A C 1
ATOM 5280 O O . LEU A 1 651 ? 33.014 37.415 -14.278 1.00 91.12 651 LEU A O 1
ATOM 5284 N N . ILE A 1 652 ? 31.377 35.870 -14.202 1.00 92.75 652 ILE A N 1
ATOM 5285 C CA . ILE A 1 652 ? 30.263 36.827 -14.253 1.00 92.75 652 ILE A CA 1
ATOM 5286 C C . ILE A 1 652 ? 30.247 37.709 -12.998 1.00 92.75 652 ILE A C 1
ATOM 5288 O O . ILE A 1 652 ? 30.111 38.924 -13.113 1.00 92.75 652 ILE A O 1
ATOM 5292 N N . LEU A 1 653 ? 30.426 37.139 -11.803 1.00 85.88 653 LEU A N 1
ATOM 5293 C CA . LEU A 1 653 ? 30.470 37.908 -10.554 1.00 85.88 653 LEU A CA 1
ATOM 5294 C C . LEU A 1 653 ? 31.678 38.845 -10.499 1.00 85.88 653 LEU A C 1
ATOM 5296 O O . LEU A 1 653 ? 31.528 39.998 -10.098 1.00 85.88 653 LEU A O 1
ATOM 5300 N N . SER A 1 654 ? 32.854 38.388 -10.936 1.00 85.06 654 SER A N 1
ATOM 5301 C CA . SER A 1 654 ? 34.042 39.232 -11.064 1.00 85.06 654 SER A CA 1
ATOM 5302 C C . SER A 1 654 ? 33.803 40.374 -12.049 1.00 85.06 654 SER A C 1
ATOM 5304 O O . SER A 1 654 ? 34.118 41.517 -11.730 1.00 85.06 654 SER A O 1
ATOM 5306 N N . LEU A 1 655 ? 33.178 40.101 -13.199 1.00 91.12 655 LEU A N 1
ATOM 5307 C CA . LEU A 1 655 ? 32.814 41.123 -14.181 1.00 91.12 655 LEU A CA 1
ATOM 5308 C C . LEU A 1 655 ? 31.825 42.143 -13.590 1.00 91.12 655 LEU A C 1
ATOM 5310 O O . LEU A 1 655 ? 32.055 43.346 -13.687 1.00 91.12 655 LEU A O 1
ATOM 5314 N N . CYS A 1 656 ? 30.765 41.685 -12.918 1.00 85.56 656 CYS A N 1
ATOM 5315 C CA . CYS A 1 656 ? 29.784 42.543 -12.248 1.00 85.56 656 CYS A CA 1
ATOM 5316 C C . CYS A 1 656 ? 30.418 43.392 -11.141 1.00 85.56 656 CYS A C 1
ATOM 5318 O O . CYS A 1 656 ? 30.116 44.578 -11.030 1.00 85.56 656 CYS A O 1
ATOM 5320 N N . LEU A 1 657 ? 31.317 42.818 -10.337 1.00 82.38 657 LEU A N 1
ATOM 5321 C CA . LEU A 1 657 ? 32.046 43.542 -9.299 1.00 82.38 657 LEU A CA 1
ATOM 5322 C C . LEU A 1 657 ? 32.931 44.631 -9.914 1.00 82.38 657 LEU A C 1
ATOM 5324 O O . LEU A 1 657 ? 32.906 45.767 -9.446 1.00 82.38 657 LEU A O 1
ATOM 5328 N N . ILE A 1 658 ? 33.663 44.305 -10.984 1.00 82.44 658 ILE A N 1
ATOM 5329 C CA . ILE A 1 658 ? 34.484 45.263 -11.733 1.00 82.44 658 ILE A CA 1
ATOM 5330 C C . ILE A 1 658 ? 33.602 46.397 -12.270 1.00 82.44 658 ILE A C 1
ATOM 5332 O O . ILE A 1 658 ? 33.924 47.563 -12.064 1.00 82.44 658 ILE A O 1
ATOM 5336 N N . ILE A 1 659 ? 32.448 46.082 -12.862 1.00 82.88 659 ILE A N 1
ATOM 5337 C CA . ILE A 1 659 ? 31.489 47.076 -13.362 1.00 82.88 659 ILE A CA 1
ATOM 5338 C C . ILE A 1 659 ? 30.944 47.955 -12.221 1.00 82.88 659 ILE A C 1
ATOM 5340 O O . ILE A 1 659 ? 30.904 49.174 -12.355 1.00 82.88 659 ILE A O 1
ATOM 5344 N N . ILE A 1 660 ? 30.579 47.385 -11.068 1.00 76.56 660 ILE A N 1
ATOM 5345 C CA . ILE A 1 660 ? 30.086 48.142 -9.902 1.00 76.56 660 ILE A CA 1
ATOM 5346 C C . ILE A 1 660 ? 31.177 49.048 -9.320 1.00 76.56 660 ILE A C 1
ATOM 5348 O O . ILE A 1 660 ? 30.886 50.176 -8.921 1.00 76.56 660 ILE A O 1
ATOM 5352 N N . ILE A 1 661 ? 32.426 48.581 -9.274 1.00 75.00 661 ILE A N 1
ATOM 5353 C CA . ILE A 1 661 ? 33.577 49.381 -8.841 1.00 75.00 661 ILE A CA 1
ATOM 5354 C C . ILE A 1 661 ? 33.814 50.538 -9.821 1.00 75.00 661 ILE A C 1
ATOM 5356 O O . ILE A 1 661 ? 34.020 51.665 -9.378 1.00 75.00 661 ILE A O 1
ATOM 5360 N N . LEU A 1 662 ? 33.705 50.291 -11.131 1.00 76.25 662 LEU A N 1
ATOM 5361 C CA . LEU A 1 662 ? 33.841 51.314 -12.174 1.00 76.25 662 LEU A CA 1
ATOM 5362 C C . LEU A 1 662 ? 32.681 52.331 -12.176 1.00 76.25 662 LEU A C 1
ATOM 5364 O O . LEU A 1 662 ? 32.885 53.489 -12.537 1.00 76.25 662 LEU A O 1
ATOM 5368 N N . LEU A 1 663 ? 31.477 51.931 -11.751 1.00 72.81 663 LEU A N 1
ATOM 5369 C CA . LEU A 1 663 ? 30.275 52.778 -11.732 1.00 72.81 663 LEU A CA 1
ATOM 5370 C C . LEU A 1 663 ? 30.027 53.504 -10.395 1.00 72.81 663 LEU A C 1
ATOM 5372 O O . LEU A 1 663 ? 29.186 54.405 -10.330 1.00 72.81 663 LEU A O 1
ATOM 5376 N N . ARG A 1 664 ? 30.735 53.162 -9.311 1.00 61.84 664 ARG A N 1
ATOM 5377 C CA . ARG A 1 664 ? 30.560 53.821 -8.006 1.00 61.84 664 ARG A CA 1
ATOM 5378 C C . ARG A 1 664 ? 31.371 55.117 -7.905 1.00 61.84 664 ARG A C 1
ATOM 5380 O O . ARG A 1 664 ? 32.590 55.097 -7.787 1.00 61.84 664 ARG A O 1
ATOM 5387 N N . ARG A 1 665 ? 30.678 56.258 -7.802 1.00 55.50 665 ARG A N 1
ATOM 5388 C CA . ARG A 1 665 ? 31.228 57.486 -7.196 1.00 55.50 665 ARG A CA 1
ATOM 5389 C C . ARG A 1 665 ? 30.950 57.491 -5.686 1.00 55.50 665 ARG A C 1
ATOM 5391 O O . ARG A 1 665 ? 29.809 57.235 -5.295 1.00 55.50 665 ARG A O 1
ATOM 5398 N N . PRO A 1 666 ? 31.931 57.811 -4.824 1.00 44.91 666 PRO A N 1
ATOM 5399 C CA . PRO A 1 666 ? 31.695 57.896 -3.389 1.00 44.91 666 PRO A CA 1
ATOM 5400 C C . PRO A 1 666 ? 30.815 59.114 -3.075 1.00 44.91 666 PRO A C 1
ATOM 5402 O O . PRO A 1 666 ? 31.187 60.253 -3.349 1.00 44.91 666 PRO A O 1
ATOM 5405 N N . ARG A 1 667 ? 29.642 58.882 -2.476 1.00 37.44 667 ARG A N 1
ATOM 5406 C CA . ARG A 1 667 ? 28.850 59.922 -1.806 1.00 37.44 667 ARG A CA 1
ATOM 5407 C C . ARG A 1 667 ? 28.906 59.686 -0.305 1.00 37.44 667 ARG A C 1
ATOM 5409 O O . ARG A 1 667 ? 28.281 58.770 0.215 1.00 37.44 667 ARG A O 1
ATOM 5416 N N . VAL A 1 668 ? 29.651 60.547 0.377 1.00 42.88 668 VAL A N 1
ATOM 5417 C CA . VAL A 1 668 ? 29.563 60.724 1.825 1.00 42.88 668 VAL A CA 1
ATOM 5418 C C . VAL A 1 668 ? 28.562 61.846 2.069 1.00 42.88 668 VAL A C 1
ATOM 5420 O O . VAL A 1 668 ? 28.836 63.000 1.751 1.00 42.88 668 VAL A O 1
ATOM 5423 N N . GLN A 1 669 ? 27.401 61.517 2.628 1.00 39.31 669 GLN A N 1
ATOM 5424 C CA . GLN A 1 669 ? 26.502 62.503 3.224 1.00 39.31 669 GLN A CA 1
ATOM 5425 C C . GLN A 1 669 ? 26.570 62.356 4.742 1.00 39.31 669 GLN A C 1
ATOM 5427 O O . GLN A 1 669 ? 26.196 61.331 5.305 1.00 39.31 669 GLN A O 1
ATOM 5432 N N . LYS A 1 670 ? 27.081 63.399 5.402 1.00 40.66 670 LYS A N 1
ATOM 5433 C CA . LYS A 1 670 ? 26.923 63.605 6.842 1.00 40.66 670 LYS A CA 1
ATOM 5434 C C . LYS A 1 670 ? 25.591 64.310 7.066 1.00 40.66 670 LYS A C 1
ATOM 5436 O O . LYS A 1 670 ? 25.449 65.468 6.688 1.00 40.66 670 LYS A O 1
ATOM 5441 N N . THR A 1 671 ? 24.658 63.652 7.738 1.00 37.28 671 THR A N 1
ATOM 5442 C CA . THR A 1 671 ? 23.472 64.300 8.310 1.00 37.28 671 THR A CA 1
ATOM 5443 C C . THR A 1 671 ? 23.556 64.246 9.830 1.00 37.28 671 THR A C 1
ATOM 5445 O O . THR A 1 671 ? 23.636 63.170 10.422 1.00 37.28 671 THR A O 1
ATOM 5448 N N . LYS A 1 672 ? 23.565 65.425 10.463 1.00 42.41 672 LYS A N 1
ATOM 5449 C CA . LYS A 1 672 ? 23.338 65.585 11.905 1.00 42.41 672 LYS A CA 1
ATOM 5450 C C . LYS A 1 672 ? 21.897 65.188 12.210 1.00 42.41 672 LYS A C 1
ATOM 5452 O O . LYS A 1 672 ? 20.988 65.581 11.489 1.00 42.41 672 LYS A O 1
ATOM 5457 N N . SER A 1 673 ? 21.698 64.444 13.288 1.00 34.31 673 SER A N 1
ATOM 5458 C CA . SER A 1 673 ? 20.372 64.056 13.750 1.00 34.31 673 SER A CA 1
ATOM 5459 C C . SER A 1 673 ? 20.299 64.216 15.268 1.00 34.31 673 SER A C 1
ATOM 5461 O O . SER A 1 673 ? 21.097 63.641 16.008 1.00 34.31 673 SER A O 1
ATOM 5463 N N . GLU A 1 674 ? 19.343 65.032 15.705 1.00 40.84 674 GLU A N 1
ATOM 5464 C CA . GLU A 1 674 ? 19.057 65.366 17.097 1.00 40.84 674 GLU A CA 1
ATOM 5465 C C . GLU A 1 674 ? 18.437 64.194 17.871 1.00 40.84 674 GLU A C 1
ATOM 5467 O O . GLU A 1 674 ? 17.814 63.282 17.309 1.00 40.84 674 GLU A O 1
ATOM 5472 N N . LYS A 1 675 ? 18.656 64.231 19.189 1.00 38.38 675 LYS A N 1
ATOM 5473 C CA . LYS A 1 675 ? 18.258 63.228 20.178 1.00 38.38 675 LYS A CA 1
ATOM 5474 C C . LYS A 1 675 ? 16.770 63.344 20.500 1.00 38.38 675 LYS A C 1
ATOM 5476 O O . LYS A 1 675 ? 16.360 64.359 21.038 1.00 38.38 675 LYS A O 1
ATOM 5481 N N . HIS A 1 676 ? 16.023 62.258 20.320 1.00 45.69 676 HIS A N 1
ATOM 5482 C CA . HIS A 1 676 ? 14.872 61.937 21.166 1.00 45.69 676 HIS A CA 1
ATOM 5483 C C . HIS A 1 676 ? 14.765 60.414 21.320 1.00 45.69 676 HIS A C 1
ATOM 5485 O O . HIS A 1 676 ? 14.857 59.672 20.342 1.00 45.69 676 HIS A O 1
ATOM 5491 N N . LEU A 1 677 ? 14.602 59.957 22.565 1.00 49.78 677 LEU A N 1
ATOM 5492 C CA . LEU A 1 677 ? 14.259 58.578 22.907 1.00 49.78 677 LEU A CA 1
ATOM 5493 C C . LEU A 1 677 ? 12.757 58.409 22.639 1.00 49.78 677 LEU A C 1
ATOM 5495 O O . LEU A 1 677 ? 11.948 59.135 23.216 1.00 49.78 677 LEU A O 1
ATOM 5499 N N . ASN A 1 678 ? 12.388 57.532 21.708 1.00 55.69 678 ASN A N 1
ATOM 5500 C CA . ASN A 1 678 ? 11.079 57.587 21.064 1.00 55.69 678 ASN A CA 1
ATOM 5501 C C . ASN A 1 678 ? 10.095 56.545 21.633 1.00 55.69 678 ASN A C 1
ATOM 5503 O O . ASN A 1 678 ? 10.471 55.389 21.843 1.00 55.69 678 ASN A O 1
ATOM 5507 N N . LYS A 1 679 ? 8.817 56.936 21.787 1.00 62.06 679 LYS A N 1
ATOM 5508 C CA . LYS A 1 679 ? 7.657 56.054 22.075 1.00 62.06 679 LYS A CA 1
ATOM 5509 C C . LYS A 1 679 ? 7.587 54.832 21.139 1.00 62.06 679 LYS A C 1
ATOM 5511 O O . LYS A 1 679 ? 6.983 53.819 21.476 1.00 62.06 679 LYS A O 1
ATOM 5516 N N . GLU A 1 680 ? 8.228 54.923 19.978 1.00 66.44 680 GLU A N 1
ATOM 5517 C CA . GLU A 1 680 ? 8.297 53.898 18.935 1.00 66.44 680 GLU A CA 1
ATOM 5518 C C . GLU A 1 680 ? 8.966 52.585 19.374 1.00 66.44 680 GLU A C 1
ATOM 5520 O O . GLU A 1 680 ? 8.521 51.523 18.948 1.00 66.44 680 GLU A O 1
ATOM 5525 N N . LEU A 1 681 ? 9.960 52.602 20.278 1.00 70.56 681 LEU A N 1
ATOM 5526 C CA . LEU A 1 681 ? 10.551 51.347 20.778 1.00 70.56 681 LEU A CA 1
ATOM 5527 C C . LEU A 1 681 ? 9.530 50.521 21.574 1.00 70.56 681 LEU A C 1
ATOM 5529 O O . LEU A 1 681 ? 9.498 49.299 21.464 1.00 70.56 681 LEU A O 1
ATOM 5533 N N . GLY A 1 682 ? 8.670 51.201 22.341 1.00 72.56 682 GLY A N 1
ATOM 5534 C CA . GLY A 1 682 ? 7.582 50.567 23.084 1.00 72.56 682 GLY A CA 1
ATOM 5535 C C . GLY A 1 682 ? 6.531 49.948 22.160 1.00 72.56 682 GLY A C 1
ATOM 5536 O O . GLY A 1 682 ? 6.051 48.853 22.436 1.00 72.56 682 GLY A O 1
ATOM 5537 N N . LYS A 1 683 ? 6.228 50.591 21.023 1.00 78.81 683 LYS A N 1
ATOM 5538 C CA . LYS A 1 683 ? 5.324 50.034 20.002 1.00 78.81 683 LYS A CA 1
ATOM 5539 C C . LYS A 1 683 ? 5.913 48.795 19.324 1.00 78.81 683 LYS A C 1
ATOM 5541 O O . LYS A 1 683 ? 5.196 47.818 19.138 1.00 78.81 683 LYS A O 1
ATOM 5546 N N . ILE A 1 684 ? 7.210 48.810 19.004 1.00 78.31 684 ILE A N 1
ATOM 5547 C CA . ILE A 1 684 ? 7.915 47.645 18.441 1.00 78.31 684 ILE A CA 1
ATOM 5548 C C . ILE A 1 684 ? 7.912 46.492 19.449 1.00 78.31 684 ILE A C 1
ATOM 5550 O O . ILE A 1 684 ? 7.585 45.369 19.083 1.00 78.31 684 ILE A O 1
ATOM 5554 N N . ALA A 1 685 ? 8.201 46.769 20.725 1.00 80.44 685 ALA A N 1
ATOM 5555 C CA . ALA A 1 685 ? 8.152 45.760 21.780 1.00 80.44 685 ALA A CA 1
ATOM 5556 C C . ALA A 1 685 ? 6.753 45.133 21.916 1.00 80.44 685 ALA A C 1
ATOM 5558 O O . ALA A 1 685 ? 6.635 43.910 21.966 1.00 80.44 685 ALA A O 1
ATOM 5559 N N . ALA A 1 686 ? 5.698 45.958 21.917 1.00 85.12 686 ALA A N 1
ATOM 5560 C CA . ALA A 1 686 ? 4.313 45.494 21.977 1.00 85.12 686 ALA A CA 1
ATOM 5561 C C . ALA A 1 686 ? 3.930 44.643 20.754 1.00 85.12 686 ALA A C 1
ATOM 5563 O O . ALA A 1 686 ? 3.311 43.595 20.914 1.00 85.12 686 ALA A O 1
ATOM 5564 N N . LEU A 1 687 ? 4.344 45.045 19.547 1.00 87.56 687 LEU A N 1
ATOM 5565 C CA . LEU A 1 687 ? 4.107 44.283 18.319 1.00 87.56 687 LEU A CA 1
ATOM 5566 C C . LEU A 1 687 ? 4.830 42.929 18.332 1.00 87.56 687 LEU A C 1
ATOM 5568 O O . LEU A 1 687 ? 4.223 41.913 18.008 1.00 87.56 687 LEU A O 1
ATOM 5572 N N . CYS A 1 688 ? 6.108 42.893 18.726 1.00 88.25 688 CYS A N 1
ATOM 5573 C CA . CYS A 1 688 ? 6.878 41.651 18.817 1.00 88.25 688 CYS A CA 1
ATOM 5574 C C . CYS A 1 688 ? 6.273 40.674 19.838 1.00 88.25 688 CYS A C 1
ATOM 5576 O O . CYS A 1 688 ? 6.193 39.479 19.560 1.00 88.25 688 CYS A O 1
ATOM 5578 N N . LEU A 1 689 ? 5.809 41.177 20.989 1.00 88.19 689 LEU A N 1
ATOM 5579 C CA . LEU A 1 689 ? 5.112 40.369 21.995 1.00 88.19 689 LEU A CA 1
ATOM 5580 C C . LEU A 1 689 ? 3.752 39.865 21.498 1.00 88.19 689 LEU A C 1
ATOM 5582 O O . LEU A 1 689 ? 3.433 38.697 21.702 1.00 88.19 689 LEU A O 1
ATOM 5586 N N . LEU A 1 690 ? 2.974 40.706 20.812 1.00 90.69 690 LEU A N 1
ATOM 5587 C CA . LEU A 1 690 ? 1.697 40.305 20.217 1.00 90.69 690 LEU A CA 1
ATOM 5588 C C . LEU A 1 690 ? 1.895 39.194 19.180 1.00 90.69 690 LEU A C 1
ATOM 5590 O O . LEU A 1 690 ? 1.193 38.188 19.227 1.00 90.69 690 LEU A O 1
ATOM 5594 N N . LEU A 1 691 ? 2.888 39.333 18.294 1.00 90.12 691 LEU A N 1
ATOM 5595 C CA . LEU A 1 691 ? 3.236 38.300 17.313 1.00 90.12 691 LEU A CA 1
ATOM 5596 C C . LEU A 1 691 ? 3.606 36.974 17.985 1.00 90.12 691 LEU A C 1
ATOM 5598 O O . LEU A 1 691 ? 3.198 35.921 17.504 1.00 90.12 691 LEU A O 1
ATOM 5602 N N . LEU A 1 692 ? 4.339 37.012 19.103 1.00 88.06 692 LEU A N 1
ATOM 5603 C CA . LEU A 1 692 ? 4.673 35.812 19.874 1.00 88.06 692 LEU A CA 1
ATOM 5604 C C . LEU A 1 692 ? 3.416 35.137 20.440 1.00 88.06 692 LEU A C 1
ATOM 5606 O O . LEU A 1 692 ? 3.238 33.937 20.249 1.00 88.06 692 LEU A O 1
ATOM 5610 N N . VAL A 1 693 ? 2.536 35.897 21.100 1.00 88.06 693 VAL A N 1
ATOM 5611 C CA . VAL A 1 693 ? 1.300 35.359 21.698 1.00 88.06 693 VAL A CA 1
ATOM 5612 C C . VAL A 1 693 ? 0.383 34.769 20.626 1.00 88.06 693 VAL A C 1
ATOM 5614 O O . VAL A 1 693 ? -0.079 33.640 20.776 1.00 88.06 693 VAL A O 1
ATOM 5617 N N . CYS A 1 694 ? 0.166 35.480 19.516 1.00 88.81 694 CYS A N 1
ATOM 5618 C CA . CYS A 1 694 ? -0.621 34.971 18.392 1.00 88.81 694 CYS A CA 1
ATOM 5619 C C . CYS A 1 694 ? 0.012 33.716 17.773 1.00 88.81 694 CYS A C 1
ATOM 5621 O O . CYS A 1 694 ? -0.698 32.749 17.495 1.00 88.81 694 CYS A O 1
ATOM 5623 N N . GLY A 1 695 ? 1.336 33.702 17.588 1.00 84.06 695 GLY A N 1
ATOM 5624 C CA . GLY A 1 695 ? 2.061 32.543 17.069 1.00 84.06 695 GLY A CA 1
ATOM 5625 C C . GLY A 1 695 ? 1.895 31.302 17.951 1.00 84.06 695 GLY A C 1
ATOM 5626 O O . GLY A 1 695 ? 1.592 30.226 17.437 1.00 84.06 695 GLY A O 1
ATOM 5627 N N . LEU A 1 696 ? 2.016 31.460 19.274 1.00 82.62 696 LEU A N 1
ATOM 5628 C CA . LEU A 1 696 ? 1.829 30.376 20.246 1.00 82.62 696 LEU A CA 1
ATOM 5629 C C . LEU A 1 696 ? 0.378 29.871 20.294 1.00 82.62 696 LEU A C 1
ATOM 5631 O O . LEU A 1 696 ? 0.160 28.662 20.264 1.00 82.62 696 LEU A O 1
ATOM 5635 N N . LEU A 1 697 ? -0.614 30.771 20.314 1.00 83.69 697 LEU A N 1
ATOM 5636 C CA . LEU A 1 697 ? -2.036 30.397 20.326 1.00 83.69 697 LEU A CA 1
ATOM 5637 C C . LEU A 1 697 ? -2.443 29.627 19.063 1.00 83.69 697 LEU A C 1
ATOM 5639 O O . LEU A 1 697 ? -3.093 28.589 19.156 1.00 83.69 697 LEU A O 1
ATOM 5643 N N . THR A 1 698 ? -2.015 30.098 17.889 1.00 82.00 698 THR A N 1
ATOM 5644 C CA . THR A 1 698 ? -2.327 29.432 16.612 1.00 82.00 698 THR A CA 1
ATOM 5645 C C . THR A 1 698 ? -1.694 28.040 16.556 1.00 82.00 698 THR A C 1
ATOM 5647 O O . THR A 1 698 ? -2.331 27.086 16.117 1.00 82.00 698 THR A O 1
ATOM 5650 N N . SER A 1 699 ? -0.463 27.901 17.063 1.00 77.50 699 SER A N 1
ATOM 5651 C CA . SER A 1 699 ? 0.228 26.610 17.149 1.00 77.50 699 SER A CA 1
ATOM 5652 C C . SER A 1 699 ? -0.484 25.611 18.058 1.00 77.50 699 SER A C 1
ATOM 5654 O O . SER A 1 699 ? -0.437 24.415 17.791 1.00 77.50 699 SER A O 1
ATOM 5656 N N . PHE A 1 700 ? -1.110 26.074 19.139 1.00 75.00 700 PHE A N 1
ATOM 5657 C CA . PHE A 1 700 ? -1.847 25.205 20.052 1.00 75.00 700 PHE A CA 1
ATOM 5658 C C . PHE A 1 700 ? -3.153 24.702 19.421 1.00 75.00 700 PHE A C 1
ATOM 5660 O O . PHE A 1 700 ? -3.455 23.516 19.494 1.00 75.00 700 PHE A O 1
ATOM 5667 N N . MET A 1 701 ? -3.902 25.580 18.746 1.00 73.88 701 MET A N 1
ATOM 5668 C CA . MET A 1 701 ? -5.203 25.225 18.166 1.00 73.88 701 MET A CA 1
ATOM 5669 C C . MET A 1 701 ? -5.104 24.278 16.962 1.00 73.88 701 MET A C 1
ATOM 5671 O O . MET A 1 701 ? -5.914 23.365 16.849 1.00 73.88 701 MET A O 1
ATOM 5675 N N . ASN A 1 702 ? -4.119 24.465 16.076 1.00 68.56 702 ASN A N 1
ATOM 5676 C CA . ASN A 1 702 ? -4.014 23.686 14.832 1.00 68.56 702 ASN A CA 1
ATOM 5677 C C . ASN A 1 702 ? -3.605 22.216 15.035 1.00 68.56 702 ASN A C 1
ATOM 5679 O O . ASN A 1 702 ? -3.711 21.428 14.101 1.00 68.56 702 ASN A O 1
ATOM 5683 N N . ASN A 1 703 ? -3.104 21.852 16.220 1.00 62.28 703 ASN A N 1
ATOM 5684 C CA . ASN A 1 703 ? -2.551 20.522 16.490 1.00 62.28 703 ASN A CA 1
ATOM 5685 C C . ASN A 1 703 ? -3.468 19.622 17.333 1.00 62.28 703 ASN A C 1
ATOM 5687 O O . ASN A 1 703 ? -3.078 18.503 17.642 1.00 62.28 703 ASN A O 1
ATOM 5691 N N . LEU A 1 704 ? -4.673 20.072 17.695 1.00 61.84 704 LEU A N 1
ATOM 5692 C CA . LEU A 1 704 ? -5.668 19.212 18.341 1.00 61.84 704 LEU A CA 1
ATOM 5693 C C . LEU A 1 704 ? -6.330 18.330 17.274 1.00 61.84 704 LEU A C 1
ATOM 5695 O O . LEU A 1 704 ? -7.173 18.805 16.512 1.00 61.84 704 LEU A O 1
ATOM 5699 N N . SER A 1 705 ? -5.951 17.052 17.197 1.00 63.50 705 SER A N 1
ATOM 5700 C CA . SER A 1 705 ? -6.651 16.109 16.318 1.00 63.50 705 SER A CA 1
ATOM 5701 C C . SER A 1 705 ? -8.063 15.827 16.852 1.00 63.50 705 SER A C 1
ATOM 5703 O O . SER A 1 705 ? -8.289 15.799 18.060 1.00 63.50 705 SER A O 1
ATOM 5705 N N . GLU A 1 706 ? -9.043 15.614 15.966 1.00 72.31 706 GLU A N 1
ATOM 5706 C CA . GLU A 1 706 ? -10.418 15.276 16.381 1.00 72.31 706 GLU A CA 1
ATOM 5707 C C . GLU A 1 706 ? -10.486 13.951 17.151 1.00 72.31 706 GLU A C 1
ATOM 5709 O O . GLU A 1 706 ? -11.358 13.782 17.999 1.00 72.31 706 GLU A O 1
ATOM 5714 N N . ILE A 1 707 ? -9.556 13.030 16.874 1.00 78.94 707 ILE A N 1
ATOM 5715 C CA . ILE A 1 707 ? -9.492 11.704 17.496 1.00 78.94 707 ILE A CA 1
ATOM 5716 C C . ILE A 1 707 ? -9.012 11.808 18.950 1.00 78.94 707 ILE A C 1
ATOM 5718 O O . ILE A 1 707 ? -9.658 11.267 19.844 1.00 78.94 707 ILE A O 1
ATOM 5722 N N . GLU A 1 708 ? -7.980 12.615 19.225 1.00 79.25 708 GLU A N 1
ATOM 5723 C CA . GLU A 1 708 ? -7.496 12.884 20.595 1.00 79.25 708 GLU A CA 1
ATOM 5724 C C . GLU A 1 708 ? -8.549 13.560 21.491 1.00 79.25 708 GLU A C 1
ATOM 5726 O O . GLU A 1 708 ? -8.420 13.579 22.716 1.00 79.25 708 GLU A O 1
ATOM 5731 N N . GLN A 1 709 ? -9.619 14.119 20.913 1.00 81.88 709 GLN A N 1
ATOM 5732 C CA . GLN A 1 709 ? -10.712 14.687 21.701 1.00 81.88 709 GLN A CA 1
ATOM 5733 C C . GLN A 1 709 ? -11.607 13.632 22.349 1.00 81.88 709 GLN A C 1
ATOM 5735 O O . GLN A 1 709 ? -12.355 13.999 23.259 1.00 81.88 709 GLN A O 1
ATOM 5740 N N . TYR A 1 710 ? -11.577 12.374 21.911 1.00 86.94 710 TYR A N 1
ATOM 5741 C CA . TYR A 1 710 ? -12.426 11.321 22.471 1.00 86.94 710 TYR A CA 1
ATOM 5742 C C . TYR A 1 710 ? -11.665 10.048 22.838 1.00 86.94 710 TYR A C 1
ATOM 5744 O O . TYR A 1 710 ? -12.063 9.402 23.801 1.00 86.94 710 TYR A O 1
ATOM 5752 N N . GLU A 1 711 ? -10.602 9.694 22.115 1.00 88.69 711 GLU A N 1
ATOM 5753 C CA . GLU A 1 711 ? -9.859 8.453 22.335 1.00 88.69 711 GLU A CA 1
ATOM 5754 C C . GLU A 1 711 ? -9.317 8.382 23.774 1.00 88.69 711 GLU A C 1
ATOM 5756 O O . GLU A 1 711 ? -8.728 9.343 24.273 1.00 88.69 711 GLU A O 1
ATOM 5761 N N . GLY A 1 712 ? -9.563 7.264 24.460 1.00 89.19 712 GLY A N 1
ATOM 5762 C CA . GLY A 1 712 ? -9.148 7.039 25.847 1.00 89.19 712 GLY A CA 1
ATOM 5763 C C . GLY A 1 712 ? -9.956 7.816 26.893 1.00 89.19 712 GLY A C 1
ATOM 5764 O O . GLY A 1 712 ? -9.661 7.733 28.085 1.00 89.19 712 GLY A O 1
ATOM 5765 N N . LYS A 1 713 ? -10.984 8.581 26.497 1.00 92.44 713 LYS A N 1
ATOM 5766 C CA . LYS A 1 713 ? -11.888 9.217 27.465 1.00 92.44 713 LYS A CA 1
ATOM 5767 C C . LYS A 1 713 ? -12.904 8.206 27.992 1.00 92.44 713 LYS A C 1
ATOM 5769 O O . LYS A 1 713 ? -13.389 7.398 27.199 1.00 92.44 713 LYS A O 1
ATOM 5774 N N . PRO A 1 714 ? -13.287 8.288 29.280 1.00 93.00 714 PRO A N 1
ATOM 5775 C CA . PRO A 1 714 ? -14.302 7.409 29.844 1.00 93.00 714 PRO A CA 1
ATOM 5776 C C . PRO A 1 714 ? -15.599 7.463 29.042 1.00 93.00 714 PRO A C 1
ATOM 5778 O O . PRO A 1 714 ? -16.050 8.550 28.662 1.00 93.00 714 PRO A O 1
ATOM 5781 N N . ILE A 1 715 ? -16.211 6.299 28.842 1.00 92.81 715 ILE A N 1
ATOM 5782 C CA . ILE A 1 715 ? -17.522 6.165 28.205 1.00 92.81 715 ILE A CA 1
ATOM 5783 C C . ILE A 1 715 ? -18.575 6.978 28.979 1.00 92.81 715 ILE A C 1
ATOM 5785 O O . ILE A 1 715 ? -19.350 7.725 28.378 1.00 92.81 715 ILE A O 1
ATOM 5789 N N . PHE A 1 716 ? -18.525 6.911 30.315 1.00 91.88 716 PHE A N 1
ATOM 5790 C CA . PHE A 1 716 ? -19.384 7.669 31.225 1.00 91.88 716 PHE A CA 1
ATOM 5791 C C . PHE A 1 716 ? -18.556 8.516 32.212 1.00 91.88 716 PHE A C 1
ATOM 5793 O O . PHE A 1 716 ? -18.252 8.075 33.322 1.00 91.88 716 PHE A O 1
ATOM 5800 N N . PRO A 1 717 ? -18.205 9.772 31.869 1.00 89.75 717 PRO A N 1
ATOM 5801 C CA . PRO A 1 717 ? -17.297 10.602 32.671 1.00 89.75 717 PRO A CA 1
ATOM 5802 C C . PRO A 1 717 ? -17.757 10.884 34.108 1.00 89.75 717 PRO A C 1
ATOM 5804 O O . PRO A 1 717 ? -16.940 11.232 34.959 1.00 89.75 717 PRO A O 1
ATOM 5807 N N . LYS A 1 718 ? -19.065 10.794 34.377 1.00 91.69 718 LYS A N 1
ATOM 5808 C CA . LYS A 1 718 ? -19.654 11.064 35.697 1.00 91.69 718 LYS A CA 1
ATOM 5809 C C . LYS A 1 718 ? -19.902 9.805 36.522 1.00 91.69 718 LYS A C 1
ATOM 5811 O O . LYS A 1 718 ? -20.015 9.913 37.742 1.00 91.69 718 LYS A O 1
ATOM 5816 N N . LEU A 1 719 ? -19.921 8.629 35.892 1.00 91.31 719 LEU A N 1
ATOM 5817 C CA . LEU A 1 719 ? -20.349 7.382 36.524 1.00 91.31 719 LEU A CA 1
ATOM 5818 C C . LEU A 1 719 ? -19.490 7.013 37.737 1.00 91.31 719 LEU A C 1
ATOM 5820 O O . LEU A 1 719 ? -20.026 6.601 38.760 1.00 91.31 719 LEU A O 1
ATOM 5824 N N . ALA A 1 720 ? -18.178 7.261 37.683 1.00 90.25 720 ALA A N 1
ATOM 5825 C CA . ALA A 1 720 ? -17.280 7.039 38.819 1.00 90.25 720 ALA A CA 1
ATOM 5826 C C . ALA A 1 720 ? -17.694 7.825 40.084 1.00 90.25 720 ALA A C 1
ATOM 5828 O O . ALA A 1 720 ? -17.546 7.328 41.199 1.00 90.25 720 ALA A O 1
ATOM 5829 N N . ASN A 1 721 ? -18.252 9.031 39.924 1.00 90.75 721 ASN A N 1
ATOM 5830 C CA . ASN A 1 721 ? -18.728 9.864 41.036 1.00 90.75 721 ASN A CA 1
ATOM 5831 C C . ASN A 1 721 ? -20.161 9.509 41.469 1.00 90.75 721 ASN A C 1
ATOM 5833 O O . ASN A 1 721 ? -20.567 9.812 42.592 1.00 90.75 721 ASN A O 1
ATOM 5837 N N . GLU A 1 722 ? -20.933 8.881 40.582 1.00 91.62 722 GLU A N 1
ATOM 5838 C CA . GLU A 1 722 ? -22.355 8.577 40.768 1.00 91.62 722 GLU A CA 1
ATOM 5839 C C . GLU A 1 722 ? -22.614 7.096 41.097 1.00 91.62 722 GLU A C 1
ATOM 5841 O O . GLU A 1 722 ? -23.734 6.742 41.447 1.00 91.62 722 GLU A O 1
ATOM 5846 N N . ILE A 1 723 ? -21.588 6.235 41.102 1.00 91.19 723 ILE A N 1
ATOM 5847 C CA . ILE A 1 723 ? -21.722 4.784 41.326 1.00 91.19 723 ILE A CA 1
ATOM 5848 C C . ILE A 1 723 ? -22.491 4.421 42.604 1.00 91.19 723 ILE A C 1
ATOM 5850 O O . ILE A 1 723 ? -23.314 3.510 42.602 1.00 91.19 723 ILE A O 1
ATOM 5854 N N . ASN A 1 724 ? -22.291 5.168 43.694 1.00 89.94 724 ASN A N 1
ATOM 5855 C CA . ASN A 1 724 ? -22.980 4.920 44.967 1.00 89.94 724 ASN A CA 1
ATOM 5856 C C . ASN A 1 724 ? -24.487 5.248 44.921 1.00 89.94 724 ASN A C 1
ATOM 5858 O O . ASN A 1 724 ? -25.237 4.842 45.818 1.00 89.94 724 ASN A O 1
ATOM 5862 N N . GLN A 1 725 ? -24.924 5.993 43.901 1.00 92.88 725 GLN A N 1
ATOM 5863 C CA . GLN A 1 725 ? -26.322 6.346 43.662 1.00 92.88 725 GLN A CA 1
ATOM 5864 C C . GLN A 1 725 ? -27.076 5.232 42.929 1.00 92.88 725 GLN A C 1
ATOM 5866 O O . GLN A 1 725 ? -28.297 5.181 43.047 1.00 92.88 725 GLN A O 1
ATOM 5871 N N . ILE A 1 726 ? -26.377 4.325 42.234 1.00 94.81 726 ILE A N 1
ATOM 5872 C CA . ILE A 1 726 ? -26.993 3.213 41.500 1.00 94.81 726 ILE A CA 1
ATOM 5873 C C . ILE A 1 726 ? -27.625 2.239 42.501 1.00 94.81 726 ILE A C 1
ATOM 5875 O O . ILE A 1 726 ? -26.941 1.684 43.366 1.00 94.81 726 ILE A O 1
ATOM 5879 N N . LYS A 1 727 ? -28.939 2.034 42.386 1.00 95.75 727 LYS A N 1
ATOM 5880 C CA . LYS A 1 727 ? -29.720 1.082 43.195 1.00 95.75 727 LYS A CA 1
ATOM 5881 C C . LYS A 1 727 ? -30.387 -0.006 42.373 1.00 95.75 727 LYS A C 1
ATOM 5883 O O . LYS A 1 727 ? -30.709 -1.049 42.933 1.00 95.75 727 LYS A O 1
ATOM 5888 N N . GLU A 1 728 ? -30.564 0.204 41.077 1.00 96.62 728 GLU A N 1
ATOM 5889 C CA . GLU A 1 728 ? -31.139 -0.789 40.177 1.00 96.62 728 GLU A CA 1
ATOM 5890 C C . GLU A 1 728 ? -30.346 -0.829 38.861 1.00 96.62 728 GLU A C 1
ATOM 5892 O O . GLU A 1 728 ? -29.937 0.208 38.341 1.00 96.62 728 GLU A O 1
ATOM 5897 N N . ILE A 1 729 ? -30.080 -2.035 38.355 1.00 96.06 729 ILE A N 1
ATOM 5898 C CA . ILE A 1 729 ? -29.424 -2.299 37.069 1.00 96.06 729 ILE A CA 1
ATOM 5899 C C . ILE A 1 729 ? -30.374 -3.174 36.272 1.00 96.06 729 ILE A C 1
ATOM 5901 O O . ILE A 1 729 ? -30.749 -4.253 36.729 1.00 96.06 729 ILE A O 1
ATOM 5905 N N . LYS A 1 730 ? -30.736 -2.742 35.073 1.00 96.00 730 LYS A N 1
ATOM 5906 C CA . LYS A 1 730 ? -31.597 -3.507 34.181 1.00 96.00 730 LYS A CA 1
ATOM 5907 C C . LYS A 1 730 ? -30.841 -3.841 32.906 1.00 96.00 730 LYS A C 1
ATOM 5909 O O . LYS A 1 730 ? -30.308 -2.954 32.245 1.00 96.00 730 LYS A O 1
ATOM 5914 N N . ILE A 1 731 ? -30.807 -5.125 32.572 1.00 95.25 731 ILE A N 1
ATOM 5915 C CA . ILE A 1 731 ? -30.245 -5.645 31.324 1.00 95.25 731 ILE A CA 1
ATOM 5916 C C . ILE A 1 731 ? -31.406 -6.254 30.546 1.00 95.25 731 ILE A C 1
ATOM 5918 O O . ILE A 1 731 ? -32.190 -7.016 31.110 1.00 95.25 731 ILE A O 1
ATOM 5922 N N . SER A 1 732 ? -31.567 -5.909 29.273 1.00 94.56 732 SER A N 1
ATOM 5923 C CA . SER A 1 732 ? -32.692 -6.394 28.466 1.00 94.56 732 SER A CA 1
ATOM 5924 C C . SER A 1 732 ? -32.335 -6.603 27.000 1.00 94.56 732 SER A C 1
ATOM 5926 O O . SER A 1 732 ? -31.461 -5.938 26.459 1.00 94.56 732 SER A O 1
ATOM 5928 N N . THR A 1 733 ? -33.021 -7.539 26.360 1.00 93.06 733 THR A N 1
ATOM 5929 C CA . THR A 1 733 ? -33.036 -7.769 24.906 1.00 93.06 733 THR A CA 1
ATOM 5930 C C . THR A 1 733 ? -34.485 -7.648 24.427 1.00 93.06 733 THR A C 1
ATOM 5932 O O . THR A 1 733 ? -35.349 -7.199 25.182 1.00 93.06 733 THR A O 1
ATOM 5935 N N . HIS A 1 734 ? -34.774 -8.036 23.185 1.00 89.56 734 HIS A N 1
ATOM 5936 C CA . HIS A 1 734 ? -36.128 -7.995 22.634 1.00 89.56 734 HIS A CA 1
ATOM 5937 C C . HIS A 1 734 ? -37.165 -8.776 23.463 1.00 89.56 734 HIS A C 1
ATOM 5939 O O . HIS A 1 734 ? -38.285 -8.305 23.647 1.00 89.56 734 HIS A O 1
ATOM 5945 N N . ASP A 1 735 ? -36.819 -9.967 23.964 1.00 88.81 735 ASP A N 1
ATOM 5946 C CA . ASP A 1 735 ? -37.770 -10.892 24.598 1.00 88.81 735 ASP A CA 1
ATOM 5947 C C . ASP A 1 735 ? -37.531 -11.126 26.100 1.00 88.81 735 ASP A C 1
ATOM 5949 O O . ASP A 1 735 ? -38.410 -11.651 26.788 1.00 88.81 735 ASP A O 1
ATOM 5953 N N . LYS A 1 736 ? -36.363 -10.744 26.631 1.00 91.44 736 LYS A N 1
ATOM 5954 C CA . LYS A 1 736 ? -35.955 -11.031 28.016 1.00 91.44 736 LYS A CA 1
ATOM 5955 C C . LYS A 1 736 ? -35.416 -9.796 28.727 1.00 91.44 736 LYS A C 1
ATOM 5957 O O . LYS A 1 736 ? -34.789 -8.933 28.116 1.00 91.44 736 LYS A O 1
ATOM 5962 N N . ALA A 1 737 ? -35.595 -9.751 30.044 1.00 93.81 737 ALA A N 1
ATOM 5963 C CA . ALA A 1 737 ? -34.988 -8.749 30.911 1.00 93.81 737 ALA A CA 1
ATOM 5964 C C . ALA A 1 737 ? -34.582 -9.364 32.257 1.00 93.81 737 ALA A C 1
ATOM 5966 O O . ALA A 1 737 ? -35.280 -10.235 32.774 1.00 93.81 737 ALA A O 1
ATOM 5967 N N . LEU A 1 738 ? -33.467 -8.886 32.807 1.00 94.88 738 LEU A N 1
ATOM 5968 C CA . LEU A 1 738 ? -33.007 -9.153 34.167 1.00 94.88 738 LEU A CA 1
ATOM 5969 C C . LEU A 1 738 ? -32.852 -7.829 34.912 1.00 94.88 738 LEU A C 1
ATOM 5971 O O . LEU A 1 738 ? -32.244 -6.888 34.394 1.00 94.88 738 LEU A O 1
ATOM 5975 N N . THR A 1 739 ? -33.368 -7.771 36.138 1.00 96.38 739 THR A N 1
ATOM 5976 C CA . THR A 1 739 ? -33.357 -6.560 36.961 1.00 96.38 739 THR A CA 1
ATOM 5977 C C . THR A 1 739 ? -32.664 -6.836 38.289 1.00 96.38 739 THR A C 1
ATOM 5979 O O . THR A 1 739 ? -33.194 -7.524 39.162 1.00 96.38 739 THR A O 1
ATOM 5982 N N . PHE A 1 740 ? -31.483 -6.264 38.484 1.00 95.81 740 PHE A N 1
ATOM 5983 C CA . PHE A 1 740 ? -30.736 -6.346 39.734 1.00 95.81 740 PHE A CA 1
ATOM 5984 C C . PHE A 1 740 ? -31.060 -5.148 40.617 1.00 95.81 740 PHE A C 1
ATOM 5986 O O . PHE A 1 740 ? -31.020 -4.012 40.158 1.00 95.81 740 PHE A O 1
ATOM 5993 N N . VAL A 1 741 ? -31.342 -5.383 41.895 1.00 95.44 741 VAL A N 1
ATOM 5994 C CA . VAL A 1 741 ? -31.700 -4.342 42.866 1.00 95.44 741 VAL A CA 1
ATOM 5995 C C . VAL A 1 741 ? -30.787 -4.444 44.082 1.00 95.44 741 VAL A C 1
ATOM 5997 O O . VAL A 1 741 ? -30.599 -5.528 44.635 1.00 95.44 741 VAL A O 1
ATOM 6000 N N . LEU A 1 742 ? -30.230 -3.318 44.519 1.00 94.94 742 LEU A N 1
ATOM 6001 C CA . LEU A 1 742 ? -29.376 -3.227 45.697 1.00 94.94 742 LEU A CA 1
ATOM 6002 C C . LEU A 1 742 ? -30.230 -3.038 46.959 1.00 94.94 742 LEU A C 1
ATOM 6004 O O . LEU A 1 742 ? -30.866 -2.000 47.134 1.00 94.94 742 LEU A O 1
ATOM 6008 N N . LYS A 1 743 ? -30.205 -4.013 47.873 1.00 89.62 743 LYS A N 1
ATOM 6009 C CA . LYS A 1 743 ? -30.871 -3.947 49.185 1.00 89.62 743 LYS A CA 1
ATOM 6010 C C . LYS A 1 743 ? -29.887 -4.327 50.285 1.00 89.62 743 LYS A C 1
ATOM 6012 O O . LYS A 1 743 ? -29.152 -5.297 50.147 1.00 89.62 743 LYS A O 1
ATOM 6017 N N . ASP A 1 744 ? -29.831 -3.533 51.353 1.00 87.31 744 ASP A N 1
ATOM 6018 C CA . ASP A 1 744 ? -28.929 -3.752 52.498 1.00 87.31 744 ASP A CA 1
ATOM 6019 C C . ASP A 1 744 ? -27.444 -3.936 52.111 1.00 87.31 744 ASP A C 1
ATOM 6021 O O . ASP A 1 744 ? -26.692 -4.672 52.748 1.00 87.31 744 ASP A O 1
ATOM 6025 N N . GLY A 1 745 ? -27.013 -3.264 51.037 1.00 87.75 745 GLY A N 1
ATOM 6026 C CA . GLY A 1 745 ? -25.645 -3.349 50.516 1.00 87.75 745 GLY A CA 1
ATOM 6027 C C . GLY A 1 745 ? -25.340 -4.599 49.680 1.00 87.75 745 GLY A C 1
ATOM 6028 O O . GLY A 1 745 ? -24.184 -4.786 49.304 1.00 87.75 745 GLY A O 1
ATOM 6029 N N . LEU A 1 746 ? -26.341 -5.428 49.364 1.00 92.50 746 LEU A N 1
ATOM 6030 C CA . LEU A 1 746 ? -26.216 -6.616 48.518 1.00 92.50 746 LEU A CA 1
ATOM 6031 C C . LEU A 1 746 ? -27.124 -6.515 47.288 1.00 92.50 746 LEU A C 1
ATOM 6033 O O . LEU A 1 746 ? -28.281 -6.107 47.376 1.00 92.50 746 LEU A O 1
ATOM 6037 N N . TRP A 1 747 ? -26.597 -6.898 46.130 1.00 94.62 747 TRP A N 1
ATOM 6038 C CA . TRP A 1 747 ? -27.369 -7.021 44.898 1.00 94.62 747 TRP A CA 1
ATOM 6039 C C . TRP A 1 747 ? -28.219 -8.291 44.935 1.00 94.62 747 TRP A C 1
ATOM 6041 O O . TRP A 1 747 ? -27.707 -9.374 45.217 1.00 94.62 747 TRP A O 1
ATOM 6051 N N . GLY A 1 748 ? -29.507 -8.171 44.636 1.00 93.56 748 GLY A N 1
ATOM 6052 C CA . GLY A 1 748 ? -30.428 -9.289 44.440 1.00 93.56 748 GLY A CA 1
ATOM 6053 C C . GLY A 1 748 ? -31.085 -9.217 43.067 1.00 93.56 748 GLY A C 1
ATOM 6054 O O . GLY A 1 748 ? -31.164 -8.140 42.480 1.00 93.56 748 GLY A O 1
ATOM 6055 N N . LEU A 1 749 ? -31.557 -10.350 42.554 1.00 94.19 749 LEU A N 1
ATOM 6056 C CA . LEU A 1 749 ? -32.290 -10.407 41.293 1.00 94.19 749 LEU A CA 1
ATOM 6057 C C . LEU A 1 749 ? -33.789 -10.257 41.579 1.00 94.19 749 LEU A C 1
ATOM 6059 O O . LEU A 1 749 ? -34.344 -11.002 42.383 1.00 94.19 749 LEU A O 1
ATOM 6063 N N . LYS A 1 750 ? -34.455 -9.291 40.948 1.00 92.81 750 LYS A N 1
ATOM 6064 C CA . LYS A 1 750 ? -35.875 -8.986 41.187 1.00 92.81 750 LYS A CA 1
ATOM 6065 C C . LYS A 1 750 ? -36.785 -10.141 40.778 1.00 92.81 750 LYS A C 1
ATOM 6067 O O . LYS A 1 750 ? -37.804 -10.366 41.421 1.00 92.81 750 LYS A O 1
ATOM 6072 N N . GLU A 1 751 ? -36.405 -10.855 39.725 1.00 89.75 751 GLU A N 1
ATOM 6073 C CA . GLU A 1 751 ? -37.132 -11.988 39.158 1.00 89.75 751 GLU A CA 1
ATOM 6074 C C . GLU A 1 751 ? -36.988 -13.269 39.999 1.00 89.75 751 GLU A C 1
ATOM 6076 O O . GLU A 1 751 ? -37.862 -14.132 39.940 1.00 89.75 751 GLU A O 1
ATOM 6081 N N . ARG A 1 752 ? -35.908 -13.395 40.786 1.00 89.31 752 ARG A N 1
ATOM 6082 C CA . ARG A 1 752 ? -35.649 -14.519 41.707 1.00 89.31 752 ARG A CA 1
ATOM 6083 C C . ARG A 1 752 ? -35.034 -14.013 43.022 1.00 89.31 752 ARG A C 1
ATOM 6085 O O . ARG A 1 752 ? -33.847 -14.241 43.270 1.00 89.31 752 ARG A O 1
ATOM 6092 N N . PRO A 1 753 ? -35.798 -13.301 43.869 1.00 88.31 753 PRO A N 1
ATOM 6093 C CA . PRO A 1 753 ? -35.250 -12.658 45.063 1.00 88.31 753 PRO A CA 1
ATOM 6094 C C . PRO A 1 753 ? -34.781 -13.657 46.132 1.00 88.31 753 PRO A C 1
ATOM 6096 O O . PRO A 1 753 ? -34.072 -13.269 47.058 1.00 88.31 753 PRO A O 1
ATOM 6099 N N . GLU A 1 754 ? -35.169 -14.929 46.026 1.00 89.69 754 GLU A N 1
ATOM 6100 C CA . GLU A 1 754 ? -34.815 -15.987 46.973 1.00 89.69 754 GLU A CA 1
ATOM 6101 C C . GLU A 1 754 ? -33.442 -16.615 46.701 1.00 89.69 754 GLU A C 1
ATOM 6103 O O . GLU A 1 754 ? -32.926 -17.330 47.561 1.00 89.69 754 GLU A O 1
ATOM 6108 N N . ILE A 1 755 ? -32.849 -16.370 45.526 1.00 91.38 755 ILE A N 1
ATOM 6109 C CA . ILE A 1 755 ? -31.537 -16.905 45.149 1.00 91.38 755 ILE A CA 1
ATOM 6110 C C . ILE A 1 755 ? -30.520 -15.753 45.111 1.00 91.38 755 ILE A C 1
ATOM 6112 O O . ILE A 1 755 ? -30.720 -14.770 44.394 1.00 91.38 755 ILE A O 1
ATOM 6116 N N . PRO A 1 756 ? -29.406 -15.837 45.860 1.00 92.81 756 PRO A N 1
ATOM 6117 C CA . PRO A 1 756 ? -28.443 -14.748 45.909 1.00 92.81 756 PRO A CA 1
ATOM 6118 C C . PRO A 1 756 ? -27.683 -14.586 44.587 1.00 92.81 756 PRO A C 1
ATOM 6120 O O . PRO A 1 756 ? -27.358 -15.561 43.907 1.00 92.81 756 PRO A O 1
ATOM 6123 N N . VAL A 1 757 ? -27.348 -13.336 44.260 1.00 93.88 757 VAL A N 1
ATOM 6124 C CA . VAL A 1 757 ? -26.559 -12.950 43.078 1.00 93.88 757 VAL A CA 1
ATOM 6125 C C . VAL A 1 757 ? -25.063 -12.974 43.391 1.00 93.88 757 VAL A C 1
ATOM 6127 O O . VAL A 1 757 ? -24.630 -12.684 44.515 1.00 93.88 757 VAL A O 1
ATOM 6130 N N . TYR A 1 758 ? -24.251 -13.261 42.379 1.00 93.31 758 TYR A N 1
ATOM 6131 C CA . TYR A 1 758 ? -22.797 -13.164 42.425 1.00 93.31 758 TYR A CA 1
ATOM 6132 C C . TYR A 1 758 ? -22.351 -11.699 42.534 1.00 93.31 758 TYR A C 1
ATOM 6134 O O . TYR A 1 758 ? -22.202 -10.991 41.541 1.00 93.31 758 TYR A O 1
ATOM 6142 N N . GLN A 1 759 ? -22.117 -11.237 43.765 1.00 92.75 759 GLN A N 1
ATOM 6143 C CA . GLN A 1 759 ? -21.778 -9.835 44.050 1.00 92.75 759 GLN A CA 1
ATOM 6144 C C . GLN A 1 759 ? -20.530 -9.351 43.300 1.00 92.75 759 GLN A C 1
ATOM 6146 O O . GLN A 1 759 ? -20.481 -8.215 42.835 1.00 92.75 759 GLN A O 1
ATOM 6151 N N . GLU A 1 760 ? -19.519 -10.212 43.177 1.00 91.12 760 GLU A N 1
ATOM 6152 C CA . GLU A 1 760 ? -18.269 -9.903 42.474 1.00 91.12 760 GLU A CA 1
ATOM 6153 C C . GLU A 1 760 ? -18.500 -9.704 40.982 1.00 91.12 760 GLU A C 1
ATOM 6155 O O . GLU A 1 760 ? -17.935 -8.787 40.405 1.00 91.12 760 GLU A O 1
ATOM 6160 N N . ARG A 1 761 ? -19.408 -10.478 40.386 1.00 90.94 761 ARG A N 1
ATOM 6161 C CA . ARG A 1 761 ? -19.767 -10.353 38.974 1.00 90.94 761 ARG A CA 1
ATOM 6162 C C . ARG A 1 761 ? -20.430 -9.005 38.681 1.00 90.94 761 ARG A C 1
ATOM 6164 O O . ARG A 1 761 ? -20.044 -8.340 37.727 1.00 90.94 761 ARG A O 1
ATOM 6171 N N . ILE A 1 762 ? -21.358 -8.557 39.536 1.00 92.44 762 ILE A N 1
ATOM 6172 C CA . ILE A 1 762 ? -21.959 -7.213 39.424 1.00 92.44 762 ILE A CA 1
ATOM 6173 C C . ILE A 1 762 ? -20.904 -6.120 39.633 1.00 92.44 762 ILE A C 1
ATOM 6175 O O . ILE A 1 762 ? -20.907 -5.112 38.930 1.00 92.44 762 ILE A O 1
ATOM 6179 N N . ARG A 1 763 ? -19.969 -6.316 40.572 1.00 91.75 763 ARG A N 1
ATOM 6180 C CA . ARG A 1 763 ? -18.866 -5.372 40.794 1.00 91.75 763 ARG A CA 1
ATOM 6181 C C . ARG A 1 763 ? -17.955 -5.268 39.572 1.00 91.75 763 ARG A C 1
ATOM 6183 O O . ARG A 1 763 ? -17.668 -4.151 39.166 1.00 91.75 763 ARG A O 1
ATOM 6190 N N . SER A 1 764 ? -17.532 -6.390 38.992 1.00 91.69 764 SER A N 1
ATOM 6191 C CA . SER A 1 764 ? -16.710 -6.417 37.777 1.00 91.69 764 SER A CA 1
ATOM 6192 C C . SER A 1 764 ? -17.431 -5.758 36.606 1.00 91.69 764 SER A C 1
ATOM 6194 O O . SER A 1 764 ? -16.837 -4.938 35.919 1.00 91.69 764 SER A O 1
ATOM 6196 N N . PHE A 1 765 ? -18.730 -6.027 36.442 1.00 92.56 765 PHE A N 1
ATOM 6197 C CA . PHE A 1 765 ? -19.563 -5.370 35.436 1.00 92.56 765 PHE A CA 1
ATOM 6198 C C . PHE A 1 765 ? -19.587 -3.840 35.602 1.00 92.56 765 PHE A C 1
ATOM 6200 O O . PHE A 1 765 ? -19.330 -3.111 34.649 1.00 92.56 765 PHE A O 1
ATOM 6207 N N . LEU A 1 766 ? -19.833 -3.335 36.816 1.00 93.00 766 LEU A N 1
ATOM 6208 C CA . LEU A 1 766 ? -19.806 -1.892 37.085 1.00 93.00 766 LEU A CA 1
ATOM 6209 C C . LEU A 1 766 ? -18.398 -1.288 36.930 1.00 93.00 766 LEU A C 1
ATOM 6211 O O . LEU A 1 766 ? -18.285 -0.155 36.467 1.00 93.00 766 LEU A O 1
ATOM 6215 N N . SER A 1 767 ? -17.340 -2.027 37.289 1.00 92.94 767 SER A N 1
ATOM 6216 C CA . SER A 1 767 ? -15.945 -1.603 37.078 1.00 92.94 767 SER A CA 1
ATOM 6217 C C . SER A 1 767 ? -15.655 -1.434 35.592 1.00 92.94 767 SER A C 1
ATOM 6219 O O . SER A 1 767 ? -15.166 -0.383 35.192 1.00 92.94 767 SER A O 1
ATOM 6221 N N . ALA A 1 768 ? -16.064 -2.400 34.764 1.00 93.00 768 ALA A N 1
ATOM 6222 C CA . ALA A 1 768 ? -15.904 -2.332 33.316 1.00 93.00 7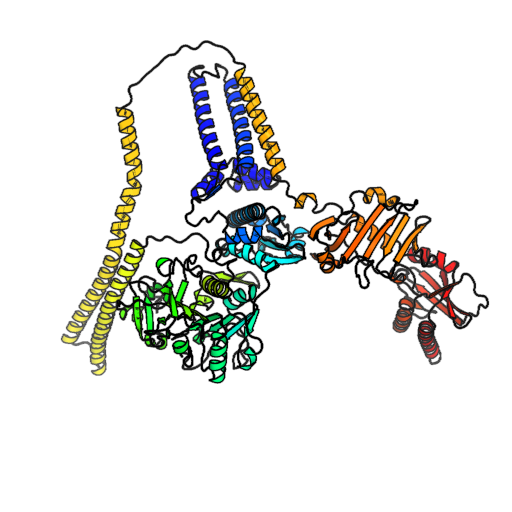68 ALA A CA 1
ATOM 6223 C C . ALA A 1 768 ? -16.596 -1.093 32.721 1.00 93.00 768 ALA A C 1
ATOM 6225 O O . ALA A 1 768 ? -16.025 -0.422 31.869 1.00 93.00 768 ALA A O 1
ATOM 6226 N N . LEU A 1 769 ? -17.787 -0.719 33.205 1.00 93.25 769 LEU A N 1
ATOM 6227 C CA . LEU A 1 769 ? -18.474 0.503 32.754 1.00 93.25 769 LEU A CA 1
ATOM 6228 C C . LEU A 1 769 ? -17.753 1.800 33.158 1.00 93.25 769 LEU A C 1
ATOM 6230 O O . LEU A 1 769 ? -17.856 2.799 32.446 1.00 93.25 769 LEU A O 1
ATOM 6234 N N . ILE A 1 770 ? -17.056 1.808 34.298 1.00 93.12 770 ILE A N 1
ATOM 6235 C CA . ILE A 1 770 ? -16.275 2.964 34.766 1.00 93.12 770 ILE A CA 1
ATOM 6236 C C . ILE A 1 770 ? -14.953 3.081 34.007 1.00 93.12 770 ILE A C 1
ATOM 6238 O O . ILE A 1 770 ? -14.560 4.183 33.624 1.00 93.12 770 ILE A O 1
ATOM 6242 N N . GLU A 1 771 ? -14.260 1.958 33.844 1.00 93.12 771 GLU A N 1
ATOM 6243 C CA . GLU A 1 771 ? -12.940 1.870 33.219 1.00 93.12 771 GLU A CA 1
ATOM 6244 C C . GLU A 1 771 ? -13.020 1.935 31.695 1.00 93.12 771 GLU A C 1
ATOM 6246 O O . GLU A 1 771 ? -12.057 2.339 31.050 1.00 93.12 771 GLU A O 1
ATOM 6251 N N . GLY A 1 772 ? -14.174 1.584 31.123 1.00 94.19 772 GLY A N 1
ATOM 6252 C CA . GLY A 1 772 ? -14.385 1.574 29.689 1.00 94.19 772 GLY A CA 1
ATOM 6253 C C . GLY A 1 772 ? -14.159 2.948 29.063 1.00 94.19 772 GLY A C 1
ATOM 6254 O O . GLY A 1 772 ? -14.643 3.978 29.552 1.00 94.19 772 GLY A O 1
ATOM 6255 N N . THR A 1 773 ? -13.449 2.966 27.937 1.00 94.88 773 THR A N 1
ATOM 6256 C CA . THR A 1 773 ? -13.097 4.198 27.226 1.00 94.88 773 THR A CA 1
ATOM 6257 C C . THR A 1 773 ? -13.545 4.181 25.770 1.00 94.88 773 THR A C 1
ATOM 6259 O O . THR A 1 773 ? -13.729 3.137 25.145 1.00 94.88 773 THR A O 1
ATOM 6262 N N . LEU A 1 774 ? -13.760 5.368 25.206 1.00 94.12 774 LEU A N 1
ATOM 6263 C CA . LEU A 1 774 ? -14.044 5.512 23.783 1.00 94.12 774 LEU A CA 1
ATOM 6264 C C . LEU A 1 774 ? -12.773 5.219 22.981 1.00 94.12 774 LEU A C 1
ATOM 6266 O O . LEU A 1 774 ? -11.735 5.831 23.228 1.00 94.12 774 LEU A O 1
ATOM 6270 N N . TYR A 1 775 ? -12.877 4.335 21.989 1.00 90.94 775 TYR A N 1
ATOM 6271 C CA . TYR A 1 775 ? -11.753 3.956 21.136 1.00 90.94 775 TYR A CA 1
ATOM 6272 C C . TYR A 1 775 ? -11.898 4.548 19.729 1.00 90.94 775 TYR A C 1
ATOM 6274 O O . TYR A 1 775 ? -11.077 5.359 19.306 1.00 90.94 775 TYR A O 1
ATOM 6282 N N . GLU A 1 776 ? -12.996 4.248 19.028 1.00 90.50 776 GLU A N 1
ATOM 6283 C CA . GLU A 1 776 ? -13.244 4.744 17.668 1.00 90.50 776 GLU A CA 1
ATOM 6284 C C . GLU A 1 776 ? -14.703 5.141 17.428 1.00 90.50 776 GLU A C 1
ATOM 6286 O O . GLU A 1 776 ? -15.637 4.505 17.921 1.00 90.50 776 GLU A O 1
ATOM 6291 N N . LYS A 1 777 ? -14.905 6.162 16.587 1.00 91.44 777 LYS A N 1
ATOM 6292 C CA . LYS A 1 777 ? -16.217 6.469 16.005 1.00 91.44 777 LYS A CA 1
ATOM 6293 C C . LYS A 1 777 ? -16.483 5.544 14.822 1.00 91.44 777 LYS A C 1
ATOM 6295 O O . LYS A 1 777 ? -15.643 5.434 13.934 1.00 91.44 777 LYS A O 1
ATOM 6300 N N . LYS A 1 778 ? -17.661 4.924 14.801 1.00 92.75 778 LYS A N 1
ATOM 6301 C CA . LYS A 1 778 ? -18.150 4.095 13.693 1.00 92.75 778 LYS A CA 1
ATOM 6302 C C . LYS A 1 778 ? -19.255 4.841 12.944 1.00 92.75 778 LYS A C 1
ATOM 6304 O O . LYS A 1 778 ? -19.099 6.025 12.650 1.00 92.75 778 LYS A O 1
ATOM 6309 N N . SER A 1 779 ? -20.364 4.184 12.636 1.00 92.25 779 SER A N 1
ATOM 6310 C CA . SER A 1 779 ? -21.463 4.783 11.878 1.00 92.25 779 SER A CA 1
ATOM 6311 C C . SER A 1 779 ? -22.324 5.759 12.694 1.00 92.25 779 SER A C 1
ATOM 6313 O O . SER A 1 779 ? -22.622 5.523 13.865 1.00 92.25 779 SER A O 1
ATOM 6315 N N . ASP A 1 780 ? -22.798 6.813 12.033 1.00 89.56 780 ASP A N 1
ATOM 6316 C CA . ASP A 1 780 ? -23.870 7.722 12.463 1.00 89.56 780 ASP A CA 1
ATOM 6317 C C . ASP A 1 780 ? -25.165 7.537 11.636 1.00 89.56 780 ASP A C 1
ATOM 6319 O O . ASP A 1 780 ? -26.073 8.364 11.678 1.00 89.56 780 ASP A O 1
ATOM 6323 N N . ARG A 1 781 ? -25.277 6.436 10.876 1.00 90.19 781 ARG A N 1
ATOM 6324 C CA . ARG A 1 781 ? -26.442 6.094 10.038 1.00 90.19 781 ARG A CA 1
ATOM 6325 C C . ARG A 1 781 ? -27.209 4.880 10.541 1.00 90.19 781 ARG A C 1
ATOM 6327 O O . ARG A 1 781 ? -26.616 3.889 10.966 1.00 90.19 781 ARG A O 1
ATOM 6334 N N . ALA A 1 782 ? -28.537 4.953 10.446 1.00 87.62 782 ALA A N 1
ATOM 6335 C CA . ALA A 1 782 ? -29.438 3.956 11.024 1.00 87.62 782 ALA A CA 1
ATOM 6336 C C . ALA A 1 782 ? -29.430 2.620 10.291 1.00 87.62 782 ALA A C 1
ATOM 6338 O O . ALA A 1 782 ? -29.474 1.566 10.919 1.00 87.62 782 ALA A O 1
ATOM 6339 N N . GLU A 1 783 ? -29.314 2.673 8.969 1.00 89.62 783 GLU A N 1
ATOM 6340 C CA . GLU A 1 783 ? -29.192 1.506 8.094 1.00 89.62 783 GLU A CA 1
ATOM 6341 C C . GLU A 1 783 ? -27.993 0.609 8.453 1.00 89.62 783 GLU A C 1
ATOM 6343 O O . GLU A 1 783 ? -28.060 -0.610 8.302 1.00 89.62 783 GLU A O 1
ATOM 6348 N N . ASN A 1 784 ? -26.945 1.190 9.045 1.00 91.19 784 ASN A N 1
ATOM 6349 C CA . ASN A 1 784 ? -25.710 0.494 9.401 1.00 91.19 784 ASN A CA 1
ATOM 6350 C C . ASN A 1 784 ? -25.750 -0.174 10.787 1.00 91.19 784 ASN A C 1
ATOM 6352 O O . ASN A 1 784 ? -24.814 -0.887 11.140 1.00 91.19 784 ASN A O 1
ATOM 6356 N N . LEU A 1 785 ? -26.801 0.025 11.597 1.00 91.31 785 LEU A N 1
ATOM 6357 C CA . LEU A 1 785 ? -26.869 -0.531 12.961 1.00 91.31 785 LEU A CA 1
ATOM 6358 C C . LEU A 1 785 ? -26.761 -2.064 12.986 1.00 91.31 785 LEU A C 1
ATOM 6360 O O . LEU A 1 785 ? -26.150 -2.633 13.893 1.00 91.31 785 LEU A O 1
ATOM 6364 N N . SER A 1 786 ? -27.301 -2.726 11.962 1.00 91.44 786 SER A N 1
ATOM 6365 C CA . SER A 1 786 ? -27.256 -4.183 11.816 1.00 91.44 786 SER A CA 1
ATOM 6366 C C . SER A 1 786 ? -25.824 -4.730 11.716 1.00 91.44 786 SER A C 1
ATOM 6368 O O . SER A 1 786 ? -25.534 -5.779 12.293 1.00 91.44 786 SER A O 1
ATOM 6370 N N . ALA A 1 787 ? -24.899 -3.994 11.084 1.00 91.19 787 ALA A N 1
ATOM 6371 C CA . ALA A 1 787 ? -23.496 -4.396 10.945 1.00 91.19 787 ALA A CA 1
ATOM 6372 C C . ALA A 1 787 ? -22.802 -4.578 12.311 1.00 91.19 787 ALA A C 1
ATOM 6374 O O . ALA A 1 787 ? -21.962 -5.470 12.479 1.00 91.19 787 ALA A O 1
ATOM 6375 N N . PHE A 1 788 ? -23.225 -3.801 13.312 1.00 94.19 788 PHE A N 1
ATOM 6376 C CA . PHE A 1 788 ? -22.680 -3.811 14.673 1.00 94.19 788 PHE A CA 1
ATOM 6377 C C . PHE A 1 788 ? -23.492 -4.651 15.660 1.00 94.19 788 PHE A C 1
ATOM 6379 O O . PHE A 1 788 ? -23.125 -4.716 16.829 1.00 94.19 788 PHE A O 1
ATOM 6386 N N . GLY A 1 789 ? -24.591 -5.279 15.230 1.00 92.69 789 GLY A N 1
ATOM 6387 C CA . GLY A 1 789 ? -25.528 -5.943 16.143 1.00 92.69 789 GLY A CA 1
ATOM 6388 C C . GLY A 1 789 ? -26.320 -4.969 17.023 1.00 92.69 789 GLY A C 1
ATOM 6389 O O . GLY A 1 789 ? -26.778 -5.356 18.087 1.00 92.69 789 GLY A O 1
ATOM 6390 N N . LEU A 1 790 ? -26.473 -3.710 16.595 1.00 93.75 790 LEU A N 1
ATOM 6391 C CA . LEU A 1 790 ? -27.164 -2.635 17.323 1.00 93.75 790 LEU A CA 1
ATOM 6392 C C . LEU A 1 790 ? -28.575 -2.358 16.780 1.00 93.75 790 LEU A C 1
ATOM 6394 O O . LEU A 1 790 ? -29.101 -1.250 16.918 1.00 93.75 790 LEU A O 1
ATOM 6398 N N . THR A 1 791 ? -29.190 -3.339 16.118 1.00 91.50 791 THR A N 1
ATOM 6399 C CA . THR A 1 791 ? -30.602 -3.254 15.723 1.00 91.50 791 THR A CA 1
ATOM 6400 C C . THR A 1 791 ? -31.451 -2.970 16.974 1.00 91.50 791 THR A C 1
ATOM 6402 O O . THR A 1 791 ? -31.238 -3.639 17.982 1.00 91.50 791 THR A O 1
ATOM 6405 N N . PRO A 1 792 ? -32.386 -2.002 16.964 1.00 87.75 792 PRO A N 1
ATOM 6406 C CA . PRO A 1 792 ? -33.191 -1.675 18.144 1.00 87.75 792 PRO A CA 1
ATOM 6407 C C . PRO A 1 792 ? -33.862 -2.906 18.766 1.00 87.75 792 PRO A C 1
ATOM 6409 O O . PRO A 1 792 ? -34.303 -3.802 18.042 1.00 87.75 792 PRO A O 1
ATOM 6412 N N . THR A 1 793 ? -33.913 -2.970 20.098 1.00 86.31 793 THR A N 1
ATOM 6413 C CA . THR A 1 793 ? -34.435 -4.133 20.833 1.00 86.31 793 THR A CA 1
ATOM 6414 C C . THR A 1 793 ? -35.937 -4.324 20.646 1.00 86.31 793 THR A C 1
ATOM 6416 O O . THR A 1 793 ? -36.433 -5.408 20.908 1.00 86.31 793 THR A O 1
ATOM 6419 N N . GLU A 1 794 ? -36.675 -3.336 20.138 1.00 84.88 794 GLU A N 1
ATOM 6420 C CA . GLU A 1 794 ? -38.099 -3.470 19.810 1.00 84.88 794 GLU A CA 1
ATOM 6421 C C . GLU A 1 794 ? -38.356 -4.298 18.539 1.00 84.88 794 GLU A C 1
ATOM 6423 O O . GLU A 1 794 ? -39.500 -4.647 18.251 1.00 84.88 794 GLU A O 1
ATOM 6428 N N . ILE A 1 795 ? -37.311 -4.591 17.756 1.00 86.00 795 ILE A N 1
ATOM 6429 C CA . ILE A 1 795 ? -37.406 -5.360 16.513 1.00 86.00 795 ILE A CA 1
ATOM 6430 C C . ILE A 1 795 ? -37.164 -6.844 16.801 1.00 86.00 795 ILE A C 1
ATOM 6432 O O . ILE A 1 795 ? -36.146 -7.220 17.390 1.00 86.00 795 ILE A O 1
ATOM 6436 N N . GLU A 1 796 ? -38.080 -7.692 16.332 1.00 83.94 796 GLU A N 1
ATOM 6437 C CA . GLU A 1 796 ? -37.977 -9.147 16.464 1.00 83.94 796 GLU A CA 1
ATOM 6438 C C . GLU A 1 796 ? -36.672 -9.670 15.839 1.00 83.94 796 GLU A C 1
ATOM 6440 O O . GLU A 1 796 ? -36.318 -9.327 14.709 1.00 83.94 796 GLU A O 1
ATOM 6445 N N . GLY A 1 797 ? -35.935 -10.491 16.593 1.00 81.56 797 GLY A N 1
ATOM 6446 C CA . GLY A 1 797 ? -34.632 -11.024 16.178 1.00 81.56 797 GLY A CA 1
ATOM 6447 C C . GLY A 1 797 ? -33.442 -10.087 16.417 1.00 81.56 797 GLY A C 1
ATOM 6448 O O . GLY A 1 797 ? -32.332 -10.408 15.990 1.00 81.56 797 GLY A O 1
ATOM 6449 N N . SER A 1 798 ? -33.634 -8.948 17.097 1.00 88.62 798 SER A N 1
ATOM 6450 C CA . SER A 1 798 ? -32.514 -8.114 17.538 1.00 88.62 798 SER A CA 1
ATOM 6451 C C . SER A 1 798 ? -31.596 -8.863 18.512 1.00 88.62 798 SER A C 1
ATOM 6453 O O . SER A 1 798 ? -32.051 -9.500 19.460 1.00 88.62 798 SER A O 1
ATOM 6455 N N . VAL A 1 799 ? -30.287 -8.736 18.280 1.00 89.31 799 VAL A N 1
ATOM 6456 C CA . VAL A 1 799 ? -29.219 -9.248 19.155 1.00 89.31 799 VAL A CA 1
ATOM 6457 C C . VAL A 1 799 ? -28.635 -8.166 20.072 1.00 89.31 799 VAL A C 1
ATOM 6459 O O . VAL A 1 799 ? -27.688 -8.436 20.807 1.00 89.31 799 VAL A O 1
ATOM 6462 N N . ALA A 1 800 ? -29.169 -6.941 20.024 1.00 93.12 800 ALA A N 1
ATOM 6463 C CA . ALA A 1 800 ? -28.698 -5.846 20.861 1.00 93.12 800 ALA A CA 1
ATOM 6464 C C . ALA A 1 800 ? -29.099 -6.070 22.324 1.00 93.12 800 ALA A C 1
ATOM 6466 O O . ALA A 1 800 ? -30.210 -6.512 22.623 1.00 93.12 800 ALA A O 1
ATOM 6467 N N . THR A 1 801 ? -28.203 -5.710 23.239 1.00 94.88 801 THR A N 1
ATOM 6468 C CA . THR A 1 801 ? -28.453 -5.746 24.679 1.00 94.88 801 THR A CA 1
ATOM 6469 C C . THR A 1 801 ? -28.519 -4.331 25.232 1.00 94.88 801 THR A C 1
ATOM 6471 O O . THR A 1 801 ? -27.562 -3.566 25.155 1.00 94.88 801 THR A O 1
ATOM 6474 N N . ARG A 1 802 ? -29.659 -3.979 25.811 1.00 95.81 802 ARG A N 1
ATOM 6475 C CA . ARG A 1 802 ? -29.926 -2.704 26.466 1.00 95.81 802 ARG A CA 1
ATOM 6476 C C . ARG A 1 802 ? -29.510 -2.766 27.932 1.00 95.81 802 ARG A C 1
ATOM 6478 O O . ARG A 1 802 ? -29.955 -3.659 28.652 1.00 95.81 802 ARG A O 1
ATOM 6485 N N . ILE A 1 803 ? -28.713 -1.798 28.375 1.00 95.31 803 ILE A N 1
ATOM 6486 C CA . ILE A 1 803 ? -28.234 -1.668 29.756 1.00 95.31 803 ILE A CA 1
ATOM 6487 C C . ILE A 1 803 ? -28.693 -0.325 30.318 1.00 95.31 803 ILE A C 1
ATOM 6489 O O . ILE A 1 803 ? -28.445 0.718 29.714 1.00 95.31 803 ILE A O 1
ATOM 6493 N N . GLU A 1 804 ? -29.336 -0.352 31.483 1.00 96.06 804 GLU A N 1
ATOM 6494 C CA . GLU A 1 804 ? -29.888 0.829 32.150 1.00 96.06 804 GLU A CA 1
ATOM 6495 C C . GLU A 1 804 ? -29.520 0.826 33.640 1.00 96.06 804 GLU A C 1
ATOM 6497 O O . GLU A 1 804 ? -29.699 -0.177 34.337 1.00 96.06 804 GLU A O 1
ATOM 6502 N N . LEU A 1 805 ? -29.007 1.955 34.131 1.00 95.75 805 LEU A N 1
ATOM 6503 C CA . LEU A 1 805 ? -28.612 2.156 35.526 1.00 95.75 805 LEU A CA 1
ATOM 6504 C C . LEU A 1 805 ? -29.553 3.170 36.175 1.00 95.75 805 LEU A C 1
ATOM 6506 O O . LEU A 1 805 ? -29.669 4.295 35.694 1.00 95.75 805 LEU A O 1
ATOM 6510 N N . PHE A 1 806 ? -30.192 2.806 37.283 1.00 96.19 806 PHE A N 1
ATOM 6511 C CA . PHE A 1 806 ? -31.190 3.637 37.954 1.00 96.19 806 PHE A CA 1
ATOM 6512 C C . PHE A 1 806 ? -30.793 3.989 39.388 1.00 96.19 806 PHE A C 1
ATOM 6514 O O . PHE A 1 806 ? -30.213 3.182 40.123 1.00 96.19 806 PHE A O 1
ATOM 6521 N N . ALA A 1 807 ? -31.159 5.203 39.797 1.00 94.44 807 ALA A N 1
ATOM 6522 C CA . ALA A 1 807 ? -31.093 5.662 41.178 1.00 94.44 807 ALA A CA 1
ATOM 6523 C C . ALA A 1 807 ? -32.281 5.146 42.012 1.00 94.44 807 ALA A C 1
ATOM 6525 O O . ALA A 1 807 ? -33.267 4.639 41.482 1.00 94.44 807 ALA A O 1
ATOM 6526 N N . ASP A 1 808 ? -32.219 5.339 43.333 1.00 88.62 808 ASP A N 1
ATOM 6527 C CA . ASP A 1 808 ? -33.261 4.901 44.285 1.00 88.62 808 ASP A CA 1
ATOM 6528 C C . ASP A 1 808 ? -34.657 5.488 43.996 1.00 88.62 808 ASP A C 1
ATOM 6530 O O . ASP A 1 808 ? -35.688 4.881 44.266 1.00 88.62 808 ASP A O 1
ATOM 6534 N N . ASN A 1 809 ? -34.705 6.687 43.410 1.00 88.06 809 ASN A N 1
ATOM 6535 C CA . ASN A 1 809 ? -35.948 7.362 43.027 1.00 88.06 809 ASN A CA 1
ATOM 6536 C C . ASN A 1 809 ? -36.480 6.933 41.644 1.00 88.06 809 ASN A C 1
ATOM 6538 O O . ASN A 1 809 ? -37.421 7.550 41.144 1.00 88.06 809 ASN A O 1
ATOM 6542 N N . GLY A 1 810 ? -35.864 5.930 41.008 1.00 88.00 810 GLY A N 1
ATOM 6543 C CA . GLY A 1 810 ? -36.193 5.473 39.658 1.00 88.00 810 GLY A CA 1
ATOM 6544 C C . GLY A 1 810 ? -35.685 6.382 38.534 1.00 88.00 810 GLY A C 1
ATOM 6545 O O . GLY A 1 810 ? -36.042 6.166 37.378 1.00 88.00 810 GLY A O 1
ATOM 6546 N N . ALA A 1 811 ? -34.871 7.403 38.830 1.00 92.62 811 ALA A N 1
ATOM 6547 C CA . ALA A 1 811 ? -34.247 8.221 37.794 1.00 92.62 811 ALA A CA 1
ATOM 6548 C C . ALA A 1 811 ? -33.167 7.420 37.051 1.00 92.62 811 ALA A C 1
ATOM 6550 O O . ALA A 1 811 ? -32.314 6.797 37.686 1.00 92.62 811 ALA A O 1
ATOM 6551 N N . LEU A 1 812 ? -33.194 7.463 35.716 1.00 93.62 812 LEU A N 1
ATOM 6552 C CA . LEU A 1 812 ? -32.145 6.896 34.868 1.00 93.62 812 LEU A CA 1
ATOM 6553 C C . LEU A 1 812 ? -30.861 7.721 35.038 1.00 93.62 812 LEU A C 1
ATOM 6555 O O . LEU A 1 812 ? -30.871 8.932 34.810 1.00 93.62 812 LEU A O 1
ATOM 6559 N N . ILE A 1 813 ? -29.786 7.061 35.457 1.00 92.56 813 ILE A N 1
ATOM 6560 C CA . ILE A 1 813 ? -28.447 7.639 35.601 1.00 92.56 813 ILE A CA 1
ATOM 6561 C C . ILE A 1 813 ? -27.737 7.573 34.246 1.00 92.56 813 ILE A C 1
ATOM 6563 O O . ILE A 1 813 ? -27.359 8.606 33.704 1.00 92.56 813 ILE A O 1
ATOM 6567 N N . GLU A 1 814 ? -27.620 6.372 33.674 1.00 93.88 814 GLU A N 1
ATOM 6568 C CA . GLU A 1 814 ? -27.024 6.134 32.354 1.00 93.88 814 GLU A CA 1
ATOM 6569 C C . GLU A 1 814 ? -27.760 4.998 31.630 1.00 93.88 814 GLU A C 1
ATOM 6571 O O . GLU A 1 814 ? -28.261 4.063 32.264 1.00 93.88 814 GLU A O 1
ATOM 6576 N N . GLY A 1 815 ? -27.805 5.076 30.298 1.00 92.75 815 GLY A N 1
ATOM 6577 C CA . GLY A 1 815 ? -28.446 4.095 29.424 1.00 92.75 815 GLY A CA 1
ATOM 6578 C C . GLY A 1 815 ? -27.695 3.932 28.102 1.00 92.75 815 GLY A C 1
ATOM 6579 O O . GLY A 1 815 ? -27.236 4.913 27.505 1.00 92.75 815 GLY A O 1
ATOM 6580 N N . MET A 1 816 ? -27.538 2.685 27.653 1.00 94.75 816 MET A N 1
ATOM 6581 C CA . MET A 1 816 ? -26.872 2.375 26.386 1.00 94.75 816 MET A CA 1
ATOM 6582 C C . MET A 1 816 ? -27.346 1.064 25.758 1.00 94.75 816 MET A C 1
ATOM 6584 O O . MET A 1 816 ? -27.766 0.137 26.450 1.00 94.75 816 MET A O 1
ATOM 6588 N N . ASP A 1 817 ? -27.198 0.982 24.438 1.00 95.12 817 ASP A N 1
ATOM 6589 C CA . ASP A 1 817 ? -27.341 -0.247 23.664 1.00 95.12 817 ASP A CA 1
ATOM 6590 C C . ASP A 1 817 ? -25.944 -0.817 23.381 1.00 95.12 817 ASP A C 1
ATOM 6592 O O . ASP A 1 817 ? -25.062 -0.095 22.908 1.00 95.12 817 ASP A O 1
ATOM 6596 N N . VAL A 1 818 ? -25.753 -2.108 23.639 1.00 95.94 818 VAL A N 1
ATOM 6597 C CA . VAL A 1 818 ? -24.530 -2.864 23.352 1.00 95.94 818 VAL A CA 1
ATOM 6598 C C . VAL A 1 818 ? -24.815 -3.861 22.234 1.00 95.94 818 VAL A C 1
ATOM 6600 O O . VAL A 1 818 ? -25.760 -4.643 22.316 1.00 95.94 818 VAL A O 1
ATOM 6603 N N . GLY A 1 819 ? -24.017 -3.807 21.173 1.00 94.88 819 GLY A N 1
ATOM 6604 C CA . GLY A 1 819 ? -24.094 -4.713 20.031 1.00 94.88 819 GLY A CA 1
ATOM 6605 C C . GLY A 1 819 ? -23.138 -5.887 20.188 1.00 94.88 819 GLY A C 1
ATOM 6606 O O . GLY A 1 819 ? -23.051 -6.483 21.256 1.00 94.88 819 GLY A O 1
ATOM 6607 N N . LYS A 1 820 ? -22.375 -6.207 19.136 1.00 93.81 820 LYS A N 1
ATOM 6608 C CA . LYS A 1 820 ? -21.272 -7.176 19.237 1.00 93.81 820 LYS A CA 1
ATOM 6609 C C . LYS A 1 820 ? -20.243 -6.670 20.259 1.00 93.81 820 LYS A C 1
ATOM 6611 O O . LYS A 1 820 ? -19.824 -5.512 20.195 1.00 93.81 820 LYS A O 1
ATOM 6616 N N . TYR A 1 821 ? -19.847 -7.545 21.172 1.00 92.94 821 TYR A N 1
ATOM 6617 C CA . TYR A 1 821 ? -18.834 -7.328 22.206 1.00 92.94 821 TYR A CA 1
ATOM 6618 C C . TYR A 1 821 ? -17.819 -8.481 22.185 1.00 92.94 821 TYR A C 1
ATOM 6620 O O . TYR A 1 821 ? -17.978 -9.397 21.379 1.00 92.94 821 TYR A O 1
ATOM 6628 N N . ASP A 1 822 ? -16.776 -8.406 23.017 1.00 88.69 822 ASP A N 1
ATOM 6629 C CA . ASP A 1 822 ? -15.624 -9.330 23.004 1.00 88.69 822 ASP A CA 1
ATOM 6630 C C . ASP A 1 822 ? -14.794 -9.256 21.705 1.00 88.69 822 ASP A C 1
ATOM 6632 O O . ASP A 1 822 ? -14.325 -10.240 21.139 1.00 88.69 822 ASP A O 1
ATOM 6636 N N . ILE A 1 823 ? -14.650 -8.038 21.178 1.00 89.50 823 ILE A N 1
ATOM 6637 C CA . ILE A 1 823 ? -13.851 -7.766 19.981 1.00 89.50 823 ILE A CA 1
ATOM 6638 C C . ILE A 1 823 ? -12.391 -7.608 20.410 1.00 89.50 823 ILE A C 1
ATOM 6640 O O . ILE A 1 823 ? -12.070 -6.639 21.093 1.00 89.50 823 ILE A O 1
ATOM 6644 N N . GLU A 1 824 ? -11.508 -8.517 20.002 1.00 86.56 824 GLU A N 1
ATOM 6645 C CA . GLU A 1 824 ? -10.085 -8.472 20.363 1.00 86.56 824 GLU A CA 1
ATOM 6646 C C . GLU A 1 824 ? -9.414 -7.161 19.898 1.00 86.56 824 GLU A C 1
ATOM 6648 O O . GLU A 1 824 ? -9.508 -6.769 18.731 1.00 86.56 824 GLU A O 1
ATOM 6653 N N . LEU A 1 825 ? -8.745 -6.472 20.830 1.00 83.56 825 LEU A N 1
ATOM 6654 C CA . LEU A 1 825 ? -7.913 -5.287 20.577 1.00 83.56 825 LEU A CA 1
ATOM 6655 C C . LEU A 1 825 ? -6.406 -5.570 20.742 1.00 83.56 825 LEU A C 1
ATOM 6657 O O . LEU A 1 825 ? -5.600 -4.677 20.488 1.00 83.56 825 LEU A O 1
ATOM 6661 N N . GLY A 1 826 ? -6.028 -6.787 21.153 1.00 73.81 826 GLY A N 1
ATOM 6662 C CA . GLY A 1 826 ? -4.649 -7.223 21.408 1.00 73.81 826 GLY A CA 1
ATOM 6663 C C . GLY A 1 826 ? -4.375 -7.563 22.882 1.00 73.81 826 GLY A C 1
ATOM 6664 O O . GLY A 1 826 ? -4.886 -6.900 23.781 1.00 73.81 826 GLY A O 1
ATOM 6665 N N . ARG A 1 827 ? -3.586 -8.629 23.122 1.00 68.19 827 ARG A N 1
ATOM 6666 C CA . ARG A 1 827 ? -3.097 -9.137 24.434 1.00 68.19 827 ARG A CA 1
ATOM 6667 C C . ARG A 1 827 ? -4.072 -9.013 25.625 1.00 68.19 827 ARG A C 1
ATOM 6669 O O . ARG A 1 827 ? -3.665 -8.692 26.738 1.00 68.19 827 ARG A O 1
ATOM 6676 N N . GLY A 1 828 ? -5.343 -9.347 25.412 1.00 68.19 828 GLY A N 1
ATOM 6677 C CA . GLY A 1 828 ? -6.361 -9.410 26.470 1.00 68.19 828 GLY A CA 1
ATOM 6678 C C . GLY A 1 828 ? -7.263 -8.178 26.585 1.00 68.19 828 GLY A C 1
ATOM 6679 O O . GLY A 1 828 ? -8.240 -8.232 27.322 1.00 68.19 828 GLY A O 1
ATOM 6680 N N . GLY A 1 829 ? -7.003 -7.105 25.832 1.00 82.31 829 GLY A N 1
ATOM 6681 C CA . GLY A 1 829 ? -7.959 -6.010 25.672 1.00 82.31 829 GLY A CA 1
ATOM 6682 C C . GLY A 1 829 ? -9.118 -6.414 24.757 1.00 82.31 829 GLY A C 1
ATOM 6683 O O . GLY A 1 829 ? -8.899 -6.993 23.688 1.00 82.31 829 GLY A O 1
ATOM 6684 N N . SER A 1 830 ? -10.346 -6.077 25.149 1.00 89.62 830 SER A N 1
ATOM 6685 C CA . SER A 1 830 ? -11.555 -6.317 24.358 1.00 89.62 830 SER A CA 1
ATOM 6686 C C . SER A 1 830 ? -12.367 -5.038 24.146 1.00 89.62 830 SER A C 1
ATOM 6688 O O . SER A 1 830 ? -12.242 -4.042 24.866 1.00 89.62 830 SER A O 1
ATOM 6690 N N . ALA A 1 831 ? -13.176 -5.045 23.093 1.00 93.31 831 ALA A N 1
ATOM 6691 C CA . ALA A 1 831 ? -14.047 -3.948 22.719 1.00 93.31 831 ALA A CA 1
ATOM 6692 C C . ALA A 1 831 ? -15.498 -4.387 22.541 1.00 93.31 831 ALA A C 1
ATOM 6694 O O . ALA A 1 831 ? -15.807 -5.548 22.263 1.00 93.31 831 ALA A O 1
ATOM 6695 N N . ALA A 1 832 ? -16.389 -3.403 22.622 1.00 95.69 832 ALA A N 1
ATOM 6696 C CA . ALA A 1 832 ? -17.797 -3.542 22.301 1.00 95.69 832 ALA A CA 1
ATOM 6697 C C . ALA A 1 832 ? -18.293 -2.389 21.430 1.00 95.69 832 ALA A C 1
ATOM 6699 O O . ALA A 1 832 ? -17.810 -1.256 21.526 1.00 95.69 832 ALA A O 1
ATOM 6700 N N . TYR A 1 833 ? -19.292 -2.670 20.596 1.00 96.25 833 TYR A N 1
ATOM 6701 C CA . TYR A 1 833 ? -20.046 -1.625 19.918 1.00 96.25 833 TYR A CA 1
ATOM 6702 C C . TYR A 1 833 ? -21.134 -1.076 20.825 1.00 96.25 833 TYR A C 1
ATOM 6704 O O . TYR A 1 833 ? -21.992 -1.823 21.287 1.00 96.25 833 TYR A O 1
ATOM 6712 N N . ILE A 1 834 ? -21.110 0.234 21.049 1.00 95.69 834 ILE A N 1
ATOM 6713 C CA . ILE A 1 834 ? -22.012 0.922 21.968 1.00 95.69 834 ILE A CA 1
ATOM 6714 C C . ILE A 1 834 ? -22.721 2.065 21.250 1.00 95.69 834 ILE A C 1
ATOM 6716 O O . ILE A 1 834 ? -22.111 2.829 20.496 1.00 95.69 834 ILE A O 1
ATOM 6720 N N . LYS A 1 835 ? -24.014 2.215 21.527 1.00 95.12 835 LYS A N 1
ATOM 6721 C CA . LYS A 1 835 ? -24.815 3.382 21.155 1.00 95.12 835 LYS A CA 1
ATOM 6722 C C . LYS A 1 835 ? -25.435 3.991 22.412 1.00 95.12 835 LYS A C 1
ATOM 6724 O O . LYS A 1 835 ? -26.117 3.310 23.170 1.00 95.12 835 LYS A O 1
ATOM 6729 N N . PHE A 1 836 ? -25.192 5.283 22.621 1.00 92.00 836 PHE A N 1
ATOM 6730 C CA . PHE A 1 836 ? -25.684 6.023 23.788 1.00 92.00 836 PHE A CA 1
ATOM 6731 C C . PHE A 1 836 ? -27.054 6.643 23.547 1.00 92.00 836 PHE A C 1
ATOM 6733 O O . PHE A 1 836 ? -27.399 7.020 22.423 1.00 92.00 836 PHE A O 1
ATOM 6740 N N . ASP A 1 837 ? -27.789 6.861 24.631 1.00 87.38 837 ASP A N 1
ATOM 6741 C CA . ASP A 1 837 ? -29.053 7.584 24.581 1.00 87.38 837 ASP A CA 1
ATOM 6742 C C . ASP A 1 837 ? -28.899 9.026 24.094 1.00 87.38 837 ASP A C 1
ATOM 6744 O O . ASP A 1 837 ? -27.927 9.729 24.382 1.00 87.38 837 ASP A O 1
ATOM 6748 N N . GLY A 1 838 ? -29.886 9.478 23.314 1.00 80.69 838 GLY A N 1
ATOM 6749 C CA . GLY A 1 838 ? -29.942 10.842 22.784 1.00 80.69 838 GLY A CA 1
ATOM 6750 C C . GLY A 1 838 ? -28.853 11.190 21.760 1.00 80.69 838 GLY A C 1
ATOM 6751 O O . GLY A 1 838 ? -28.813 12.328 21.293 1.00 80.69 838 GLY A O 1
ATOM 6752 N N . LYS A 1 839 ? -27.981 10.241 21.386 1.00 81.88 839 LYS A N 1
ATOM 6753 C CA . LYS A 1 839 ? -26.924 10.425 20.385 1.00 81.88 839 LYS A CA 1
ATOM 6754 C C . LYS A 1 839 ? -27.017 9.346 19.320 1.00 81.88 839 LYS A C 1
ATOM 6756 O O . LYS A 1 839 ? -26.865 8.161 19.592 1.00 81.88 839 LYS A O 1
ATOM 6761 N N . PHE A 1 840 ? -27.197 9.766 18.078 1.00 85.56 840 PHE A N 1
ATOM 6762 C CA . PHE A 1 840 ? -27.237 8.842 16.957 1.00 85.56 840 PHE A CA 1
ATOM 6763 C C . PHE A 1 840 ? -25.821 8.573 16.417 1.00 85.56 840 PHE A C 1
ATOM 6765 O O . PHE A 1 840 ? -25.451 9.035 15.346 1.00 85.56 840 PHE A O 1
ATOM 6772 N N . GLN A 1 841 ? -24.996 7.896 17.223 1.00 92.19 841 GLN A N 1
ATOM 6773 C CA . GLN A 1 841 ? -23.602 7.563 16.909 1.00 92.19 841 GLN A CA 1
ATOM 6774 C C . GLN A 1 841 ? -23.239 6.206 17.517 1.00 92.19 841 GLN A C 1
ATOM 6776 O O . GLN A 1 841 ? -23.384 6.012 18.725 1.00 92.19 841 GLN A O 1
ATOM 6781 N N . VAL A 1 842 ? -22.705 5.308 16.689 1.00 94.50 842 VAL A N 1
ATOM 6782 C CA . VAL A 1 842 ? -22.082 4.054 17.124 1.00 94.50 842 VAL A CA 1
ATOM 6783 C C . VAL A 1 842 ? -20.620 4.305 17.474 1.00 94.50 842 VAL A C 1
ATOM 6785 O O . VAL A 1 842 ? -19.885 4.953 16.720 1.00 94.50 842 VAL A O 1
ATOM 6788 N N . TRP A 1 843 ? -20.198 3.764 18.607 1.00 94.75 843 TRP A N 1
ATOM 6789 C CA . TRP A 1 843 ? -18.829 3.799 19.097 1.00 94.75 843 TRP A CA 1
ATOM 6790 C C . TRP A 1 843 ? -18.287 2.384 19.205 1.00 94.75 843 TRP A C 1
ATOM 6792 O O . TRP A 1 843 ? -18.978 1.501 19.700 1.00 94.75 843 TRP A O 1
ATOM 6802 N N . LYS A 1 844 ? -17.040 2.174 18.789 1.00 94.81 844 LYS A N 1
ATOM 6803 C CA . LYS A 1 844 ? -16.237 1.053 19.275 1.00 94.81 844 LYS A CA 1
ATOM 6804 C C . LYS A 1 844 ? -15.596 1.535 20.570 1.00 94.81 844 LYS A C 1
ATOM 6806 O O . LYS A 1 844 ? -14.866 2.528 20.555 1.00 94.81 844 LYS A O 1
ATOM 6811 N N . ALA A 1 845 ? -15.929 0.901 21.679 1.00 95.19 845 ALA A N 1
ATOM 6812 C CA . ALA A 1 845 ? -15.421 1.253 22.993 1.00 95.19 845 ALA A CA 1
ATOM 6813 C C . ALA A 1 845 ? -14.526 0.130 23.508 1.00 95.19 845 ALA A C 1
ATOM 6815 O O . ALA A 1 845 ? -14.864 -1.038 23.341 1.00 95.19 845 ALA A O 1
ATOM 6816 N N . GLU A 1 846 ? -13.394 0.487 24.103 1.00 94.06 846 GLU A N 1
ATOM 6817 C CA . GLU A 1 846 ? -12.513 -0.445 24.802 1.00 94.06 846 GLU A CA 1
ATOM 6818 C C . GLU A 1 846 ? -13.129 -0.712 26.174 1.00 94.06 846 GLU A C 1
ATOM 6820 O O . GLU A 1 846 ? -13.194 0.189 27.014 1.00 94.06 846 GLU A O 1
ATOM 6825 N N . ILE A 1 847 ? -13.690 -1.909 26.345 1.00 93.62 847 ILE A N 1
ATOM 6826 C CA . ILE A 1 847 ? -14.433 -2.312 27.536 1.00 93.62 847 ILE A CA 1
ATOM 6827 C C . ILE A 1 847 ? -14.514 -3.838 27.624 1.00 93.62 847 ILE A C 1
ATOM 6829 O O . ILE A 1 847 ? -14.889 -4.512 26.665 1.00 93.62 847 ILE A O 1
ATOM 6833 N N . GLU A 1 848 ? -14.238 -4.368 28.813 1.00 91.62 848 GLU A N 1
ATOM 6834 C CA . GLU A 1 848 ? -14.262 -5.803 29.082 1.00 91.62 848 GLU A CA 1
ATOM 6835 C C . GLU A 1 848 ? -15.633 -6.252 29.609 1.00 91.62 848 GLU A C 1
ATOM 6837 O O . GLU A 1 848 ? -15.892 -6.342 30.812 1.00 91.62 848 GLU A O 1
ATOM 6842 N N . LEU A 1 849 ? -16.558 -6.514 28.684 1.00 88.25 849 LEU A N 1
ATOM 6843 C CA . LEU A 1 849 ? -17.892 -7.032 28.997 1.00 88.25 849 LEU A CA 1
ATOM 6844 C C . LEU A 1 849 ? -17.866 -8.565 28.978 1.00 88.25 849 LEU A C 1
ATOM 6846 O O . LEU A 1 849 ? -18.192 -9.186 27.973 1.00 88.25 849 LEU A O 1
ATOM 6850 N N . VAL A 1 850 ? -17.461 -9.165 30.100 1.00 66.81 850 VAL A N 1
ATOM 6851 C CA . VAL A 1 850 ? -17.198 -10.614 30.205 1.00 66.81 850 VAL A CA 1
ATOM 6852 C C . VAL A 1 850 ? -18.438 -11.483 29.925 1.00 66.81 850 VAL A C 1
ATOM 6854 O O . VAL A 1 850 ? -18.294 -12.571 29.378 1.00 66.81 850 VAL A O 1
ATOM 6857 N N . ASP A 1 851 ? -19.656 -11.041 30.275 1.00 73.19 851 ASP A N 1
ATOM 6858 C CA . ASP A 1 851 ? -20.895 -11.776 29.965 1.00 73.19 851 ASP A CA 1
ATOM 6859 C C . ASP A 1 851 ? -22.154 -10.903 30.175 1.00 73.19 851 ASP A C 1
ATOM 6861 O O . ASP A 1 851 ? -22.437 -10.464 31.294 1.00 73.19 851 ASP A O 1
ATOM 6865 N N . LEU A 1 852 ? -22.924 -10.675 29.105 1.00 88.62 852 LEU A N 1
ATOM 6866 C CA . LEU A 1 852 ? -24.213 -9.964 29.104 1.00 88.62 852 LEU A CA 1
ATOM 6867 C C . LEU A 1 852 ? -25.426 -10.907 29.012 1.00 88.62 852 LEU A C 1
ATOM 6869 O O . LEU A 1 852 ? -26.537 -10.465 28.714 1.00 88.62 852 LEU A O 1
ATOM 6873 N N . SER A 1 853 ? -25.231 -12.204 29.255 1.00 88.69 853 SER A N 1
ATOM 6874 C CA . SER A 1 853 ? -26.291 -13.205 29.187 1.00 88.69 853 SER A CA 1
ATOM 6875 C C . SER A 1 853 ? -27.481 -12.832 30.066 1.00 88.69 853 SER A C 1
ATOM 6877 O O . SER A 1 853 ? -27.336 -12.413 31.213 1.00 88.69 853 SER A O 1
ATOM 6879 N N . LEU A 1 854 ? -28.682 -13.039 29.533 1.00 90.38 854 LEU A N 1
ATOM 6880 C CA . LEU A 1 854 ? -29.942 -12.862 30.254 1.00 90.38 854 LEU A CA 1
ATOM 6881 C C . LEU A 1 854 ? -30.429 -14.151 30.924 1.00 90.38 854 LEU A C 1
ATOM 6883 O O . LEU A 1 854 ? -31.579 -14.224 31.356 1.00 90.38 854 LEU A O 1
ATOM 6887 N N . ASP A 1 855 ? -29.576 -15.172 31.002 1.00 91.38 855 ASP A N 1
ATOM 6888 C CA . ASP A 1 855 ? -29.847 -16.365 31.792 1.00 91.38 855 ASP A CA 1
ATOM 6889 C C . ASP A 1 855 ? -29.654 -16.056 33.291 1.00 91.38 855 ASP A C 1
ATOM 6891 O O . ASP A 1 855 ? -28.515 -15.845 33.723 1.00 91.38 855 ASP A O 1
ATOM 6895 N N . PRO A 1 856 ? -30.728 -16.021 34.108 1.00 90.69 856 PRO A N 1
ATOM 6896 C CA . PRO A 1 856 ? -30.620 -15.715 35.532 1.00 90.69 856 PRO A CA 1
ATOM 6897 C C . PRO A 1 856 ? -29.709 -16.695 36.283 1.00 90.69 856 PRO A C 1
ATOM 6899 O O . PRO A 1 856 ? -29.097 -16.306 37.284 1.00 90.69 856 PRO A O 1
ATOM 6902 N N . ASP A 1 857 ? -29.572 -17.935 35.803 1.00 90.25 857 ASP A N 1
ATOM 6903 C CA . ASP A 1 857 ? -28.811 -18.986 36.478 1.00 90.25 857 ASP A CA 1
ATOM 6904 C C . ASP A 1 857 ? -27.293 -18.762 36.371 1.00 90.25 857 ASP A C 1
ATOM 6906 O O . ASP A 1 857 ? -26.540 -19.228 37.225 1.00 90.25 857 ASP A O 1
ATOM 6910 N N . LEU A 1 858 ? -26.837 -17.969 35.393 1.00 90.25 858 LEU A N 1
ATOM 6911 C CA . LEU A 1 858 ? -25.432 -17.564 35.266 1.00 90.25 858 LEU A CA 1
ATOM 6912 C C . LEU A 1 858 ? -25.043 -16.429 36.229 1.00 90.25 858 LEU A C 1
ATOM 6914 O O . LEU A 1 858 ? -23.856 -16.223 36.497 1.00 90.25 858 LEU A O 1
ATOM 6918 N N . TRP A 1 859 ? -26.015 -15.688 36.766 1.00 91.69 859 TRP A N 1
ATOM 6919 C CA . TRP A 1 859 ? -25.780 -14.563 37.685 1.00 91.69 859 TRP A CA 1
ATOM 6920 C C . TRP A 1 859 ? -25.974 -14.919 39.159 1.00 91.69 859 TRP A C 1
ATOM 6922 O O . TRP A 1 859 ? -25.649 -14.111 40.032 1.00 91.69 859 TRP A O 1
ATOM 6932 N N . THR A 1 860 ? -26.535 -16.088 39.454 1.00 93.06 860 THR A N 1
ATOM 6933 C CA . THR A 1 860 ? -27.051 -16.446 40.779 1.00 93.06 860 THR A CA 1
ATOM 6934 C C . THR A 1 860 ? -26.591 -17.831 41.200 1.00 93.06 860 THR A C 1
ATOM 6936 O O . THR A 1 860 ? -26.280 -18.662 40.357 1.00 93.06 860 THR A O 1
ATOM 6939 N N . TYR A 1 861 ? -26.579 -18.120 42.506 1.00 93.44 861 TYR A N 1
ATOM 6940 C CA . TYR A 1 861 ? -26.285 -19.462 43.037 1.00 93.44 861 TYR A CA 1
ATOM 6941 C C . TYR A 1 861 ? -27.454 -20.432 42.769 1.00 93.44 861 TYR A C 1
ATOM 6943 O O . TYR A 1 861 ? -28.060 -20.951 43.701 1.00 93.44 861 TYR A O 1
ATOM 6951 N N . SER A 1 862 ? -27.806 -20.625 41.497 1.00 93.06 862 SER A N 1
ATOM 6952 C CA . SER A 1 862 ? -29.004 -21.342 41.045 1.00 93.06 862 SER A CA 1
ATOM 6953 C C . SER A 1 862 ? -28.792 -22.830 40.809 1.00 93.06 862 SER A C 1
ATOM 6955 O O . SER A 1 862 ? -29.723 -23.511 40.399 1.00 93.06 862 SER A O 1
ATOM 6957 N N . HIS A 1 863 ? -27.597 -23.351 41.061 1.00 93.56 863 HIS A N 1
ATOM 6958 C CA . HIS A 1 863 ? -27.291 -24.765 40.888 1.00 93.56 863 HIS A CA 1
ATOM 6959 C C . HIS A 1 863 ? -27.230 -25.472 42.243 1.00 93.56 863 HIS A C 1
ATOM 6961 O O . HIS A 1 863 ? -26.876 -24.869 43.259 1.00 93.56 863 HIS A O 1
ATOM 6967 N N . LEU A 1 864 ? -27.521 -26.777 42.257 1.00 93.12 864 LEU A N 1
ATOM 6968 C CA . LEU A 1 864 ? -27.480 -27.610 43.462 1.00 93.12 864 LEU A CA 1
ATOM 6969 C C . LEU A 1 864 ? -26.092 -27.577 44.138 1.00 93.12 864 LEU A C 1
ATOM 6971 O O . LEU A 1 864 ? -25.994 -27.729 45.360 1.00 93.12 864 LEU A O 1
ATOM 6975 N N . TRP A 1 865 ? -25.030 -27.328 43.367 1.00 93.62 865 TRP A N 1
ATOM 6976 C CA . TRP A 1 865 ? -23.712 -26.957 43.876 1.00 93.62 865 TRP A CA 1
ATOM 6977 C C . TRP A 1 865 ? -23.081 -25.831 43.053 1.00 93.62 865 TRP A C 1
ATOM 6979 O O . TRP A 1 865 ? -23.284 -25.759 41.845 1.00 93.62 865 TRP A O 1
ATOM 6989 N N . ASP A 1 866 ? -22.261 -24.997 43.694 1.00 92.50 866 ASP A N 1
ATOM 6990 C CA . ASP A 1 866 ? -21.484 -23.932 43.057 1.00 92.50 866 ASP A CA 1
ATOM 6991 C C . ASP A 1 866 ? -19.999 -24.100 43.406 1.00 92.50 866 ASP A C 1
ATOM 6993 O O . ASP A 1 866 ? -19.638 -24.308 44.567 1.00 92.50 866 ASP A O 1
ATOM 6997 N N . LEU A 1 867 ? -19.116 -23.998 42.410 1.00 91.19 867 LEU A N 1
ATOM 6998 C CA . LEU A 1 867 ? -17.669 -24.137 42.608 1.00 91.19 867 LEU A CA 1
ATOM 6999 C C . LEU A 1 867 ? -17.096 -23.087 43.571 1.00 91.19 867 LEU A C 1
ATOM 7001 O O . LEU A 1 867 ? -16.091 -23.351 44.228 1.00 91.19 867 LEU A O 1
ATOM 7005 N N . ARG A 1 868 ? -17.748 -21.925 43.716 1.00 91.50 868 ARG A N 1
ATOM 7006 C CA . ARG A 1 868 ? -17.350 -20.875 44.669 1.00 91.50 868 ARG A CA 1
ATOM 7007 C C . ARG A 1 868 ? -17.578 -21.261 46.131 1.00 91.50 868 ARG A C 1
ATOM 7009 O O . ARG A 1 868 ? -17.033 -20.612 47.023 1.00 91.50 868 ARG A O 1
ATOM 7016 N N . PHE A 1 869 ? -18.321 -22.333 46.408 1.00 91.25 869 PHE A N 1
ATOM 7017 C CA . PHE A 1 869 ? -18.386 -22.902 47.756 1.00 91.25 869 PHE A CA 1
ATOM 7018 C C . PHE A 1 869 ? -17.079 -23.600 48.155 1.00 91.25 869 PHE A C 1
ATOM 7020 O O . PHE A 1 869 ? -16.788 -23.705 49.341 1.00 91.25 869 PHE A O 1
ATOM 7027 N N . GLY A 1 870 ? -16.245 -23.981 47.187 1.00 88.81 870 GLY A N 1
ATOM 7028 C CA . GLY A 1 870 ? -14.955 -24.630 47.405 1.00 88.81 870 GLY A CA 1
ATOM 7029 C C . GLY A 1 870 ? -14.911 -26.038 46.822 1.00 88.81 870 GLY A C 1
ATOM 7030 O O . GLY A 1 870 ? -15.920 -26.586 46.361 1.00 88.81 870 GLY A O 1
ATOM 7031 N N . ARG A 1 871 ? -13.717 -26.635 46.823 1.00 89.25 871 ARG A N 1
ATOM 7032 C CA . ARG A 1 871 ? -13.523 -27.986 46.296 1.00 89.25 871 ARG A CA 1
ATOM 7033 C C . ARG A 1 871 ? -14.118 -29.026 47.245 1.00 89.25 871 ARG A C 1
ATOM 7035 O O . ARG A 1 871 ? -13.817 -29.040 48.438 1.00 89.25 871 ARG A O 1
ATOM 7042 N N . LEU A 1 872 ? -14.920 -29.928 46.685 1.00 89.69 872 LEU A N 1
ATOM 7043 C CA . LEU A 1 872 ? -15.440 -31.108 47.369 1.00 89.69 872 LEU A CA 1
ATOM 7044 C C . LEU A 1 872 ? -14.368 -32.206 47.406 1.00 89.69 872 LEU A C 1
ATOM 7046 O O . LEU A 1 872 ? -13.848 -32.576 46.352 1.00 89.69 872 LEU A O 1
ATOM 7050 N N . PHE A 1 873 ? -14.063 -32.750 48.586 1.00 89.25 873 PHE A N 1
ATOM 7051 C CA . PHE A 1 873 ? -13.134 -33.885 48.726 1.00 89.25 873 PHE A CA 1
ATOM 7052 C C . PHE A 1 873 ? -13.744 -35.107 49.423 1.00 89.25 873 PHE A C 1
ATOM 7054 O O . PHE A 1 873 ? -13.144 -36.180 49.395 1.00 89.25 873 PHE A O 1
ATOM 7061 N N . LYS A 1 874 ? -14.941 -34.983 50.012 1.00 91.62 874 LYS A N 1
ATOM 7062 C CA . LYS A 1 874 ? -15.654 -36.110 50.625 1.00 91.62 874 LYS A CA 1
ATOM 7063 C C . LYS A 1 874 ? -17.159 -35.980 50.453 1.00 91.62 874 LYS A C 1
ATOM 7065 O O . LYS A 1 874 ? -17.716 -34.909 50.668 1.00 91.62 874 LYS A O 1
ATOM 7070 N N . ILE A 1 875 ? -17.832 -37.082 50.127 1.00 92.19 875 ILE A N 1
ATOM 7071 C CA . ILE A 1 875 ? -19.299 -37.154 50.094 1.00 92.19 875 ILE A CA 1
ATOM 7072 C C . ILE A 1 875 ? -19.800 -38.365 50.877 1.00 92.19 875 ILE A C 1
ATOM 7074 O O . ILE A 1 875 ? -19.393 -39.497 50.633 1.00 92.19 875 ILE A O 1
ATOM 7078 N N . ASN A 1 876 ? -20.692 -38.139 51.843 1.00 90.31 876 ASN A N 1
ATOM 7079 C CA . ASN A 1 876 ? -21.245 -39.160 52.739 1.00 90.31 876 ASN A CA 1
ATOM 7080 C C . ASN A 1 876 ? -20.170 -40.032 53.413 1.00 90.31 876 ASN A C 1
ATOM 7082 O O . ASN A 1 876 ? -20.377 -41.223 53.643 1.00 90.31 876 ASN A O 1
ATOM 7086 N N . GLY A 1 877 ? -19.010 -39.443 53.712 1.00 86.69 877 GLY A N 1
ATOM 7087 C CA . GLY A 1 877 ? -17.878 -40.151 54.299 1.00 86.69 877 GLY A CA 1
ATOM 7088 C C . GLY A 1 877 ? -16.967 -40.884 53.301 1.00 86.69 877 GLY A C 1
ATOM 7089 O O . GLY A 1 877 ? -16.020 -41.522 53.752 1.00 86.69 877 GLY A O 1
ATOM 7090 N N . GLN A 1 878 ? -17.209 -40.798 51.986 1.00 86.38 878 GLN A N 1
ATOM 7091 C CA . GLN A 1 878 ? -16.382 -41.427 50.944 1.00 86.38 878 GLN A CA 1
ATOM 7092 C C . GLN A 1 878 ? -15.478 -40.422 50.217 1.00 86.38 878 GLN A C 1
ATOM 7094 O O . GLN A 1 878 ? -15.919 -39.327 49.880 1.00 86.38 878 GLN A O 1
ATOM 7099 N N . GLU A 1 879 ? -14.233 -40.830 49.953 1.00 90.94 879 GLU A N 1
ATOM 7100 C CA . GLU A 1 879 ? -13.159 -40.023 49.336 1.00 90.94 879 GLU A CA 1
ATOM 7101 C C . GLU A 1 879 ? -12.794 -40.519 47.917 1.00 90.94 879 GLU A C 1
ATOM 7103 O O . GLU A 1 879 ? -11.754 -40.167 47.373 1.00 90.94 879 GLU A O 1
ATOM 7108 N N . ASP A 1 880 ? -13.634 -41.368 47.308 1.00 90.75 880 ASP A N 1
ATOM 7109 C CA . ASP A 1 880 ? -13.420 -41.881 45.947 1.00 90.75 880 ASP A CA 1
ATOM 7110 C C . ASP A 1 880 ? -13.572 -40.741 44.925 1.00 90.75 880 ASP A C 1
ATOM 7112 O O . ASP A 1 880 ? -14.669 -40.218 44.716 1.00 90.75 880 ASP A O 1
ATOM 7116 N N . GLU A 1 881 ? -12.464 -40.364 44.283 1.00 89.19 881 GLU A N 1
ATOM 7117 C CA . GLU A 1 881 ? -12.407 -39.262 43.318 1.00 89.19 881 GLU A CA 1
ATOM 7118 C C . GLU A 1 881 ? -13.367 -39.449 42.137 1.00 89.19 881 GLU A C 1
ATOM 7120 O O . GLU A 1 881 ? -13.988 -38.479 41.698 1.00 89.19 881 GLU A O 1
ATOM 7125 N N . ALA A 1 882 ? -13.531 -40.679 41.636 1.00 88.62 882 ALA A N 1
ATOM 7126 C CA . ALA A 1 882 ? -14.416 -40.952 40.506 1.00 88.62 882 ALA A CA 1
ATOM 7127 C C . ALA A 1 882 ? -15.882 -40.776 40.910 1.00 88.62 882 ALA A C 1
ATOM 7129 O O . ALA A 1 882 ? -16.669 -40.182 40.171 1.00 88.62 882 ALA A O 1
ATOM 7130 N N . LEU A 1 883 ? -16.233 -41.237 42.114 1.00 89.00 883 LEU A N 1
ATOM 7131 C CA . LEU A 1 883 ? -17.569 -41.051 42.668 1.00 89.00 883 LEU A CA 1
ATOM 7132 C C . LEU A 1 883 ? -17.869 -39.569 42.935 1.00 89.00 883 LEU A C 1
ATOM 7134 O O . LEU A 1 883 ? -18.949 -39.085 42.597 1.00 89.00 883 LEU A O 1
ATOM 7138 N N . ILE A 1 884 ? -16.917 -38.841 43.525 1.00 91.19 884 ILE A N 1
ATOM 7139 C CA . ILE A 1 884 ? -17.036 -37.400 43.781 1.00 91.19 884 ILE A CA 1
ATOM 7140 C C . ILE A 1 884 ? -17.227 -36.645 42.464 1.00 91.19 884 ILE A C 1
ATOM 7142 O O . ILE A 1 884 ? -18.128 -35.814 42.370 1.00 91.19 884 ILE A O 1
ATOM 7146 N N . ALA A 1 885 ? -16.442 -36.960 41.431 1.00 91.19 885 ALA A N 1
ATOM 7147 C CA . ALA A 1 885 ? -16.575 -36.346 40.114 1.00 91.19 885 ALA A CA 1
ATOM 7148 C C . ALA A 1 885 ? -17.955 -36.607 39.483 1.00 91.19 885 ALA A C 1
ATOM 7150 O O . ALA A 1 885 ? -18.544 -35.696 38.900 1.00 91.19 885 ALA A O 1
ATOM 7151 N N . GLU A 1 886 ? -18.502 -37.817 39.630 1.00 91.69 886 GLU A N 1
ATOM 7152 C CA . GLU A 1 886 ? -19.827 -38.170 39.110 1.00 91.69 886 GLU A CA 1
ATOM 7153 C C . GLU A 1 886 ? -20.950 -37.401 39.826 1.00 91.69 886 GLU A C 1
ATOM 7155 O O . GLU A 1 886 ? -21.824 -36.830 39.171 1.00 91.69 886 GLU A O 1
ATOM 7160 N N . TYR A 1 887 ? -20.892 -37.283 41.158 1.00 92.06 887 TYR A N 1
ATOM 7161 C CA . TYR A 1 887 ? -21.818 -36.423 41.904 1.00 92.06 887 TYR A CA 1
ATOM 7162 C C . TYR A 1 887 ? -21.682 -34.951 41.518 1.00 92.06 887 TYR A C 1
ATOM 7164 O O . TYR A 1 887 ? -22.693 -34.301 41.254 1.00 92.06 887 TYR A O 1
ATOM 7172 N N . MET A 1 888 ? -20.454 -34.431 41.435 1.00 92.12 888 MET A N 1
ATOM 7173 C CA . MET A 1 888 ? -20.190 -33.039 41.065 1.00 92.12 888 MET A CA 1
ATOM 7174 C C . MET A 1 888 ? -20.711 -32.714 39.668 1.00 92.12 888 MET A C 1
ATOM 7176 O O . MET A 1 888 ? -21.327 -31.668 39.484 1.00 92.12 888 MET A O 1
ATOM 7180 N N . LYS A 1 889 ? -20.549 -33.624 38.698 1.00 93.69 889 LYS A N 1
ATOM 7181 C CA . LYS A 1 889 ? -21.121 -33.477 37.355 1.00 93.69 889 LYS A CA 1
ATOM 7182 C C . LYS A 1 889 ? -22.625 -33.231 37.417 1.00 93.69 889 LYS A C 1
ATOM 7184 O O . LYS A 1 889 ? -23.119 -32.364 36.707 1.00 93.69 889 LYS A O 1
ATOM 7189 N N . HIS A 1 890 ? -23.363 -33.978 38.232 1.00 94.44 890 HIS A N 1
ATOM 7190 C CA . HIS A 1 890 ? -24.809 -33.790 38.328 1.00 94.44 890 HIS A CA 1
ATOM 7191 C C . HIS A 1 890 ? -25.181 -32.574 39.177 1.00 94.44 890 HIS A C 1
ATOM 7193 O O . HIS A 1 890 ? -26.051 -31.810 38.774 1.00 94.44 890 HIS A O 1
ATOM 7199 N N . PHE A 1 891 ? -24.497 -32.332 40.295 1.00 94.19 891 PHE A N 1
ATOM 7200 C CA . PHE A 1 891 ? -24.794 -31.202 41.176 1.00 94.19 891 PHE A CA 1
ATOM 7201 C C . PHE A 1 891 ? -24.538 -29.842 40.515 1.00 94.19 891 PHE A C 1
ATOM 7203 O O . PHE A 1 891 ? -25.357 -28.939 40.663 1.00 94.19 891 PHE A O 1
ATOM 7210 N N . LEU A 1 892 ? -23.451 -29.708 39.749 1.00 92.88 892 LEU A N 1
ATOM 7211 C CA . LEU A 1 892 ? -23.123 -28.479 39.017 1.00 92.88 892 LEU A CA 1
ATOM 7212 C C . LEU A 1 892 ? -24.077 -28.195 37.852 1.00 92.88 892 LEU A C 1
ATOM 7214 O O . LEU A 1 892 ? -24.136 -27.062 37.404 1.00 92.88 892 LEU A O 1
ATOM 7218 N N . ASN A 1 893 ? -24.800 -29.204 37.355 1.00 92.62 893 ASN A N 1
ATOM 7219 C CA . ASN A 1 893 ? -25.719 -29.069 36.219 1.00 92.62 893 ASN A CA 1
ATOM 7220 C C . ASN A 1 893 ? -27.204 -29.113 36.625 1.00 92.62 893 ASN A C 1
ATOM 7222 O O . ASN A 1 893 ? -28.063 -29.017 35.757 1.00 92.62 893 ASN A O 1
ATOM 7226 N N . SER A 1 894 ? -27.519 -29.280 37.915 1.00 93.50 894 SER A N 1
ATOM 7227 C CA . SER A 1 894 ? -28.905 -29.324 38.406 1.00 93.50 894 SER A CA 1
ATOM 7228 C C . SER A 1 894 ? -29.344 -27.931 38.846 1.00 93.50 894 SER A C 1
ATOM 7230 O O . SER A 1 894 ? -28.900 -27.473 39.900 1.00 93.50 894 SER A O 1
ATOM 7232 N N . THR A 1 895 ? -30.203 -27.261 38.079 1.00 92.75 895 THR A N 1
ATOM 7233 C CA . THR A 1 895 ? -30.681 -25.906 38.399 1.00 92.75 895 THR A CA 1
ATOM 7234 C C . THR A 1 895 ? -31.930 -25.900 39.282 1.00 92.75 895 THR A C 1
ATOM 7236 O O . THR A 1 895 ? -32.733 -26.838 39.298 1.00 92.75 895 THR A O 1
ATOM 7239 N N . PHE A 1 896 ? -32.110 -24.816 40.035 1.00 92.81 896 PHE A N 1
ATOM 7240 C CA . PHE A 1 896 ? -33.286 -24.580 40.858 1.00 92.81 896 PHE A CA 1
ATOM 7241 C C . PHE A 1 896 ? -34.438 -24.030 40.013 1.00 92.81 896 PHE A C 1
ATOM 7243 O O . PHE A 1 896 ? -34.318 -22.993 39.353 1.00 92.81 896 PHE A O 1
ATOM 7250 N N . LYS A 1 897 ? -35.590 -24.707 40.072 1.00 89.94 897 LYS A N 1
ATOM 7251 C CA . LYS A 1 897 ? -36.809 -24.302 39.354 1.00 89.94 897 LYS A CA 1
ATOM 7252 C C . LYS A 1 897 ? -37.661 -23.302 40.120 1.00 89.94 897 LYS A C 1
ATOM 7254 O O . LYS A 1 897 ? -38.229 -22.392 39.525 1.00 89.94 897 LYS A O 1
ATOM 7259 N N . SER A 1 898 ? -37.807 -23.511 41.423 1.00 88.12 898 SER A N 1
ATOM 7260 C CA . SER A 1 898 ? -38.632 -22.684 42.302 1.00 88.12 898 SER A CA 1
ATOM 7261 C C . SER A 1 898 ? -38.149 -22.790 43.749 1.00 88.12 898 SER A C 1
ATOM 7263 O O . SER A 1 898 ? -37.289 -23.616 44.070 1.00 88.12 898 SER A O 1
ATOM 7265 N N . THR A 1 899 ? -38.695 -21.957 44.633 1.00 90.62 899 THR A N 1
ATOM 7266 C CA . THR A 1 899 ? -38.403 -21.994 46.067 1.00 90.62 899 THR A CA 1
ATOM 7267 C C . THR A 1 899 ? -39.687 -22.083 46.892 1.00 90.62 899 THR A C 1
ATOM 7269 O O . THR A 1 899 ? -40.735 -21.562 46.515 1.00 90.62 899 THR A O 1
ATOM 7272 N N . ALA A 1 900 ? -39.616 -22.757 48.041 1.00 89.06 900 ALA A N 1
ATOM 7273 C CA . ALA A 1 900 ? -40.710 -22.852 49.006 1.00 89.06 900 ALA A CA 1
ATOM 7274 C C . ALA A 1 900 ? -40.201 -22.527 50.416 1.00 89.06 900 ALA A C 1
ATOM 7276 O O . ALA A 1 900 ? -39.181 -23.058 50.843 1.00 89.06 900 ALA A O 1
ATOM 7277 N N . GLN A 1 901 ? -40.899 -21.681 51.178 1.00 88.50 901 GLN A N 1
ATOM 7278 C CA . GLN A 1 901 ? -40.514 -21.391 52.573 1.00 88.50 901 GLN A CA 1
ATOM 7279 C C . GLN A 1 901 ? -40.830 -22.560 53.515 1.00 88.50 901 GLN A C 1
ATOM 7281 O O . GLN A 1 901 ? -40.141 -22.794 54.510 1.00 88.50 901 GLN A O 1
ATOM 7286 N N . ASN A 1 902 ? -41.880 -23.320 53.207 1.00 86.31 902 ASN A N 1
ATOM 7287 C CA . ASN A 1 902 ? -42.282 -24.486 53.975 1.00 86.31 902 ASN A CA 1
ATOM 7288 C C . ASN A 1 902 ? -42.964 -25.504 53.055 1.00 86.31 902 ASN A C 1
ATOM 7290 O O . ASN A 1 902 ? -43.609 -25.116 52.087 1.00 86.31 902 ASN A O 1
ATOM 7294 N N . LEU A 1 903 ? -42.830 -26.785 53.389 1.00 86.31 903 LEU A N 1
ATOM 7295 C CA . LEU A 1 903 ? -43.475 -27.902 52.691 1.00 86.31 903 LEU A CA 1
ATOM 7296 C C . LEU A 1 903 ? -44.643 -28.406 53.553 1.00 86.31 903 LEU A C 1
ATOM 7298 O O . LEU A 1 903 ? -44.485 -28.507 54.778 1.00 86.31 903 LEU A O 1
ATOM 7302 N N . HIS A 1 904 ? -45.791 -28.722 52.951 1.00 79.25 904 HIS A N 1
ATOM 7303 C CA . HIS A 1 904 ? -46.978 -29.215 53.667 1.00 79.25 904 HIS A CA 1
ATOM 7304 C C . HIS A 1 904 ? -46.793 -30.666 54.149 1.00 79.25 904 HIS A C 1
ATOM 7306 O O . HIS A 1 904 ? -47.216 -31.009 55.255 1.00 79.25 904 HIS A O 1
ATOM 7312 N N . GLN A 1 905 ? -46.102 -31.503 53.371 1.00 78.38 905 GLN A N 1
ATOM 7313 C CA . GLN A 1 905 ? -45.715 -32.875 53.693 1.00 78.38 905 GLN A CA 1
ATOM 7314 C C . GLN A 1 905 ? -44.197 -33.061 53.564 1.00 78.38 905 GLN A C 1
ATOM 7316 O O . GLN A 1 905 ? -43.645 -33.306 52.495 1.00 78.38 905 GLN A O 1
ATOM 7321 N N . LYS A 1 906 ? -43.490 -33.002 54.699 1.00 77.94 906 LYS A N 1
ATOM 7322 C CA . LYS A 1 906 ? -42.028 -33.167 54.759 1.00 77.94 906 LYS A CA 1
ATOM 7323 C C . LYS A 1 906 ? -41.617 -34.639 54.711 1.00 77.94 906 LYS A C 1
ATOM 7325 O O . LYS A 1 906 ? -41.282 -35.225 55.740 1.00 77.94 906 LYS A O 1
ATOM 7330 N N . LYS A 1 907 ? -41.585 -35.246 53.522 1.00 87.69 907 LYS A N 1
ATOM 7331 C CA . LYS A 1 907 ? -40.981 -36.576 53.336 1.00 87.69 907 LYS A CA 1
ATOM 7332 C C . LYS A 1 907 ? -39.530 -36.444 52.879 1.00 87.69 907 LYS A C 1
ATOM 7334 O O . LYS A 1 907 ? -39.263 -36.249 51.698 1.00 87.69 907 LYS A O 1
ATOM 7339 N N . LYS A 1 908 ? -38.580 -36.582 53.807 1.00 90.19 908 LYS A N 1
ATOM 7340 C CA . LYS A 1 908 ? -37.151 -36.658 53.471 1.00 90.19 908 LYS A CA 1
ATOM 7341 C C . LYS A 1 908 ? -36.853 -37.978 52.752 1.00 90.19 908 LYS A C 1
ATOM 7343 O O . LYS A 1 908 ? -37.123 -39.044 53.301 1.00 90.19 908 LYS A O 1
ATOM 7348 N N . ILE A 1 909 ? -36.285 -37.907 51.551 1.00 91.38 909 ILE A N 1
ATOM 7349 C CA . ILE A 1 909 ? -35.981 -39.076 50.709 1.00 91.38 909 ILE A CA 1
ATOM 7350 C C . ILE A 1 909 ? -34.478 -39.349 50.572 1.00 91.38 909 ILE A C 1
ATOM 7352 O O . ILE A 1 909 ? -34.089 -40.490 50.326 1.00 91.38 909 ILE A O 1
ATOM 7356 N N . ALA A 1 910 ? -33.626 -38.339 50.773 1.00 90.50 910 ALA A N 1
ATOM 7357 C CA . ALA A 1 910 ? -32.174 -38.496 50.788 1.00 90.50 910 ALA A CA 1
ATOM 7358 C C . ALA A 1 910 ? -31.481 -37.397 51.603 1.00 90.50 910 ALA A C 1
ATOM 7360 O O . ALA A 1 910 ? -32.085 -36.386 51.958 1.00 90.50 910 ALA A O 1
ATOM 7361 N N . GLY A 1 911 ? -30.205 -37.617 51.911 1.00 91.31 911 GLY A N 1
ATOM 7362 C CA . GLY A 1 911 ? -29.318 -36.623 52.501 1.00 91.31 911 GLY A CA 1
ATOM 7363 C C . GLY A 1 911 ? -27.891 -36.855 52.020 1.00 91.31 911 GLY A C 1
ATOM 7364 O O . GLY A 1 911 ? -27.463 -38.007 51.914 1.00 91.31 911 GLY A O 1
ATOM 7365 N N . PHE A 1 912 ? -27.192 -35.770 51.723 1.00 92.88 912 PHE A N 1
ATOM 7366 C CA . PHE A 1 912 ? -25.796 -35.745 51.315 1.00 92.88 912 PHE A CA 1
ATOM 7367 C C . PHE A 1 912 ? -25.010 -34.908 52.317 1.00 92.88 912 PHE A C 1
ATOM 7369 O O . PHE A 1 912 ? -25.422 -33.802 52.652 1.00 92.88 912 PHE A O 1
ATOM 7376 N N . MET A 1 913 ? -23.906 -35.443 52.820 1.00 93.06 913 MET A N 1
ATOM 7377 C CA . MET A 1 913 ? -22.956 -34.744 53.679 1.00 93.06 913 MET A CA 1
ATOM 7378 C C . MET A 1 913 ? -21.685 -34.514 52.869 1.00 93.06 913 MET A C 1
ATOM 7380 O O . MET A 1 913 ? -21.034 -35.480 52.482 1.00 93.06 913 MET A O 1
ATOM 7384 N N . LEU A 1 914 ? -21.395 -33.262 52.547 1.00 93.06 914 LEU A N 1
ATOM 7385 C CA . LEU A 1 914 ? -20.327 -32.858 51.641 1.00 93.06 914 LEU A CA 1
ATOM 7386 C C . LEU A 1 914 ? -19.232 -32.162 52.443 1.00 93.06 914 LEU A C 1
ATOM 7388 O O . LEU A 1 914 ? -19.496 -31.085 52.970 1.00 93.06 914 LEU A O 1
ATOM 7392 N N . ASP A 1 915 ? -18.034 -32.737 52.529 1.00 91.19 915 ASP A N 1
ATOM 7393 C CA . ASP A 1 915 ? -16.903 -32.048 53.159 1.00 91.19 915 ASP A CA 1
ATOM 7394 C C . ASP A 1 915 ? -16.104 -31.286 52.100 1.00 91.19 915 ASP A C 1
ATOM 7396 O O . ASP A 1 915 ? -15.610 -31.844 51.110 1.00 91.19 915 ASP A O 1
ATOM 7400 N N . VAL A 1 916 ? -16.028 -29.982 52.326 1.00 90.00 916 VAL A N 1
ATOM 7401 C CA . VAL A 1 916 ? -15.459 -28.966 51.449 1.00 90.00 916 VAL A CA 1
ATOM 7402 C C . VAL A 1 916 ? -14.175 -28.438 52.076 1.00 90.00 916 VAL A C 1
ATOM 7404 O O . VAL A 1 916 ? -13.963 -28.540 53.291 1.00 90.00 916 VAL A O 1
ATOM 7407 N N . GLU A 1 917 ? -13.294 -27.876 51.248 1.00 85.00 917 GLU A N 1
ATOM 7408 C CA . GLU A 1 917 ? -12.062 -27.212 51.690 1.00 85.00 917 GLU A CA 1
ATOM 7409 C C . GLU A 1 917 ? -12.263 -26.317 52.926 1.00 85.00 917 GLU A C 1
ATOM 7411 O O . GLU A 1 917 ? -13.294 -25.672 53.108 1.00 85.00 917 GLU A O 1
ATOM 7416 N N . ASN A 1 918 ? -11.233 -26.274 53.776 1.00 82.38 918 ASN A N 1
ATOM 7417 C CA . ASN A 1 918 ? -11.179 -25.496 55.021 1.00 82.38 918 ASN A CA 1
ATOM 7418 C C . ASN A 1 918 ? -12.096 -25.979 56.162 1.00 82.38 918 ASN A C 1
ATOM 7420 O O . ASN A 1 918 ? -12.374 -25.219 57.089 1.00 82.38 918 ASN A O 1
ATOM 7424 N N . GLY A 1 919 ? -12.506 -27.252 56.151 1.00 82.31 919 GLY A N 1
ATOM 7425 C CA . GLY A 1 919 ? -13.236 -27.862 57.270 1.00 82.31 919 GLY A CA 1
ATOM 7426 C C . GLY A 1 919 ? -14.705 -27.442 57.340 1.00 82.31 919 GLY A C 1
ATOM 7427 O O . GLY A 1 919 ? -15.275 -27.387 58.430 1.00 82.31 919 GLY A O 1
ATOM 7428 N N . VAL A 1 920 ? -15.300 -27.119 56.188 1.00 89.94 920 VAL A N 1
ATOM 7429 C CA . VAL A 1 920 ? -16.726 -26.810 56.054 1.00 89.94 920 VAL A CA 1
ATOM 7430 C C . VAL A 1 920 ? -17.462 -28.056 55.575 1.00 89.94 920 VAL A C 1
ATOM 7432 O O . VAL A 1 920 ? -17.103 -28.638 54.556 1.00 89.94 920 VAL A O 1
ATOM 7435 N N . THR A 1 921 ? -18.527 -28.437 56.270 1.00 91.50 921 THR A N 1
ATOM 7436 C CA . THR A 1 921 ? -19.428 -29.513 55.861 1.00 91.50 921 THR A CA 1
ATOM 7437 C C . THR A 1 921 ? -20.758 -28.918 55.401 1.00 91.50 921 THR A C 1
ATOM 7439 O O . THR A 1 921 ? -21.456 -28.241 56.157 1.00 91.50 921 THR A O 1
ATOM 7442 N N . ALA A 1 922 ? -21.136 -29.186 54.153 1.00 92.44 922 ALA A N 1
ATOM 7443 C CA . ALA A 1 922 ? -22.425 -28.825 53.582 1.00 92.44 922 ALA A CA 1
ATOM 7444 C C . ALA A 1 922 ? -23.359 -30.040 53.585 1.00 92.44 922 ALA A C 1
ATOM 7446 O O . ALA A 1 922 ? -23.132 -31.040 52.904 1.00 92.44 922 ALA A O 1
ATOM 7447 N N . LYS A 1 923 ? -24.443 -29.965 54.353 1.00 93.69 923 LYS A N 1
ATOM 7448 C CA . LYS A 1 923 ? -25.481 -30.992 54.375 1.00 93.69 923 LYS A CA 1
ATOM 7449 C C . LYS A 1 923 ? -26.624 -30.603 53.445 1.00 93.69 923 LYS A C 1
ATOM 7451 O O . LYS A 1 923 ? -27.285 -29.599 53.692 1.00 93.69 923 LYS A O 1
ATOM 7456 N N . ILE A 1 924 ? -26.895 -31.423 52.432 1.00 94.62 924 ILE A N 1
ATOM 7457 C CA . ILE A 1 924 ? -28.006 -31.254 51.488 1.00 94.62 924 ILE A CA 1
ATOM 7458 C C . ILE A 1 924 ? -29.035 -32.359 51.722 1.00 94.62 924 ILE A C 1
ATOM 7460 O O . ILE A 1 924 ? -28.800 -33.521 51.398 1.00 94.62 924 ILE A O 1
ATOM 7464 N N . ASP A 1 925 ? -30.190 -32.011 52.275 1.00 93.94 925 ASP A N 1
ATOM 7465 C CA . ASP A 1 925 ? -31.306 -32.931 52.485 1.00 93.94 925 ASP A CA 1
ATOM 7466 C C . ASP A 1 925 ? -32.352 -32.767 51.374 1.00 93.94 925 ASP A C 1
ATOM 7468 O O . ASP A 1 925 ? -32.835 -31.661 51.142 1.00 93.94 925 ASP A O 1
ATOM 7472 N N . ILE A 1 926 ? -32.729 -33.866 50.713 1.00 94.25 926 ILE A N 1
ATOM 7473 C CA . ILE A 1 926 ? -33.739 -33.866 49.645 1.00 94.25 926 ILE A CA 1
ATOM 7474 C C . ILE A 1 926 ? -35.086 -34.340 50.195 1.00 94.25 926 ILE A C 1
ATOM 7476 O O . ILE A 1 926 ? -35.184 -35.415 50.801 1.00 94.25 926 ILE A O 1
ATOM 7480 N N . TYR A 1 927 ? -36.127 -33.553 49.950 1.00 93.19 927 TYR A N 1
ATOM 7481 C CA . TYR A 1 927 ? -37.518 -33.798 50.319 1.00 93.19 927 TYR A CA 1
ATOM 7482 C C . TYR A 1 927 ? -38.372 -34.029 49.071 1.00 93.19 927 TYR A C 1
ATOM 7484 O O . TYR A 1 927 ? -38.053 -33.517 48.003 1.00 93.19 927 TYR A O 1
ATOM 7492 N N . GLN A 1 928 ? -39.456 -34.789 49.210 1.00 91.25 928 GLN A N 1
ATOM 7493 C CA . GLN A 1 928 ? -40.437 -35.011 48.149 1.00 91.25 928 GLN A CA 1
ATOM 7494 C C . GLN A 1 928 ? -41.818 -34.531 48.593 1.00 91.25 928 GLN A C 1
ATOM 7496 O O . GLN A 1 928 ? -42.286 -34.935 49.658 1.00 91.25 928 GLN A O 1
ATOM 7501 N N . GLU A 1 929 ? -42.475 -33.740 47.751 1.00 88.38 929 GLU A N 1
ATOM 7502 C CA . GLU A 1 929 ? -43.855 -33.278 47.929 1.00 88.38 929 GLU A CA 1
ATOM 7503 C C . GLU A 1 929 ? -44.527 -33.174 46.554 1.00 88.38 929 GLU A C 1
ATOM 7505 O O . GLU A 1 929 ? -43.935 -32.625 45.633 1.00 88.38 929 GLU A O 1
ATOM 7510 N N . ASP A 1 930 ? -45.719 -33.757 46.385 1.00 84.50 930 ASP A N 1
ATOM 7511 C CA . ASP A 1 930 ? -46.505 -33.707 45.138 1.00 84.50 930 ASP A CA 1
ATOM 7512 C C . ASP A 1 930 ? -45.705 -33.996 43.848 1.00 84.50 930 ASP A C 1
ATOM 7514 O O . ASP A 1 930 ? -45.820 -33.295 42.848 1.00 84.50 930 ASP A O 1
ATOM 7518 N N . GLN A 1 931 ? -44.881 -35.055 43.869 1.00 84.31 931 GLN A N 1
ATOM 7519 C CA . GLN A 1 931 ? -43.975 -35.466 42.773 1.00 84.31 931 GLN A CA 1
ATOM 7520 C C . GLN A 1 931 ? -42.838 -34.477 42.441 1.00 84.31 931 GLN A C 1
ATOM 7522 O O . GLN A 1 931 ? -42.089 -34.710 41.495 1.00 84.31 931 GLN A O 1
ATOM 7527 N N . LYS A 1 932 ? -42.654 -33.425 43.241 1.00 91.44 932 LYS A N 1
ATOM 7528 C CA . LYS A 1 932 ? -41.528 -32.490 43.163 1.00 91.44 932 LYS A CA 1
ATOM 7529 C C . LYS A 1 932 ? -40.462 -32.821 44.200 1.00 91.44 932 LYS A C 1
ATOM 7531 O O . LYS A 1 932 ? -40.757 -33.404 45.248 1.00 91.44 932 LYS A O 1
ATOM 7536 N N . TYR A 1 933 ? -39.225 -32.429 43.911 1.00 93.69 933 TYR A N 1
ATOM 7537 C CA . TYR A 1 933 ? -38.061 -32.696 44.751 1.00 93.69 933 TYR A CA 1
ATOM 7538 C C . TYR A 1 933 ? -37.440 -31.390 45.216 1.00 93.69 933 TYR A C 1
ATOM 7540 O O . TYR A 1 933 ? -37.168 -30.516 44.403 1.00 93.69 933 TYR A O 1
ATOM 7548 N N . PHE A 1 934 ? -37.198 -31.266 46.517 1.00 93.88 934 PHE A N 1
ATOM 7549 C CA . PHE A 1 934 ? -36.713 -30.034 47.126 1.00 93.88 934 PHE A CA 1
ATOM 7550 C C . PHE A 1 934 ? -35.440 -30.265 47.936 1.00 93.88 934 PHE A C 1
ATOM 7552 O O . PHE A 1 934 ? -35.424 -31.108 48.832 1.00 93.88 934 PHE A O 1
ATOM 7559 N N . ALA A 1 935 ? -34.398 -29.483 47.677 1.00 94.00 935 ALA A N 1
ATOM 7560 C CA . ALA A 1 935 ? -33.155 -29.474 48.431 1.00 94.00 935 ALA A CA 1
ATOM 7561 C C . ALA A 1 935 ? -33.205 -28.466 49.588 1.00 94.00 935 ALA A C 1
ATOM 7563 O O . ALA A 1 935 ? -33.629 -27.320 49.428 1.00 94.00 935 ALA A O 1
ATOM 7564 N N . LYS A 1 936 ? -32.738 -28.887 50.765 1.00 94.44 936 LYS A N 1
ATOM 7565 C CA . LYS A 1 936 ? -32.534 -28.034 51.937 1.00 94.44 936 LYS A CA 1
ATOM 7566 C C . LYS A 1 936 ? -31.092 -28.137 52.398 1.00 94.44 936 LYS A C 1
ATOM 7568 O O . LYS A 1 936 ? -30.598 -29.243 52.611 1.00 94.44 936 LYS A O 1
ATOM 7573 N N . TYR A 1 937 ? -30.450 -26.995 52.596 1.00 94.06 937 TYR A N 1
ATOM 7574 C CA . TYR A 1 937 ? -29.046 -26.936 52.978 1.00 94.06 937 TYR A CA 1
ATOM 7575 C C . TYR A 1 937 ? -28.885 -26.644 54.465 1.00 94.06 937 TYR A C 1
ATOM 7577 O O . TYR A 1 937 ? -29.724 -25.987 55.086 1.00 94.06 937 TYR A O 1
ATOM 7585 N N . LYS A 1 938 ? -27.775 -27.122 55.018 1.00 91.44 938 LYS A N 1
ATOM 7586 C CA . LYS A 1 938 ? -27.224 -26.684 56.294 1.00 91.44 938 LYS A CA 1
ATOM 7587 C C . LYS A 1 938 ? -25.704 -26.718 56.191 1.00 91.44 938 LYS A C 1
ATOM 7589 O O . LYS A 1 938 ? -25.146 -27.789 55.961 1.00 91.44 938 LYS A O 1
ATOM 7594 N N . PHE A 1 939 ? -25.056 -25.574 56.355 1.00 91.56 939 PHE A N 1
ATOM 7595 C CA . PHE A 1 939 ? -23.598 -25.479 56.373 1.00 91.56 939 PHE A CA 1
ATOM 7596 C C . PHE A 1 939 ? -23.094 -25.431 57.823 1.00 91.56 939 PHE A C 1
ATOM 7598 O O . PHE A 1 939 ? -23.685 -24.762 58.669 1.00 91.56 939 PHE A O 1
ATOM 7605 N N . GLU A 1 940 ? -22.029 -26.172 58.126 1.00 88.38 940 GLU A N 1
ATOM 7606 C CA . GLU A 1 940 ? -21.389 -26.238 59.447 1.00 88.38 940 GLU A CA 1
ATOM 7607 C C . GLU A 1 940 ? -19.860 -26.177 59.274 1.00 88.38 940 GLU A C 1
ATOM 7609 O O . GLU A 1 940 ? -19.330 -26.786 58.352 1.00 88.38 940 GLU A O 1
ATOM 7614 N N . GLY A 1 941 ? -19.135 -25.446 60.126 1.00 83.50 941 GLY A N 1
ATOM 7615 C CA . GLY A 1 941 ? -17.667 -25.358 60.065 1.00 83.50 941 GLY A CA 1
ATOM 7616 C C . GLY A 1 941 ? -17.110 -24.071 60.677 1.00 83.50 941 GLY A C 1
ATOM 7617 O O . GLY A 1 941 ? -17.847 -23.105 60.863 1.00 83.50 941 GLY A O 1
ATOM 7618 N N . GLU A 1 942 ? -15.812 -24.054 61.000 1.00 72.31 942 GLU A N 1
ATOM 7619 C CA . GLU A 1 942 ? -15.150 -22.897 61.635 1.00 72.31 942 GLU A CA 1
ATOM 7620 C C . GLU A 1 942 ? -14.694 -21.821 60.626 1.00 72.31 942 GLU A C 1
ATOM 7622 O O . GLU A 1 942 ? -14.630 -20.650 60.986 1.00 72.31 942 GLU A O 1
ATOM 7627 N N . ASN A 1 943 ? -14.434 -22.188 59.361 1.00 78.81 943 ASN A N 1
ATOM 7628 C CA . ASN A 1 943 ? -13.894 -21.292 58.322 1.00 78.81 943 ASN A CA 1
ATOM 7629 C C . ASN A 1 943 ? -14.787 -21.236 57.068 1.00 78.81 943 ASN A C 1
ATOM 7631 O O . ASN A 1 943 ? -14.359 -21.559 55.958 1.00 78.81 943 ASN A O 1
ATOM 7635 N N . VAL A 1 944 ? -16.050 -20.844 57.245 1.00 82.69 944 VAL A N 1
ATOM 7636 C CA . VAL A 1 944 ? -17.004 -20.684 56.137 1.00 82.69 944 VAL A CA 1
ATOM 7637 C C . VAL A 1 944 ? -16.585 -19.509 55.245 1.00 82.69 944 VAL A C 1
ATOM 7639 O O . VAL A 1 944 ? -16.314 -18.414 55.730 1.00 82.69 944 VAL A O 1
ATOM 7642 N N . ASN A 1 945 ? -16.499 -19.725 53.929 1.00 88.25 945 ASN A N 1
ATOM 7643 C CA . ASN A 1 945 ? -16.132 -18.656 52.999 1.00 88.25 945 ASN A CA 1
ATOM 7644 C C . ASN A 1 945 ? -17.313 -17.691 52.746 1.00 88.25 945 ASN A C 1
ATOM 7646 O O . ASN A 1 945 ? -18.479 -18.034 52.952 1.00 88.25 945 ASN A O 1
ATOM 7650 N N . LYS A 1 946 ? -17.024 -16.490 52.228 1.00 89.25 946 LYS A N 1
ATOM 7651 C CA . LYS A 1 946 ? -18.039 -15.442 51.991 1.00 89.25 946 LYS A CA 1
ATOM 7652 C C . LYS A 1 946 ? -19.155 -15.856 51.020 1.00 89.25 946 LYS A C 1
ATOM 7654 O O . LYS A 1 946 ? -20.259 -15.321 51.102 1.00 89.25 946 LYS A O 1
ATOM 7659 N N . HIS A 1 947 ? -18.886 -16.779 50.094 1.00 91.75 947 HIS A N 1
ATOM 7660 C CA . HIS A 1 947 ? -19.884 -17.269 49.139 1.00 91.75 947 HIS A CA 1
ATOM 7661 C C . HIS A 1 947 ? -20.902 -18.183 49.825 1.00 91.75 947 HIS A C 1
ATOM 7663 O O . HIS A 1 947 ? -22.104 -18.033 49.605 1.00 91.75 947 HIS A O 1
ATOM 7669 N N . ILE A 1 948 ? -20.433 -19.076 50.702 1.00 91.00 948 ILE A N 1
ATOM 7670 C CA . ILE A 1 948 ? -21.301 -19.916 51.527 1.00 91.00 948 ILE A CA 1
ATOM 7671 C C . ILE A 1 948 ? -22.077 -19.050 52.521 1.00 91.00 948 ILE A C 1
ATOM 7673 O O . ILE A 1 948 ? -23.285 -19.217 52.620 1.00 91.00 948 ILE A O 1
ATOM 7677 N N . GLU A 1 949 ? -21.442 -18.089 53.202 1.00 90.25 949 GLU A N 1
ATOM 7678 C CA . GLU A 1 949 ? -22.147 -17.174 54.121 1.00 90.25 949 GLU A CA 1
ATOM 7679 C C . GLU A 1 949 ? -23.296 -16.420 53.430 1.00 90.25 949 GLU A C 1
ATOM 7681 O O . GLU A 1 949 ? -24.363 -16.216 54.013 1.00 90.25 949 GLU A O 1
ATOM 7686 N N . LEU A 1 950 ? -23.085 -15.997 52.179 1.00 91.31 950 LEU A N 1
ATOM 7687 C CA . LEU A 1 950 ? -24.101 -15.318 51.380 1.00 91.31 950 LEU A CA 1
ATOM 7688 C C . LEU A 1 950 ? -25.247 -16.264 50.988 1.00 91.31 950 LEU A C 1
ATOM 7690 O O . LEU A 1 950 ? -26.415 -15.882 51.091 1.00 91.31 950 LEU A O 1
ATOM 7694 N N . PHE A 1 951 ? -24.927 -17.486 50.553 1.00 93.50 951 PHE A N 1
ATOM 7695 C CA . PHE A 1 951 ? -25.924 -18.478 50.148 1.00 93.50 951 PHE A CA 1
ATOM 7696 C C . PHE A 1 951 ? -26.714 -19.051 51.333 1.00 93.50 951 PHE A C 1
ATOM 7698 O O . PHE A 1 951 ? -27.938 -19.165 51.253 1.00 93.50 951 PHE A O 1
ATOM 7705 N N . ASP A 1 952 ? -26.052 -19.339 52.457 1.00 90.50 952 ASP A N 1
ATOM 7706 C CA . ASP A 1 952 ? -26.645 -19.965 53.644 1.00 90.50 952 ASP A CA 1
ATOM 7707 C C . ASP A 1 952 ? -27.791 -19.129 54.229 1.00 90.50 952 ASP A C 1
ATOM 7709 O O . ASP A 1 952 ? -28.825 -19.678 54.603 1.00 90.50 952 ASP A O 1
ATOM 7713 N N . LYS A 1 953 ? -27.693 -17.792 54.195 1.00 87.81 953 LYS A N 1
ATOM 7714 C CA . LYS A 1 953 ? -28.797 -16.900 54.606 1.00 87.81 953 LYS A CA 1
ATOM 7715 C C . LYS A 1 953 ? -30.105 -17.204 53.871 1.00 87.81 953 LYS A C 1
ATOM 7717 O O . LYS A 1 953 ? -31.166 -17.243 54.491 1.00 87.81 953 LYS A O 1
ATOM 7722 N N . SER A 1 954 ? -30.025 -17.441 52.563 1.00 86.69 954 SER A N 1
ATOM 7723 C CA . SER A 1 954 ? -31.188 -17.804 51.746 1.00 86.69 954 SER A CA 1
ATOM 7724 C C . SER A 1 954 ? -31.567 -19.266 51.970 1.00 86.69 954 SER A C 1
ATOM 7726 O O . SER A 1 954 ? -32.738 -19.607 52.149 1.00 86.69 954 SER A O 1
ATOM 7728 N N . ALA A 1 955 ? -30.568 -20.143 52.051 1.00 87.81 955 ALA A N 1
ATOM 7729 C CA . ALA A 1 955 ? -30.786 -21.572 52.187 1.00 87.81 955 ALA A CA 1
ATOM 7730 C C . ALA A 1 955 ? -31.412 -21.985 53.530 1.00 87.81 955 ALA A C 1
ATOM 7732 O O . ALA A 1 955 ? -32.143 -22.977 53.594 1.00 87.81 955 ALA A O 1
ATOM 7733 N N . GLN A 1 956 ? -31.232 -21.193 54.590 1.00 88.44 956 GLN A N 1
ATOM 7734 C CA . GLN A 1 956 ? -31.937 -21.355 55.862 1.00 88.44 956 GLN A CA 1
ATOM 7735 C C . GLN A 1 956 ? -33.439 -21.055 55.746 1.00 88.44 956 GLN A C 1
ATOM 7737 O O . GLN A 1 956 ? -34.247 -21.733 56.388 1.00 88.44 956 GLN A O 1
ATOM 7742 N N . MET A 1 957 ? -33.842 -20.123 54.879 1.00 88.31 957 MET A N 1
ATOM 7743 C CA . MET A 1 957 ? -35.239 -19.696 54.728 1.00 88.31 957 MET A CA 1
ATOM 7744 C C . MET A 1 957 ? -36.031 -20.534 53.719 1.00 88.31 957 MET A C 1
ATOM 7746 O O . MET A 1 957 ? -37.222 -20.755 53.925 1.00 88.31 957 MET A O 1
ATOM 7750 N N . TYR A 1 958 ? -35.378 -21.059 52.680 1.00 93.12 958 TYR A N 1
ATOM 7751 C CA . TYR A 1 958 ? -36.062 -21.698 51.550 1.00 93.12 958 TYR A CA 1
ATOM 7752 C C . TYR A 1 958 ? -35.685 -23.172 51.348 1.00 93.12 958 TYR A C 1
ATOM 7754 O O . TYR A 1 958 ? -34.653 -23.651 51.816 1.00 93.12 958 TYR A O 1
ATOM 7762 N N . TYR A 1 959 ? -36.572 -23.903 50.684 1.00 92.94 959 TYR A N 1
ATOM 7763 C CA . TYR A 1 959 ? -36.366 -25.213 50.077 1.00 92.94 959 TYR A CA 1
ATOM 7764 C C . TYR A 1 959 ? -36.306 -25.000 48.560 1.00 92.94 959 TYR A C 1
ATOM 7766 O O . TYR A 1 959 ? -37.197 -24.345 48.022 1.00 92.94 959 TYR A O 1
ATOM 7774 N N . PHE A 1 960 ? -35.289 -25.528 47.879 1.00 93.94 960 PHE A N 1
ATOM 7775 C CA . PHE A 1 960 ? -35.058 -25.281 46.449 1.00 93.94 960 PHE A CA 1
ATOM 7776 C C . PHE A 1 960 ? -35.528 -26.465 45.604 1.00 93.94 960 PHE A C 1
ATOM 7778 O O . PHE A 1 960 ? -35.035 -27.576 45.785 1.00 93.94 960 PHE A O 1
ATOM 7785 N N . GLU A 1 961 ? -36.484 -26.254 44.702 1.00 93.69 961 GLU A N 1
ATOM 7786 C CA . GLU A 1 961 ? -36.991 -27.295 43.800 1.00 93.69 961 GLU A CA 1
ATOM 7787 C C . GLU A 1 961 ? -35.941 -27.651 42.741 1.00 93.69 961 GLU A C 1
ATOM 7789 O O . GLU A 1 961 ? -35.454 -26.760 42.049 1.00 93.69 961 GLU A O 1
ATOM 7794 N N . ILE A 1 962 ? -35.644 -28.940 42.572 1.00 93.75 962 ILE A N 1
ATOM 7795 C CA . ILE A 1 962 ? -34.798 -29.480 41.496 1.00 93.75 962 ILE A CA 1
ATOM 7796 C C . ILE A 1 962 ? -35.628 -30.306 40.512 1.00 93.75 962 ILE A C 1
ATOM 7798 O O . ILE A 1 962 ? -36.672 -30.860 40.873 1.00 93.75 962 ILE A O 1
ATOM 7802 N N . ASP A 1 963 ? -35.162 -30.406 39.265 1.00 91.50 963 ASP A N 1
ATOM 7803 C CA . ASP A 1 963 ? -35.820 -31.221 38.245 1.00 91.50 963 ASP A CA 1
ATOM 7804 C C . ASP A 1 963 ? -35.869 -32.710 38.641 1.00 91.50 963 ASP A C 1
ATOM 7806 O O . ASP A 1 963 ? -34.943 -33.255 39.248 1.00 91.50 963 ASP A O 1
ATOM 7810 N N . ALA A 1 964 ? -36.969 -33.383 38.298 1.00 89.81 964 ALA A N 1
ATOM 7811 C CA . ALA A 1 964 ? -37.156 -34.802 38.580 1.00 89.81 964 ALA A CA 1
ATOM 7812 C C . ALA A 1 964 ? -36.154 -35.695 37.829 1.00 89.81 964 ALA A C 1
ATOM 7814 O O . ALA A 1 964 ? -35.714 -36.709 38.370 1.00 89.81 964 ALA A O 1
ATOM 7815 N N . GLU A 1 965 ? -35.785 -35.326 36.605 1.00 91.50 965 GLU A N 1
ATOM 7816 C CA . GLU A 1 965 ? -34.792 -36.017 35.789 1.00 91.50 965 GLU A CA 1
ATOM 7817 C C . GLU A 1 965 ? -33.390 -35.875 36.391 1.00 91.50 965 GLU A C 1
ATOM 7819 O O . GLU A 1 965 ? -32.657 -36.861 36.509 1.00 91.50 965 GLU A O 1
ATOM 7824 N N . ASP A 1 966 ? -33.036 -34.670 36.840 1.00 91.50 966 ASP A N 1
ATOM 7825 C CA . ASP A 1 966 ? -31.762 -34.411 37.514 1.00 91.50 966 ASP A CA 1
ATOM 7826 C C . ASP A 1 966 ? -31.678 -35.145 38.852 1.00 91.50 966 ASP A C 1
ATOM 7828 O O . ASP A 1 966 ? -30.657 -35.764 39.173 1.00 91.50 966 ASP A O 1
ATOM 7832 N N . TRP A 1 967 ? -32.786 -35.188 39.593 1.00 92.25 967 TRP A N 1
ATOM 7833 C CA . TRP A 1 967 ? -32.888 -36.009 40.788 1.00 92.25 967 TRP A CA 1
ATOM 7834 C C . TRP A 1 967 ? -32.703 -37.506 40.495 1.00 92.25 967 TRP A C 1
ATOM 7836 O O . TRP A 1 967 ? -31.957 -38.170 41.216 1.00 92.25 967 TRP A O 1
ATOM 7846 N N . GLU A 1 968 ? -33.324 -38.063 39.450 1.00 91.38 968 GLU A N 1
ATOM 7847 C CA . GLU A 1 968 ? -33.132 -39.477 39.095 1.00 91.38 968 GLU A CA 1
ATOM 7848 C C . GLU A 1 968 ? -31.677 -39.777 38.702 1.00 91.38 968 GLU A C 1
ATOM 7850 O O . GLU A 1 968 ? -31.137 -40.808 39.112 1.00 91.38 968 GLU A O 1
ATOM 7855 N N . LYS A 1 969 ? -30.993 -38.861 38.001 1.00 92.69 969 LYS A N 1
ATOM 7856 C CA . LYS A 1 969 ? -29.551 -38.981 37.721 1.00 92.69 969 LYS A CA 1
ATOM 7857 C C . LYS A 1 969 ? -28.740 -39.044 39.021 1.00 92.69 969 LYS A C 1
ATOM 7859 O O . LYS A 1 969 ? -27.992 -39.999 39.226 1.00 92.69 969 LYS A O 1
ATOM 7864 N N . ILE A 1 970 ? -28.955 -38.105 39.945 1.00 92.12 970 ILE A N 1
ATOM 7865 C CA . ILE A 1 970 ? -28.287 -38.072 41.262 1.00 92.12 970 ILE A CA 1
ATOM 7866 C C . ILE A 1 970 ? -28.580 -39.344 42.076 1.00 92.12 970 ILE A C 1
ATOM 7868 O O . ILE A 1 970 ? -27.700 -39.924 42.720 1.00 92.12 970 ILE A O 1
ATOM 7872 N N . LYS A 1 971 ? -29.830 -39.803 42.056 1.00 90.38 971 LYS A N 1
ATOM 7873 C CA . LYS A 1 971 ? -30.285 -41.001 42.761 1.00 90.38 971 LYS A CA 1
ATOM 7874 C C . LYS A 1 971 ? -29.654 -42.271 42.195 1.00 90.38 971 LYS A C 1
ATOM 7876 O O . LYS A 1 971 ? -29.322 -43.161 42.978 1.00 90.38 971 LYS A O 1
ATOM 7881 N N . ASN A 1 972 ? -29.443 -42.355 40.883 1.00 90.00 972 ASN A N 1
ATOM 7882 C CA . ASN A 1 972 ? -28.745 -43.476 40.255 1.00 90.00 972 ASN A CA 1
ATOM 7883 C C . ASN A 1 972 ? -27.290 -43.570 40.726 1.00 90.00 972 ASN A C 1
ATOM 7885 O O . ASN A 1 972 ? -26.874 -44.654 41.141 1.00 90.00 972 ASN A O 1
ATOM 7889 N N . VAL A 1 973 ? -26.565 -42.446 40.787 1.00 87.94 973 VAL A N 1
ATOM 7890 C CA . VAL A 1 973 ? -25.207 -42.399 41.367 1.00 87.94 973 VAL A CA 1
ATOM 7891 C C . VAL A 1 973 ? -25.227 -42.877 42.824 1.00 87.94 973 VAL A C 1
ATOM 7893 O O . VAL A 1 973 ? -24.434 -43.729 43.227 1.00 87.94 973 VAL A O 1
ATOM 7896 N N . ASN A 1 974 ? -26.205 -42.423 43.611 1.00 83.56 974 ASN A N 1
ATOM 7897 C CA . ASN A 1 974 ? -26.366 -42.840 45.006 1.00 83.56 974 ASN A CA 1
ATOM 7898 C C . ASN A 1 974 ? -26.689 -44.332 45.172 1.00 83.56 974 ASN A C 1
ATOM 7900 O O . ASN A 1 974 ? -26.201 -44.981 46.099 1.00 83.56 974 ASN A O 1
ATOM 7904 N N . ASN A 1 975 ? -27.482 -44.907 44.270 1.00 83.81 975 ASN A N 1
ATOM 7905 C CA . ASN A 1 975 ? -27.789 -46.334 44.276 1.00 83.81 975 ASN A CA 1
ATOM 7906 C C . ASN A 1 975 ? -26.572 -47.182 43.882 1.00 83.81 975 ASN A C 1
ATOM 7908 O O . ASN A 1 975 ? -26.332 -48.213 44.510 1.00 83.81 975 ASN A O 1
ATOM 7912 N N . LEU A 1 976 ? -25.776 -46.733 42.907 1.00 78.25 976 LEU A N 1
ATOM 7913 C CA . LEU A 1 976 ? -24.525 -47.385 42.507 1.00 78.25 976 LEU A CA 1
ATOM 7914 C C . LEU A 1 976 ? -23.483 -47.354 43.636 1.00 78.25 976 LEU A C 1
ATOM 7916 O O . LEU A 1 976 ? -22.876 -48.383 43.942 1.00 78.25 976 LEU A O 1
ATOM 7920 N N . ALA A 1 977 ? -23.345 -46.218 44.326 1.00 75.62 977 ALA A N 1
ATOM 7921 C CA . ALA A 1 977 ? -22.470 -46.076 45.492 1.00 75.62 977 ALA A CA 1
ATOM 7922 C C . ALA A 1 977 ? -22.879 -47.011 46.647 1.00 75.62 977 ALA A C 1
ATOM 7924 O O . ALA A 1 977 ? -22.043 -47.693 47.244 1.00 75.62 977 ALA A O 1
ATOM 7925 N N . LYS A 1 978 ? -24.186 -47.116 46.932 1.00 70.44 978 LYS A N 1
ATOM 7926 C CA . LYS A 1 978 ? -24.727 -48.042 47.946 1.00 70.44 978 LYS A CA 1
ATOM 7927 C C . LYS A 1 978 ? -24.621 -49.514 47.537 1.00 70.44 978 LYS A C 1
ATOM 7929 O O . LYS A 1 978 ? -24.479 -50.368 48.410 1.00 70.44 978 LYS A O 1
ATOM 7934 N N . GLY A 1 979 ? -24.693 -49.810 46.239 1.00 59.88 979 GLY A N 1
ATOM 7935 C CA . GLY A 1 979 ? -24.515 -51.149 45.679 1.00 59.88 979 GLY A CA 1
ATOM 7936 C C . GLY A 1 979 ? -23.084 -51.664 45.834 1.00 59.88 979 GLY A C 1
ATOM 7937 O O . GLY A 1 979 ? -22.902 -52.793 46.279 1.00 59.88 979 GLY A O 1
ATOM 7938 N N . LYS A 1 980 ? -22.075 -50.817 45.580 1.00 54.19 980 LYS A N 1
ATOM 7939 C CA . LYS A 1 980 ? -20.655 -51.155 45.793 1.00 54.19 980 LYS A CA 1
ATOM 7940 C C . LYS A 1 980 ? -20.328 -51.491 47.258 1.00 54.19 980 LYS A C 1
ATOM 7942 O O . LYS A 1 980 ? -19.579 -52.431 47.497 1.00 54.19 980 LYS A O 1
ATOM 7947 N N . ASN A 1 981 ? -20.954 -50.818 48.231 1.00 48.31 981 ASN A N 1
ATOM 7948 C CA . ASN A 1 981 ? -20.781 -51.104 49.668 1.00 48.31 981 ASN A CA 1
ATOM 7949 C C . ASN A 1 981 ? -21.439 -52.414 50.156 1.00 48.31 981 ASN A C 1
ATOM 7951 O O . ASN A 1 981 ? -21.267 -52.773 51.316 1.00 48.31 981 ASN A O 1
ATOM 7955 N N . ARG A 1 982 ? -22.215 -53.125 49.322 1.00 44.28 982 ARG A N 1
ATOM 7956 C CA . ARG A 1 982 ? -22.793 -54.442 49.669 1.00 44.28 982 ARG A CA 1
ATOM 7957 C C . ARG A 1 982 ? -21.988 -55.632 49.131 1.00 44.28 982 ARG A C 1
ATOM 7959 O O . ARG A 1 982 ? -22.351 -56.768 49.419 1.00 44.28 982 ARG A O 1
ATOM 7966 N N . THR A 1 983 ? -20.920 -55.384 48.375 1.00 42.44 983 THR A N 1
ATOM 7967 C CA . THR A 1 983 ? -20.061 -56.409 47.748 1.00 42.44 983 THR A CA 1
ATOM 7968 C C . THR A 1 983 ? -18.575 -56.237 48.085 1.00 42.44 983 THR A C 1
ATOM 7970 O O . THR A 1 983 ? -17.719 -56.606 47.283 1.00 42.44 983 THR A O 1
ATOM 7973 N N . LEU A 1 984 ? -18.269 -55.698 49.268 1.00 32.88 984 LEU A N 1
ATOM 7974 C CA . LEU A 1 984 ? -16.936 -55.703 49.877 1.00 32.88 984 LEU A CA 1
ATOM 7975 C C . LEU A 1 984 ? -17.004 -56.296 51.282 1.00 32.88 984 LEU A C 1
ATOM 7977 O O . LEU A 1 984 ? -17.948 -55.923 52.018 1.00 32.88 984 LEU A O 1
#

Foldseek 3Di:
DQDCVVLVVCVVPDDPLVSVLVNLLDPCSLVVCVVQQKDFQLSVQLVVLVVVLVVVLVVLVVCQVVQHPDPADRDVDPVVSVVLNVLSVLLSSLQSLLRCLVGVPPMDRRDPLSLLAADPLLLVLLQPQPFQKEKEWEWAPVCCVVDVLVVVLVVLLVSLLVNSCVSNVNSYAYDYHHDDFPDLSVQLLVVLVADWDAPPVVRGTTTGWMWMATLLRQIDIGNHDDPLCSQCSSVVVSLRSCLSPADAFEEEEAEPDCQCWAAAPVNPDTGHHFVLVVVSVSRHHYDYDDDLCSCVPPGLAYEYAQADDQDPSNLVSVQVCQLVQHHYEAEWELAAPVQVVRDPDPQSGDTRDNVCVCVVLQKDWPSFKAKFALLFWDKDFPDPDPVPDTDIATQRQWGKDACVFADCPDLLTVQFGIFTAHRFTAMGGHPPAQKDKAFGGWGDQFMDIDGSVCVSVVPGRLVVLLVDDGDRDIGRQWIWMFHNDNSRTYTYIYGRGNNSSGQVRFWDWDDDPPDIDTRGPGQSSSSVVLSVCVSSVHPSCSSVRNRGDHDDDPSVLSSLLSVLRSQLSNVLVVLVVVLVVLVVVLVVQVVVCVVVVHPDHDPVSVVVNVVSVVSNVVSVVVNVVSVVVSCVVVVVVVVVVVVCVVPVPVVVVVVVVVVCVVPDDDDDDDDDDDDDNDPVSVVSSVSSVVSSVSSVVSSVVSPDRPQVVFAQAAPDNCCVVCVVQFAWKWKDALPFIWIWGADPNAIATPVARLWGFDRVLVVLQSVLNGNKGFHDWRDLDPVSCVSQLNNPRNDPPRPKMKMWTAGPVRDTPFIKIWGDWQCDSGDPWIWIWIDGPPGSTITTMGTCPPDSDRPVVVGTVFFLDDCVQADWQDKPRDRPPVLSVQLCVLRRVWGFDDKDQDAPDWAFDDWMWTQGPPRKTKIWIWGDDPNWIWIAIDIDGDDGDPVCVRRVVSSVRITTTTDNVSVVSNVVSVVVVVVVVVVD